Protein AF-A0A8G1XB97-F1 (afdb_monomer_lite)

Radius of gyration: 34.18 Å; chains: 1; bounding box: 66×77×103 Å

Organism: NCBI:txid88074

InterPro domains:
  IPR006314 Dyp-type peroxidase [PS51404] (11-512)
  IPR006314 Dyp-type peroxidase [PTHR30521] (11-510)
  IPR006314 Dyp-type peroxidase [TIGR01413] (148-508)
  IPR011008 Dimeric alpha-beta barrel [SSF54909] (10-513)
  IPR049509 DyP dimeric alpha+beta barrel domain [PF21105] (11-187)

Foldseek 3Di:
DAQQQQLQDQWAQQCQALRQPAQKKKKQQKDAPALQLVLQLLQVCLVQGHGSNNSSVLVVVQVVVCVVVVNDGDPPRKDKHKFKWFQPVLLCRNLVNPCVQVVLDDPQAQSVCRNCKCLNPVNCVLLLCDDLNHLVLALDAYPVFPDGTMIMMIGINDPVSSVVVVVVSCVSCVVSRMDRRDMDIFGAADDPSGQHWQLQARPPQAAAAERSNFDFDPVAWDDDDPLIWTAGPVAAQHIYAYCCFFFPQTDHQPLADPVRFSNPRDDPQLGSWWKKKWFDKWFQSVVVLVQLVVQVVVCVVVQQDDPPDDSQLSVCLLAQHGSLQAGQLVVQPDHPPVVNNNHPNDQCPDVVVNLCCQRRACLHNVCLQQVGQSLQDVHGDDRSLSSSQGKGWNKGKDFHHADCPDPDCRRHNNHTIGMGTMIIGSICSSYVSCSSNVRQQDQCPSHDDVPGQGHRQAANFDRPSGGHRKGWNWYAHPVRHTDTDIGHHDHRIHTRHMTIIMRTTSVSSNCSSVSNNPPPDDDDDDDDDDDDFFFFLEWADQLQDFQWIWTQGQQWTFIWGFDPVLLVCVQPPDDQFFGTEGPDGLTGLCVAQQSVPARGFQYKDWPLVQRCDVQKTKIWTWGDDPNFIWTFIKIFGNDPVGHIDTPDDTDGPQVAPLQPPPHHFGFWQEWDWDLAPCPPPQQWTKTFTWGADPVAIWTFIKTWHDDPPCGHIHGPGDTDDPVVAPQCVVARGWRYKDWRGPQSDPPDQKTWIFTDGDQWTFIKMFGDDDSRHIDGPGDIDGSSSHYDYD

Secondary structure (DSSP, 8-state):
----GGGG-SSSBTTTTT----SEEEEEEEEES-HHHHHHHHHHHGGGSPBHHHHHHHHHHHHHHHHHTTTPPPTT---EEEEEEEEHHHHHHHHT-TTTTTTT--TTSHHHHHHH-TTSHHHHHHHT--GGGSGGG-SBSSTTSPPP-EEEEEEESSHHHHHHHHHHHHHHHHHTTEEEEEEEEEEPPPGGGTTB-TTS-B-S--PPEETTTSPEEEEEEES-GGG-EEEESSSTTPBEE-GGGTSTTSPPPTTS-TTTS-TTTS-GGGTT-EEEEEEEEEE-HHHHHHHHHHHHHHHHHTTSS-TT--HHHHHHHHHTB-TTS-BTTT-SSS---GGGGG-----SSSTT--TT-SSS-TT-HHHHS--GGG-EESEEPPHHHHHTT--EE--EEESPPP-TT---TTTSTT---EEEEEEEES-TIIIIIHIIIIIIS-TTPSSS-SS---S-TTTT--BTTTB--EEEEEEE-TTS-EEEEEEE----EEEEEEEEEEE--HHHHHHHHHT-SSS-------S--S---PPPSEEEE-TTSTTEEEEEETTEEEEEE--HHHHHHHHH--------EEEEEEEEGGGSGGGTT-S-EEEEEE-GGGSSBTTEEEEEEEEEETTEEEEEEEEEESSTT--EEEEEEEEEGGG-GGG-SSS----EEEEEE-TT-TT-TTS-EEEEEEEEETTEEEEEEEEE---STT--EEEEEEEEEGGG-GGGTT-S---EEEEPTT-S-SSSSEEEEEEEETTEEEEEEEESSTT--EEEEEEEEEGGGG-B--

Sequence (790 aa):
MADLSLRQDTEIQGDIVAGFKKDHMTLLLLQFGDAQAARSWLEKITPRIATTKAVAGFNEDYSQARQASGGDDPATLRATWLGLSFTYPGLQFLTGQPDLLKDRARTGDTLQAFIQGPADPGRSMVLGDTDDNDPKHWVFGCATKPTVHAVLTVASDTENGLAGALEEQKAAASQAGAVVVYEQKGAALPGEKKGKEHFGFKDGVSEPEVEGFDEPDPDRFTGEGPDKVFYSKKHPGTRILPAGEFVVGKKLTAAHNRATAAVETVPDWMHDGSFQVVRRLEQDVAGWWAQVDAQLRRLKDLKAVPEDTTRDWFAARLVGRWRDGSPVCKHPDRPGGTAAGSDNDFKYLGDPDDPDGLITPLFSHLRKTNPRAGLVAGTPVDESFIDARRIIRRGAPYGQPFDPTSSDELNGPDAERGLLFVCYQSDLVAQFEFIQVNWINDPDFPPGRKPEPGPDPLVSGQLATVNDGRTSWEGTSPAGERQTTVLDFRPFVHTRGALYCFTPSITTLRRLAQGRLTGELEEETGHRPVAQDLPVDCVLPLPDAPGRYWTFQQGTIRLIGTGDTEVRRLTTGTVDDRTGVVVKDVGPYSSWPALKGVTRIDTVLPVFDEQRVDGKSAYWVFHTVGGNQFYRYVTIGAAEPYASRLEADDQPVSRWRSFGGATPVTHVDAFLPVPDQRPAGDGSFWYWMFHNTPVGQRYRLISIGRSGNAHPDRLQRDDRQLSQWRSLEGVTRVDAFLPVPGKDDPGGGQHWYWAFHQDKYRVIMVDHGGNHQDDLLREDRPTAVWCRKP

Structure (mmCIF, N/CA/C/O backbone):
data_AF-A0A8G1XB97-F1
#
_entry.id   AF-A0A8G1XB97-F1
#
loop_
_atom_site.group_PDB
_atom_site.id
_atom_site.type_symbol
_atom_site.label_atom_id
_atom_site.label_alt_id
_atom_site.label_comp_id
_atom_site.label_asym_id
_atom_site.label_entity_id
_atom_site.label_seq_id
_atom_site.pdbx_PDB_ins_code
_atom_site.Cartn_x
_atom_site.Cartn_y
_atom_site.Cartn_z
_atom_site.occupancy
_atom_site.B_iso_or_equiv
_atom_site.auth_seq_id
_atom_site.auth_comp_id
_atom_site.auth_asym_id
_atom_site.auth_atom_id
_atom_site.pdbx_PDB_model_num
ATOM 1 N N . MET A 1 1 ? 21.319 12.777 13.810 1.00 54.28 1 MET A N 1
ATOM 2 C CA . MET A 1 1 ? 20.837 11.410 13.522 1.00 54.28 1 MET A CA 1
ATOM 3 C C . MET A 1 1 ? 19.634 11.545 12.612 1.00 54.28 1 MET A C 1
ATOM 5 O O . MET A 1 1 ? 18.895 12.504 12.801 1.00 54.28 1 MET A O 1
ATOM 9 N N . ALA A 1 2 ? 19.498 10.677 11.610 1.00 74.81 2 ALA A N 1
ATOM 10 C CA . ALA A 1 2 ? 18.320 10.675 10.745 1.00 74.81 2 ALA A CA 1
ATOM 11 C C . ALA A 1 2 ? 17.058 10.379 11.574 1.00 74.81 2 ALA A C 1
ATOM 13 O O . ALA A 1 2 ? 17.132 9.618 12.541 1.00 74.81 2 ALA A O 1
ATOM 14 N N . ASP A 1 3 ? 15.932 10.999 11.221 1.00 85.81 3 ASP A N 1
ATOM 15 C CA . ASP A 1 3 ? 14.632 10.639 11.785 1.00 85.81 3 ASP A CA 1
ATOM 16 C C . ASP A 1 3 ? 14.231 9.267 11.229 1.00 85.81 3 ASP A C 1
ATOM 18 O O . ASP A 1 3 ? 14.040 9.118 10.026 1.00 85.81 3 ASP A O 1
ATOM 22 N N . LEU A 1 4 ? 14.175 8.261 12.103 1.00 93.12 4 LEU A N 1
ATOM 23 C CA . LEU A 1 4 ? 13.762 6.889 11.785 1.00 93.12 4 LEU A CA 1
ATOM 24 C C . LEU A 1 4 ? 12.494 6.505 12.566 1.00 93.12 4 LEU A C 1
ATOM 26 O O . LEU A 1 4 ? 12.304 5.345 12.942 1.00 93.12 4 LEU A O 1
ATOM 30 N N . SER A 1 5 ? 11.653 7.493 12.882 1.00 92.75 5 SER A N 1
ATOM 31 C CA . SER A 1 5 ? 10.461 7.330 13.718 1.00 92.75 5 SER A CA 1
ATOM 32 C C . SER A 1 5 ? 9.464 6.293 13.190 1.00 92.75 5 SER A C 1
ATOM 34 O O . SER A 1 5 ? 8.852 5.600 14.004 1.00 92.75 5 SER A O 1
ATOM 36 N N . LEU A 1 6 ? 9.357 6.081 11.870 1.00 94.19 6 LEU A N 1
ATOM 37 C CA . LEU A 1 6 ? 8.458 5.063 11.305 1.00 94.19 6 LEU A CA 1
ATOM 38 C C . LEU A 1 6 ? 8.873 3.635 11.670 1.00 94.19 6 LEU A C 1
ATOM 40 O O . LEU A 1 6 ? 8.015 2.759 11.740 1.00 94.19 6 LEU A O 1
ATOM 44 N N . ARG A 1 7 ? 10.153 3.371 11.980 1.00 95.44 7 ARG A N 1
ATOM 45 C CA . ARG A 1 7 ? 10.569 2.048 12.493 1.00 95.44 7 ARG A CA 1
ATOM 46 C C . ARG A 1 7 ? 9.938 1.717 13.844 1.00 95.44 7 ARG A C 1
ATOM 48 O O . ARG A 1 7 ? 9.953 0.561 14.245 1.00 95.44 7 ARG A O 1
ATOM 55 N N . GLN A 1 8 ? 9.425 2.714 14.561 1.00 94.94 8 GLN A N 1
ATOM 56 C CA . GLN A 1 8 ? 8.768 2.545 15.856 1.00 94.94 8 GLN A CA 1
ATOM 57 C C . GLN A 1 8 ? 7.239 2.633 15.761 1.00 94.94 8 GLN A C 1
ATOM 59 O O . GLN A 1 8 ? 6.570 2.581 16.794 1.00 94.94 8 GLN A O 1
ATOM 64 N N . ASP A 1 9 ? 6.691 2.729 14.548 1.00 95.25 9 ASP A N 1
ATOM 65 C CA . ASP A 1 9 ? 5.263 2.906 14.309 1.00 95.25 9 ASP A CA 1
ATOM 66 C C . ASP A 1 9 ? 4.462 1.632 14.633 1.00 95.25 9 ASP A C 1
ATOM 68 O O . ASP A 1 9 ? 4.781 0.522 14.187 1.00 95.25 9 ASP A O 1
ATOM 72 N N . THR A 1 10 ? 3.421 1.795 15.451 1.00 96.25 10 THR A N 1
ATOM 73 C CA . THR A 1 10 ? 2.525 0.716 15.889 1.00 96.25 10 THR A CA 1
ATOM 74 C C . THR A 1 10 ? 1.166 0.732 15.195 1.00 96.25 10 THR A C 1
ATOM 76 O O . THR A 1 10 ? 0.357 -0.151 15.464 1.00 96.25 10 THR A O 1
ATOM 79 N N . GLU A 1 11 ? 0.905 1.709 14.329 1.00 96.56 11 GLU A N 1
ATOM 80 C CA . GLU A 1 11 ? -0.369 1.890 13.633 1.00 96.56 11 GLU A CA 1
ATOM 81 C C . GLU A 1 11 ? -0.334 1.318 12.215 1.00 96.56 11 GLU A C 1
ATOM 83 O O . GLU A 1 11 ? -1.316 0.728 11.770 1.00 96.56 11 GLU A O 1
ATOM 88 N N . ILE A 1 12 ? 0.799 1.415 11.522 1.00 98.50 12 ILE A N 1
ATOM 89 C CA . ILE A 1 12 ? 0.967 0.920 10.154 1.00 98.50 12 ILE A CA 1
ATOM 90 C C . ILE A 1 12 ? 1.235 -0.588 10.181 1.00 98.50 12 ILE A C 1
ATOM 92 O O . ILE A 1 12 ? 2.174 -1.053 10.839 1.00 98.50 12 ILE A O 1
ATOM 96 N N . GLN A 1 13 ? 0.464 -1.364 9.415 1.00 98.75 13 GLN A N 1
ATOM 97 C CA . GLN A 1 13 ? 0.709 -2.800 9.250 1.00 98.75 13 GLN A CA 1
ATOM 98 C C . GLN A 1 13 ? 2.071 -3.070 8.597 1.00 98.75 13 GLN A C 1
ATOM 100 O O . GLN A 1 13 ? 2.466 -2.420 7.629 1.00 98.75 13 GLN A O 1
ATOM 105 N N . GLY A 1 14 ? 2.796 -4.056 9.121 1.00 97.81 14 GLY A N 1
ATOM 106 C CA . GLY A 1 14 ? 4.224 -4.216 8.862 1.00 97.81 14 GLY A CA 1
ATOM 107 C C . GLY A 1 14 ? 4.594 -4.631 7.442 1.00 97.81 14 GLY A C 1
ATOM 108 O O . GLY A 1 14 ? 5.727 -4.388 7.035 1.00 97.81 14 GLY A O 1
ATOM 109 N N . ASP A 1 15 ? 3.671 -5.202 6.664 1.00 97.94 15 ASP A N 1
ATOM 110 C CA . ASP A 1 15 ? 3.973 -5.584 5.279 1.00 97.94 15 ASP A CA 1
ATOM 111 C C . ASP A 1 15 ? 4.067 -4.376 4.327 1.00 97.94 15 ASP A C 1
ATOM 113 O O . ASP A 1 15 ? 4.756 -4.452 3.310 1.00 97.94 15 ASP A O 1
ATOM 117 N N . ILE A 1 16 ? 3.459 -3.238 4.702 1.00 98.00 16 ILE A N 1
ATOM 118 C CA . ILE A 1 16 ? 3.445 -2.004 3.901 1.00 98.00 16 ILE A CA 1
ATOM 119 C C . ILE A 1 16 ? 4.873 -1.462 3.761 1.00 98.00 16 ILE A C 1
ATOM 121 O O . ILE A 1 16 ? 5.449 -1.495 2.677 1.00 98.00 16 ILE A O 1
ATOM 125 N N . VAL A 1 17 ? 5.480 -1.000 4.860 1.00 96.56 17 VAL A N 1
ATOM 126 C CA . VAL A 1 17 ? 6.797 -0.337 4.816 1.00 96.56 17 VAL A CA 1
ATOM 127 C C . VAL A 1 17 ? 7.933 -1.325 5.096 1.00 96.56 17 VAL A C 1
ATOM 129 O O . VAL A 1 17 ? 8.840 -1.463 4.279 1.00 96.56 17 VAL A O 1
ATOM 132 N N . ALA A 1 18 ? 7.873 -2.081 6.200 1.00 96.75 18 ALA A N 1
ATOM 133 C CA . ALA A 1 18 ? 8.974 -2.965 6.600 1.00 96.75 18 ALA A CA 1
ATOM 134 C C . ALA A 1 18 ? 9.090 -4.238 5.736 1.00 96.75 18 ALA A C 1
ATOM 136 O O . ALA A 1 18 ? 10.206 -4.694 5.457 1.00 96.75 18 ALA A O 1
ATOM 137 N N . GLY A 1 19 ? 7.948 -4.782 5.303 1.00 96.19 19 GLY A N 1
ATOM 138 C CA . GLY A 1 19 ? 7.825 -6.015 4.527 1.00 96.19 19 GLY A CA 1
ATOM 139 C C . GLY A 1 19 ? 8.047 -7.270 5.370 1.00 96.19 19 GLY A C 1
ATOM 140 O O . GLY A 1 19 ? 9.038 -7.377 6.097 1.00 96.19 19 GLY A O 1
ATOM 141 N N . PHE A 1 20 ? 7.158 -8.257 5.241 1.00 96.44 20 PHE A N 1
ATOM 142 C CA . PHE A 1 20 ? 7.263 -9.511 5.993 1.00 96.44 20 PHE A CA 1
ATOM 143 C C . PHE A 1 20 ? 8.522 -10.316 5.646 1.00 96.44 20 PHE A C 1
ATOM 145 O O . PHE A 1 20 ? 9.087 -10.940 6.543 1.00 96.44 20 PHE A O 1
ATOM 152 N N . LYS A 1 21 ? 8.978 -10.271 4.383 1.00 91.56 21 LYS A N 1
ATOM 153 C CA . LYS A 1 21 ? 10.223 -10.904 3.892 1.00 91.56 21 LYS A CA 1
ATOM 154 C C . LYS A 1 21 ? 10.339 -12.380 4.292 1.00 91.56 21 LYS A C 1
ATOM 156 O O . LYS A 1 21 ? 11.334 -12.799 4.876 1.00 91.56 21 LYS A O 1
ATOM 161 N N . LYS A 1 22 ? 9.286 -13.148 4.004 1.00 93.06 22 LYS A N 1
ATOM 162 C CA . LYS A 1 22 ? 9.171 -14.571 4.343 1.00 93.06 22 LYS A CA 1
ATOM 163 C C . LYS A 1 22 ? 9.218 -15.451 3.105 1.00 93.06 22 LYS A C 1
ATOM 165 O O . LYS A 1 22 ? 8.777 -15.036 2.037 1.00 93.06 22 LYS A O 1
ATOM 170 N N . ASP A 1 23 ? 9.717 -16.671 3.280 1.00 90.50 23 ASP A N 1
ATOM 171 C CA . ASP A 1 23 ? 9.836 -17.658 2.203 1.00 90.50 23 ASP A CA 1
ATOM 172 C C . ASP A 1 23 ? 8.475 -18.246 1.795 1.00 90.50 23 ASP A C 1
ATOM 174 O O . ASP A 1 23 ? 8.310 -18.668 0.650 1.00 90.50 23 ASP A O 1
ATOM 178 N N . HIS A 1 24 ? 7.483 -18.235 2.692 1.00 95.12 24 HIS A N 1
ATOM 179 C CA . HIS A 1 24 ? 6.140 -18.746 2.422 1.00 95.12 24 HIS A CA 1
ATOM 180 C C . HIS A 1 24 ? 5.068 -17.712 2.768 1.00 95.12 24 HIS A C 1
ATOM 182 O O . HIS A 1 24 ? 5.125 -17.065 3.815 1.00 95.12 24 HIS A O 1
ATOM 188 N N . MET A 1 25 ? 4.055 -17.599 1.912 1.00 96.88 25 MET A N 1
ATOM 189 C CA . MET A 1 25 ? 2.908 -16.716 2.086 1.00 96.88 25 MET A CA 1
ATOM 190 C C . MET A 1 25 ? 1.627 -17.399 1.599 1.00 96.88 25 MET A C 1
ATOM 192 O O . MET A 1 25 ? 1.616 -18.167 0.642 1.00 96.88 25 MET A O 1
ATOM 196 N N . THR A 1 26 ? 0.501 -17.131 2.239 1.00 98.56 26 THR A N 1
ATOM 197 C CA . THR A 1 26 ? -0.814 -17.519 1.730 1.00 98.56 26 THR A CA 1
ATOM 198 C C . THR A 1 26 ? -1.801 -16.397 1.987 1.00 98.56 26 THR A C 1
ATOM 200 O O . THR A 1 26 ? -1.873 -15.872 3.097 1.00 98.56 26 THR A O 1
ATOM 203 N N . LEU A 1 27 ? -2.555 -16.032 0.953 1.00 98.75 27 LEU A N 1
ATOM 204 C CA . LEU A 1 27 ? -3.674 -15.108 1.061 1.00 98.75 27 LEU A CA 1
ATOM 205 C C . LEU A 1 27 ? -4.960 -15.916 1.218 1.00 98.75 27 LEU A C 1
ATOM 207 O O . LEU A 1 27 ? -5.340 -16.671 0.319 1.00 98.75 27 LEU A O 1
ATOM 211 N N . LEU A 1 28 ? -5.633 -15.747 2.352 1.00 98.69 28 LEU A N 1
ATOM 212 C CA . LEU A 1 28 ? -6.989 -16.243 2.556 1.00 98.69 28 LEU A CA 1
ATOM 213 C C . LEU A 1 28 ? -7.968 -15.142 2.155 1.00 98.69 28 LEU A C 1
ATOM 215 O O . LEU A 1 28 ? -8.034 -14.096 2.802 1.00 98.69 28 LEU A O 1
ATOM 219 N N . LEU A 1 29 ? -8.712 -15.373 1.076 1.00 98.69 29 LEU A N 1
ATOM 220 C CA . LEU A 1 29 ? -9.743 -14.462 0.595 1.00 98.69 29 LEU A CA 1
ATOM 221 C C . LEU A 1 29 ? -11.042 -14.843 1.299 1.00 98.69 29 LEU A C 1
ATOM 223 O O . LEU A 1 29 ? -11.553 -15.951 1.127 1.00 98.69 29 LEU A O 1
ATOM 227 N N . LEU A 1 30 ? -11.544 -13.936 2.128 1.00 98.50 30 LEU A N 1
ATOM 228 C CA . LEU A 1 30 ? -12.655 -14.183 3.037 1.00 98.50 30 LEU A CA 1
ATOM 229 C C . LEU A 1 30 ? -13.912 -13.459 2.563 1.00 98.50 30 LEU A C 1
ATOM 231 O O . LEU A 1 30 ? -13.859 -12.290 2.178 1.00 98.50 30 LEU A O 1
ATOM 235 N N . GLN A 1 31 ? -15.049 -14.136 2.668 1.00 98.19 31 GLN A N 1
ATOM 236 C CA . GLN A 1 31 ? -16.380 -13.550 2.576 1.00 98.19 31 GLN A CA 1
ATOM 237 C C . GLN A 1 31 ? -17.072 -13.687 3.932 1.00 98.19 31 GLN A C 1
ATOM 239 O O . GLN A 1 31 ? -17.070 -14.753 4.542 1.00 98.19 31 GLN A O 1
ATOM 244 N N . PHE A 1 32 ? -17.668 -12.603 4.413 1.00 95.31 32 PHE A N 1
ATOM 245 C CA . PHE A 1 32 ? -18.398 -12.585 5.680 1.00 95.31 32 PHE A CA 1
ATOM 246 C C . PHE A 1 32 ? -19.885 -12.867 5.450 1.00 95.31 32 PHE A C 1
ATOM 248 O O . PHE A 1 32 ? -20.466 -12.313 4.519 1.00 95.31 32 PHE A O 1
ATOM 255 N N . GLY A 1 33 ? -20.486 -13.706 6.300 1.00 87.19 33 GLY A N 1
ATOM 256 C CA . GLY A 1 33 ? -21.926 -13.992 6.277 1.00 87.19 33 GLY A CA 1
ATOM 257 C C . GLY A 1 33 ? -22.757 -13.118 7.223 1.00 87.19 33 GLY A C 1
ATOM 258 O O . GLY A 1 33 ? -23.908 -12.823 6.919 1.00 87.19 33 GLY A O 1
ATOM 259 N N . ASP A 1 34 ? -22.170 -12.661 8.333 1.00 89.94 34 ASP A N 1
ATOM 260 C CA . ASP A 1 34 ? -22.820 -11.800 9.328 1.00 89.94 34 ASP A CA 1
ATOM 261 C C . ASP A 1 34 ? -21.873 -10.685 9.798 1.00 89.94 34 ASP A C 1
ATOM 263 O O . ASP A 1 34 ? -20.698 -10.925 10.087 1.00 89.94 34 ASP A O 1
ATOM 267 N N . ALA A 1 35 ? -22.373 -9.448 9.858 1.00 88.31 35 ALA A N 1
ATOM 268 C CA . ALA A 1 35 ? -21.548 -8.278 10.152 1.00 88.31 35 ALA A CA 1
ATOM 269 C C . ALA A 1 35 ? -21.115 -8.202 11.622 1.00 88.31 35 ALA A C 1
ATOM 271 O O . ALA A 1 35 ? -20.040 -7.672 11.904 1.00 88.31 35 ALA A O 1
ATOM 272 N N . GLN A 1 36 ? -21.921 -8.712 12.560 1.00 85.56 36 GLN A N 1
ATOM 273 C CA . GLN A 1 36 ? -21.576 -8.721 13.981 1.00 85.56 36 GLN A CA 1
ATOM 274 C C . GLN A 1 36 ? -20.524 -9.797 14.272 1.00 85.56 36 GLN A C 1
ATOM 276 O O . GLN A 1 36 ? -19.523 -9.515 14.928 1.00 85.56 36 GLN A O 1
ATOM 281 N N . ALA A 1 37 ? -20.692 -11.001 13.727 1.00 86.12 37 ALA A N 1
ATOM 282 C CA . ALA A 1 37 ? -19.730 -12.085 13.865 1.00 86.12 37 ALA A CA 1
ATOM 283 C C . ALA A 1 37 ? -18.383 -11.743 13.205 1.00 86.12 37 ALA A C 1
ATOM 285 O O . ALA A 1 37 ? -17.329 -11.978 13.800 1.00 86.12 37 ALA A O 1
ATOM 286 N N . ALA A 1 38 ? -18.402 -11.105 12.028 1.00 90.19 38 ALA A N 1
ATOM 287 C CA . ALA A 1 38 ? -17.193 -10.607 11.371 1.00 90.19 38 ALA A CA 1
ATOM 288 C C . ALA A 1 38 ? -16.468 -9.543 12.210 1.00 90.19 38 ALA A C 1
ATOM 290 O O . ALA A 1 38 ? -15.243 -9.562 12.320 1.00 90.19 38 ALA A O 1
ATOM 291 N N . ARG A 1 39 ? -17.222 -8.652 12.862 1.00 90.62 39 ARG A N 1
ATOM 292 C CA . ARG A 1 39 ? -16.697 -7.663 13.809 1.00 90.62 39 ARG A CA 1
ATOM 293 C C . ARG A 1 39 ? -16.056 -8.303 15.042 1.00 90.62 39 ARG A C 1
ATOM 295 O O . ARG A 1 39 ? -14.935 -7.948 15.393 1.00 90.62 39 ARG A O 1
ATOM 302 N N . SER A 1 40 ? -16.693 -9.314 15.631 1.00 87.50 40 SER A N 1
ATOM 303 C CA . SER A 1 40 ? -16.112 -10.089 16.738 1.00 87.50 40 SER A CA 1
ATOM 304 C C . SER A 1 40 ? -14.868 -10.886 16.329 1.00 87.50 40 SER A C 1
ATOM 306 O O . SER A 1 40 ? -13.950 -11.064 17.127 1.00 87.50 40 SER A O 1
ATOM 308 N N . TRP A 1 41 ? -14.806 -11.385 15.092 1.00 94.75 41 TRP A N 1
ATOM 309 C CA . TRP A 1 41 ? -13.585 -11.984 14.546 1.00 94.75 41 TRP A CA 1
ATOM 310 C C . TRP A 1 41 ? -12.473 -10.948 14.394 1.00 94.75 41 TRP A C 1
ATOM 312 O O . TRP A 1 41 ? -11.333 -11.206 14.785 1.00 94.75 41 TRP A O 1
ATOM 322 N N . LEU A 1 42 ? -12.821 -9.758 13.901 1.00 94.88 42 LEU A N 1
ATOM 323 C CA . LEU A 1 42 ? -11.881 -8.662 13.734 1.00 94.88 42 LEU A CA 1
ATOM 324 C C . LEU A 1 42 ? -11.281 -8.217 15.074 1.00 94.88 42 LEU A C 1
ATOM 326 O O . LEU A 1 42 ? -10.070 -8.032 15.174 1.00 94.88 42 LEU A O 1
ATOM 330 N N . GLU A 1 43 ? -12.099 -8.127 16.122 1.00 92.31 43 GLU A N 1
ATOM 331 C CA . GLU A 1 43 ? -11.650 -7.824 17.486 1.00 92.31 43 GLU A CA 1
ATOM 332 C C . GLU A 1 43 ? -10.579 -8.818 17.966 1.00 92.31 43 GLU A C 1
ATOM 334 O O . GLU A 1 43 ? -9.556 -8.420 18.522 1.00 92.31 43 GLU A O 1
ATOM 339 N N . LYS A 1 44 ? -10.769 -10.114 17.686 1.00 92.00 44 LYS A N 1
ATOM 340 C CA . LYS A 1 44 ? -9.840 -11.182 18.089 1.00 92.00 44 LYS A CA 1
ATOM 341 C C . LYS A 1 44 ? -8.547 -11.200 17.276 1.00 92.00 44 LYS A C 1
ATOM 343 O O . LYS A 1 44 ? -7.493 -11.520 17.826 1.00 92.00 44 LYS A O 1
ATOM 348 N N . ILE A 1 45 ? -8.611 -10.910 15.975 1.00 96.00 45 ILE A N 1
ATOM 349 C CA . ILE A 1 45 ? -7.432 -10.977 15.099 1.00 96.00 45 ILE A CA 1
ATOM 350 C C . ILE A 1 45 ? -6.585 -9.702 15.157 1.00 96.00 45 ILE A C 1
ATOM 352 O O . ILE A 1 45 ? -5.368 -9.790 15.019 1.00 96.00 45 ILE A O 1
ATOM 356 N N . THR A 1 46 ? -7.186 -8.535 15.422 1.00 96.31 46 THR A N 1
ATOM 357 C CA . THR A 1 46 ? -6.498 -7.229 15.400 1.00 96.31 46 THR A CA 1
ATOM 358 C C . THR A 1 46 ? -5.220 -7.186 16.254 1.00 96.31 46 THR A C 1
ATOM 360 O O . THR A 1 46 ? -4.195 -6.752 15.732 1.00 96.31 46 THR A O 1
ATOM 363 N N . PRO A 1 47 ? -5.186 -7.691 17.508 1.00 94.56 47 PRO A N 1
ATOM 364 C CA . PRO A 1 47 ? -3.964 -7.704 18.322 1.00 94.56 47 PRO A CA 1
ATOM 365 C C . PRO A 1 47 ? -2.827 -8.575 17.764 1.00 94.56 47 PRO A C 1
ATOM 367 O O . PRO A 1 47 ? -1.699 -8.487 18.243 1.00 94.56 47 PRO A O 1
ATOM 370 N N . ARG A 1 48 ? -3.122 -9.449 16.795 1.00 95.81 48 ARG A N 1
ATOM 371 C CA . ARG A 1 48 ? -2.169 -10.375 16.168 1.00 95.81 48 ARG A CA 1
ATOM 372 C C . ARG A 1 48 ? -1.645 -9.873 14.826 1.00 95.81 48 ARG A C 1
ATOM 374 O O . ARG A 1 48 ? -0.737 -10.491 14.271 1.00 95.81 48 ARG A O 1
ATOM 381 N N . ILE A 1 49 ? -2.230 -8.802 14.292 1.00 98.31 49 ILE A N 1
ATOM 382 C CA . ILE A 1 49 ? -1.770 -8.184 13.052 1.00 98.31 49 ILE A CA 1
ATOM 383 C C . ILE A 1 49 ? -0.401 -7.554 13.300 1.00 98.31 49 ILE A C 1
ATOM 385 O O . ILE A 1 49 ? -0.198 -6.803 14.254 1.00 98.31 49 ILE A O 1
ATOM 389 N N . ALA A 1 50 ? 0.557 -7.898 12.446 1.00 98.25 50 ALA A N 1
ATOM 390 C CA . ALA A 1 50 ? 1.932 -7.458 12.583 1.00 98.25 50 ALA A CA 1
ATOM 391 C C . ALA A 1 50 ? 2.053 -5.969 12.230 1.00 98.25 50 ALA A C 1
ATOM 393 O O . ALA A 1 50 ? 1.595 -5.533 11.174 1.00 98.25 50 ALA A O 1
ATOM 394 N N . THR A 1 51 ? 2.699 -5.190 13.097 1.00 98.38 51 THR A N 1
ATOM 395 C CA . THR A 1 51 ? 2.940 -3.752 12.900 1.00 98.38 51 THR A CA 1
ATOM 396 C C . THR A 1 51 ? 4.318 -3.492 12.302 1.00 98.38 51 THR A C 1
ATOM 398 O O . THR A 1 51 ? 5.209 -4.345 12.367 1.00 98.38 51 THR A O 1
ATOM 401 N N . THR A 1 52 ? 4.521 -2.293 11.755 1.00 98.31 52 THR A N 1
ATOM 402 C CA . THR A 1 52 ? 5.819 -1.849 11.228 1.00 98.31 52 THR A CA 1
ATOM 403 C C . THR A 1 52 ? 6.910 -1.978 12.279 1.00 98.31 52 THR A C 1
ATOM 405 O O . THR A 1 52 ? 7.950 -2.555 11.979 1.00 98.31 52 THR A O 1
ATOM 408 N N . LYS A 1 53 ? 6.655 -1.572 13.528 1.00 97.88 53 LYS A N 1
ATOM 409 C CA . LYS A 1 53 ? 7.599 -1.747 14.637 1.00 97.88 53 LYS A CA 1
ATOM 410 C C . LYS A 1 53 ? 8.034 -3.194 14.852 1.00 97.88 53 LYS A C 1
ATOM 412 O O . LYS A 1 53 ? 9.229 -3.461 14.970 1.00 97.88 53 LYS A O 1
ATOM 417 N N . ALA A 1 54 ? 7.082 -4.126 14.916 1.00 97.38 54 ALA A N 1
ATOM 418 C CA . ALA A 1 54 ? 7.385 -5.533 15.176 1.00 97.38 54 ALA A CA 1
ATOM 419 C C . ALA A 1 54 ? 8.205 -6.153 14.035 1.00 97.38 54 ALA A C 1
ATOM 421 O O . ALA A 1 54 ? 9.207 -6.828 14.275 1.00 97.38 54 ALA A O 1
ATOM 422 N N . VAL A 1 55 ? 7.806 -5.880 12.791 1.00 98.12 55 VAL A N 1
ATOM 423 C CA . VAL A 1 55 ? 8.470 -6.422 11.601 1.00 98.12 55 VAL A CA 1
ATOM 424 C C . VAL A 1 55 ? 9.838 -5.773 11.382 1.00 98.12 55 VAL A C 1
ATOM 426 O O . VAL A 1 55 ? 10.795 -6.474 11.063 1.00 98.12 55 VAL A O 1
ATOM 429 N N . ALA A 1 56 ? 9.969 -4.460 11.592 1.00 97.00 56 ALA A N 1
ATOM 430 C CA . ALA A 1 56 ? 11.237 -3.747 11.463 1.00 97.00 56 ALA A CA 1
ATOM 431 C C . ALA A 1 56 ? 12.274 -4.241 12.478 1.00 97.00 56 ALA A C 1
ATOM 433 O O . ALA A 1 56 ? 13.396 -4.543 12.077 1.00 97.00 56 ALA A O 1
ATOM 434 N N . GLY A 1 57 ? 11.884 -4.394 13.751 1.00 96.38 57 GLY A N 1
ATOM 435 C CA . GLY A 1 57 ? 12.764 -4.936 14.790 1.00 96.38 57 GLY A CA 1
ATOM 436 C C . GLY A 1 57 ? 13.244 -6.350 14.460 1.00 96.38 57 GLY A C 1
ATOM 437 O O . GLY A 1 57 ? 14.444 -6.607 14.453 1.00 96.38 57 GLY A O 1
ATOM 438 N N . PHE A 1 58 ? 12.328 -7.243 14.063 1.00 96.44 58 PHE A N 1
ATOM 439 C CA . PHE A 1 58 ? 12.706 -8.595 13.640 1.00 96.44 58 PHE A CA 1
ATOM 440 C C . PHE A 1 58 ? 13.646 -8.585 12.424 1.00 96.44 58 PHE A C 1
ATOM 442 O O . PHE A 1 58 ? 14.621 -9.332 12.388 1.00 96.44 58 PHE A O 1
ATOM 449 N N . ASN A 1 59 ? 13.367 -7.753 11.415 1.00 94.81 59 ASN A N 1
ATOM 450 C CA . ASN A 1 59 ? 14.188 -7.662 10.206 1.00 94.81 59 ASN A CA 1
ATOM 451 C C . ASN A 1 59 ? 15.604 -7.143 10.506 1.00 94.81 59 ASN A C 1
ATOM 453 O O . ASN A 1 59 ? 16.560 -7.569 9.854 1.00 94.81 59 ASN A O 1
ATOM 457 N N . GLU A 1 60 ? 15.744 -6.234 11.470 1.00 93.31 60 GLU A N 1
ATOM 458 C CA . GLU A 1 60 ? 17.037 -5.736 11.936 1.00 93.31 60 GLU A CA 1
ATOM 459 C C . GLU A 1 60 ? 17.832 -6.840 12.645 1.00 93.31 60 GLU A C 1
ATOM 461 O O . GLU A 1 60 ? 18.953 -7.134 12.222 1.00 93.31 60 GLU A O 1
ATOM 466 N N . ASP A 1 61 ? 17.223 -7.526 13.615 1.00 92.88 61 ASP A N 1
ATOM 467 C CA . ASP A 1 61 ? 17.842 -8.647 14.334 1.00 92.88 61 ASP A CA 1
ATOM 468 C C . ASP A 1 61 ? 18.262 -9.772 13.375 1.00 92.88 61 ASP A C 1
ATOM 470 O O . ASP A 1 61 ? 19.384 -10.283 13.436 1.00 92.88 61 ASP A O 1
ATOM 474 N N . TYR A 1 62 ? 17.386 -10.121 12.428 1.00 91.75 62 TYR A N 1
ATOM 475 C CA . TYR A 1 62 ? 17.664 -11.120 11.400 1.00 91.75 62 TYR A CA 1
ATOM 476 C C . TYR A 1 62 ? 18.841 -10.700 10.513 1.00 91.75 62 TYR A C 1
ATOM 478 O O . TYR A 1 62 ? 19.745 -11.496 10.253 1.00 91.75 62 TYR A O 1
ATOM 486 N N . SER A 1 63 ? 18.863 -9.441 10.060 1.00 88.75 63 SER A N 1
ATOM 487 C CA . SER A 1 63 ? 19.946 -8.916 9.225 1.00 88.75 63 SER A CA 1
ATOM 488 C C . SER A 1 63 ? 21.286 -8.919 9.963 1.00 88.75 63 SER A C 1
ATOM 490 O O . SER A 1 63 ? 22.301 -9.253 9.354 1.00 88.75 63 SER A O 1
ATOM 492 N N . GLN A 1 64 ? 21.309 -8.558 11.248 1.00 89.69 64 GLN A N 1
ATOM 493 C CA . GLN A 1 64 ? 22.526 -8.570 12.064 1.00 89.69 64 GLN A CA 1
ATOM 494 C C . GLN A 1 64 ? 23.029 -10.000 12.293 1.00 89.69 64 GLN A C 1
ATOM 496 O O . GLN A 1 64 ? 24.212 -10.278 12.092 1.00 89.69 64 GLN A O 1
ATOM 501 N N . ALA A 1 65 ? 22.132 -10.929 12.634 1.00 89.56 65 ALA A N 1
ATOM 502 C CA . ALA A 1 65 ? 22.480 -12.334 12.824 1.00 89.56 65 ALA A CA 1
ATOM 503 C C . ALA A 1 65 ? 23.020 -12.973 11.533 1.00 89.56 65 ALA A C 1
ATOM 505 O O . ALA A 1 65 ? 24.024 -13.681 11.576 1.00 89.56 65 ALA A O 1
ATOM 506 N N . ARG A 1 66 ? 22.414 -12.660 10.380 1.00 88.19 66 ARG A N 1
ATOM 507 C CA . ARG A 1 66 ? 22.874 -13.126 9.065 1.00 88.19 66 ARG A CA 1
ATOM 508 C C . ARG A 1 66 ? 24.242 -12.558 8.676 1.00 88.19 66 ARG A C 1
ATOM 510 O O . ARG A 1 66 ? 25.049 -13.236 8.046 1.00 88.19 66 ARG A O 1
ATOM 517 N N . GLN A 1 67 ? 24.525 -11.305 9.030 1.00 86.69 67 GLN A N 1
ATOM 518 C CA . GLN A 1 67 ? 25.857 -10.727 8.824 1.00 86.69 67 GLN A CA 1
ATOM 519 C C . GLN A 1 67 ? 26.903 -11.415 9.709 1.00 86.69 67 GLN A C 1
ATOM 521 O O . GLN A 1 67 ? 27.992 -11.729 9.233 1.00 86.69 67 GLN A O 1
ATOM 526 N N . ALA A 1 68 ? 26.562 -11.701 10.968 1.00 87.44 68 ALA A N 1
ATOM 527 C CA . ALA A 1 68 ? 27.447 -12.393 11.902 1.00 87.44 68 ALA A CA 1
ATOM 528 C C . ALA A 1 68 ? 27.746 -13.849 11.493 1.00 87.44 68 ALA A C 1
ATOM 530 O O . ALA A 1 68 ? 28.827 -14.352 11.793 1.00 87.44 68 ALA A O 1
ATOM 531 N N . SER A 1 69 ? 26.826 -14.515 10.787 1.00 84.38 69 SER A N 1
ATOM 532 C CA . SER A 1 69 ? 26.997 -15.876 10.256 1.00 84.38 69 SER A CA 1
ATOM 533 C C . SER A 1 69 ? 27.677 -15.935 8.881 1.00 84.38 69 SER A C 1
ATOM 535 O O . SER A 1 69 ? 27.801 -17.014 8.313 1.00 84.38 69 SER A O 1
ATOM 537 N N . GLY A 1 70 ? 28.118 -14.804 8.316 1.00 79.69 70 GLY A N 1
ATOM 538 C CA . GLY A 1 70 ? 28.755 -14.784 6.994 1.00 79.69 70 GLY A CA 1
ATOM 539 C C . GLY A 1 70 ? 27.786 -14.969 5.819 1.00 79.69 70 GLY A C 1
ATOM 540 O O . GLY A 1 70 ? 28.227 -15.296 4.720 1.00 79.69 70 GLY A O 1
ATOM 541 N N . GLY A 1 71 ? 26.487 -14.727 6.025 1.00 77.94 71 GLY A N 1
ATOM 542 C CA . GLY A 1 71 ? 25.462 -14.753 4.977 1.00 77.94 71 GLY A CA 1
ATOM 543 C C . GLY A 1 71 ? 24.424 -15.867 5.111 1.00 77.94 71 GLY A C 1
ATOM 544 O O . GLY A 1 71 ? 23.428 -15.824 4.380 1.00 77.94 71 GLY A O 1
ATOM 545 N N . ASP A 1 72 ? 24.614 -16.799 6.048 1.00 79.44 72 ASP A N 1
ATOM 546 C CA . ASP A 1 72 ? 23.684 -17.899 6.312 1.00 79.44 72 ASP A CA 1
ATOM 547 C C . ASP A 1 72 ? 22.448 -17.427 7.085 1.00 79.44 72 ASP A C 1
ATOM 549 O O . ASP A 1 72 ? 22.550 -16.687 8.070 1.00 79.44 72 ASP A O 1
ATOM 553 N N . ASP A 1 73 ? 21.275 -17.891 6.661 1.00 81.38 73 ASP A N 1
ATOM 554 C CA . ASP A 1 73 ? 20.002 -17.568 7.303 1.00 81.38 73 ASP A CA 1
ATOM 555 C C . ASP A 1 73 ? 19.989 -18.074 8.771 1.00 81.38 73 ASP A C 1
ATOM 557 O O . ASP A 1 73 ? 20.268 -19.253 9.025 1.00 81.38 73 ASP A O 1
ATOM 561 N N . PRO A 1 74 ? 19.671 -17.224 9.771 1.00 82.56 74 PRO A N 1
ATOM 562 C CA . PRO A 1 74 ? 19.700 -17.612 11.180 1.00 82.56 74 PRO A CA 1
ATOM 563 C C . PRO A 1 74 ? 18.689 -18.721 11.510 1.00 82.56 74 PRO A C 1
ATOM 565 O O . PRO A 1 74 ? 17.478 -18.527 11.434 1.00 82.56 74 PRO A O 1
ATOM 568 N N . ALA A 1 75 ? 19.170 -19.881 11.968 1.00 78.00 75 ALA A N 1
ATOM 569 C CA . ALA A 1 75 ? 18.318 -21.052 12.205 1.00 78.00 75 ALA A CA 1
ATOM 570 C C . ALA A 1 75 ? 17.233 -20.854 13.288 1.00 78.00 75 ALA A C 1
ATOM 572 O O . ALA A 1 75 ? 16.183 -21.507 13.233 1.00 78.00 75 ALA A O 1
ATOM 573 N N . THR A 1 76 ? 17.489 -19.983 14.273 1.00 81.62 76 THR A N 1
ATOM 574 C CA . THR A 1 76 ? 16.648 -19.765 15.465 1.00 81.62 76 THR A CA 1
ATOM 575 C C . THR A 1 76 ? 15.716 -18.556 15.370 1.00 81.62 76 THR A C 1
ATOM 577 O O . THR A 1 76 ? 14.797 -18.456 16.181 1.00 81.62 76 THR A O 1
ATOM 580 N N . LEU A 1 77 ? 15.905 -17.655 14.399 1.00 87.19 77 LEU A N 1
ATOM 581 C CA . LEU A 1 77 ? 15.039 -16.489 14.207 1.00 87.19 77 LEU A CA 1
ATOM 582 C C . LEU A 1 77 ? 13.965 -16.821 13.176 1.00 87.19 77 LEU A C 1
ATOM 584 O O . LEU A 1 77 ? 14.198 -16.757 11.973 1.00 87.19 77 LEU A O 1
ATOM 588 N N . ARG A 1 78 ? 12.782 -17.197 13.666 1.00 89.94 78 ARG A N 1
ATOM 589 C CA . ARG A 1 78 ? 11.617 -17.534 12.844 1.00 89.94 78 ARG A CA 1
ATOM 590 C C . ARG A 1 78 ? 10.406 -16.748 13.320 1.00 89.94 78 ARG A C 1
ATOM 592 O O . ARG A 1 78 ? 10.192 -16.619 14.523 1.00 89.94 78 ARG A O 1
ATOM 599 N N . ALA A 1 79 ? 9.600 -16.274 12.384 1.00 93.81 79 ALA A N 1
ATOM 600 C CA . ALA A 1 79 ? 8.365 -15.562 12.648 1.00 93.81 79 ALA A CA 1
ATOM 601 C C . ALA A 1 79 ? 7.262 -15.991 11.678 1.00 93.81 79 ALA A C 1
ATOM 603 O O . ALA A 1 79 ? 7.512 -16.335 10.520 1.00 93.81 79 ALA A O 1
ATOM 604 N N . THR A 1 80 ? 6.029 -15.908 12.169 1.00 97.06 80 THR A N 1
ATOM 605 C CA . THR A 1 80 ? 4.821 -15.949 11.350 1.00 97.06 80 THR A CA 1
ATOM 606 C C . THR A 1 80 ? 4.086 -14.630 11.537 1.00 97.06 80 THR A C 1
ATOM 608 O O . THR A 1 80 ? 3.769 -14.253 12.665 1.00 97.06 80 THR A O 1
ATOM 611 N N . TRP A 1 81 ? 3.825 -13.934 10.438 1.00 98.31 81 TRP A N 1
ATOM 612 C CA . TRP A 1 81 ? 3.174 -12.634 10.413 1.00 98.31 81 TRP A CA 1
ATOM 613 C C . TRP A 1 81 ? 1.778 -12.722 9.810 1.00 98.31 81 TRP A C 1
ATOM 615 O O . TRP A 1 81 ? 1.530 -13.507 8.892 1.00 98.31 81 TRP A O 1
ATOM 625 N N . LEU A 1 82 ? 0.882 -11.886 10.335 1.00 98.69 82 LEU A N 1
ATOM 626 C CA . LEU A 1 82 ? -0.471 -11.695 9.832 1.00 98.69 82 LEU A CA 1
ATOM 627 C C . LEU A 1 82 ? -0.639 -10.251 9.357 1.00 98.69 82 LEU A C 1
ATOM 629 O O . LEU A 1 82 ? -0.263 -9.322 10.073 1.00 98.69 82 LEU A O 1
ATOM 633 N N . GLY A 1 83 ? -1.222 -10.069 8.177 1.00 98.69 83 GLY A N 1
ATOM 634 C CA . GLY A 1 83 ? -1.648 -8.777 7.634 1.00 98.69 83 GLY A CA 1
ATOM 635 C C . GLY A 1 83 ? -3.088 -8.867 7.141 1.00 98.69 83 GLY A C 1
ATOM 636 O O . GLY A 1 83 ? -3.517 -9.933 6.708 1.00 98.69 83 GLY A O 1
ATOM 637 N N . LEU A 1 84 ? -3.851 -7.780 7.219 1.00 98.81 84 LEU A N 1
ATOM 638 C CA . LEU A 1 84 ? -5.274 -7.782 6.889 1.00 98.81 84 LEU A CA 1
ATOM 639 C C . LEU A 1 84 ? -5.661 -6.559 6.062 1.00 98.81 84 LEU A C 1
ATOM 641 O O . LEU A 1 84 ? -5.409 -5.420 6.456 1.00 98.81 84 LEU A O 1
ATOM 645 N N . SER A 1 85 ? -6.321 -6.794 4.934 1.00 98.81 85 SER A N 1
ATOM 646 C CA . SER A 1 85 ? -6.877 -5.747 4.079 1.00 98.81 85 SER A CA 1
ATOM 647 C C . SER A 1 85 ? -8.328 -6.043 3.709 1.00 98.81 85 SER A C 1
ATOM 649 O O . SER A 1 85 ? -8.794 -7.180 3.813 1.00 98.81 85 SER A O 1
ATOM 651 N N . PHE A 1 86 ? -9.055 -5.010 3.287 1.00 98.88 86 PHE A N 1
ATOM 652 C CA . PHE A 1 86 ? -10.466 -5.101 2.919 1.00 98.88 86 PHE A CA 1
ATOM 653 C C . PHE A 1 86 ? -10.705 -4.551 1.525 1.00 98.88 86 PHE A C 1
ATOM 655 O O . PHE A 1 86 ? -10.175 -3.504 1.163 1.00 98.88 86 PHE A O 1
ATOM 662 N N . THR A 1 87 ? -11.550 -5.224 0.757 1.00 98.81 87 THR A N 1
ATOM 663 C CA . THR A 1 87 ? -12.115 -4.646 -0.465 1.00 98.81 87 THR A CA 1
ATOM 664 C C . THR A 1 87 ? -13.187 -3.616 -0.092 1.00 98.81 87 THR A C 1
ATOM 666 O O . THR A 1 87 ? -13.705 -3.626 1.032 1.00 98.81 87 THR A O 1
ATOM 669 N N . TYR A 1 88 ? -13.577 -2.746 -1.028 1.00 98.00 88 TYR A N 1
ATOM 670 C CA . TYR A 1 88 ? -14.684 -1.817 -0.779 1.00 98.00 88 TYR A CA 1
ATOM 671 C C . TYR A 1 88 ? -15.998 -2.537 -0.392 1.00 98.00 88 TYR A C 1
ATOM 673 O O . TYR A 1 88 ? -16.571 -2.171 0.638 1.00 98.00 88 TYR A O 1
ATOM 681 N N . PRO A 1 89 ? -16.426 -3.624 -1.076 1.00 97.25 89 PRO A N 1
ATOM 682 C CA . PRO A 1 89 ? -17.558 -4.439 -0.625 1.00 97.25 89 PRO A CA 1
ATOM 683 C C . PRO A 1 89 ? -17.431 -4.964 0.809 1.00 97.25 89 PRO A C 1
ATOM 685 O O . PRO A 1 89 ? -18.413 -4.980 1.550 1.00 97.25 89 PRO A O 1
ATOM 688 N N . GLY A 1 90 ? -16.227 -5.355 1.237 1.00 97.62 90 GLY A N 1
ATOM 689 C CA . GLY A 1 90 ? -15.995 -5.793 2.612 1.00 97.62 90 GLY A CA 1
ATOM 690 C C . GLY A 1 90 ? -16.179 -4.684 3.645 1.00 97.62 90 GLY A C 1
ATOM 691 O O . GLY A 1 90 ? -16.789 -4.916 4.690 1.00 97.62 90 GLY A O 1
ATOM 692 N N . LEU A 1 91 ? -15.714 -3.469 3.343 1.00 97.25 91 LEU A N 1
ATOM 693 C CA . LEU A 1 91 ? -15.934 -2.302 4.202 1.00 97.25 91 LEU A CA 1
ATOM 694 C C . LEU A 1 91 ? -17.418 -1.921 4.272 1.00 97.25 91 LEU A C 1
ATOM 696 O O . LEU A 1 91 ? -17.926 -1.672 5.366 1.00 97.25 91 LEU A O 1
ATOM 700 N N . GLN A 1 92 ? -18.137 -1.937 3.144 1.00 94.81 92 GLN A N 1
ATOM 701 C CA . GLN A 1 92 ? -19.591 -1.724 3.124 1.00 94.81 92 GLN A CA 1
ATOM 702 C C . GLN A 1 92 ? -20.315 -2.769 3.984 1.00 94.81 92 GLN A C 1
ATOM 704 O O . GLN A 1 92 ? -21.191 -2.420 4.772 1.00 94.81 92 GLN A O 1
ATOM 709 N N . PHE A 1 93 ? -19.920 -4.042 3.877 1.00 94.38 93 PHE A N 1
ATOM 710 C CA . PHE A 1 93 ? -20.515 -5.133 4.645 1.00 94.38 93 PHE A CA 1
ATOM 711 C C . PHE A 1 93 ? -20.302 -4.968 6.157 1.00 94.38 93 PHE A C 1
ATOM 713 O O . PHE A 1 93 ? -21.246 -5.085 6.935 1.00 94.38 93 PHE A O 1
ATOM 720 N N . LEU A 1 94 ? -19.073 -4.663 6.586 1.00 92.50 94 LEU A N 1
ATOM 721 C CA . LEU A 1 94 ? -18.741 -4.500 8.006 1.00 92.50 94 LEU A CA 1
ATOM 722 C C . LEU A 1 94 ? -19.443 -3.295 8.640 1.00 92.50 94 LEU A C 1
ATOM 724 O O . LEU A 1 94 ? -19.917 -3.379 9.776 1.00 92.50 94 LEU A O 1
ATOM 728 N N . THR A 1 95 ? -19.516 -2.187 7.904 1.00 91.19 95 THR A N 1
ATOM 729 C CA . THR A 1 95 ? -20.099 -0.925 8.383 1.00 91.19 95 THR A CA 1
ATOM 730 C C . THR A 1 95 ? -21.616 -0.864 8.227 1.00 91.19 95 THR A C 1
ATOM 732 O O . THR A 1 95 ? -22.267 -0.088 8.921 1.00 91.19 95 THR A O 1
ATOM 735 N N . GLY A 1 96 ? -22.192 -1.665 7.327 1.00 87.81 96 GLY A N 1
ATOM 736 C CA . GLY A 1 96 ? -23.588 -1.538 6.913 1.00 87.81 96 GLY A CA 1
ATOM 737 C C . GLY A 1 96 ? -23.865 -0.278 6.084 1.00 87.81 96 GLY A C 1
ATOM 738 O O . GLY A 1 96 ? -25.026 0.100 5.942 1.00 87.81 96 GLY A O 1
ATOM 739 N N . GLN A 1 97 ? -22.830 0.389 5.555 1.00 88.44 97 GLN A N 1
ATOM 740 C CA . GLN A 1 97 ? -22.963 1.637 4.800 1.00 88.44 97 GLN A CA 1
ATOM 741 C C . GLN A 1 97 ? -22.656 1.433 3.309 1.00 88.44 97 GLN A C 1
ATOM 743 O O . GLN A 1 97 ? -21.488 1.343 2.928 1.00 88.44 97 GLN A O 1
ATOM 748 N N . PRO A 1 98 ? -23.672 1.396 2.426 1.00 83.31 98 PRO A N 1
ATOM 749 C CA . PRO A 1 98 ? -23.462 1.167 0.995 1.00 83.31 98 PRO A CA 1
ATOM 750 C C . PRO A 1 98 ? -22.779 2.346 0.280 1.00 83.31 98 PRO A C 1
ATOM 752 O O . PRO A 1 98 ? -22.172 2.162 -0.775 1.00 83.31 98 PRO A O 1
ATOM 755 N N . ASP A 1 99 ? -22.822 3.546 0.850 1.00 88.25 99 ASP A N 1
ATOM 756 C CA . ASP A 1 99 ? -22.269 4.751 0.227 1.00 88.25 99 ASP A CA 1
ATOM 757 C C . ASP A 1 99 ? -21.051 5.308 0.985 1.00 88.25 99 ASP A C 1
ATOM 759 O O . ASP A 1 99 ? -20.700 6.464 0.791 1.00 88.25 99 ASP A O 1
ATOM 763 N N . LEU A 1 100 ? -20.381 4.465 1.790 1.00 90.50 100 LEU A N 1
ATOM 764 C CA . LEU A 1 100 ? -19.286 4.801 2.720 1.00 90.50 100 LEU A CA 1
ATOM 765 C C . LEU A 1 100 ? -18.247 5.811 2.194 1.00 90.50 100 LEU A C 1
ATOM 767 O O . LEU A 1 100 ? -17.746 6.621 2.969 1.00 90.50 100 LEU A O 1
ATOM 771 N N . LEU A 1 101 ? -17.879 5.725 0.911 1.00 92.50 101 LEU A N 1
ATOM 772 C CA . LEU A 1 101 ? -16.886 6.608 0.278 1.00 92.50 101 LEU A CA 1
ATOM 773 C C . LEU A 1 101 ? -17.430 7.370 -0.941 1.00 92.50 101 LEU A C 1
ATOM 775 O O . LEU A 1 101 ? -16.685 8.112 -1.581 1.00 92.50 101 LEU A O 1
ATOM 779 N N . LYS A 1 102 ? -18.701 7.170 -1.314 1.00 88.12 102 LYS A N 1
ATOM 780 C CA . LYS A 1 102 ? -19.227 7.672 -2.595 1.00 88.12 102 LYS A CA 1
ATOM 781 C C . LYS A 1 102 ? -19.380 9.189 -2.630 1.00 88.12 102 LYS A C 1
ATOM 783 O O . LYS A 1 102 ? -19.231 9.776 -3.693 1.00 88.12 102 LYS A O 1
ATOM 788 N N . ASP A 1 103 ? -19.680 9.809 -1.494 1.00 87.44 103 ASP A N 1
ATOM 789 C CA . ASP A 1 103 ? -19.802 11.263 -1.340 1.00 87.44 103 ASP A CA 1
ATOM 790 C C . ASP A 1 103 ? -18.450 11.992 -1.438 1.00 87.44 103 ASP A C 1
ATOM 792 O O . ASP A 1 103 ? -18.398 13.180 -1.754 1.00 87.44 103 ASP A O 1
ATOM 796 N N . ARG A 1 104 ? -17.355 11.268 -1.188 1.00 88.81 104 ARG A N 1
ATOM 797 C CA . ARG A 1 104 ? -15.979 11.778 -1.186 1.00 88.81 104 ARG A CA 1
ATOM 798 C C . ARG A 1 104 ? -15.226 11.506 -2.480 1.00 88.81 104 ARG A C 1
ATOM 800 O O . ARG A 1 104 ? -14.334 12.278 -2.827 1.00 88.81 104 ARG A O 1
ATOM 807 N N . ALA A 1 105 ? -15.564 10.425 -3.177 1.00 91.62 105 ALA A N 1
ATOM 808 C CA . ALA A 1 105 ? -14.910 10.045 -4.420 1.00 91.62 105 ALA A CA 1
ATOM 809 C C . ALA A 1 105 ? -15.170 11.062 -5.540 1.00 91.62 105 ALA A C 1
ATOM 811 O O . ALA A 1 105 ? -16.303 11.481 -5.786 1.00 91.62 105 ALA A O 1
ATOM 812 N N . ARG A 1 106 ? -14.111 11.430 -6.259 1.00 90.81 106 ARG A N 1
ATOM 813 C CA . ARG A 1 106 ? -14.158 12.274 -7.457 1.00 90.81 106 ARG A CA 1
ATOM 814 C C . ARG A 1 106 ? -13.911 11.427 -8.701 1.00 90.81 106 ARG A C 1
ATOM 816 O O . ARG A 1 106 ? -13.276 10.377 -8.658 1.00 90.81 106 ARG A O 1
ATOM 823 N N . THR A 1 107 ? -14.402 11.893 -9.846 1.00 89.94 107 THR A N 1
ATOM 824 C CA . THR A 1 107 ? -14.143 11.222 -11.124 1.00 89.94 107 THR A CA 1
ATOM 825 C C . THR A 1 107 ? -12.641 11.134 -11.391 1.00 89.94 107 THR A C 1
ATOM 827 O O . THR A 1 107 ? -11.964 12.157 -11.450 1.00 89.94 107 THR A O 1
ATOM 830 N N . GLY A 1 108 ? -12.150 9.916 -11.599 1.00 88.81 108 GLY A N 1
ATOM 831 C CA . GLY A 1 108 ? -10.758 9.618 -11.911 1.00 88.81 108 GLY A CA 1
ATOM 832 C C . GLY A 1 108 ? -9.816 9.574 -10.708 1.00 88.81 108 GLY A C 1
ATOM 833 O O . GLY A 1 108 ? -8.613 9.489 -10.927 1.00 88.81 108 GLY A O 1
ATOM 834 N N . ASP A 1 109 ? -10.311 9.642 -9.468 1.00 93.88 109 ASP A N 1
ATOM 835 C CA . ASP A 1 109 ? -9.459 9.577 -8.275 1.00 93.88 109 ASP A CA 1
ATOM 836 C C . ASP A 1 109 ? -9.284 8.150 -7.719 1.00 93.88 109 ASP A C 1
ATOM 838 O O . ASP A 1 109 ? -9.944 7.188 -8.132 1.00 93.88 109 ASP A O 1
ATOM 842 N N . THR A 1 110 ? -8.369 8.010 -6.756 1.00 96.31 110 THR A N 1
ATOM 843 C CA . THR A 1 110 ? -8.075 6.728 -6.097 1.00 96.31 110 THR A CA 1
ATOM 844 C C . THR A 1 110 ? -9.272 6.142 -5.334 1.00 96.31 110 THR A C 1
ATOM 846 O O . THR A 1 110 ? -9.409 4.920 -5.263 1.00 96.31 110 THR A O 1
ATOM 849 N N . LEU A 1 111 ? -10.188 6.967 -4.803 1.00 96.62 111 LEU A N 1
ATOM 850 C CA . LEU A 1 111 ? -11.384 6.462 -4.116 1.00 96.62 111 LEU A CA 1
ATOM 851 C C . LEU A 1 111 ? -12.372 5.866 -5.116 1.00 96.62 111 LEU A C 1
ATOM 853 O O . LEU A 1 111 ? -12.902 4.786 -4.864 1.00 96.62 111 LEU A O 1
ATOM 857 N N . GLN A 1 112 ? -12.581 6.507 -6.268 1.00 95.88 112 GLN A N 1
ATOM 858 C CA . GLN A 1 112 ? -13.384 5.941 -7.347 1.00 95.88 112 GLN A CA 1
ATOM 859 C C . GLN A 1 112 ? -12.783 4.618 -7.828 1.00 95.88 112 GLN A C 1
ATOM 861 O O . GLN A 1 112 ? -13.524 3.646 -7.989 1.00 95.88 112 GLN A O 1
ATOM 866 N N . ALA A 1 113 ? -11.461 4.559 -8.016 1.00 97.25 113 ALA A N 1
ATOM 867 C CA . ALA A 1 113 ? -10.777 3.328 -8.401 1.00 97.25 113 ALA A CA 1
ATOM 868 C C . ALA A 1 113 ? -10.998 2.206 -7.380 1.00 97.25 113 ALA A C 1
ATOM 870 O O . ALA A 1 113 ? -11.374 1.095 -7.754 1.00 97.25 113 ALA A O 1
ATOM 871 N N . PHE A 1 114 ? -10.850 2.506 -6.089 1.00 97.94 114 PHE A N 1
ATOM 872 C CA . PHE A 1 114 ? -11.085 1.547 -5.012 1.00 97.94 114 PHE A CA 1
ATOM 873 C C . PHE A 1 114 ? -12.549 1.078 -4.925 1.00 97.94 114 PHE A C 1
ATOM 875 O O . PHE A 1 114 ? -12.793 -0.112 -4.731 1.00 97.94 114 PHE A O 1
ATOM 882 N N . ILE A 1 115 ? -13.517 1.984 -5.109 1.00 97.12 115 ILE A N 1
ATOM 883 C CA . ILE A 1 115 ? -14.956 1.669 -5.113 1.00 97.12 115 ILE A CA 1
ATOM 884 C C . ILE A 1 115 ? -15.321 0.746 -6.280 1.00 97.12 115 ILE A C 1
ATOM 886 O O . ILE A 1 115 ? -16.085 -0.200 -6.099 1.00 97.12 115 ILE A O 1
ATOM 890 N N . GLN A 1 116 ? -14.801 1.037 -7.474 1.00 96.62 116 GLN A N 1
ATOM 891 C CA . GLN A 1 116 ? -15.066 0.262 -8.689 1.00 96.62 116 GLN A CA 1
ATOM 892 C C . GLN A 1 116 ? -14.383 -1.110 -8.656 1.00 96.62 116 GLN A C 1
ATOM 894 O O . GLN A 1 116 ? -14.964 -2.108 -9.083 1.00 96.62 116 GLN A O 1
ATOM 899 N N . GLY A 1 117 ? -13.159 -1.164 -8.126 1.00 97.94 117 GLY A N 1
ATOM 900 C CA . GLY A 1 117 ? -12.307 -2.343 -8.192 1.00 97.94 117 GLY A CA 1
ATOM 901 C C . GLY A 1 117 ? -11.779 -2.620 -9.609 1.00 97.94 117 GLY A C 1
ATOM 902 O O . GLY A 1 117 ? -12.222 -2.018 -10.588 1.00 97.94 117 GLY A O 1
ATOM 903 N N . PRO A 1 118 ? -10.821 -3.552 -9.750 1.00 97.69 118 PRO A N 1
ATOM 904 C CA . PRO A 1 118 ? -10.115 -3.772 -11.013 1.00 97.69 118 PRO A CA 1
ATOM 905 C C . PRO A 1 118 ? -10.966 -4.466 -12.088 1.00 97.69 118 PRO A C 1
ATOM 907 O O . PRO A 1 118 ? -10.656 -4.353 -13.267 1.00 97.69 118 PRO A O 1
ATOM 910 N N . ALA A 1 119 ? -12.035 -5.173 -11.702 1.00 97.75 119 ALA A N 1
ATOM 911 C CA . ALA A 1 119 ? -12.935 -5.862 -12.633 1.00 97.75 119 ALA A CA 1
ATOM 912 C C . ALA A 1 119 ? -13.998 -4.947 -13.267 1.00 97.75 119 ALA A C 1
ATOM 914 O O . ALA A 1 119 ? -14.801 -5.427 -14.068 1.00 97.75 119 ALA A O 1
ATOM 915 N N . ASP A 1 120 ? -14.049 -3.660 -12.904 1.00 97.12 120 ASP A N 1
ATOM 916 C CA . ASP A 1 120 ? -14.932 -2.705 -13.573 1.00 97.12 120 ASP A CA 1
ATOM 917 C C . ASP A 1 120 ? -14.653 -2.701 -15.093 1.00 97.12 120 ASP A C 1
ATOM 919 O O . ASP A 1 120 ? -13.483 -2.704 -15.488 1.00 97.12 120 ASP A O 1
ATOM 923 N N . PRO A 1 121 ? -15.677 -2.716 -15.970 1.00 93.94 121 PRO A N 1
ATOM 924 C CA . PRO A 1 121 ? -15.467 -2.837 -17.415 1.00 93.94 121 PRO A CA 1
ATOM 925 C C . PRO A 1 121 ? -14.608 -1.724 -18.025 1.00 93.94 121 PRO A C 1
ATOM 927 O O . PRO A 1 121 ? -13.845 -1.980 -18.953 1.00 93.94 121 PRO A O 1
ATOM 930 N N . GLY A 1 122 ? -14.710 -0.493 -17.514 1.00 93.12 122 GLY A N 1
ATOM 931 C CA . GLY A 1 122 ? -13.869 0.606 -17.984 1.00 93.12 122 GLY A CA 1
ATOM 932 C C . GLY A 1 122 ? -12.425 0.437 -17.523 1.00 93.12 122 GLY A C 1
ATOM 933 O O . GLY A 1 122 ? -11.492 0.682 -18.287 1.00 93.12 122 GLY A O 1
ATOM 934 N N . ARG A 1 123 ? -12.245 -0.024 -16.283 1.00 95.25 123 ARG A N 1
ATOM 935 C CA . ARG A 1 123 ? -10.938 -0.151 -15.634 1.00 95.25 123 ARG A CA 1
ATOM 936 C C . ARG A 1 123 ? -10.141 -1.363 -16.111 1.00 95.25 123 ARG A C 1
ATOM 938 O O . ARG A 1 123 ? -8.991 -1.213 -16.506 1.00 95.25 123 ARG A O 1
ATOM 945 N N . SER A 1 124 ? -10.758 -2.541 -16.141 1.00 96.25 124 SER A N 1
ATOM 946 C CA . SER A 1 124 ? -10.148 -3.771 -16.671 1.00 96.25 124 SER A CA 1
ATOM 947 C C . SER A 1 124 ? -9.648 -3.577 -18.104 1.00 96.25 124 SER A C 1
ATOM 949 O O . SER A 1 124 ? -8.508 -3.921 -18.408 1.00 96.25 124 SER A O 1
ATOM 951 N N . MET A 1 125 ? -10.439 -2.915 -18.956 1.00 94.19 125 MET A N 1
ATOM 952 C CA . MET A 1 125 ? -10.046 -2.613 -20.331 1.00 94.19 125 MET A CA 1
ATOM 953 C C . MET A 1 125 ? -8.757 -1.783 -20.409 1.00 94.19 125 MET A C 1
ATOM 955 O O . MET A 1 125 ? -7.835 -2.168 -21.124 1.00 94.19 125 MET A O 1
ATOM 959 N N . VAL A 1 126 ? -8.655 -0.669 -19.669 1.00 91.81 126 VAL A N 1
ATOM 960 C CA . VAL A 1 126 ? -7.449 0.185 -19.720 1.00 91.81 126 VAL A CA 1
ATOM 961 C C . VAL A 1 126 ? -6.234 -0.477 -19.068 1.00 91.81 126 VAL A C 1
ATOM 963 O O . VAL A 1 126 ? -5.110 -0.291 -19.535 1.00 91.81 126 VAL A O 1
ATOM 966 N N . LEU A 1 127 ? -6.448 -1.306 -18.041 1.00 96.19 127 LEU A N 1
ATOM 967 C CA . LEU A 1 127 ? -5.393 -2.108 -17.416 1.00 96.19 127 LEU A CA 1
ATOM 968 C C . LEU A 1 127 ? -4.832 -3.192 -18.350 1.00 96.19 127 LEU A C 1
ATOM 970 O O . LEU A 1 127 ? -3.768 -3.738 -18.064 1.00 96.19 127 LEU A O 1
ATOM 974 N N . GLY A 1 128 ? -5.490 -3.474 -19.478 1.00 95.44 128 GLY A N 1
ATOM 975 C CA . GLY A 1 128 ? -5.102 -4.548 -20.392 1.00 95.44 128 GLY A CA 1
ATOM 976 C C . GLY A 1 128 ? -5.689 -5.911 -20.025 1.00 95.44 128 GLY A C 1
ATOM 977 O O . GLY A 1 128 ? -5.332 -6.921 -20.630 1.00 95.44 128 GLY A O 1
ATOM 978 N N . ASP A 1 129 ? -6.628 -5.946 -19.078 1.00 96.44 129 ASP A N 1
ATOM 979 C CA . ASP A 1 129 ? -7.372 -7.139 -18.677 1.00 96.44 129 ASP A CA 1
ATOM 980 C C . ASP A 1 129 ? -8.509 -7.412 -19.671 1.00 96.44 129 ASP A C 1
ATOM 982 O O . ASP A 1 129 ? -9.696 -7.312 -19.368 1.00 96.44 129 ASP A O 1
ATOM 986 N N . THR A 1 130 ? -8.102 -7.713 -20.901 1.00 93.94 130 THR A N 1
ATOM 987 C CA . THR A 1 130 ? -8.944 -7.999 -22.070 1.00 93.94 130 THR A CA 1
ATOM 988 C C . THR A 1 130 ? -8.541 -9.337 -22.684 1.00 93.94 130 THR A C 1
ATOM 990 O O . THR A 1 130 ? -7.550 -9.936 -22.265 1.00 93.94 130 THR A O 1
ATOM 993 N N . ASP A 1 131 ? -9.301 -9.827 -23.663 1.00 93.25 131 ASP A N 1
ATOM 994 C CA . ASP A 1 131 ? -9.027 -11.102 -24.334 1.00 93.25 131 ASP A CA 1
ATOM 995 C C . ASP A 1 131 ? -8.889 -12.259 -23.318 1.00 93.25 131 ASP A C 1
ATOM 997 O O . ASP A 1 131 ? -9.804 -12.491 -22.522 1.00 93.25 131 ASP A O 1
ATOM 1001 N N . ASP A 1 132 ? -7.756 -12.964 -23.301 1.00 93.19 132 ASP A N 1
ATOM 1002 C CA . ASP A 1 132 ? -7.489 -14.053 -22.352 1.00 93.19 132 ASP A CA 1
ATOM 1003 C C . ASP A 1 132 ? -7.299 -13.563 -20.908 1.00 93.19 132 ASP A C 1
ATOM 1005 O O . ASP A 1 132 ? -7.369 -14.364 -19.978 1.00 93.19 132 ASP A O 1
ATOM 1009 N N . ASN A 1 133 ? -7.075 -12.264 -20.694 1.00 95.50 133 ASN A N 1
ATOM 1010 C CA . ASN A 1 133 ? -6.934 -11.639 -19.373 1.00 95.50 133 ASN A CA 1
ATOM 1011 C C . ASN A 1 133 ? -8.258 -11.108 -18.811 1.00 95.50 133 ASN A C 1
ATOM 1013 O O . ASN A 1 133 ? -8.280 -10.615 -17.682 1.00 95.50 133 ASN A O 1
ATOM 1017 N N . ASP A 1 134 ? -9.344 -11.195 -19.584 1.00 96.19 134 ASP A N 1
ATOM 1018 C CA . ASP A 1 134 ? -10.664 -10.672 -19.231 1.00 96.19 134 ASP A CA 1
ATOM 1019 C C . ASP A 1 134 ? -11.144 -11.195 -17.860 1.00 96.19 134 ASP A C 1
ATOM 1021 O O . ASP A 1 134 ? -10.984 -12.390 -17.567 1.00 96.19 134 ASP A O 1
ATOM 1025 N N . PRO A 1 135 ? -11.783 -10.350 -17.023 1.00 97.62 135 PRO A N 1
ATOM 1026 C CA . PRO A 1 135 ? -12.326 -10.748 -15.726 1.00 97.62 135 PRO A CA 1
ATOM 1027 C C . PRO A 1 135 ? -13.197 -12.012 -15.722 1.00 97.62 135 PRO A C 1
ATOM 1029 O O . PRO A 1 135 ? -13.284 -12.691 -14.697 1.00 97.62 135 PRO A O 1
ATOM 1032 N N . LYS A 1 136 ? -13.823 -12.392 -16.842 1.00 95.94 136 LYS A N 1
ATOM 1033 C CA . LYS A 1 136 ? -14.576 -13.654 -16.968 1.00 95.94 136 LYS A CA 1
ATOM 1034 C C . LYS A 1 136 ? -13.710 -14.908 -16.772 1.00 95.94 136 LYS A C 1
ATOM 1036 O O . LYS A 1 136 ? -14.247 -15.953 -16.405 1.00 95.94 136 LYS A O 1
ATOM 1041 N N . HIS A 1 137 ? -12.400 -14.809 -17.002 1.00 96.31 137 HIS A N 1
ATOM 1042 C CA . HIS A 1 137 ? -11.422 -15.884 -16.812 1.00 96.31 137 HIS A CA 1
ATOM 1043 C C . HIS A 1 137 ? -10.795 -15.882 -15.414 1.00 96.31 137 HIS A C 1
ATOM 1045 O O . HIS A 1 137 ? -10.002 -16.766 -15.089 1.00 96.31 137 HIS A O 1
ATOM 1051 N N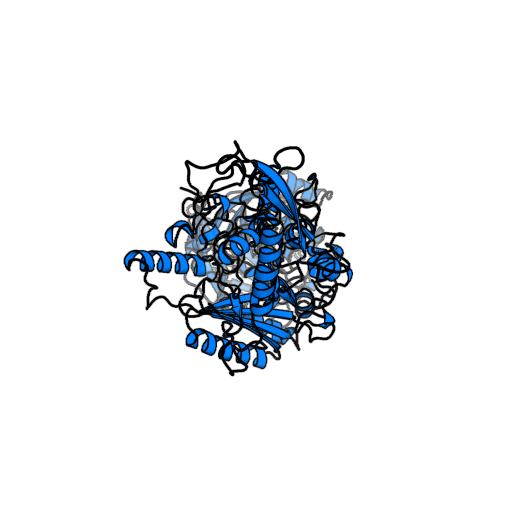 . TRP A 1 138 ? -11.134 -14.908 -14.567 1.00 98.00 138 TRP A N 1
ATOM 1052 C CA . TRP A 1 138 ? -10.551 -14.813 -13.237 1.00 98.00 138 TRP A CA 1
ATOM 1053 C C . TRP A 1 138 ? -11.134 -15.849 -12.273 1.00 98.00 138 TRP A C 1
ATOM 1055 O O . TRP A 1 138 ? -12.325 -16.164 -12.293 1.00 98.00 138 TRP A O 1
ATOM 1065 N N . VAL A 1 139 ? -10.289 -16.355 -11.376 1.00 97.69 139 VAL A N 1
ATOM 1066 C CA . VAL A 1 139 ? -10.654 -17.292 -10.308 1.00 97.69 139 VAL A CA 1
ATOM 1067 C C . VAL A 1 139 ? -11.209 -16.585 -9.065 1.00 97.69 139 VAL A C 1
ATOM 1069 O O . VAL A 1 139 ? -11.948 -17.204 -8.303 1.00 97.69 139 VAL A O 1
ATOM 1072 N N . PHE A 1 140 ? -10.935 -15.287 -8.892 1.00 98.25 140 PHE A N 1
ATOM 1073 C CA . PHE A 1 140 ? -11.513 -14.420 -7.857 1.00 98.25 140 PHE A CA 1
ATOM 1074 C C . PHE A 1 140 ? -11.584 -12.956 -8.324 1.00 98.25 140 PHE A C 1
ATOM 1076 O O . PHE A 1 140 ? -10.944 -12.575 -9.301 1.00 98.25 140 PHE A O 1
ATOM 1083 N N . GLY A 1 141 ? -12.322 -12.118 -7.587 1.00 96.81 141 GLY A N 1
ATOM 1084 C CA . GLY A 1 141 ? -12.319 -10.662 -7.789 1.00 96.81 141 GLY A CA 1
ATOM 1085 C C . GLY A 1 141 ? -13.167 -10.157 -8.960 1.00 96.81 141 GLY A C 1
ATOM 1086 O O . GLY A 1 141 ? -13.085 -8.982 -9.298 1.00 96.81 141 GLY A O 1
ATOM 1087 N N . CYS A 1 142 ? -13.998 -11.012 -9.561 1.00 94.50 142 CYS A N 1
ATOM 1088 C CA . CYS A 1 142 ? -14.926 -10.653 -10.632 1.00 94.50 142 CYS A CA 1
ATOM 1089 C C . CYS A 1 142 ? -16.372 -11.047 -10.287 1.00 94.50 142 CYS A C 1
ATOM 1091 O O . CYS A 1 142 ? -16.619 -11.851 -9.387 1.00 94.50 142 CYS A O 1
ATOM 1093 N N . ALA A 1 143 ? -17.340 -10.494 -11.025 1.00 90.19 143 ALA A N 1
ATOM 1094 C CA . ALA A 1 143 ? -18.770 -10.628 -10.729 1.00 90.19 143 ALA A CA 1
ATOM 1095 C C . ALA A 1 143 ? -19.317 -12.070 -10.794 1.00 90.19 143 ALA A C 1
ATOM 1097 O O . ALA A 1 143 ? -20.379 -12.347 -10.244 1.00 90.19 143 ALA A O 1
ATOM 1098 N N . THR A 1 144 ? -18.615 -12.993 -11.461 1.00 91.44 144 THR A N 1
ATOM 1099 C CA . THR A 1 144 ? -19.017 -14.409 -11.564 1.00 91.44 144 THR A CA 1
ATOM 1100 C C . THR A 1 144 ? -18.529 -15.260 -10.389 1.00 91.44 144 THR A C 1
ATOM 1102 O O . THR A 1 144 ? -18.868 -16.443 -10.304 1.00 91.44 144 THR A O 1
ATOM 1105 N N . LYS A 1 145 ? -17.723 -14.687 -9.487 1.00 95.81 145 LYS A N 1
ATOM 1106 C CA . LYS A 1 145 ? -17.150 -15.361 -8.317 1.00 95.81 145 LYS A CA 1
ATOM 1107 C C . LYS A 1 145 ? -17.746 -14.796 -7.026 1.00 95.81 145 LYS A C 1
ATOM 1109 O O . LYS A 1 145 ? -18.254 -13.674 -7.029 1.00 95.81 145 LYS A O 1
ATOM 1114 N N . PRO A 1 146 ? -17.686 -15.547 -5.909 1.00 96.62 146 PRO A N 1
ATOM 1115 C CA . PRO A 1 146 ? -18.072 -15.014 -4.610 1.00 96.62 146 PRO A CA 1
ATOM 1116 C C . PRO A 1 146 ? -17.332 -13.711 -4.294 1.00 96.62 146 PRO A C 1
ATOM 1118 O O . PRO A 1 146 ? -16.135 -13.577 -4.563 1.00 96.62 146 PRO A O 1
ATOM 1121 N N . THR A 1 147 ? -18.046 -12.751 -3.710 1.00 96.56 147 THR A N 1
ATOM 1122 C CA . THR A 1 147 ? -17.471 -11.462 -3.328 1.00 96.56 147 THR A CA 1
ATOM 1123 C C . THR A 1 147 ? -16.415 -11.661 -2.248 1.00 96.56 147 THR A C 1
ATOM 1125 O O . THR A 1 147 ? -16.690 -12.213 -1.186 1.00 96.56 147 THR A O 1
ATOM 1128 N N . VAL A 1 148 ? -15.208 -11.166 -2.500 1.00 98.56 148 VAL A N 1
ATOM 1129 C CA . VAL A 1 148 ? -14.146 -11.114 -1.494 1.00 98.56 148 VAL A CA 1
ATOM 1130 C C . VAL A 1 148 ? -14.372 -9.873 -0.638 1.00 98.56 148 VAL A C 1
ATOM 1132 O O . VAL A 1 148 ? -14.425 -8.773 -1.179 1.00 98.56 148 VAL A O 1
ATOM 1135 N N . HIS A 1 149 ? -14.509 -10.032 0.677 1.00 98.62 149 HIS A N 1
ATOM 1136 C CA . HIS A 1 149 ? -14.626 -8.926 1.634 1.00 98.62 149 HIS A CA 1
ATOM 1137 C C . HIS A 1 149 ? -13.270 -8.557 2.245 1.00 98.62 149 HIS A C 1
ATOM 1139 O O . HIS A 1 149 ? -12.966 -7.376 2.404 1.00 98.62 149 HIS A O 1
ATOM 1145 N N . ALA A 1 150 ? -12.449 -9.551 2.580 1.00 98.75 150 ALA A N 1
ATOM 1146 C CA . ALA A 1 150 ? -11.153 -9.334 3.210 1.00 98.75 150 ALA A CA 1
ATOM 1147 C C . ALA A 1 150 ? -10.075 -10.253 2.634 1.00 98.75 150 ALA A C 1
ATOM 1149 O O . ALA A 1 150 ? -10.370 -11.354 2.168 1.00 98.75 150 ALA A O 1
ATOM 1150 N N . VAL A 1 151 ? -8.825 -9.806 2.707 1.00 98.81 151 VAL A N 1
ATOM 1151 C CA . VAL A 1 151 ? -7.640 -10.600 2.389 1.00 98.81 151 VAL A CA 1
ATOM 1152 C C . VAL A 1 151 ? -6.788 -10.689 3.647 1.00 98.81 151 VAL A C 1
ATOM 1154 O O . VAL A 1 151 ? -6.246 -9.688 4.114 1.00 98.81 151 VAL A O 1
ATOM 1157 N N . LEU A 1 152 ? -6.689 -11.895 4.203 1.00 98.81 152 LEU A N 1
ATOM 1158 C CA . LEU A 1 152 ? -5.790 -12.197 5.311 1.00 98.81 152 LEU A CA 1
ATOM 1159 C C . LEU A 1 152 ? -4.493 -12.784 4.752 1.00 98.81 152 LEU A C 1
ATOM 1161 O O . LEU A 1 152 ? -4.473 -13.914 4.262 1.00 98.81 152 LEU A O 1
ATOM 1165 N N . THR A 1 153 ? -3.415 -12.014 4.839 1.00 98.75 153 THR A N 1
ATOM 1166 C CA . THR A 1 153 ? -2.059 -12.449 4.510 1.00 98.75 153 THR A CA 1
ATOM 1167 C C . THR A 1 153 ? -1.475 -13.201 5.696 1.00 98.75 153 THR A C 1
ATOM 1169 O O . THR A 1 153 ? -1.329 -12.629 6.775 1.00 98.75 153 THR A O 1
ATOM 1172 N N . VAL A 1 154 ? -1.095 -14.460 5.495 1.00 98.56 154 VAL A N 1
ATOM 1173 C CA . VAL A 1 154 ? -0.328 -15.255 6.461 1.00 98.56 154 VAL A CA 1
ATOM 1174 C C . VAL A 1 154 ? 1.031 -15.549 5.846 1.00 98.56 154 VAL A C 1
ATOM 1176 O O . VAL A 1 154 ? 1.097 -16.182 4.796 1.00 98.56 154 VAL A O 1
ATOM 1179 N N . ALA A 1 155 ? 2.113 -15.096 6.473 1.00 98.12 155 ALA A N 1
ATOM 1180 C CA . ALA A 1 155 ? 3.468 -15.284 5.961 1.00 98.12 155 ALA A CA 1
ATOM 1181 C C . ALA A 1 155 ? 4.374 -15.892 7.031 1.00 98.12 155 ALA A C 1
ATOM 1183 O O . ALA A 1 155 ? 4.313 -15.477 8.183 1.00 98.12 155 ALA A O 1
ATOM 1184 N N . SER A 1 156 ? 5.214 -16.865 6.681 1.00 96.88 156 SER A N 1
ATOM 1185 C CA . SER A 1 156 ? 6.079 -17.558 7.643 1.00 96.88 156 SER A CA 1
ATOM 1186 C C . SER A 1 156 ? 7.428 -17.933 7.042 1.00 96.88 156 SER A C 1
ATOM 1188 O O . SER A 1 156 ? 7.521 -18.258 5.859 1.00 96.88 156 SER A O 1
ATOM 1190 N N . ASP A 1 157 ? 8.466 -17.948 7.880 1.00 92.00 157 ASP A N 1
ATOM 1191 C CA . ASP A 1 157 ? 9.792 -18.466 7.510 1.00 92.00 157 ASP A CA 1
ATOM 1192 C C . ASP A 1 157 ? 9.780 -19.984 7.252 1.00 92.00 157 ASP A C 1
ATOM 1194 O O . ASP A 1 157 ? 10.739 -20.523 6.713 1.00 92.00 157 ASP A O 1
ATOM 1198 N N . THR A 1 158 ? 8.728 -20.703 7.668 1.00 91.81 158 THR A N 1
ATOM 1199 C CA . THR A 1 158 ? 8.661 -22.167 7.534 1.00 91.81 158 THR A CA 1
ATOM 1200 C C . THR A 1 158 ? 7.289 -22.654 7.098 1.00 91.81 158 THR A C 1
ATOM 1202 O O . THR A 1 158 ? 6.270 -22.126 7.543 1.00 91.81 158 THR A O 1
ATOM 1205 N N . GLU A 1 159 ? 7.257 -23.739 6.324 1.00 92.81 159 GLU A N 1
ATOM 1206 C CA . GLU A 1 159 ? 6.013 -24.405 5.917 1.00 92.81 159 GLU A CA 1
ATOM 1207 C C . GLU A 1 159 ? 5.157 -24.839 7.114 1.00 92.81 159 GLU A C 1
ATOM 1209 O O . GLU A 1 159 ? 3.956 -24.590 7.129 1.00 92.81 159 GLU A O 1
ATOM 1214 N N . ASN A 1 160 ? 5.767 -25.414 8.157 1.00 93.94 160 ASN A N 1
ATOM 1215 C CA . ASN A 1 160 ? 5.040 -25.845 9.358 1.00 93.94 160 ASN A CA 1
ATOM 1216 C C . ASN A 1 160 ? 4.429 -24.661 10.124 1.00 93.94 160 ASN A C 1
ATOM 1218 O O . ASN A 1 160 ? 3.291 -24.743 10.584 1.00 93.94 160 ASN A O 1
ATOM 1222 N N . GLY A 1 161 ? 5.174 -23.556 10.256 1.00 94.69 161 GLY A N 1
ATOM 1223 C CA . GLY A 1 161 ? 4.679 -22.334 10.890 1.00 94.69 161 GLY A CA 1
ATOM 1224 C C . GLY A 1 161 ? 3.531 -21.697 10.106 1.00 94.69 161 GLY A C 1
ATOM 1225 O O . GLY A 1 161 ? 2.575 -21.211 10.712 1.00 94.69 161 GLY A O 1
ATOM 1226 N N . LEU A 1 162 ? 3.595 -21.750 8.771 1.00 97.00 162 LEU A N 1
ATOM 1227 C CA . LEU A 1 162 ? 2.506 -21.328 7.896 1.00 97.00 162 LEU A CA 1
ATOM 1228 C C . LEU A 1 162 ? 1.282 -22.240 8.053 1.00 97.00 162 LEU A C 1
ATOM 1230 O O . LEU A 1 162 ? 0.185 -21.738 8.273 1.00 97.00 162 LEU A O 1
ATOM 1234 N N . ALA A 1 163 ? 1.460 -23.561 7.976 1.00 97.38 163 ALA A N 1
ATOM 1235 C CA . ALA A 1 163 ? 0.373 -24.534 8.065 1.00 97.38 163 ALA A CA 1
ATOM 1236 C C . ALA A 1 163 ? -0.400 -24.410 9.386 1.00 97.38 163 ALA A C 1
ATOM 1238 O O . ALA A 1 163 ? -1.623 -24.281 9.361 1.00 97.38 163 ALA A O 1
ATOM 1239 N N . GLY A 1 164 ? 0.306 -24.343 10.521 1.00 97.19 164 GLY A N 1
ATOM 1240 C CA . GLY A 1 164 ? -0.329 -24.175 11.831 1.00 97.19 164 GLY A CA 1
ATOM 1241 C C . GLY A 1 164 ? -1.108 -22.862 11.953 1.00 97.19 164 GLY A C 1
ATOM 1242 O O . GLY A 1 164 ? -2.237 -22.853 12.441 1.00 97.19 164 GLY A O 1
ATOM 1243 N N . ALA A 1 165 ? -0.554 -21.754 11.448 1.00 97.31 165 ALA A N 1
ATOM 1244 C CA . ALA A 1 165 ? -1.265 -20.479 11.438 1.00 97.31 165 ALA A CA 1
ATOM 1245 C C . ALA A 1 165 ? -2.486 -20.506 10.508 1.00 97.31 165 ALA A C 1
ATOM 1247 O O . ALA A 1 165 ? -3.537 -19.987 10.872 1.00 97.31 165 ALA A O 1
ATOM 1248 N N . LEU A 1 166 ? -2.391 -21.135 9.333 1.00 98.06 166 LEU A N 1
ATOM 1249 C CA . LEU A 1 166 ? -3.520 -21.273 8.414 1.00 98.06 166 LEU A CA 1
ATOM 1250 C C . LEU A 1 166 ? -4.653 -22.104 9.015 1.00 98.06 166 LEU A C 1
ATOM 1252 O O . LEU A 1 166 ? -5.808 -21.702 8.896 1.00 98.06 166 LEU A O 1
ATOM 1256 N N . GLU A 1 167 ? -4.349 -23.231 9.660 1.00 97.38 167 GLU A N 1
ATOM 1257 C CA . GLU A 1 167 ? -5.355 -24.043 10.356 1.00 97.38 167 GLU A CA 1
ATOM 1258 C C . GLU A 1 167 ? -6.080 -23.224 11.427 1.00 97.38 167 GLU A C 1
ATOM 1260 O O . GLU A 1 167 ? -7.313 -23.187 11.458 1.00 97.38 167 GLU A O 1
ATOM 1265 N N . GLU A 1 168 ? -5.323 -22.496 12.248 1.00 96.56 168 GLU A N 1
ATOM 1266 C CA . GLU A 1 168 ? -5.875 -21.636 13.288 1.00 96.56 168 GLU A CA 1
ATOM 1267 C C . GLU A 1 168 ? -6.768 -20.526 12.711 1.00 96.56 168 GLU A C 1
ATOM 1269 O O . GLU A 1 168 ? -7.896 -20.331 13.171 1.00 96.56 168 GLU A O 1
ATOM 1274 N N . GLN A 1 169 ? -6.300 -19.811 11.680 1.00 97.00 169 GLN A N 1
ATOM 1275 C CA . GLN A 1 169 ? -7.056 -18.702 11.093 1.00 97.00 169 GLN A CA 1
ATOM 1276 C C . GLN A 1 169 ? -8.298 -19.180 10.335 1.00 97.00 169 GLN A C 1
ATOM 1278 O O . GLN A 1 169 ? -9.343 -18.535 10.417 1.00 97.00 169 GLN A O 1
ATOM 1283 N N . LYS A 1 170 ? -8.233 -20.328 9.650 1.00 96.50 170 LYS A N 1
ATOM 1284 C CA . LYS A 1 170 ? -9.403 -20.946 9.003 1.00 96.50 170 LYS A CA 1
ATOM 1285 C C . LYS A 1 170 ? -10.447 -21.375 10.030 1.00 96.50 170 LYS A C 1
ATOM 1287 O O . LYS A 1 170 ? -11.634 -21.119 9.826 1.00 96.50 170 LYS A O 1
ATOM 1292 N N . ALA A 1 171 ? -10.023 -21.974 11.144 1.00 94.00 171 ALA A N 1
ATOM 1293 C CA . ALA A 1 171 ? -10.926 -22.336 12.233 1.00 94.00 171 ALA A CA 1
ATOM 1294 C C . ALA A 1 171 ? -11.582 -21.092 12.856 1.00 94.00 171 ALA A C 1
ATOM 1296 O O . ALA A 1 171 ? -12.799 -21.070 13.036 1.00 94.00 171 ALA A O 1
ATOM 1297 N N . ALA A 1 172 ? -10.806 -20.035 13.120 1.00 92.56 172 ALA A N 1
ATOM 1298 C CA . ALA A 1 172 ? -11.322 -18.774 13.654 1.00 92.56 172 ALA A CA 1
ATOM 1299 C C . ALA A 1 172 ? -12.314 -18.090 12.695 1.00 92.56 172 ALA A C 1
ATOM 1301 O O . ALA A 1 172 ? -13.362 -17.617 13.135 1.00 92.56 172 ALA A O 1
ATOM 1302 N N . ALA A 1 173 ? -12.013 -18.069 11.392 1.00 89.56 173 ALA A N 1
ATOM 1303 C CA . ALA A 1 173 ? -12.910 -17.546 10.362 1.00 89.56 173 ALA A CA 1
ATOM 1304 C C . ALA A 1 173 ? -14.222 -18.348 10.307 1.00 89.56 173 ALA A C 1
ATOM 1306 O O . ALA A 1 173 ? -15.305 -17.766 10.359 1.00 89.56 173 ALA A O 1
ATOM 1307 N N . SER A 1 174 ? -14.136 -19.682 10.301 1.00 89.31 174 SER A N 1
ATOM 1308 C CA . SER A 1 174 ? -15.309 -20.560 10.278 1.00 89.31 174 SER A CA 1
ATOM 1309 C C . SER A 1 174 ? -16.196 -20.398 11.518 1.00 89.31 174 SER A C 1
ATOM 1311 O O . SER A 1 174 ? -17.415 -20.325 11.381 1.00 89.31 174 SER A O 1
ATOM 1313 N N . GLN A 1 175 ? -15.611 -20.278 12.716 1.00 86.50 175 GLN A N 1
ATOM 1314 C CA . GLN A 1 175 ? -16.359 -20.029 13.959 1.00 86.50 175 GLN A CA 1
ATOM 1315 C C . GLN A 1 175 ? -17.110 -18.692 13.945 1.00 86.50 175 GLN A C 1
ATOM 1317 O O . GLN A 1 175 ? -18.133 -18.554 14.611 1.00 86.50 175 GLN A O 1
ATOM 1322 N N . ALA A 1 176 ? -16.613 -17.718 13.186 1.00 85.38 176 ALA A N 1
ATOM 1323 C CA . ALA A 1 176 ? -17.247 -16.422 12.991 1.00 85.38 176 ALA A CA 1
ATOM 1324 C C . ALA A 1 176 ? -18.213 -16.384 11.793 1.00 85.38 176 ALA A C 1
ATOM 1326 O O . ALA A 1 176 ? -18.672 -15.311 11.411 1.00 85.38 176 ALA A O 1
ATOM 1327 N N . GLY A 1 177 ? -18.502 -17.530 11.165 1.00 86.19 177 GLY A N 1
ATOM 1328 C CA . GLY A 1 177 ? -19.372 -17.596 9.990 1.00 86.19 177 GLY A CA 1
ATOM 1329 C C . GLY A 1 177 ? -18.778 -16.943 8.736 1.00 86.19 177 GLY A C 1
ATOM 1330 O O . GLY A 1 177 ? -19.518 -16.618 7.808 1.00 86.19 177 GLY A O 1
ATOM 1331 N N . ALA A 1 178 ? -17.459 -16.728 8.698 1.00 93.31 178 ALA A N 1
ATOM 1332 C CA . ALA A 1 178 ? -16.749 -16.309 7.499 1.00 93.31 178 ALA A CA 1
ATOM 1333 C C . ALA A 1 178 ? -16.370 -17.532 6.651 1.00 93.31 178 ALA A C 1
ATOM 1335 O O . ALA A 1 178 ? -15.992 -18.585 7.168 1.00 93.31 178 ALA A O 1
ATOM 1336 N N . VAL A 1 179 ? -16.447 -17.375 5.334 1.00 94.88 179 VAL A N 1
ATOM 1337 C CA . VAL A 1 179 ? -16.115 -18.405 4.348 1.00 94.88 179 VAL A CA 1
ATOM 1338 C C . VAL A 1 179 ? -14.812 -18.027 3.661 1.00 94.88 179 VAL A C 1
ATOM 1340 O O . VAL A 1 179 ? -14.658 -16.903 3.186 1.00 94.88 179 VAL A O 1
ATOM 1343 N N . VAL A 1 180 ? -13.878 -18.972 3.574 1.00 97.75 180 VAL A N 1
ATOM 1344 C CA . VAL A 1 180 ? -12.710 -18.838 2.697 1.00 97.75 180 VAL A CA 1
ATOM 1345 C C . VAL A 1 180 ? -13.178 -19.121 1.273 1.00 97.75 180 VAL A C 1
ATOM 1347 O O . VAL A 1 180 ? -13.446 -20.269 0.928 1.00 97.75 180 VAL A O 1
ATOM 1350 N N . VAL A 1 181 ? -13.320 -18.077 0.458 1.00 97.56 181 VAL A N 1
ATOM 1351 C CA . VAL A 1 181 ? -13.809 -18.202 -0.926 1.00 97.56 181 VAL A CA 1
ATOM 1352 C C . VAL A 1 181 ? -12.697 -18.549 -1.906 1.00 97.56 181 VAL A C 1
ATOM 1354 O O . VAL A 1 181 ? -12.967 -19.099 -2.971 1.00 97.56 181 VAL A O 1
ATOM 1357 N N . TYR A 1 182 ? -11.450 -18.246 -1.547 1.00 98.31 182 TYR A N 1
ATOM 1358 C CA . TYR A 1 182 ? -10.275 -18.643 -2.307 1.00 98.31 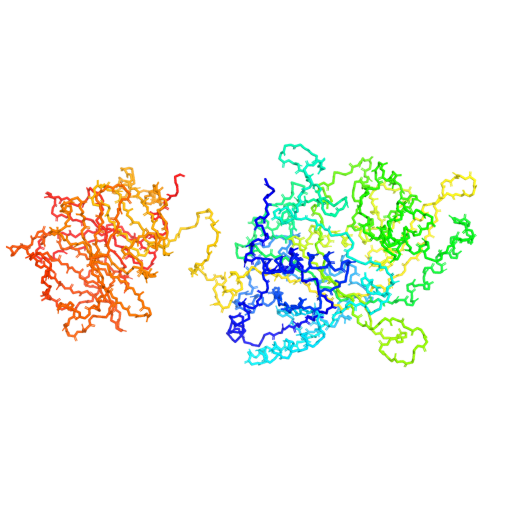182 TYR A CA 1
ATOM 1359 C C . TYR A 1 182 ? -9.026 -18.640 -1.414 1.00 98.31 182 TYR A C 1
ATOM 1361 O O . TYR A 1 182 ? -8.903 -17.830 -0.494 1.00 98.31 182 TYR A O 1
ATOM 1369 N N . GLU A 1 183 ? -8.086 -19.536 -1.698 1.00 97.81 183 GLU A N 1
ATOM 1370 C CA . GLU A 1 183 ? -6.787 -19.612 -1.028 1.00 97.81 183 GLU A CA 1
ATOM 1371 C C . GLU A 1 183 ? -5.684 -19.488 -2.074 1.00 97.81 183 GLU A C 1
ATOM 1373 O O . GLU A 1 183 ? -5.505 -20.376 -2.907 1.00 97.81 183 GLU A O 1
ATOM 1378 N N . GLN A 1 184 ? -4.926 -18.393 -2.026 1.00 97.81 184 GLN A N 1
ATOM 1379 C CA . GLN A 1 184 ? -3.789 -18.198 -2.917 1.00 97.81 184 GLN A CA 1
ATOM 1380 C C . GLN A 1 184 ? -2.489 -18.464 -2.166 1.00 97.81 184 GLN A C 1
ATOM 1382 O O . GLN A 1 184 ? -2.057 -17.656 -1.345 1.00 97.81 184 GLN A O 1
ATOM 1387 N N . LYS A 1 185 ? -1.841 -19.580 -2.492 1.00 97.06 185 LYS A N 1
ATOM 1388 C CA . LYS A 1 185 ? -0.509 -19.918 -1.981 1.00 97.06 185 LYS A CA 1
ATOM 1389 C C . LYS A 1 185 ? 0.564 -19.172 -2.769 1.00 97.06 185 LYS A C 1
ATOM 1391 O O . LYS A 1 185 ? 0.435 -19.014 -3.982 1.00 97.06 185 LYS A O 1
ATOM 1396 N N . GLY A 1 186 ? 1.621 -18.754 -2.088 1.00 96.00 186 GLY A N 1
ATOM 1397 C CA . GLY A 1 186 ? 2.834 -18.201 -2.673 1.00 96.00 186 GLY A CA 1
ATOM 1398 C C . GLY A 1 186 ? 4.059 -18.656 -1.883 1.00 96.00 186 GLY A C 1
ATOM 1399 O O . GLY A 1 186 ? 4.009 -18.798 -0.662 1.00 96.00 186 GLY A O 1
ATOM 1400 N N . ALA A 1 187 ? 5.159 -18.923 -2.569 1.00 95.06 187 ALA A N 1
ATOM 1401 C CA . ALA A 1 187 ? 6.405 -19.329 -1.942 1.00 95.06 187 ALA A CA 1
ATOM 1402 C C . ALA A 1 187 ? 7.597 -18.931 -2.809 1.00 95.06 187 ALA A C 1
ATOM 1404 O O . ALA A 1 187 ? 7.509 -18.887 -4.038 1.00 95.06 187 ALA A O 1
ATOM 1405 N N . ALA A 1 188 ? 8.733 -18.680 -2.165 1.00 93.81 188 ALA A N 1
ATOM 1406 C CA . ALA A 1 188 ? 10.003 -18.609 -2.863 1.00 93.81 188 ALA A CA 1
ATOM 1407 C C . ALA A 1 188 ? 10.254 -19.926 -3.616 1.00 93.81 188 ALA A C 1
ATOM 1409 O O . ALA A 1 188 ? 10.007 -21.015 -3.093 1.00 93.81 188 ALA A O 1
ATOM 1410 N N . LEU A 1 189 ? 10.762 -19.837 -4.847 1.00 94.12 189 LEU A N 1
ATOM 1411 C CA . LEU A 1 189 ? 11.122 -21.034 -5.604 1.00 94.12 189 LEU A CA 1
ATOM 1412 C C . LEU A 1 189 ? 12.295 -21.770 -4.924 1.00 94.12 189 LEU A C 1
ATOM 1414 O O . LEU A 1 189 ? 13.174 -21.123 -4.349 1.00 94.12 189 LEU A O 1
ATOM 1418 N N . PRO A 1 190 ? 12.350 -23.111 -4.997 1.00 91.50 190 PRO A N 1
ATOM 1419 C CA . PRO A 1 190 ? 13.381 -23.894 -4.323 1.00 91.50 190 PRO A CA 1
ATOM 1420 C C . PRO A 1 190 ? 14.751 -23.830 -5.025 1.00 91.50 190 PRO A C 1
ATOM 1422 O O . PRO A 1 190 ? 14.861 -23.549 -6.222 1.00 91.50 190 PRO A O 1
ATOM 1425 N N . GLY A 1 191 ? 15.808 -24.164 -4.276 1.00 89.00 191 GLY A N 1
ATOM 1426 C CA . GLY A 1 191 ? 17.172 -24.350 -4.789 1.00 89.00 191 GLY A CA 1
ATOM 1427 C C . GLY A 1 191 ? 17.752 -23.110 -5.480 1.00 89.00 191 GLY A C 1
ATOM 1428 O O . GLY A 1 191 ? 17.561 -21.984 -5.028 1.00 89.00 191 GLY A O 1
ATOM 1429 N N . GLU A 1 192 ? 18.416 -23.309 -6.622 1.00 86.06 192 GLU A N 1
ATOM 1430 C CA . GLU A 1 192 ? 19.048 -22.252 -7.441 1.00 86.06 192 GLU A CA 1
ATOM 1431 C C . GLU A 1 192 ? 18.060 -21.212 -8.020 1.00 86.06 192 GLU A C 1
ATOM 1433 O O . GLU A 1 192 ? 18.465 -20.214 -8.639 1.00 86.06 192 GLU A O 1
ATOM 1438 N N . LYS A 1 193 ? 16.750 -21.457 -7.865 1.00 88.62 193 LYS A N 1
ATOM 1439 C CA . LYS A 1 193 ? 15.674 -20.540 -8.252 1.00 88.62 193 LYS A CA 1
ATOM 1440 C C . LYS A 1 193 ? 15.213 -19.638 -7.094 1.00 88.62 193 LYS A C 1
ATOM 1442 O O . LYS A 1 193 ? 14.418 -18.736 -7.346 1.00 88.62 193 LYS A O 1
ATOM 1447 N N . LYS A 1 194 ? 15.725 -19.804 -5.863 1.00 89.62 194 LYS A N 1
ATOM 1448 C CA . LYS A 1 194 ? 15.391 -18.922 -4.726 1.00 89.62 194 LYS A CA 1
ATOM 1449 C C . LYS A 1 194 ? 15.690 -17.460 -5.077 1.00 89.62 194 LYS A C 1
ATOM 1451 O O . LYS A 1 194 ? 16.762 -17.134 -5.585 1.00 89.62 194 LYS A O 1
ATOM 1456 N N . GLY A 1 195 ? 14.718 -16.580 -4.829 1.00 89.06 195 GLY A N 1
ATOM 1457 C CA . GLY A 1 195 ? 14.796 -15.153 -5.170 1.00 89.06 195 GLY A CA 1
ATOM 1458 C C . GLY A 1 195 ? 14.589 -14.821 -6.654 1.00 89.06 195 GLY A C 1
ATOM 1459 O O . GLY A 1 195 ? 14.819 -13.677 -7.047 1.00 89.06 195 GLY A O 1
ATOM 1460 N N . LYS A 1 196 ? 14.176 -15.791 -7.480 1.00 94.50 196 LYS A N 1
ATOM 1461 C CA . LYS A 1 196 ? 13.804 -15.585 -8.885 1.00 94.50 196 LYS A CA 1
ATOM 1462 C C . LYS A 1 196 ? 12.313 -15.830 -9.107 1.00 94.50 196 LYS A C 1
ATOM 1464 O O . LYS A 1 196 ? 11.692 -16.595 -8.371 1.00 94.50 196 LYS A O 1
ATOM 1469 N N . GLU A 1 197 ? 11.765 -15.206 -10.143 1.00 95.56 197 GLU A N 1
ATOM 1470 C CA . GLU A 1 197 ? 10.444 -15.544 -10.686 1.00 95.56 197 GLU A CA 1
ATOM 1471 C C . GLU A 1 197 ? 10.532 -16.702 -11.708 1.00 95.56 197 GLU A C 1
ATOM 1473 O O . GLU A 1 197 ? 11.617 -17.245 -11.954 1.00 95.56 197 GLU A O 1
ATOM 1478 N N . HIS A 1 198 ? 9.397 -17.155 -12.257 1.00 96.69 198 HIS A N 1
ATOM 1479 C CA . HIS A 1 198 ? 9.342 -18.398 -13.045 1.00 96.69 198 HIS A CA 1
ATOM 1480 C C . HIS A 1 198 ? 10.029 -18.332 -14.412 1.00 96.69 198 HIS A C 1
ATOM 1482 O O . HIS A 1 198 ? 10.489 -19.372 -14.894 1.00 96.69 198 HIS A O 1
ATOM 1488 N N . PHE A 1 199 ? 10.175 -17.154 -15.022 1.00 96.25 199 PHE A N 1
ATOM 1489 C CA . PHE A 1 199 ? 11.019 -16.990 -16.209 1.00 96.25 199 PHE A CA 1
ATOM 1490 C C . PHE A 1 199 ? 12.519 -17.078 -15.874 1.00 96.25 199 PHE A C 1
ATOM 1492 O O . PHE A 1 199 ? 13.340 -17.289 -16.766 1.00 96.25 199 PHE A O 1
ATOM 1499 N N . GLY A 1 200 ? 12.894 -17.034 -14.594 1.00 95.38 200 GLY A N 1
ATOM 1500 C CA . GLY A 1 200 ? 14.245 -17.258 -14.092 1.00 95.38 200 GLY A CA 1
ATOM 1501 C C . GLY A 1 200 ? 15.040 -15.982 -13.825 1.00 95.38 200 GLY A C 1
ATOM 1502 O O . GLY A 1 200 ? 16.268 -16.062 -13.738 1.00 95.38 200 GLY A O 1
ATOM 1503 N N . PHE A 1 201 ? 14.385 -14.830 -13.698 1.00 96.06 201 PHE A N 1
ATOM 1504 C CA . PHE A 1 201 ? 15.011 -13.554 -13.366 1.00 96.06 201 PHE A CA 1
ATOM 1505 C C . PHE A 1 201 ? 14.939 -13.267 -11.874 1.00 96.06 201 PHE A C 1
ATOM 1507 O O . PHE A 1 201 ? 13.923 -13.518 -11.231 1.00 96.06 201 PHE A O 1
ATOM 1514 N N . LYS A 1 202 ? 16.027 -12.728 -11.316 1.00 94.00 202 LYS A N 1
ATOM 1515 C CA . LYS A 1 202 ? 16.050 -12.262 -9.930 1.00 94.00 202 LYS A CA 1
ATOM 1516 C C . LYS A 1 202 ? 15.042 -11.126 -9.748 1.00 94.00 202 LYS A C 1
ATOM 1518 O O . LYS A 1 202 ? 15.120 -10.122 -10.454 1.00 94.00 202 LYS A O 1
ATOM 1523 N N . ASP A 1 203 ? 14.154 -11.274 -8.774 1.00 90.12 203 ASP A N 1
ATOM 1524 C CA . ASP A 1 203 ? 13.143 -10.274 -8.431 1.00 90.12 203 ASP A CA 1
ATOM 1525 C C . ASP A 1 203 ? 13.467 -9.603 -7.078 1.00 90.12 203 ASP A C 1
ATOM 1527 O O . ASP A 1 203 ? 14.385 -10.007 -6.362 1.00 90.12 203 ASP A O 1
ATOM 1531 N N . GLY A 1 204 ? 12.759 -8.523 -6.745 1.00 85.75 204 GLY A N 1
ATOM 1532 C CA . GLY A 1 204 ? 12.896 -7.796 -5.479 1.00 85.75 204 GLY A CA 1
ATOM 1533 C C . GLY A 1 204 ? 14.182 -6.971 -5.350 1.00 85.75 204 GLY A C 1
ATOM 1534 O O . GLY A 1 204 ? 14.576 -6.630 -4.240 1.00 85.75 204 GLY A O 1
ATOM 1535 N N . VAL A 1 205 ? 14.866 -6.664 -6.462 1.00 85.94 205 VAL A N 1
ATOM 1536 C CA . VAL A 1 205 ? 16.135 -5.907 -6.443 1.00 85.94 205 VAL A CA 1
ATOM 1537 C C . VAL A 1 205 ? 15.919 -4.404 -6.240 1.00 85.94 205 VAL A C 1
ATOM 1539 O O . VAL A 1 205 ? 16.658 -3.778 -5.489 1.00 85.94 205 VAL A O 1
ATOM 1542 N N . SER A 1 206 ? 14.936 -3.812 -6.925 1.00 87.75 206 SER A N 1
ATOM 1543 C CA . SER A 1 206 ? 14.710 -2.361 -6.939 1.00 87.75 206 SER A CA 1
ATOM 1544 C C . SER A 1 206 ? 13.380 -2.004 -6.277 1.00 87.75 206 SER A C 1
ATOM 1546 O O . SER A 1 206 ? 12.377 -1.813 -6.963 1.00 87.75 206 SER A O 1
ATOM 1548 N N . GLU A 1 207 ? 13.392 -1.860 -4.957 1.00 90.88 207 GLU A N 1
ATOM 1549 C CA . GLU A 1 207 ? 12.285 -1.297 -4.175 1.00 90.88 207 GLU A CA 1
ATOM 1550 C C . GLU A 1 207 ? 12.540 0.194 -3.883 1.00 90.88 207 GLU A C 1
ATOM 1552 O O . GLU A 1 207 ? 13.696 0.625 -3.878 1.00 90.88 207 GLU A O 1
ATOM 1557 N N . PRO A 1 208 ? 11.503 1.031 -3.712 1.00 93.50 208 PRO A N 1
ATOM 1558 C CA . PRO A 1 208 ? 11.694 2.369 -3.161 1.00 93.50 208 PRO A CA 1
ATOM 1559 C C . PRO A 1 208 ? 12.067 2.288 -1.679 1.00 93.50 208 PRO A C 1
ATOM 1561 O O . PRO A 1 208 ? 11.654 1.366 -0.977 1.00 93.50 208 PRO A O 1
ATOM 1564 N N . GLU A 1 209 ? 12.816 3.282 -1.216 1.00 95.50 209 GLU A N 1
ATOM 1565 C CA . GLU A 1 209 ? 13.032 3.508 0.210 1.00 95.50 209 GLU A CA 1
ATOM 1566 C C . GLU A 1 209 ? 12.182 4.667 0.712 1.00 95.50 209 GLU A C 1
ATOM 1568 O O . GLU A 1 209 ? 11.753 5.519 -0.068 1.00 95.50 209 GLU A O 1
ATOM 1573 N N . VAL A 1 210 ? 11.928 4.682 2.017 1.00 97.25 210 VAL A N 1
ATOM 1574 C CA . VAL A 1 210 ? 10.906 5.519 2.641 1.00 97.25 210 VAL A CA 1
ATOM 1575 C C . VAL A 1 210 ? 11.516 6.445 3.691 1.00 97.25 210 VAL A C 1
ATOM 1577 O O . VAL A 1 210 ? 12.173 6.009 4.639 1.00 97.25 210 VAL A O 1
ATOM 1580 N N . GLU A 1 211 ? 11.263 7.744 3.543 1.00 95.62 211 GLU A N 1
ATOM 1581 C CA . GLU A 1 211 ? 11.640 8.781 4.504 1.00 95.62 211 GLU A CA 1
ATOM 1582 C C . GLU A 1 211 ? 11.015 8.484 5.872 1.00 95.62 211 GLU A C 1
ATOM 1584 O O . GLU A 1 211 ? 9.833 8.156 5.970 1.00 95.62 211 GLU A O 1
ATOM 1589 N N . GLY A 1 212 ? 11.806 8.583 6.941 1.00 94.81 212 GLY A N 1
ATOM 1590 C CA . GLY A 1 212 ? 11.366 8.220 8.289 1.00 94.81 212 GLY A CA 1
ATOM 1591 C C . GLY A 1 212 ? 11.523 6.733 8.624 1.00 94.81 212 GLY A C 1
ATOM 1592 O O . GLY A 1 212 ? 11.344 6.365 9.784 1.00 94.81 212 GLY A O 1
ATOM 1593 N N . PHE A 1 213 ? 11.863 5.873 7.655 1.00 96.56 213 PHE A N 1
ATOM 1594 C CA . PHE A 1 213 ? 12.075 4.434 7.859 1.00 96.56 213 PHE A CA 1
ATOM 1595 C C . PHE A 1 213 ? 13.483 3.978 7.455 1.00 96.56 213 PHE A C 1
ATOM 1597 O O . PHE A 1 213 ? 14.162 3.297 8.232 1.00 96.56 213 PHE A O 1
ATOM 1604 N N . ASP A 1 214 ? 13.937 4.350 6.261 1.00 96.25 214 ASP A N 1
ATOM 1605 C CA . ASP A 1 214 ? 15.250 3.978 5.740 1.00 96.25 214 ASP A CA 1
ATOM 1606 C C . ASP A 1 214 ? 16.321 5.024 6.074 1.00 96.25 214 ASP A C 1
ATOM 1608 O O . ASP A 1 214 ? 16.045 6.210 6.257 1.00 96.25 214 ASP A O 1
ATOM 1612 N N . GLU A 1 215 ? 17.570 4.570 6.203 1.00 95.06 215 GLU A N 1
ATOM 1613 C CA . GLU A 1 215 ? 18.689 5.442 6.564 1.00 95.06 215 GLU A CA 1
ATOM 1614 C C . GLU A 1 215 ? 19.230 6.199 5.343 1.00 95.06 215 GLU A C 1
ATOM 1616 O O . GLU A 1 215 ? 19.734 5.555 4.417 1.00 95.06 215 GLU A O 1
ATOM 1621 N N . PRO A 1 216 ? 19.228 7.546 5.360 1.00 95.25 216 PRO A N 1
ATOM 1622 C CA . PRO A 1 216 ? 19.839 8.335 4.303 1.00 95.25 216 PRO A CA 1
ATOM 1623 C C . PRO A 1 216 ? 21.365 8.296 4.371 1.00 95.25 216 PRO A C 1
ATOM 1625 O O . PRO A 1 216 ? 21.967 8.341 5.449 1.00 95.25 216 PRO A O 1
ATOM 1628 N N . ASP A 1 217 ? 21.988 8.277 3.198 1.00 94.06 217 ASP A N 1
ATOM 1629 C CA . ASP A 1 217 ? 23.386 8.644 3.015 1.00 94.06 217 ASP A CA 1
ATOM 1630 C C . ASP A 1 217 ? 23.502 10.180 3.105 1.00 94.06 217 ASP A C 1
ATOM 1632 O O . ASP A 1 217 ? 22.915 10.889 2.280 1.00 94.06 217 ASP A O 1
ATOM 1636 N N . PRO A 1 218 ? 24.216 10.732 4.105 1.00 91.56 218 PRO A N 1
ATOM 1637 C CA . PRO A 1 218 ? 24.313 12.179 4.288 1.00 91.56 218 PRO A CA 1
ATOM 1638 C C . PRO A 1 218 ? 25.047 12.885 3.138 1.00 91.56 218 PRO A C 1
ATOM 1640 O O . PRO A 1 218 ? 24.812 14.078 2.921 1.00 91.56 218 PRO A O 1
ATOM 1643 N N . ASP A 1 219 ? 25.891 12.158 2.401 1.00 93.12 219 ASP A N 1
ATOM 1644 C CA . ASP A 1 219 ? 26.768 12.694 1.361 1.00 93.12 219 ASP A CA 1
ATOM 1645 C C . ASP A 1 219 ? 26.182 12.517 -0.051 1.00 93.12 219 ASP A C 1
ATOM 1647 O O . ASP A 1 219 ? 26.700 13.086 -1.015 1.00 93.12 219 ASP A O 1
ATOM 1651 N N . ARG A 1 220 ? 25.078 11.768 -0.196 1.00 93.19 220 ARG A N 1
ATOM 1652 C CA . ARG A 1 220 ? 24.404 11.528 -1.482 1.00 93.19 220 ARG A CA 1
ATOM 1653 C C . ARG A 1 220 ? 22.966 12.038 -1.472 1.00 93.19 220 ARG A C 1
ATOM 1655 O O . ARG A 1 220 ? 22.069 11.440 -0.879 1.00 93.19 220 ARG A O 1
ATOM 1662 N N . PHE A 1 221 ? 22.725 13.124 -2.202 1.00 92.19 221 PHE A N 1
ATOM 1663 C CA . PHE A 1 221 ? 21.401 13.721 -2.379 1.00 92.19 221 PHE A CA 1
ATOM 1664 C C . PHE A 1 221 ? 21.282 14.475 -3.709 1.00 92.19 221 PHE A C 1
ATOM 1666 O O . PHE A 1 221 ? 22.276 14.806 -4.351 1.00 92.19 221 PHE A O 1
ATOM 1673 N N . THR A 1 222 ? 20.047 14.767 -4.105 1.00 89.00 222 THR A N 1
ATOM 1674 C CA . THR A 1 222 ? 19.700 15.677 -5.208 1.00 89.00 222 THR A CA 1
ATOM 1675 C C . THR A 1 222 ? 18.741 16.757 -4.717 1.00 89.00 222 THR A C 1
ATOM 1677 O O . THR A 1 222 ? 18.040 16.540 -3.730 1.00 89.00 222 THR A O 1
ATOM 1680 N N . GLY A 1 223 ? 18.678 17.887 -5.422 1.00 85.88 223 GLY A N 1
ATOM 1681 C CA . GLY A 1 223 ? 17.845 19.029 -5.035 1.00 85.88 223 GLY A CA 1
ATOM 1682 C C . GLY A 1 223 ? 18.465 19.875 -3.918 1.00 85.88 223 GLY A C 1
ATOM 1683 O O . GLY A 1 223 ? 19.513 19.541 -3.360 1.00 85.88 223 GLY A O 1
ATOM 1684 N N . GLU A 1 224 ? 17.809 20.986 -3.592 1.00 79.75 224 GLU A N 1
ATOM 1685 C CA . GLU A 1 224 ? 18.239 21.934 -2.561 1.00 79.75 224 GLU A CA 1
ATOM 1686 C C . GLU A 1 224 ? 17.079 22.287 -1.620 1.00 79.75 224 GLU A C 1
ATOM 1688 O O . GLU A 1 224 ? 15.905 22.176 -1.972 1.00 79.75 224 GLU A O 1
ATOM 1693 N N . GLY A 1 225 ? 17.409 22.725 -0.401 1.00 81.69 225 GLY A N 1
ATOM 1694 C CA . GLY A 1 225 ? 16.419 23.202 0.566 1.00 81.69 225 GLY A CA 1
ATOM 1695 C C . GLY A 1 225 ? 15.331 22.160 0.898 1.00 81.69 225 GLY A C 1
ATOM 1696 O O . GLY A 1 225 ? 15.677 21.036 1.264 1.00 81.69 225 GLY A O 1
ATOM 1697 N N . PRO A 1 226 ? 14.033 22.519 0.836 1.00 71.44 226 PRO A N 1
ATOM 1698 C CA . PRO A 1 226 ? 12.926 21.632 1.205 1.00 71.44 226 PRO A CA 1
ATOM 1699 C C . PRO A 1 226 ? 12.649 20.506 0.194 1.00 71.44 226 PRO A C 1
ATOM 1701 O O . PRO A 1 226 ? 11.942 19.562 0.546 1.00 71.44 226 PRO A O 1
ATOM 1704 N N . ASP A 1 227 ? 13.217 20.587 -1.014 1.00 77.56 227 ASP A N 1
ATOM 1705 C CA . ASP A 1 227 ? 13.053 19.605 -2.099 1.00 77.56 227 ASP A CA 1
ATOM 1706 C C . ASP A 1 227 ? 14.227 18.614 -2.166 1.00 77.56 227 ASP A C 1
ATOM 1708 O O . ASP A 1 227 ? 14.426 17.899 -3.150 1.00 77.56 227 ASP A O 1
ATOM 1712 N N . LYS A 1 228 ? 15.047 18.584 -1.113 1.00 88.06 228 LYS A N 1
ATOM 1713 C CA . LYS A 1 228 ? 16.198 17.697 -1.003 1.00 88.06 228 LYS A CA 1
ATOM 1714 C C . LYS A 1 228 ? 15.743 16.240 -0.897 1.00 88.06 228 LYS A C 1
ATOM 1716 O O . LYS A 1 228 ? 15.069 15.867 0.058 1.00 88.06 228 LYS A O 1
ATOM 1721 N N . VAL A 1 229 ? 16.187 15.409 -1.838 1.00 91.25 229 VAL A N 1
ATOM 1722 C CA . VAL A 1 229 ? 15.943 13.959 -1.852 1.00 91.25 229 VAL A CA 1
ATOM 1723 C C . VAL A 1 229 ? 17.257 13.227 -1.614 1.00 91.25 229 VAL A C 1
ATOM 1725 O O . VAL A 1 229 ? 18.208 13.382 -2.384 1.00 91.25 229 VAL A O 1
ATOM 1728 N N . PHE A 1 230 ? 17.315 12.440 -0.542 1.00 94.56 230 PHE A N 1
ATOM 1729 C CA . PHE A 1 230 ? 18.484 11.640 -0.179 1.00 94.56 230 PHE A CA 1
ATOM 1730 C C . PHE A 1 230 ? 18.480 10.282 -0.879 1.00 94.56 230 PHE A C 1
ATOM 1732 O O . PHE A 1 230 ? 17.433 9.768 -1.274 1.00 94.56 230 PHE A O 1
ATOM 1739 N N . TYR A 1 231 ? 19.663 9.688 -1.006 1.00 94.88 231 TYR A N 1
ATOM 1740 C CA . TYR A 1 231 ? 19.811 8.292 -1.405 1.00 94.88 231 TYR A CA 1
ATOM 1741 C C . TYR A 1 231 ? 19.965 7.412 -0.170 1.00 94.88 231 TYR A C 1
ATOM 1743 O O . TYR A 1 231 ? 20.414 7.861 0.884 1.00 94.88 231 TYR A O 1
ATOM 1751 N N . SER A 1 232 ? 19.610 6.146 -0.324 1.00 94.88 232 SER A N 1
ATOM 1752 C CA . SER A 1 232 ? 19.848 5.102 0.658 1.00 94.88 232 SER A CA 1
ATOM 1753 C C . SER A 1 232 ? 21.320 4.983 1.015 1.00 94.88 232 SER A C 1
ATOM 1755 O O . SER A 1 232 ? 22.183 4.903 0.137 1.00 94.88 232 SER A O 1
ATOM 1757 N N . LYS A 1 233 ? 21.592 4.816 2.306 1.00 93.38 233 LYS A N 1
ATOM 1758 C CA . LYS A 1 233 ? 22.895 4.375 2.808 1.00 93.38 233 LYS A CA 1
ATOM 1759 C C . LYS A 1 233 ? 23.171 2.891 2.536 1.00 93.38 233 LYS A C 1
ATOM 1761 O O . LYS A 1 233 ? 24.329 2.483 2.486 1.00 93.38 233 LYS A O 1
ATOM 1766 N N . LYS A 1 234 ? 22.128 2.062 2.411 1.00 90.69 234 LYS A N 1
ATOM 1767 C CA . LYS A 1 234 ? 22.240 0.594 2.319 1.00 90.69 234 LYS A CA 1
ATOM 1768 C C . LYS A 1 234 ? 22.134 0.069 0.888 1.00 90.69 234 LYS A C 1
ATOM 1770 O O . LYS A 1 234 ? 22.812 -0.900 0.554 1.00 90.69 234 LYS A O 1
ATOM 1775 N N . HIS A 1 235 ? 21.286 0.672 0.060 1.00 91.62 235 HIS A N 1
ATOM 1776 C CA . HIS A 1 235 ? 20.950 0.186 -1.277 1.00 91.62 235 HIS A CA 1
ATOM 1777 C C . HIS A 1 235 ? 21.392 1.197 -2.351 1.00 91.62 235 HIS A C 1
ATOM 1779 O O . HIS A 1 235 ? 20.690 2.182 -2.601 1.00 91.62 235 HIS A O 1
ATOM 1785 N N . PRO A 1 236 ? 22.534 0.959 -3.026 1.00 89.88 236 PRO A N 1
ATOM 1786 C CA . PRO A 1 236 ? 23.108 1.891 -3.998 1.00 89.88 236 PRO A CA 1
ATOM 1787 C C . PRO A 1 236 ? 22.098 2.363 -5.051 1.00 89.88 236 PRO A C 1
ATOM 1789 O O . PRO A 1 236 ? 21.335 1.557 -5.577 1.00 89.88 236 PRO A O 1
ATOM 1792 N N . GLY A 1 237 ? 22.080 3.662 -5.360 1.00 90.38 237 GLY A N 1
ATOM 1793 C CA . GLY A 1 237 ? 21.190 4.241 -6.377 1.00 90.38 237 GLY A CA 1
ATOM 1794 C C . GLY A 1 237 ? 19.732 4.431 -5.987 1.00 90.38 237 GLY A C 1
ATOM 1795 O O . GLY A 1 237 ? 18.951 4.947 -6.785 1.00 90.38 237 GLY A O 1
ATOM 1796 N N . THR A 1 238 ? 19.339 4.014 -4.785 1.00 94.50 238 THR A N 1
ATOM 1797 C CA . THR A 1 238 ? 17.936 4.047 -4.369 1.00 94.50 238 THR A CA 1
ATOM 1798 C C . THR A 1 238 ? 17.617 5.381 -3.711 1.00 94.50 238 THR A C 1
ATOM 1800 O O . THR A 1 238 ? 18.224 5.732 -2.706 1.00 94.50 238 THR A O 1
ATOM 1803 N N . ARG A 1 239 ? 16.682 6.136 -4.290 1.00 94.25 239 ARG A N 1
ATOM 1804 C CA . ARG A 1 239 ? 16.164 7.395 -3.730 1.00 94.25 239 ARG A CA 1
ATOM 1805 C C . ARG A 1 239 ? 15.214 7.103 -2.560 1.00 94.25 239 ARG A C 1
ATOM 1807 O O . ARG A 1 239 ? 14.422 6.162 -2.651 1.00 94.25 239 ARG A O 1
ATOM 1814 N N . ILE A 1 240 ? 15.288 7.915 -1.507 1.00 95.88 240 ILE A N 1
ATOM 1815 C CA . ILE A 1 240 ? 14.404 7.873 -0.334 1.00 95.88 240 ILE A CA 1
ATOM 1816 C C . ILE A 1 240 ? 13.234 8.822 -0.574 1.00 95.88 240 ILE A C 1
ATOM 1818 O O . ILE A 1 240 ? 13.435 10.025 -0.738 1.00 95.88 240 ILE A O 1
ATOM 1822 N N . LEU A 1 241 ? 12.021 8.282 -0.597 1.00 95.56 241 LEU A N 1
ATOM 1823 C CA . LEU A 1 241 ? 10.814 9.009 -0.978 1.00 95.56 241 LEU A CA 1
ATOM 1824 C C . LEU A 1 241 ? 9.960 9.349 0.243 1.00 95.56 241 LEU A C 1
ATOM 1826 O O . LEU A 1 241 ? 9.970 8.592 1.218 1.00 95.56 241 LEU A O 1
ATOM 1830 N N . PRO A 1 242 ? 9.173 10.437 0.195 1.00 95.25 242 PRO A N 1
ATOM 1831 C CA . PRO A 1 242 ? 8.238 10.765 1.260 1.00 95.25 242 PRO A CA 1
ATOM 1832 C C . PRO A 1 242 ? 7.289 9.600 1.563 1.00 95.25 242 PRO A C 1
ATOM 1834 O O . PRO A 1 242 ? 6.717 8.988 0.661 1.00 95.25 242 PRO A O 1
ATOM 1837 N N . ALA A 1 243 ? 7.064 9.310 2.845 1.00 95.94 243 ALA A N 1
ATOM 1838 C CA . ALA A 1 243 ? 6.210 8.191 3.251 1.00 95.94 243 ALA A CA 1
ATOM 1839 C C . ALA A 1 243 ? 4.756 8.298 2.763 1.00 95.94 243 ALA A C 1
ATOM 1841 O O . ALA A 1 243 ? 4.068 7.281 2.684 1.00 95.94 243 ALA A O 1
ATOM 1842 N N . GLY A 1 244 ? 4.297 9.503 2.401 1.00 95.12 244 GLY A N 1
ATOM 1843 C CA . GLY A 1 244 ? 2.980 9.725 1.811 1.00 95.12 244 GLY A CA 1
ATOM 1844 C C . GLY A 1 244 ? 2.773 9.040 0.472 1.00 95.12 244 GLY A C 1
ATOM 1845 O O . GLY A 1 244 ? 1.626 8.793 0.136 1.00 95.12 244 GLY A O 1
ATOM 1846 N N . GLU A 1 245 ? 3.828 8.670 -0.259 1.00 96.06 245 GLU A N 1
ATOM 1847 C CA . GLU A 1 245 ? 3.701 7.885 -1.500 1.00 96.06 245 GLU A CA 1
ATOM 1848 C C . GLU A 1 245 ? 3.167 6.467 -1.237 1.00 96.06 245 GLU A C 1
ATOM 1850 O O . GLU A 1 245 ? 2.583 5.828 -2.109 1.00 96.06 245 GLU A O 1
ATOM 1855 N N . PHE A 1 246 ? 3.333 5.953 -0.017 1.00 97.62 246 PHE A N 1
ATOM 1856 C CA . PHE A 1 246 ? 2.974 4.573 0.327 1.00 97.62 246 PHE A CA 1
ATOM 1857 C C . PHE A 1 246 ? 1.933 4.486 1.437 1.00 97.62 246 PHE A C 1
ATOM 1859 O O . PHE A 1 246 ? 1.204 3.497 1.512 1.00 97.62 246 PHE A O 1
ATOM 1866 N N . VAL A 1 247 ? 1.853 5.510 2.287 1.00 97.38 247 VAL A N 1
ATOM 1867 C CA . VAL A 1 247 ? 0.989 5.549 3.464 1.00 97.38 247 VAL A CA 1
ATOM 1868 C C . VAL A 1 247 ? 0.091 6.780 3.410 1.00 97.38 247 VAL A C 1
ATOM 1870 O O . VAL A 1 247 ? 0.557 7.920 3.423 1.00 97.38 247 VAL A O 1
ATOM 1873 N N . VAL A 1 248 ? -1.216 6.543 3.369 1.00 95.88 248 VAL A N 1
ATOM 1874 C CA . VAL A 1 248 ? -2.247 7.579 3.292 1.00 95.88 248 VAL A CA 1
ATOM 1875 C C . VAL A 1 248 ? -2.153 8.517 4.498 1.00 95.88 248 VAL A C 1
ATOM 1877 O O . VAL A 1 248 ? -1.951 8.088 5.635 1.00 95.88 248 VAL A O 1
ATOM 1880 N N . GLY A 1 249 ? -2.297 9.819 4.243 1.00 91.75 249 GLY A N 1
ATOM 1881 C CA . GLY A 1 249 ? -2.275 10.854 5.278 1.00 91.75 249 GLY A CA 1
ATOM 1882 C C . GLY A 1 249 ? -0.887 11.387 5.642 1.00 91.75 249 GLY A C 1
ATOM 1883 O O . GLY A 1 249 ? -0.791 12.340 6.417 1.00 91.75 249 GLY A O 1
ATOM 1884 N N . LYS A 1 250 ? 0.190 10.821 5.081 1.00 92.12 250 LYS A N 1
ATOM 1885 C CA . LYS A 1 250 ? 1.555 11.351 5.224 1.00 92.12 250 LYS A CA 1
ATOM 1886 C C . LYS A 1 250 ? 1.917 12.289 4.060 1.00 92.12 250 LYS A C 1
ATOM 1888 O O . LYS A 1 250 ? 1.189 12.409 3.077 1.00 92.12 250 LYS A O 1
ATOM 1893 N N . LYS A 1 251 ? 3.044 12.999 4.181 1.00 91.12 251 LYS A N 1
ATOM 1894 C CA . LYS A 1 251 ? 3.511 13.975 3.179 1.00 91.12 251 LYS A CA 1
ATOM 1895 C C . LYS A 1 251 ? 3.839 13.283 1.850 1.00 91.12 251 LYS A C 1
ATOM 1897 O O . LYS A 1 251 ? 4.647 12.361 1.840 1.00 91.12 251 LYS A O 1
ATOM 1902 N N . LEU A 1 252 ? 3.256 13.776 0.758 1.00 91.38 252 LEU A N 1
ATOM 1903 C CA . LEU A 1 252 ? 3.569 13.387 -0.622 1.00 91.38 252 LEU A CA 1
ATOM 1904 C C . LEU A 1 252 ? 4.740 14.198 -1.194 1.00 91.38 252 LEU A C 1
ATOM 1906 O O . LEU A 1 252 ? 5.054 15.299 -0.727 1.00 91.38 252 LEU A O 1
ATOM 1910 N N . THR A 1 253 ? 5.327 13.678 -2.264 1.00 89.75 253 THR A N 1
ATOM 1911 C CA . THR A 1 253 ? 6.247 14.388 -3.154 1.00 89.75 253 THR A CA 1
ATOM 1912 C C . THR A 1 253 ? 5.531 15.567 -3.810 1.00 89.75 253 THR A C 1
ATOM 1914 O O . THR A 1 253 ? 4.338 15.511 -4.115 1.00 89.75 253 THR A O 1
ATOM 1917 N N . ALA A 1 254 ? 6.256 16.657 -4.066 1.00 85.94 254 ALA A N 1
ATOM 1918 C CA . ALA A 1 254 ? 5.681 17.866 -4.657 1.00 85.94 254 ALA A CA 1
ATOM 1919 C C . ALA A 1 254 ? 5.041 17.626 -6.040 1.00 85.94 254 ALA A C 1
ATOM 1921 O O . ALA A 1 254 ? 4.016 18.229 -6.352 1.00 85.94 254 ALA A O 1
ATOM 1922 N N . ALA A 1 255 ? 5.613 16.722 -6.842 1.00 87.94 255 ALA A N 1
ATOM 1923 C CA . ALA A 1 255 ? 5.134 16.368 -8.179 1.00 87.94 255 ALA A CA 1
ATOM 1924 C C . ALA A 1 255 ? 4.000 15.319 -8.192 1.00 87.94 255 ALA A C 1
ATOM 1926 O O . ALA A 1 255 ? 3.581 14.872 -9.269 1.00 87.94 255 ALA A O 1
ATOM 1927 N N . HIS A 1 256 ? 3.492 14.910 -7.022 1.00 91.25 256 HIS A N 1
ATOM 1928 C CA . HIS A 1 256 ? 2.347 14.005 -6.953 1.00 91.25 256 HIS A CA 1
ATOM 1929 C C . HIS A 1 256 ? 1.080 14.692 -7.455 1.00 91.25 256 HIS A C 1
ATOM 1931 O O . HIS A 1 256 ? 0.772 15.828 -7.079 1.00 91.25 256 HIS A O 1
ATOM 1937 N N . ASN A 1 257 ? 0.316 14.002 -8.303 1.00 87.25 257 ASN A N 1
ATOM 1938 C CA . ASN A 1 257 ? -0.902 14.576 -8.857 1.00 87.25 257 ASN A CA 1
ATOM 1939 C C . ASN A 1 257 ? -2.012 14.605 -7.797 1.00 87.25 257 ASN A C 1
ATOM 1941 O O . ASN A 1 257 ? -2.684 13.611 -7.536 1.00 87.25 257 ASN A O 1
ATOM 1945 N N . ARG A 1 258 ? -2.254 15.778 -7.212 1.00 83.56 258 ARG A N 1
ATOM 1946 C CA . ARG A 1 258 ? -3.304 15.953 -6.197 1.00 83.56 258 ARG A CA 1
ATOM 1947 C C . ARG A 1 258 ? -4.730 15.793 -6.731 1.00 83.56 258 ARG A C 1
ATOM 1949 O O . ARG A 1 258 ? -5.645 15.681 -5.929 1.00 83.56 258 ARG A O 1
ATOM 1956 N N . ALA A 1 259 ? -4.935 15.804 -8.051 1.00 83.50 259 ALA A N 1
ATOM 1957 C CA . ALA A 1 259 ? -6.257 15.578 -8.633 1.00 83.50 259 ALA A CA 1
ATOM 1958 C C . ALA A 1 259 ? -6.677 14.100 -8.584 1.00 83.50 259 ALA A C 1
ATOM 1960 O O . ALA A 1 259 ? -7.870 13.818 -8.515 1.00 83.50 259 ALA A O 1
ATOM 1961 N N . THR A 1 260 ? -5.713 13.175 -8.621 1.00 83.88 260 THR A N 1
ATOM 1962 C CA . THR A 1 260 ? -5.955 11.726 -8.524 1.00 83.88 260 THR A CA 1
ATOM 1963 C C . THR A 1 260 ? -5.806 11.216 -7.092 1.00 83.88 260 THR A C 1
ATOM 1965 O O . THR A 1 260 ? -6.482 10.264 -6.698 1.00 83.88 260 THR A O 1
ATOM 1968 N N . ALA A 1 261 ? -4.972 11.886 -6.293 1.00 81.38 261 ALA A N 1
ATOM 1969 C CA . ALA A 1 261 ? -4.755 11.534 -4.901 1.00 81.38 261 ALA A CA 1
ATOM 1970 C C . ALA A 1 261 ? -5.919 11.981 -4.017 1.00 81.38 261 ALA A C 1
ATOM 1972 O O . ALA A 1 261 ? -6.375 13.122 -4.082 1.00 81.38 261 ALA A O 1
ATOM 1973 N N . ALA A 1 262 ? -6.336 11.122 -3.092 1.00 67.12 262 ALA A N 1
ATOM 1974 C CA . ALA A 1 262 ? -7.425 11.421 -2.166 1.00 67.12 262 ALA A CA 1
ATOM 1975 C C . ALA A 1 262 ? -6.999 12.300 -0.973 1.00 67.12 262 ALA A C 1
ATOM 1977 O O . ALA A 1 262 ? -7.547 12.171 0.111 1.00 67.12 262 ALA A O 1
ATOM 1978 N N . VAL A 1 263 ? -6.023 13.200 -1.125 1.00 68.44 263 VAL A N 1
ATOM 1979 C CA . VAL A 1 263 ? -5.408 13.925 0.012 1.00 68.44 263 VAL A CA 1
ATOM 1980 C C . VAL A 1 263 ? -6.428 14.730 0.826 1.00 68.44 263 VAL A C 1
ATOM 1982 O O . VAL A 1 263 ? -6.329 14.792 2.044 1.00 68.44 263 VAL A O 1
ATOM 1985 N N . GLU A 1 264 ? -7.404 15.345 0.156 1.00 69.88 264 GLU A N 1
ATOM 1986 C CA . GLU A 1 264 ? -8.428 16.192 0.792 1.00 69.88 264 GLU A CA 1
ATOM 1987 C C . GLU A 1 264 ? -9.785 15.492 0.942 1.00 69.88 264 GLU A C 1
ATOM 1989 O O . GLU A 1 264 ? -10.680 16.001 1.613 1.00 69.88 264 GLU A O 1
ATOM 1994 N N . THR A 1 265 ? -9.973 14.359 0.267 1.00 77.25 265 THR A N 1
ATOM 1995 C CA . THR A 1 265 ? -11.256 13.647 0.215 1.00 77.25 265 THR A CA 1
ATOM 1996 C C . THR A 1 265 ? -11.255 12.389 1.062 1.00 77.25 265 THR A C 1
ATOM 1998 O O . THR A 1 265 ? -12.324 11.950 1.492 1.00 77.25 265 THR A O 1
ATOM 2001 N N . VAL A 1 266 ? -10.079 11.822 1.337 1.00 85.44 266 VAL A N 1
ATOM 2002 C CA . VAL A 1 266 ? -9.958 10.614 2.136 1.00 85.44 266 VAL A CA 1
ATOM 2003 C C . VAL A 1 266 ? -10.433 10.879 3.570 1.00 85.44 266 VAL A C 1
ATOM 2005 O O . VAL A 1 266 ? -10.062 11.888 4.167 1.00 85.44 266 VAL A O 1
ATOM 2008 N N . PRO A 1 267 ? -11.287 10.016 4.143 1.00 89.25 267 PRO A N 1
ATOM 2009 C CA . PRO A 1 267 ? -11.626 10.105 5.555 1.00 89.25 267 PRO A CA 1
ATOM 2010 C C . PRO A 1 267 ? -10.409 9.902 6.465 1.00 89.25 267 PRO A C 1
ATOM 2012 O O . PRO A 1 267 ? -9.562 9.052 6.184 1.00 89.25 267 PRO A O 1
ATOM 2015 N N . ASP A 1 268 ? -10.410 10.560 7.626 1.00 88.81 268 ASP A N 1
ATOM 2016 C CA . ASP A 1 268 ? -9.359 10.435 8.648 1.00 88.81 268 ASP A CA 1
ATOM 2017 C C . ASP A 1 268 ? -9.073 8.975 9.046 1.00 88.81 268 ASP A C 1
ATOM 2019 O O . ASP A 1 268 ? -7.934 8.610 9.320 1.00 88.81 268 ASP A O 1
ATOM 2023 N N . TRP A 1 269 ? -10.083 8.094 9.033 1.00 91.75 269 TRP A N 1
ATOM 2024 C CA . TRP A 1 269 ? -9.903 6.676 9.370 1.00 91.75 269 TRP A CA 1
ATOM 2025 C C . TRP A 1 269 ? -9.047 5.899 8.354 1.00 91.75 269 TRP A C 1
ATOM 2027 O O . TRP A 1 269 ? -8.605 4.790 8.647 1.00 91.75 269 TRP A O 1
ATOM 2037 N N . MET A 1 270 ? -8.783 6.437 7.164 1.00 94.94 270 MET A N 1
ATOM 2038 C CA . MET A 1 270 ? -7.853 5.823 6.209 1.00 94.94 270 MET A CA 1
ATOM 2039 C C . MET A 1 270 ? -6.400 6.272 6.424 1.00 94.94 270 MET A C 1
ATOM 2041 O O . MET A 1 270 ? -5.505 5.768 5.750 1.00 94.94 270 MET A O 1
ATOM 2045 N N . HIS A 1 271 ? -6.130 7.201 7.343 1.00 94.56 271 HIS A N 1
ATOM 2046 C CA . HIS A 1 271 ? -4.756 7.582 7.659 1.00 94.56 271 HIS A CA 1
ATOM 2047 C C . HIS A 1 271 ? -3.972 6.397 8.235 1.00 94.56 271 HIS A C 1
ATOM 2049 O O . HIS A 1 271 ? -4.532 5.501 8.874 1.00 94.56 271 HIS A O 1
ATOM 2055 N N . ASP A 1 272 ? -2.667 6.384 7.959 1.00 96.62 272 ASP A N 1
ATOM 2056 C CA . ASP A 1 272 ? -1.732 5.316 8.337 1.00 96.62 272 ASP A CA 1
ATOM 2057 C C . ASP A 1 272 ? -2.054 3.936 7.725 1.00 96.62 272 ASP A C 1
ATOM 2059 O O . ASP A 1 272 ? -1.452 2.922 8.084 1.00 96.62 272 ASP A O 1
ATOM 2063 N N . GLY A 1 273 ? -2.972 3.899 6.755 1.00 97.94 273 GLY A N 1
ATOM 2064 C CA . GLY A 1 273 ? -3.215 2.753 5.888 1.00 97.94 273 GLY A CA 1
ATOM 2065 C C . GLY A 1 273 ? -2.598 2.913 4.497 1.00 97.94 273 GLY A C 1
ATOM 2066 O O . GLY A 1 273 ? -1.980 3.925 4.168 1.00 97.94 273 GLY A O 1
ATOM 2067 N N . SER A 1 274 ? -2.773 1.897 3.659 1.00 98.69 274 SER A N 1
ATOM 2068 C CA . SER A 1 274 ? -2.262 1.863 2.285 1.00 98.69 274 SER A CA 1
ATOM 2069 C C . SER A 1 274 ? -3.235 1.124 1.374 1.00 98.69 274 SER A C 1
ATOM 2071 O O . SER A 1 274 ? -3.882 0.167 1.806 1.00 98.69 274 SER A O 1
ATOM 2073 N N . PHE A 1 275 ? -3.351 1.532 0.113 1.00 98.69 275 PHE A N 1
ATOM 2074 C CA . PHE A 1 275 ? -4.041 0.715 -0.878 1.00 98.69 275 PHE A CA 1
ATOM 2075 C C . PHE A 1 275 ? -3.153 -0.468 -1.248 1.00 98.69 275 PHE A C 1
ATOM 2077 O O . PHE A 1 275 ? -1.960 -0.310 -1.487 1.00 98.69 275 PHE A O 1
ATOM 2084 N N . GLN A 1 276 ? -3.753 -1.648 -1.324 1.00 98.81 276 GLN A N 1
ATOM 2085 C CA . GLN A 1 276 ? -3.103 -2.882 -1.727 1.00 98.81 276 GLN A CA 1
ATOM 2086 C C . GLN A 1 276 ? -3.698 -3.346 -3.055 1.00 98.81 276 GLN A C 1
ATOM 2088 O O . GLN A 1 276 ? -4.911 -3.521 -3.175 1.00 98.81 276 GLN A O 1
ATOM 2093 N N . VAL A 1 277 ? -2.839 -3.599 -4.036 1.00 98.88 277 VAL A N 1
ATOM 2094 C CA . VAL A 1 277 ? -3.220 -4.297 -5.267 1.00 98.88 277 VAL A CA 1
ATOM 2095 C C . VAL A 1 277 ? -2.777 -5.740 -5.140 1.00 98.88 277 VAL A C 1
ATOM 2097 O O . VAL A 1 277 ? -1.624 -6.004 -4.808 1.00 98.88 277 VAL A O 1
ATOM 2100 N N . VAL A 1 278 ? -3.684 -6.671 -5.420 1.00 98.81 278 VAL A N 1
ATOM 2101 C CA . VAL A 1 278 ? -3.380 -8.099 -5.544 1.00 98.81 278 VAL A CA 1
ATOM 2102 C C . VAL A 1 278 ? -3.685 -8.507 -6.975 1.00 98.81 278 VAL A C 1
ATOM 2104 O O . VAL A 1 278 ? -4.805 -8.293 -7.427 1.00 98.81 278 VAL A O 1
ATOM 2107 N N . ARG A 1 279 ? -2.724 -9.105 -7.683 1.00 98.69 279 ARG A N 1
ATOM 2108 C CA . ARG A 1 279 ? -2.930 -9.709 -9.006 1.00 98.69 279 ARG A CA 1
ATOM 2109 C C . ARG A 1 279 ? -2.353 -11.116 -9.036 1.00 98.69 279 ARG A C 1
ATOM 2111 O O . ARG A 1 279 ? -1.184 -11.328 -8.726 1.00 98.69 279 ARG A O 1
ATOM 2118 N N . ARG A 1 280 ? -3.171 -12.086 -9.433 1.00 98.44 280 ARG A N 1
ATOM 2119 C CA . ARG A 1 280 ? -2.721 -13.438 -9.761 1.00 98.44 280 ARG A CA 1
ATOM 2120 C C . ARG A 1 280 ? -2.316 -13.449 -11.228 1.00 98.44 280 ARG A C 1
ATOM 2122 O O . ARG A 1 280 ? -3.182 -13.475 -12.100 1.00 98.44 280 ARG A O 1
ATOM 2129 N N . LEU A 1 281 ? -1.014 -13.407 -11.475 1.00 98.44 281 LEU A N 1
ATOM 2130 C CA . LEU A 1 281 ? -0.425 -13.382 -12.807 1.00 98.44 281 LEU A CA 1
ATOM 2131 C C . LEU A 1 281 ? 0.089 -14.783 -13.137 1.00 98.44 281 LEU A C 1
ATOM 2133 O O . LEU A 1 281 ? 1.082 -15.229 -12.578 1.00 98.44 281 LEU A O 1
ATOM 2137 N N . GLU A 1 282 ? -0.628 -15.520 -13.972 1.00 97.94 282 GLU A N 1
ATOM 2138 C CA . GLU A 1 282 ? -0.170 -16.791 -14.541 1.00 97.94 282 GLU A CA 1
ATOM 2139 C C . GLU A 1 282 ? 0.959 -16.547 -15.539 1.00 97.94 282 GLU A C 1
ATOM 2141 O O . GLU A 1 282 ? 0.920 -15.566 -16.271 1.00 97.94 282 GLU A O 1
ATOM 2146 N N . GLN A 1 283 ? 1.981 -17.403 -15.540 1.00 97.50 283 GLN A N 1
ATOM 2147 C CA . GLN A 1 283 ? 3.156 -17.265 -16.400 1.00 97.50 283 GLN A CA 1
ATOM 2148 C C . GLN A 1 283 ? 3.330 -18.513 -17.270 1.00 97.50 283 GLN A C 1
ATOM 2150 O O . GLN A 1 283 ? 3.674 -19.588 -16.767 1.00 97.50 283 GLN A O 1
ATOM 2155 N N . ASP A 1 284 ? 3.179 -18.355 -18.584 1.00 95.62 284 ASP A N 1
ATOM 2156 C CA . ASP A 1 284 ? 3.550 -19.380 -19.559 1.00 95.62 284 ASP A CA 1
ATOM 2157 C C . ASP A 1 284 ? 5.060 -19.319 -19.836 1.00 95.62 284 ASP A C 1
ATOM 2159 O O . ASP A 1 284 ? 5.556 -18.631 -20.733 1.00 95.62 284 ASP A O 1
ATOM 2163 N N . VAL A 1 285 ? 5.812 -20.049 -19.011 1.00 95.50 285 VAL A N 1
ATOM 2164 C CA . VAL A 1 285 ? 7.279 -20.113 -19.072 1.00 95.50 285 VAL A CA 1
ATOM 2165 C C . VAL A 1 285 ? 7.770 -20.675 -20.402 1.00 95.50 285 VAL A C 1
ATOM 2167 O O . VAL A 1 285 ? 8.752 -20.175 -20.952 1.00 95.50 285 VAL A O 1
ATOM 2170 N N . ALA A 1 286 ? 7.115 -21.715 -20.919 1.00 93.94 286 ALA A N 1
ATOM 2171 C CA . ALA A 1 286 ? 7.533 -22.362 -22.154 1.00 93.94 286 ALA A CA 1
ATOM 2172 C C . ALA A 1 286 ? 7.281 -21.446 -23.357 1.00 93.94 286 ALA A C 1
ATOM 2174 O O . ALA A 1 286 ? 8.182 -21.247 -24.178 1.00 93.94 286 ALA A O 1
ATOM 2175 N N . GLY A 1 287 ? 6.093 -20.845 -23.421 1.00 94.44 287 GLY A N 1
ATOM 2176 C CA . GLY A 1 287 ? 5.715 -19.897 -24.457 1.00 94.44 287 GLY A CA 1
ATOM 2177 C C . GLY A 1 287 ? 6.592 -18.649 -24.465 1.00 94.44 287 GLY A C 1
ATOM 2178 O O . GLY A 1 287 ? 7.079 -18.261 -25.531 1.00 94.44 287 GLY A O 1
ATOM 2179 N N . TRP A 1 288 ? 6.903 -18.086 -23.291 1.00 95.75 288 TRP A N 1
ATOM 2180 C CA . TRP A 1 288 ? 7.824 -16.953 -23.181 1.00 95.75 288 TRP A CA 1
ATOM 2181 C C . TRP A 1 288 ? 9.188 -17.267 -23.803 1.00 95.75 288 TRP A C 1
ATOM 2183 O O . TRP A 1 288 ? 9.646 -16.551 -24.695 1.00 95.75 288 TRP A O 1
ATOM 2193 N N . TRP A 1 289 ? 9.831 -18.367 -23.394 1.00 96.19 289 TRP A N 1
ATOM 2194 C CA . TRP A 1 289 ? 11.144 -18.735 -23.931 1.00 96.19 289 TRP A CA 1
ATOM 2195 C C . TRP A 1 289 ? 11.099 -19.071 -25.427 1.00 96.19 289 TRP A C 1
ATOM 2197 O O . TRP A 1 289 ? 12.016 -18.693 -26.157 1.00 96.19 289 TRP A O 1
ATOM 2207 N N . ALA A 1 290 ? 10.024 -19.702 -25.908 1.00 96.00 290 ALA A N 1
ATOM 2208 C CA . ALA A 1 290 ? 9.830 -19.955 -27.333 1.00 96.00 290 ALA A CA 1
ATOM 2209 C C . ALA A 1 290 ? 9.694 -18.652 -28.143 1.00 96.00 290 ALA A C 1
ATOM 2211 O O . ALA A 1 290 ? 10.251 -18.546 -29.241 1.00 96.00 290 ALA A O 1
ATOM 2212 N N . GLN A 1 291 ? 9.004 -17.642 -27.603 1.00 96.12 291 GLN A N 1
ATOM 2213 C CA . GLN A 1 291 ? 8.899 -16.320 -28.222 1.00 96.12 291 GLN A CA 1
ATOM 2214 C C . GLN A 1 291 ? 10.244 -15.588 -28.236 1.00 96.12 291 GLN A C 1
ATOM 2216 O O . GLN A 1 291 ? 10.611 -15.017 -29.265 1.00 96.12 291 GLN A O 1
ATOM 2221 N N . VAL A 1 292 ? 11.005 -15.641 -27.138 1.00 98.00 292 VAL A N 1
ATOM 2222 C CA . VAL A 1 292 ? 12.371 -15.095 -27.076 1.00 98.00 292 VAL A CA 1
ATOM 2223 C C . VAL A 1 292 ? 13.235 -15.707 -28.185 1.00 98.00 292 VAL A C 1
ATOM 2225 O O . VAL A 1 292 ? 13.891 -14.974 -28.924 1.00 98.00 292 VAL A O 1
ATOM 2228 N N . ASP A 1 293 ? 13.189 -17.030 -28.363 1.00 98.12 293 ASP A N 1
ATOM 2229 C CA . ASP A 1 293 ? 13.939 -17.731 -29.414 1.00 98.12 293 ASP A CA 1
ATOM 2230 C C . ASP A 1 293 ? 13.454 -17.383 -30.833 1.00 98.12 293 ASP A C 1
ATOM 2232 O O . ASP A 1 293 ? 14.245 -17.323 -31.779 1.00 98.12 293 ASP A O 1
ATOM 2236 N N . ALA A 1 294 ? 12.154 -17.151 -31.024 1.00 98.00 294 ALA A N 1
ATOM 2237 C CA . ALA A 1 294 ? 11.601 -16.722 -32.308 1.00 98.00 294 ALA A CA 1
ATOM 2238 C C . ALA A 1 294 ? 12.044 -15.298 -32.685 1.00 98.00 294 ALA A C 1
ATOM 2240 O O . ALA A 1 294 ? 12.534 -15.084 -33.796 1.00 98.00 294 ALA A O 1
ATOM 2241 N N . GLN A 1 295 ? 11.933 -14.343 -31.759 1.00 97.75 295 GLN A N 1
ATOM 2242 C CA . GLN A 1 295 ? 12.317 -12.951 -32.006 1.00 97.75 295 GLN A CA 1
ATOM 2243 C C . GLN A 1 295 ? 13.841 -12.781 -32.109 1.00 97.75 295 GLN A C 1
ATOM 2245 O O . GLN A 1 295 ? 14.314 -12.022 -32.953 1.00 97.75 295 GLN A O 1
ATOM 2250 N N . LEU A 1 296 ? 14.634 -13.553 -31.354 1.00 97.81 296 LEU A N 1
ATOM 2251 C CA . LEU A 1 296 ? 16.090 -13.570 -31.521 1.00 97.81 296 LEU A CA 1
ATOM 2252 C C . LEU A 1 296 ? 16.500 -14.085 -32.908 1.00 97.81 296 LEU A C 1
ATOM 2254 O O . LEU A 1 296 ? 17.367 -13.489 -33.543 1.00 97.81 296 LEU A O 1
ATOM 2258 N N . ARG A 1 297 ? 15.872 -15.159 -33.410 1.00 97.56 297 ARG A N 1
ATOM 2259 C CA . ARG A 1 297 ? 16.125 -15.642 -34.781 1.00 97.56 297 ARG A CA 1
ATOM 2260 C C . ARG A 1 297 ? 15.827 -14.563 -35.816 1.00 97.56 297 ARG A C 1
ATOM 2262 O O . ARG A 1 297 ? 16.666 -14.309 -36.670 1.00 97.56 297 ARG A O 1
ATOM 2269 N N . ARG A 1 298 ? 14.701 -13.858 -35.675 1.00 95.88 298 ARG A N 1
ATOM 2270 C CA . ARG A 1 298 ? 14.352 -12.724 -36.543 1.00 95.88 298 ARG A CA 1
ATOM 2271 C C . ARG A 1 298 ? 15.427 -11.630 -36.533 1.00 95.88 298 ARG A C 1
ATOM 2273 O O . ARG A 1 298 ? 15.799 -11.145 -37.597 1.00 95.88 298 ARG A O 1
ATOM 2280 N N . LEU A 1 299 ? 15.941 -11.253 -35.360 1.00 95.00 299 LEU A N 1
ATOM 2281 C CA . LEU A 1 299 ? 17.024 -10.266 -35.255 1.00 95.00 299 LEU A CA 1
ATOM 2282 C C . LEU A 1 299 ? 18.309 -10.737 -35.954 1.00 95.00 299 LEU A C 1
ATOM 2284 O O . LEU A 1 299 ? 18.960 -9.931 -36.619 1.00 95.00 299 LEU A O 1
ATOM 2288 N N . LYS A 1 300 ? 18.659 -12.024 -35.838 1.00 94.81 300 LYS A N 1
ATOM 2289 C CA . LYS A 1 300 ? 19.824 -12.616 -36.520 1.00 94.81 300 LYS A CA 1
ATOM 2290 C C . LYS A 1 300 ? 19.647 -12.662 -38.037 1.00 94.81 300 LYS A C 1
ATOM 2292 O O . LYS A 1 300 ? 20.526 -12.199 -38.760 1.00 94.81 300 LYS A O 1
ATOM 2297 N N . ASP A 1 301 ? 18.485 -13.103 -38.520 1.00 94.12 301 ASP A N 1
ATOM 2298 C CA . ASP A 1 301 ? 18.158 -13.156 -39.953 1.00 94.12 301 ASP A CA 1
ATOM 2299 C C . ASP A 1 301 ? 18.252 -11.767 -40.609 1.00 94.12 301 ASP A C 1
ATOM 2301 O O . ASP A 1 301 ? 18.735 -11.621 -41.735 1.00 94.12 301 ASP A O 1
ATOM 2305 N N . LEU A 1 302 ? 17.839 -10.726 -39.876 1.00 91.81 302 LEU A N 1
ATOM 2306 C CA . LEU A 1 302 ? 17.919 -9.323 -40.295 1.00 91.81 302 LEU A CA 1
ATOM 2307 C C . LEU A 1 302 ? 19.276 -8.665 -40.007 1.00 91.81 302 LEU A C 1
ATOM 2309 O O . LEU A 1 302 ? 19.459 -7.489 -40.329 1.00 91.81 302 LEU A O 1
ATOM 2313 N N . LYS A 1 303 ? 20.226 -9.407 -39.422 1.00 90.75 303 LYS A N 1
ATOM 2314 C CA . LYS A 1 303 ? 21.564 -8.939 -39.025 1.00 90.75 303 LYS A CA 1
ATOM 2315 C C . LYS A 1 303 ? 21.534 -7.710 -38.109 1.00 90.75 303 LYS A C 1
ATOM 2317 O O . LYS A 1 303 ? 22.455 -6.897 -38.132 1.00 90.75 303 LYS A O 1
ATOM 2322 N N . ALA A 1 304 ? 20.479 -7.587 -37.306 1.00 91.25 304 ALA A N 1
ATOM 2323 C CA . ALA A 1 304 ? 20.298 -6.515 -36.330 1.00 91.25 304 ALA A CA 1
ATOM 2324 C C . ALA A 1 304 ? 21.075 -6.768 -35.022 1.00 91.25 304 ALA A C 1
ATOM 2326 O O . ALA A 1 304 ? 21.203 -5.868 -34.193 1.00 91.25 304 ALA A O 1
ATOM 2327 N N . VAL A 1 305 ? 21.579 -7.993 -34.830 1.00 92.06 305 VAL A N 1
ATOM 2328 C CA . VAL A 1 305 ? 22.440 -8.413 -33.714 1.00 92.06 305 VAL A CA 1
ATOM 2329 C C . VAL A 1 305 ? 23.525 -9.383 -34.212 1.00 92.06 305 VAL A C 1
ATOM 2331 O O . VAL A 1 305 ? 23.339 -10.002 -35.264 1.00 92.06 305 VAL A O 1
ATOM 2334 N N . PRO A 1 306 ? 24.641 -9.559 -33.479 1.00 90.88 306 PRO A N 1
ATOM 2335 C CA . PRO A 1 306 ? 25.658 -10.564 -33.799 1.00 90.88 306 PRO A CA 1
ATOM 2336 C C . PRO A 1 306 ? 25.112 -12.000 -33.852 1.00 90.88 306 PRO A C 1
ATOM 2338 O O . PRO A 1 306 ? 24.234 -12.375 -33.070 1.00 90.88 306 PRO A O 1
ATOM 2341 N N . GLU A 1 307 ? 25.672 -12.835 -34.730 1.00 91.88 307 GLU A N 1
ATOM 2342 C CA . GLU A 1 307 ? 25.233 -14.228 -34.921 1.00 91.88 307 GLU A CA 1
ATOM 2343 C C . GLU A 1 307 ? 25.421 -15.094 -33.662 1.00 91.88 307 GLU A C 1
ATOM 2345 O O . GLU A 1 307 ? 24.630 -15.997 -33.385 1.00 91.88 307 GLU A O 1
ATOM 2350 N N . ASP A 1 308 ? 26.428 -14.789 -32.846 1.00 93.62 308 ASP A N 1
ATOM 2351 C CA . ASP A 1 308 ? 26.724 -15.452 -31.574 1.00 93.62 308 ASP A CA 1
ATOM 2352 C C . ASP A 1 308 ? 25.873 -14.939 -30.398 1.00 93.62 308 ASP A C 1
ATOM 2354 O O . ASP A 1 308 ? 25.986 -15.457 -29.284 1.00 93.62 308 ASP A O 1
ATOM 2358 N N . THR A 1 309 ? 24.961 -13.984 -30.636 1.00 94.88 309 THR A N 1
ATOM 2359 C CA . THR A 1 309 ? 24.026 -13.489 -29.614 1.00 94.88 309 THR A CA 1
ATOM 2360 C C . THR A 1 309 ? 23.231 -14.645 -29.015 1.00 94.88 309 THR A C 1
ATOM 2362 O O . THR A 1 309 ? 22.637 -15.465 -29.726 1.00 94.88 309 THR A O 1
ATOM 2365 N N . THR A 1 310 ? 23.202 -14.710 -27.687 1.00 97.00 310 THR A N 1
ATOM 2366 C CA . THR A 1 310 ? 22.551 -15.796 -26.953 1.00 97.00 310 THR A CA 1
ATOM 2367 C C . THR A 1 310 ? 21.114 -15.449 -26.575 1.00 97.00 310 THR A C 1
ATOM 2369 O O . THR A 1 310 ? 20.740 -14.281 -26.451 1.00 97.00 310 THR A O 1
ATOM 2372 N N . ARG A 1 311 ? 20.309 -16.487 -26.325 1.00 97.31 311 ARG A N 1
ATOM 2373 C CA . ARG A 1 311 ? 18.942 -16.354 -25.802 1.00 97.31 311 ARG A CA 1
ATOM 2374 C C . ARG A 1 311 ? 18.894 -15.535 -24.510 1.00 97.31 311 ARG A C 1
ATOM 2376 O O . ARG A 1 311 ? 18.052 -14.654 -24.370 1.00 97.31 311 ARG A O 1
ATOM 2383 N N . ASP A 1 312 ? 19.821 -15.798 -23.590 1.00 96.50 312 ASP A N 1
ATOM 2384 C CA . ASP A 1 312 ? 19.890 -15.107 -22.300 1.00 96.50 312 ASP A CA 1
ATOM 2385 C C . ASP A 1 312 ? 20.230 -13.616 -22.459 1.00 96.50 312 ASP A C 1
ATOM 2387 O O . ASP A 1 312 ? 19.666 -12.792 -21.743 1.00 96.50 312 ASP A O 1
ATOM 2391 N N . TRP A 1 313 ? 21.099 -13.257 -23.412 1.00 97.75 313 TRP A N 1
ATOM 2392 C CA . TRP A 1 313 ? 21.442 -11.859 -23.711 1.00 97.75 313 TRP A CA 1
ATOM 2393 C C . TRP A 1 313 ? 20.232 -11.065 -24.208 1.00 97.75 313 TRP A C 1
ATOM 2395 O O . TRP A 1 313 ? 20.027 -9.917 -23.803 1.00 97.75 313 TRP A O 1
ATOM 2405 N N . PHE A 1 314 ? 19.413 -11.683 -25.063 1.00 97.94 314 PHE A N 1
ATOM 2406 C CA . PHE A 1 314 ? 18.210 -11.050 -25.593 1.00 97.94 314 PHE A CA 1
ATOM 2407 C C . PHE A 1 314 ? 17.116 -10.960 -24.526 1.00 97.94 314 PHE A C 1
ATOM 2409 O O . PHE A 1 314 ? 16.577 -9.881 -24.296 1.00 97.94 314 PHE A O 1
ATOM 2416 N N . ALA A 1 315 ? 16.866 -12.044 -23.787 1.00 98.19 315 ALA A N 1
ATOM 2417 C CA . ALA A 1 315 ? 15.898 -12.045 -22.692 1.00 98.19 315 ALA A CA 1
ATOM 2418 C C . ALA A 1 315 ? 16.250 -11.012 -21.604 1.00 98.19 315 ALA A C 1
ATOM 2420 O O . ALA A 1 315 ? 15.369 -10.302 -21.122 1.00 98.19 315 ALA A O 1
ATOM 2421 N N . ALA A 1 316 ? 17.540 -10.849 -21.276 1.00 98.19 316 ALA A N 1
ATOM 2422 C CA . ALA A 1 316 ? 18.002 -9.819 -20.347 1.00 98.19 316 ALA A CA 1
ATOM 2423 C C . ALA A 1 316 ? 17.633 -8.400 -20.800 1.00 98.19 316 ALA A C 1
ATOM 2425 O O . ALA A 1 316 ? 17.326 -7.556 -19.964 1.00 98.19 316 ALA A O 1
ATOM 2426 N N . ARG A 1 317 ? 17.603 -8.135 -22.110 1.00 98.06 317 ARG A N 1
ATOM 2427 C CA . ARG A 1 317 ? 17.186 -6.846 -22.684 1.00 98.06 317 ARG A CA 1
ATOM 2428 C C . ARG A 1 317 ? 15.681 -6.659 -22.747 1.00 98.06 317 ARG A C 1
ATOM 2430 O O . ARG A 1 317 ? 15.230 -5.525 -22.685 1.00 98.06 317 ARG A O 1
ATOM 2437 N N . LEU A 1 318 ? 14.893 -7.726 -22.807 1.00 98.12 318 LEU A N 1
ATOM 2438 C CA . LEU A 1 318 ? 13.441 -7.607 -22.645 1.00 98.12 318 LEU A CA 1
ATOM 2439 C C . LEU A 1 318 ? 13.079 -7.228 -21.202 1.00 98.12 318 LEU A C 1
ATOM 2441 O O . LEU A 1 318 ? 12.155 -6.455 -20.978 1.00 98.12 318 LEU A O 1
ATOM 2445 N N . VAL A 1 319 ? 13.852 -7.708 -20.222 1.00 98.19 319 VAL A N 1
ATOM 2446 C CA . VAL A 1 319 ? 13.627 -7.416 -18.797 1.00 98.19 319 VAL A CA 1
ATOM 2447 C C . VAL A 1 319 ? 14.321 -6.124 -18.341 1.00 98.19 319 VAL A C 1
ATOM 2449 O O . VAL A 1 319 ? 13.767 -5.369 -17.551 1.00 98.19 319 VAL A O 1
ATOM 2452 N N . GLY A 1 320 ? 15.526 -5.838 -18.835 1.00 97.69 320 GLY A N 1
ATOM 2453 C CA . GLY A 1 320 ? 16.419 -4.759 -18.378 1.00 97.69 320 GLY A CA 1
ATOM 2454 C C . GLY A 1 320 ? 17.488 -5.208 -17.364 1.00 97.69 320 GLY A C 1
ATOM 2455 O O . GLY A 1 320 ? 18.362 -4.427 -16.978 1.00 97.69 320 GLY A O 1
ATOM 2456 N N . ARG A 1 321 ? 17.460 -6.478 -16.946 1.00 97.88 321 ARG A N 1
ATOM 2457 C CA . ARG A 1 321 ? 18.450 -7.123 -16.070 1.00 97.88 321 ARG A CA 1
ATOM 2458 C C . ARG A 1 321 ? 18.728 -8.543 -16.545 1.00 97.88 321 ARG A C 1
ATOM 2460 O O . ARG A 1 321 ? 17.845 -9.219 -17.068 1.00 97.88 321 ARG A O 1
ATOM 2467 N N . TRP A 1 322 ? 19.943 -9.017 -16.306 1.00 97.81 322 TRP A N 1
ATOM 2468 C CA . TRP A 1 322 ? 20.283 -10.430 -16.444 1.00 97.81 322 TRP A CA 1
ATOM 2469 C C . TRP A 1 322 ? 19.578 -11.279 -15.381 1.00 97.81 322 TRP A C 1
ATOM 2471 O O . TRP A 1 322 ? 19.116 -10.779 -14.355 1.00 97.81 322 TRP A O 1
ATOM 2481 N N . ARG A 1 323 ? 19.548 -12.600 -15.589 1.00 95.25 323 ARG A N 1
ATOM 2482 C CA . ARG A 1 323 ? 18.915 -13.551 -14.658 1.00 95.25 323 ARG A CA 1
ATOM 2483 C C . ARG A 1 323 ? 19.537 -13.576 -13.256 1.00 95.25 323 ARG A C 1
ATOM 2485 O O . ARG A 1 323 ? 18.860 -13.936 -12.297 1.00 95.25 323 ARG A O 1
ATOM 2492 N N . ASP A 1 324 ? 20.805 -13.189 -13.126 1.00 94.12 324 ASP A N 1
ATOM 2493 C CA . ASP A 1 324 ? 21.487 -13.025 -11.832 1.00 94.12 324 ASP A CA 1
ATOM 2494 C C . ASP A 1 324 ? 21.143 -11.699 -11.122 1.00 94.12 324 ASP A C 1
ATOM 2496 O O . ASP A 1 324 ? 21.519 -11.491 -9.968 1.00 94.12 324 ASP A O 1
ATOM 2500 N N . GLY A 1 325 ? 20.397 -10.822 -11.799 1.00 95.12 325 GLY A N 1
ATOM 2501 C CA . GLY A 1 325 ? 19.990 -9.501 -11.344 1.00 95.12 325 GLY A CA 1
ATOM 2502 C C . GLY A 1 325 ? 20.894 -8.365 -11.807 1.00 95.12 325 GLY A C 1
ATOM 2503 O O . GLY A 1 325 ? 20.545 -7.217 -11.557 1.00 95.12 325 GLY A O 1
ATOM 2504 N N . SER A 1 326 ? 22.030 -8.618 -12.462 1.00 96.38 326 SER A N 1
ATOM 2505 C CA . SER A 1 326 ? 22.932 -7.538 -12.886 1.00 96.38 326 SER A CA 1
ATOM 2506 C C . SER A 1 326 ? 22.270 -6.635 -13.947 1.00 96.38 326 SER A C 1
ATOM 2508 O O . SER A 1 326 ? 21.587 -7.141 -14.845 1.00 96.38 326 SER A O 1
ATOM 2510 N N . PRO A 1 327 ? 22.392 -5.295 -13.850 1.00 96.75 327 PRO A N 1
ATOM 2511 C CA . PRO A 1 327 ? 21.719 -4.382 -14.773 1.00 96.75 327 PRO A CA 1
ATOM 2512 C C . PRO A 1 327 ? 22.389 -4.363 -16.146 1.00 96.75 327 PRO A C 1
ATOM 2514 O O . PRO A 1 327 ? 23.601 -4.167 -16.247 1.00 96.75 327 PRO A O 1
ATOM 2517 N N . VAL A 1 328 ? 21.589 -4.522 -17.207 1.00 97.25 328 VAL A N 1
ATOM 2518 C CA . VAL A 1 328 ? 22.090 -4.582 -18.595 1.00 97.25 328 VAL A CA 1
ATOM 2519 C C . VAL A 1 328 ? 22.864 -3.320 -18.962 1.00 97.25 328 VAL A C 1
ATOM 2521 O O . VAL A 1 328 ? 23.910 -3.413 -19.592 1.00 97.25 328 VAL A O 1
ATOM 2524 N N . CYS A 1 329 ? 22.419 -2.151 -18.502 1.00 95.62 329 CYS A N 1
ATOM 2525 C CA . CYS A 1 329 ? 23.079 -0.883 -18.798 1.00 95.62 329 CYS A CA 1
ATOM 2526 C C . CYS A 1 329 ? 24.542 -0.815 -18.315 1.00 95.62 329 CYS A C 1
ATOM 2528 O O . CYS A 1 329 ? 25.352 -0.158 -18.957 1.00 95.62 329 CYS A O 1
ATOM 2530 N N . LYS A 1 330 ? 24.900 -1.503 -17.220 1.00 95.81 330 LYS A N 1
ATOM 2531 C CA . LYS A 1 330 ? 26.287 -1.578 -16.713 1.00 95.81 330 LYS A CA 1
ATOM 2532 C C . LYS A 1 330 ? 27.036 -2.822 -17.187 1.00 95.81 330 LYS A C 1
ATOM 2534 O O . LYS A 1 330 ? 28.262 -2.857 -17.179 1.00 95.81 330 LYS A O 1
ATOM 2539 N N . HIS A 1 331 ? 26.293 -3.850 -17.582 1.00 96.50 331 HIS A N 1
ATOM 2540 C CA . HIS A 1 331 ? 26.813 -5.142 -18.005 1.00 96.50 331 HIS A CA 1
ATOM 2541 C C . HIS A 1 331 ? 26.228 -5.518 -19.376 1.00 96.50 331 HIS A C 1
ATOM 2543 O O . HIS A 1 331 ? 25.460 -6.476 -19.473 1.00 96.50 331 HIS A O 1
ATOM 2549 N N . PRO A 1 332 ? 26.547 -4.766 -20.447 1.00 94.88 332 PRO A N 1
ATOM 2550 C CA . PRO A 1 332 ? 25.872 -4.910 -21.737 1.00 94.88 332 PRO A CA 1
ATOM 2551 C C . PRO A 1 332 ? 26.121 -6.269 -22.402 1.00 94.88 332 PRO A C 1
ATOM 2553 O O . PRO A 1 332 ? 25.215 -6.834 -23.018 1.00 94.88 332 PRO A O 1
ATOM 2556 N N . ASP A 1 333 ? 27.325 -6.821 -22.265 1.00 92.88 333 ASP A N 1
ATOM 2557 C CA . ASP A 1 333 ? 27.740 -7.985 -23.057 1.00 92.88 333 ASP A CA 1
ATOM 2558 C C . ASP A 1 333 ? 27.533 -9.320 -22.339 1.00 92.88 333 ASP A C 1
ATOM 2560 O O . ASP A 1 333 ? 27.282 -10.343 -22.974 1.00 92.88 333 ASP A O 1
ATOM 2564 N N . ARG A 1 334 ? 27.654 -9.333 -21.008 1.00 94.81 334 ARG A N 1
ATOM 2565 C CA . ARG A 1 334 ? 27.639 -10.554 -20.192 1.00 94.81 334 ARG A CA 1
ATOM 2566 C C . ARG A 1 334 ? 27.112 -10.264 -18.785 1.00 94.81 334 ARG A C 1
ATOM 2568 O O . ARG A 1 334 ? 27.301 -9.139 -18.331 1.00 94.81 334 ARG A O 1
ATOM 2575 N N . PRO A 1 335 ? 26.541 -11.249 -18.069 1.00 95.50 335 PRO A N 1
ATOM 2576 C CA . PRO A 1 335 ? 26.123 -11.066 -16.680 1.00 95.50 335 PRO A CA 1
ATOM 2577 C C . PRO A 1 335 ? 27.293 -10.628 -15.787 1.00 95.50 335 PRO A C 1
ATOM 2579 O O . PRO A 1 335 ? 28.423 -11.098 -15.945 1.00 95.50 335 PRO A O 1
ATOM 2582 N N . GLY A 1 336 ? 27.012 -9.732 -14.841 1.00 92.62 336 GLY A N 1
ATOM 2583 C CA . GLY A 1 336 ? 27.993 -9.196 -13.892 1.00 92.62 336 GLY A CA 1
ATOM 2584 C C . GLY A 1 336 ? 28.343 -10.141 -12.738 1.00 92.62 336 GLY A C 1
ATOM 2585 O O . GLY A 1 336 ? 29.267 -9.861 -11.975 1.00 92.62 336 GLY A O 1
ATOM 2586 N N . GLY A 1 337 ? 27.627 -11.259 -12.601 1.00 91.06 337 GLY A N 1
ATOM 2587 C CA . GLY A 1 337 ? 27.755 -12.189 -11.488 1.00 91.06 337 GLY A CA 1
ATOM 2588 C C . GLY A 1 337 ? 26.908 -11.777 -10.282 1.00 91.06 337 GLY A C 1
ATOM 2589 O O . GLY A 1 337 ? 26.344 -10.684 -10.210 1.00 91.06 337 GLY A O 1
ATOM 2590 N N . THR A 1 338 ? 26.840 -12.659 -9.283 1.00 82.00 338 THR A N 1
ATOM 2591 C CA . THR A 1 338 ? 25.973 -12.496 -8.102 1.00 82.00 338 THR A CA 1
ATOM 2592 C C . THR A 1 338 ? 26.233 -11.205 -7.320 1.00 82.00 338 THR A C 1
ATOM 2594 O O . THR A 1 338 ? 25.280 -10.610 -6.818 1.00 82.00 338 THR A O 1
ATOM 2597 N N . ALA A 1 339 ? 27.485 -10.733 -7.268 1.00 85.38 339 ALA A N 1
ATOM 2598 C CA . ALA A 1 339 ? 27.867 -9.480 -6.610 1.00 85.38 339 ALA A CA 1
ATOM 2599 C C . ALA A 1 339 ? 27.254 -8.236 -7.281 1.00 85.38 339 ALA A C 1
ATOM 2601 O O . ALA A 1 339 ? 26.862 -7.296 -6.595 1.00 85.38 339 ALA A O 1
ATOM 2602 N N . ALA A 1 340 ? 27.114 -8.247 -8.610 1.00 89.19 340 ALA A N 1
ATOM 2603 C CA . ALA A 1 340 ? 26.448 -7.183 -9.362 1.00 89.19 340 ALA A CA 1
ATOM 2604 C C . ALA A 1 340 ? 24.915 -7.313 -9.336 1.00 89.19 340 ALA A C 1
ATOM 2606 O O . ALA A 1 340 ? 24.194 -6.391 -9.714 1.00 89.19 340 ALA A O 1
ATOM 2607 N N . GLY A 1 341 ? 24.390 -8.449 -8.866 1.00 85.44 341 GLY A N 1
ATOM 2608 C CA . GLY A 1 341 ? 22.961 -8.749 -8.842 1.00 85.44 341 GLY A CA 1
ATOM 2609 C C . GLY A 1 341 ? 22.125 -7.876 -7.901 1.00 85.44 341 GLY A C 1
ATOM 2610 O O . GLY A 1 341 ? 20.899 -7.984 -7.910 1.00 85.44 341 GLY A O 1
ATOM 2611 N N . SER A 1 342 ? 22.749 -7.074 -7.038 1.00 87.38 342 SER A N 1
ATOM 2612 C CA . SER A 1 342 ? 22.085 -6.053 -6.211 1.00 87.38 342 SER A CA 1
ATOM 2613 C C . SER A 1 342 ? 22.428 -4.624 -6.633 1.00 87.38 342 SER A C 1
ATOM 2615 O O . SER A 1 342 ? 21.975 -3.684 -5.985 1.00 87.38 342 SER A O 1
ATOM 2617 N N . ASP A 1 343 ? 23.227 -4.437 -7.689 1.00 91.81 343 ASP A N 1
ATOM 2618 C CA . ASP A 1 343 ? 23.567 -3.103 -8.174 1.00 91.81 343 ASP A CA 1
ATOM 2619 C C . ASP A 1 343 ? 22.323 -2.429 -8.765 1.00 91.81 343 ASP A C 1
ATOM 2621 O O . ASP A 1 343 ? 21.664 -2.931 -9.689 1.00 91.81 343 ASP A O 1
ATOM 2625 N N . ASN A 1 344 ? 21.988 -1.279 -8.193 1.00 94.38 344 ASN A N 1
ATOM 2626 C CA . ASN A 1 344 ? 20.866 -0.450 -8.589 1.00 94.38 344 ASN A CA 1
ATOM 2627 C C . ASN A 1 344 ? 21.285 1.013 -8.840 1.00 94.38 344 ASN A C 1
ATOM 2629 O O . ASN A 1 344 ? 20.415 1.845 -9.083 1.00 94.38 344 ASN A O 1
ATOM 2633 N N . ASP A 1 345 ? 22.592 1.319 -8.845 1.00 94.25 345 ASP A N 1
ATOM 2634 C CA . ASP A 1 345 ? 23.151 2.679 -8.950 1.00 94.25 345 ASP A CA 1
ATOM 2635 C C . ASP A 1 345 ? 23.353 3.131 -10.398 1.00 94.25 345 ASP A C 1
ATOM 2637 O O . ASP A 1 345 ? 24.477 3.265 -10.872 1.00 94.25 345 ASP A O 1
ATOM 2641 N N . PHE A 1 346 ? 22.253 3.292 -11.132 1.00 94.62 346 PHE A N 1
ATOM 2642 C CA . PHE A 1 346 ? 22.224 3.806 -12.507 1.00 94.62 346 PHE A CA 1
ATOM 2643 C C . PHE A 1 346 ? 20.947 4.600 -12.762 1.00 94.62 346 PHE A C 1
ATOM 2645 O O . PHE A 1 346 ? 19.948 4.426 -12.061 1.00 94.62 346 PHE A O 1
ATOM 2652 N N . LYS A 1 347 ? 20.951 5.435 -13.805 1.00 93.81 347 LYS A N 1
ATOM 2653 C CA . LYS A 1 347 ? 19.797 6.278 -14.156 1.00 93.81 347 LYS A CA 1
ATOM 2654 C C . LYS A 1 347 ? 19.410 6.275 -15.635 1.00 93.81 347 LYS A C 1
ATOM 2656 O O . LYS A 1 347 ? 18.432 6.925 -15.980 1.00 93.81 347 LYS A O 1
ATOM 2661 N N . TYR A 1 348 ? 20.161 5.565 -16.482 1.00 95.31 348 TYR A N 1
ATOM 2662 C CA . TYR A 1 348 ? 20.075 5.596 -17.954 1.00 95.31 348 TYR A CA 1
ATOM 2663 C C . TYR A 1 348 ? 20.389 6.957 -18.608 1.00 95.31 348 TYR A C 1
ATOM 2665 O O . TYR A 1 348 ? 20.295 7.079 -19.825 1.00 95.31 348 TYR A O 1
ATOM 2673 N N . LEU A 1 349 ? 20.759 7.965 -17.818 1.00 93.06 349 LEU A N 1
ATOM 2674 C CA . LEU A 1 349 ? 21.228 9.273 -18.263 1.00 93.06 349 LEU A CA 1
ATOM 2675 C C . LEU A 1 349 ? 22.510 9.599 -17.487 1.00 93.06 349 LEU A C 1
ATOM 2677 O O . LEU A 1 349 ? 22.539 9.452 -16.260 1.00 93.06 349 LEU A O 1
ATOM 2681 N N . GLY A 1 350 ? 23.554 10.040 -18.186 1.00 89.44 350 GLY A N 1
ATOM 2682 C CA . GLY A 1 350 ? 24.858 10.352 -17.596 1.00 89.44 350 GLY A CA 1
ATOM 2683 C C . GLY A 1 350 ? 25.809 9.152 -17.540 1.00 89.44 350 GLY A C 1
ATOM 2684 O O . GLY A 1 350 ? 26.672 9.028 -18.400 1.00 89.44 350 GLY A O 1
ATOM 2685 N N . ASP A 1 351 ? 25.693 8.286 -16.527 1.00 86.62 351 ASP A N 1
ATOM 2686 C CA . ASP A 1 351 ? 26.543 7.088 -16.398 1.00 86.62 351 ASP A CA 1
ATOM 2687 C C . ASP A 1 351 ? 25.739 5.855 -15.920 1.00 86.62 351 ASP A C 1
ATOM 2689 O O . ASP A 1 351 ? 25.304 5.807 -14.762 1.00 86.62 351 ASP A O 1
ATOM 2693 N N . PRO A 1 352 ? 25.493 4.853 -16.789 1.00 89.94 352 PRO A N 1
ATOM 2694 C CA . PRO A 1 352 ? 25.724 4.881 -18.236 1.00 89.94 352 PRO A CA 1
ATOM 2695 C C . PRO A 1 352 ? 24.736 5.829 -18.940 1.00 89.94 352 PRO A C 1
ATOM 2697 O O . PRO A 1 352 ? 23.556 5.890 -18.573 1.00 89.94 352 PRO A O 1
ATOM 2700 N N . ASP A 1 353 ? 25.210 6.544 -19.963 1.00 93.00 353 ASP A N 1
ATOM 2701 C CA . ASP A 1 353 ? 24.375 7.400 -20.813 1.00 93.00 353 ASP A CA 1
ATOM 2702 C C . ASP A 1 353 ? 23.692 6.557 -21.896 1.00 93.00 353 ASP A C 1
ATOM 2704 O O . ASP A 1 353 ? 24.296 6.193 -22.903 1.00 93.00 353 ASP A O 1
ATOM 2708 N N . ASP A 1 354 ? 22.430 6.198 -21.666 1.00 94.06 354 ASP A N 1
ATOM 2709 C CA . ASP A 1 354 ? 21.634 5.380 -22.583 1.00 94.06 354 ASP A CA 1
ATOM 2710 C C . ASP A 1 354 ? 20.224 5.965 -22.799 1.00 94.06 354 ASP A C 1
ATOM 2712 O O . ASP A 1 354 ? 19.236 5.225 -22.733 1.00 94.06 354 ASP A O 1
ATOM 2716 N N . PRO A 1 355 ? 20.058 7.282 -23.049 1.00 91.69 355 PRO A N 1
ATOM 2717 C CA . PRO A 1 355 ? 18.735 7.891 -23.178 1.00 91.69 355 PRO A CA 1
ATOM 2718 C C . PRO A 1 355 ? 17.951 7.338 -24.373 1.00 91.69 355 PRO A C 1
ATOM 2720 O O . PRO A 1 355 ? 16.726 7.354 -24.341 1.00 91.69 355 PRO A O 1
ATOM 2723 N N . ASP A 1 356 ? 18.629 6.812 -25.393 1.00 89.94 356 ASP A N 1
ATOM 2724 C CA . ASP A 1 356 ? 18.018 6.260 -26.607 1.00 89.94 356 ASP A CA 1
ATOM 2725 C C . ASP A 1 356 ? 17.721 4.758 -26.542 1.00 89.94 356 ASP A C 1
ATOM 2727 O O . ASP A 1 356 ? 17.080 4.232 -27.450 1.00 89.94 356 ASP A O 1
ATOM 2731 N N . GLY A 1 357 ? 18.149 4.077 -25.475 1.00 93.19 357 GLY A N 1
ATOM 2732 C CA . GLY A 1 357 ? 17.906 2.649 -25.271 1.00 93.19 357 GLY A CA 1
ATOM 2733 C C . GLY A 1 357 ? 18.648 1.733 -26.239 1.00 93.19 357 GLY A C 1
ATOM 2734 O O . GLY A 1 357 ? 18.130 0.676 -26.587 1.00 93.19 357 GLY A O 1
ATOM 2735 N N . LEU A 1 358 ? 19.855 2.124 -26.654 1.00 92.50 358 LEU A N 1
ATOM 2736 C CA . LEU A 1 358 ? 20.739 1.291 -27.478 1.00 92.50 358 LEU A CA 1
ATOM 2737 C C . LEU A 1 358 ? 21.355 0.146 -26.664 1.00 92.50 358 LEU A C 1
ATOM 2739 O O . LEU A 1 358 ? 21.688 -0.903 -27.215 1.00 92.50 358 LEU A O 1
ATOM 2743 N N . ILE A 1 359 ? 21.513 0.336 -25.349 1.00 94.31 359 ILE A N 1
ATOM 2744 C CA . ILE A 1 359 ? 22.024 -0.701 -24.448 1.00 94.31 359 ILE A CA 1
ATOM 2745 C C . ILE A 1 359 ? 20.863 -1.450 -23.792 1.00 94.31 359 ILE A C 1
ATOM 2747 O O . ILE A 1 359 ? 20.773 -2.676 -23.888 1.00 94.31 359 ILE A O 1
ATOM 2751 N N . THR A 1 360 ? 19.987 -0.709 -23.114 1.00 96.69 360 THR A N 1
ATOM 2752 C CA . THR A 1 360 ? 18.777 -1.218 -22.465 1.00 96.69 360 THR A CA 1
ATOM 2753 C C . THR A 1 360 ? 17.564 -0.678 -23.218 1.00 96.69 360 THR A C 1
ATOM 2755 O O . THR A 1 360 ? 17.242 0.500 -23.035 1.00 96.69 360 THR A O 1
ATOM 2758 N N . PRO A 1 361 ? 16.893 -1.497 -24.050 1.00 97.19 361 PRO A N 1
ATOM 2759 C CA . PRO A 1 361 ? 15.776 -1.048 -24.874 1.00 97.19 361 PRO A CA 1
ATOM 2760 C C . PRO A 1 361 ? 14.741 -0.207 -24.123 1.00 97.19 361 PRO A C 1
ATOM 2762 O O . PRO A 1 361 ? 14.423 -0.447 -22.959 1.00 97.19 361 PRO A O 1
ATOM 2765 N N . LEU A 1 362 ? 14.170 0.786 -24.805 1.00 96.94 362 LEU A N 1
ATOM 2766 C CA . LEU A 1 362 ? 13.158 1.670 -24.213 1.00 96.94 362 LEU A CA 1
ATOM 2767 C C . LEU A 1 362 ? 11.900 0.912 -23.753 1.00 96.94 362 LEU A C 1
ATOM 2769 O O . LEU A 1 362 ? 11.259 1.320 -22.788 1.00 96.94 362 LEU A O 1
ATOM 2773 N N . PHE A 1 363 ? 11.589 -0.212 -24.402 1.00 97.44 363 PHE A N 1
ATOM 2774 C CA . PHE A 1 363 ? 10.488 -1.103 -24.041 1.00 97.44 363 PHE A CA 1
ATOM 2775 C C . PHE A 1 363 ? 10.857 -2.155 -22.976 1.00 97.44 363 PHE A C 1
ATOM 2777 O O . PHE A 1 363 ? 10.009 -2.971 -22.628 1.00 97.44 363 PHE A O 1
ATOM 2784 N N . SER A 1 364 ? 12.095 -2.192 -22.457 1.00 98.19 364 SER A N 1
ATOM 2785 C CA . SER A 1 364 ? 12.479 -3.152 -21.408 1.00 98.19 364 SER A CA 1
ATOM 2786 C C . SER A 1 364 ? 11.583 -3.012 -20.177 1.00 98.19 364 SER A C 1
ATOM 2788 O O . SER A 1 364 ? 11.386 -1.897 -19.694 1.00 98.19 364 SER A O 1
ATOM 2790 N N . HIS A 1 365 ? 11.141 -4.127 -19.593 1.00 98.19 365 HIS A N 1
ATOM 2791 C CA . HIS A 1 365 ? 10.191 -4.135 -18.474 1.00 98.19 365 HIS A CA 1
ATOM 2792 C C . HIS A 1 365 ? 10.593 -3.217 -17.305 1.00 98.19 365 HIS A C 1
ATOM 2794 O O . HIS A 1 365 ? 9.830 -2.356 -16.862 1.00 98.19 365 HIS A O 1
ATOM 2800 N N . LEU A 1 366 ? 11.834 -3.330 -16.824 1.00 97.06 366 LEU A N 1
ATOM 2801 C CA . LEU A 1 366 ? 12.331 -2.529 -15.698 1.00 97.06 366 LEU A CA 1
ATOM 2802 C C . LEU A 1 366 ? 12.615 -1.065 -16.057 1.00 97.06 366 LEU A C 1
ATOM 2804 O O . LEU A 1 366 ? 12.784 -0.241 -15.159 1.00 97.06 366 LEU A O 1
ATOM 2808 N N . ARG A 1 367 ? 12.686 -0.732 -17.350 1.00 97.44 367 ARG A N 1
ATOM 2809 C CA . ARG A 1 367 ? 12.814 0.647 -17.835 1.00 97.44 367 ARG A CA 1
ATOM 2810 C C . ARG A 1 367 ? 11.442 1.282 -18.062 1.00 97.44 367 ARG A C 1
ATOM 2812 O O . ARG A 1 367 ? 11.259 2.438 -17.704 1.00 97.44 367 ARG A O 1
ATOM 2819 N N . LYS A 1 368 ? 10.470 0.512 -18.559 1.00 97.69 368 LYS A N 1
ATOM 2820 C CA . LYS A 1 368 ? 9.051 0.881 -18.639 1.00 97.69 368 LYS A CA 1
ATOM 2821 C C . LYS A 1 368 ? 8.490 1.208 -17.256 1.00 97.69 368 LYS A C 1
ATOM 2823 O O . LYS A 1 368 ? 7.931 2.275 -17.051 1.00 97.69 368 LYS A O 1
ATOM 2828 N N . THR A 1 369 ? 8.705 0.322 -16.288 1.00 97.12 369 THR A N 1
ATOM 2829 C CA . THR A 1 369 ? 8.154 0.457 -14.927 1.00 97.12 369 THR A CA 1
ATOM 2830 C C . THR A 1 369 ? 8.900 1.450 -14.035 1.00 97.12 369 THR A C 1
ATOM 2832 O O . THR A 1 369 ? 8.351 1.913 -13.038 1.00 97.12 369 THR A O 1
ATOM 2835 N N . ASN A 1 370 ? 10.147 1.791 -14.371 1.00 96.88 370 ASN A N 1
ATOM 2836 C CA . ASN A 1 370 ? 10.910 2.851 -13.720 1.00 96.88 370 ASN A CA 1
ATOM 2837 C C . ASN A 1 370 ? 11.961 3.419 -14.695 1.00 96.88 370 ASN A C 1
ATOM 2839 O O . ASN A 1 370 ? 13.094 2.922 -14.741 1.00 96.88 370 ASN A O 1
ATOM 2843 N N . PRO A 1 371 ? 11.625 4.475 -15.458 1.00 95.75 371 PRO A N 1
ATOM 2844 C CA . PRO A 1 371 ? 12.531 5.047 -16.453 1.00 95.75 371 PRO A CA 1
ATOM 2845 C C . PRO A 1 371 ? 13.652 5.895 -15.831 1.00 95.75 371 PRO A C 1
ATOM 2847 O O . PRO A 1 371 ? 14.599 6.250 -16.534 1.00 95.75 371 PRO A O 1
ATOM 2850 N N . ARG A 1 372 ? 13.587 6.175 -14.515 1.00 94.94 372 ARG A N 1
ATOM 2851 C CA . ARG A 1 372 ? 14.566 6.979 -13.755 1.00 94.94 372 ARG A CA 1
ATOM 2852 C C . ARG A 1 372 ? 14.779 8.356 -14.403 1.00 94.94 372 ARG A C 1
ATOM 2854 O O . ARG A 1 372 ? 13.869 8.883 -15.035 1.00 94.94 372 ARG A O 1
ATOM 2861 N N . ALA A 1 373 ? 15.982 8.923 -14.296 1.00 93.12 373 ALA A N 1
ATOM 2862 C CA . ALA A 1 373 ? 16.354 10.135 -15.033 1.00 93.12 373 ALA A CA 1
ATOM 2863 C C . ALA A 1 373 ? 16.466 9.927 -16.560 1.00 93.12 373 ALA A C 1
ATOM 2865 O O . ALA A 1 373 ? 16.646 10.889 -17.299 1.00 93.12 373 ALA A O 1
ATOM 2866 N N . GLY A 1 374 ? 16.364 8.687 -17.049 1.00 92.31 374 GLY A N 1
ATOM 2867 C CA . GLY A 1 374 ? 16.399 8.345 -18.471 1.00 92.31 374 GLY A CA 1
ATOM 2868 C C . GLY A 1 374 ? 15.107 8.633 -19.229 1.00 92.31 374 GLY A C 1
ATOM 2869 O O . GLY A 1 374 ? 15.046 8.370 -20.433 1.00 92.31 374 GLY A O 1
ATOM 2870 N N . LEU A 1 375 ? 14.068 9.135 -18.553 1.00 94.31 375 LEU A N 1
ATOM 2871 C CA . LEU A 1 375 ? 12.849 9.603 -19.201 1.00 94.31 375 LEU A CA 1
ATOM 2872 C C . LEU A 1 375 ? 13.110 10.953 -19.882 1.00 94.31 375 LEU A C 1
ATOM 2874 O O . LEU A 1 375 ? 13.260 11.976 -19.219 1.00 94.31 375 LEU A O 1
ATOM 2878 N N . VAL A 1 376 ? 13.132 10.960 -21.215 1.00 89.31 376 VAL A N 1
ATOM 2879 C CA . VAL A 1 376 ? 13.325 12.168 -22.031 1.00 89.31 376 VAL A CA 1
ATOM 2880 C C . VAL A 1 376 ? 12.116 12.350 -22.943 1.00 89.31 376 VAL A C 1
ATOM 2882 O O . VAL A 1 376 ? 11.850 11.485 -23.775 1.00 89.31 376 VAL A O 1
ATOM 2885 N N . ALA A 1 377 ? 11.422 13.480 -22.799 1.00 84.75 377 ALA A N 1
ATOM 2886 C CA . ALA A 1 377 ? 10.278 13.893 -23.615 1.00 84.75 377 ALA A CA 1
ATOM 2887 C C . ALA A 1 377 ? 10.599 15.253 -24.260 1.00 84.75 377 ALA A C 1
ATOM 2889 O O . ALA A 1 377 ? 10.159 16.309 -23.809 1.00 84.75 377 ALA A O 1
ATOM 2890 N N . GLY A 1 378 ? 11.493 15.240 -25.253 1.00 83.38 378 GLY A N 1
ATOM 2891 C CA . GLY A 1 378 ? 12.165 16.440 -25.771 1.00 83.38 378 GLY A CA 1
ATOM 2892 C C . GLY A 1 378 ? 13.285 16.937 -24.847 1.00 83.38 378 GLY A C 1
ATOM 2893 O O . GLY A 1 378 ? 14.414 17.115 -25.297 1.00 83.38 378 GLY A O 1
ATOM 2894 N N . THR A 1 379 ? 13.004 17.079 -23.550 1.00 86.25 379 THR A N 1
ATOM 2895 C CA . THR A 1 379 ? 13.990 17.333 -22.485 1.00 86.25 379 THR A CA 1
ATOM 2896 C C . THR A 1 379 ? 13.899 16.264 -21.391 1.00 86.25 379 THR A C 1
ATOM 2898 O O . THR A 1 379 ? 12.866 15.593 -21.294 1.00 86.25 379 THR A O 1
ATOM 2901 N N . PRO A 1 380 ? 14.947 16.077 -20.562 1.00 90.69 380 PRO A N 1
ATOM 2902 C CA . PRO A 1 380 ? 14.870 15.202 -19.394 1.00 90.69 380 PRO A CA 1
ATOM 2903 C C . PRO A 1 380 ? 13.691 15.572 -18.489 1.00 90.69 380 PRO A C 1
ATOM 2905 O O . PRO A 1 380 ? 13.467 16.751 -18.206 1.00 90.69 380 PRO A O 1
ATOM 2908 N N . VAL A 1 381 ? 12.932 14.563 -18.064 1.00 92.94 381 VAL A N 1
ATOM 2909 C CA . VAL A 1 381 ? 11.834 14.705 -17.105 1.00 92.94 381 VAL A CA 1
ATOM 2910 C C . VAL A 1 381 ? 12.401 14.610 -15.693 1.00 92.94 381 VAL A C 1
ATOM 2912 O O . VAL A 1 381 ? 13.252 13.769 -15.409 1.00 92.94 381 VAL A O 1
ATOM 2915 N N . ASP A 1 382 ? 11.930 15.486 -14.810 1.00 90.75 382 ASP A N 1
ATOM 2916 C CA . ASP A 1 382 ? 12.389 15.543 -13.425 1.00 90.75 382 ASP A CA 1
ATOM 2917 C C . ASP A 1 382 ? 12.091 14.237 -12.667 1.00 90.75 382 ASP A C 1
ATOM 2919 O O . ASP A 1 382 ? 10.981 13.706 -12.747 1.00 90.75 382 ASP A O 1
ATOM 2923 N N . GLU A 1 383 ? 13.066 13.731 -11.899 1.00 91.62 383 GLU A N 1
ATOM 2924 C CA . GLU A 1 383 ? 12.929 12.469 -11.157 1.00 91.62 383 GLU A CA 1
ATOM 2925 C C . GLU A 1 383 ? 11.779 12.494 -10.135 1.00 91.62 383 GLU A C 1
ATOM 2927 O O . GLU A 1 383 ? 11.204 11.442 -9.869 1.00 91.62 383 GLU A O 1
ATOM 2932 N N . SER A 1 384 ? 11.360 13.662 -9.632 1.00 91.50 384 SER A N 1
ATOM 2933 C CA . SER A 1 384 ? 10.201 13.782 -8.734 1.00 91.50 384 SER A CA 1
ATOM 2934 C C . SER A 1 384 ? 8.890 13.331 -9.384 1.00 91.50 384 SER A C 1
ATOM 2936 O O . SER A 1 384 ? 8.005 12.812 -8.700 1.00 91.50 384 SE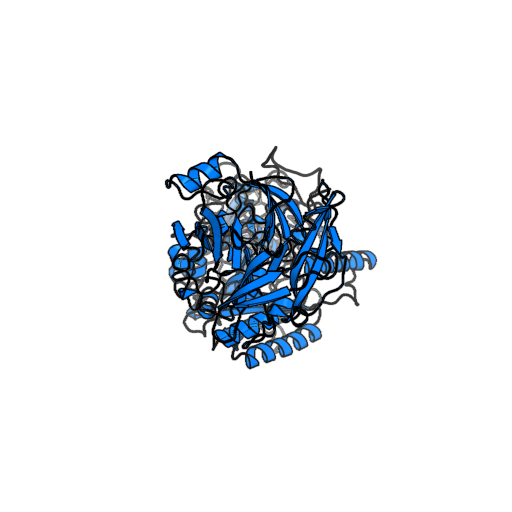R A O 1
ATOM 2938 N N . PHE A 1 385 ? 8.764 13.468 -10.711 1.00 93.75 385 PHE A N 1
ATOM 2939 C CA . PHE A 1 385 ? 7.632 12.907 -11.439 1.00 93.75 385 PHE A CA 1
ATOM 2940 C C . PHE A 1 385 ? 7.635 11.383 -11.325 1.00 93.75 385 PHE A C 1
ATOM 2942 O O . PHE A 1 385 ? 6.594 10.811 -11.011 1.00 93.75 385 PHE A O 1
ATOM 2949 N N . ILE A 1 386 ? 8.792 10.742 -11.528 1.00 94.81 386 ILE A N 1
ATOM 2950 C CA . ILE A 1 386 ? 8.962 9.289 -11.404 1.00 94.81 386 ILE A CA 1
ATOM 2951 C C . ILE A 1 386 ? 8.745 8.840 -9.956 1.00 94.81 386 ILE A C 1
ATOM 2953 O O . ILE A 1 386 ? 8.086 7.826 -9.734 1.00 94.81 386 ILE A O 1
ATOM 2957 N N . ASP A 1 387 ? 9.250 9.594 -8.979 1.00 94.38 387 ASP A N 1
ATOM 2958 C CA . ASP A 1 387 ? 9.118 9.302 -7.548 1.00 94.38 387 ASP A CA 1
ATOM 2959 C C . ASP A 1 387 ? 7.643 9.166 -7.126 1.00 94.38 387 ASP A C 1
ATOM 2961 O O . ASP A 1 387 ? 7.287 8.198 -6.457 1.00 94.38 387 ASP A O 1
ATOM 2965 N N . ALA A 1 388 ? 6.768 10.039 -7.632 1.00 94.81 388 ALA A N 1
ATOM 2966 C CA . ALA A 1 388 ? 5.321 10.008 -7.385 1.00 94.81 388 ALA A CA 1
ATOM 2967 C C . ALA A 1 388 ? 4.559 8.842 -8.062 1.00 94.81 388 ALA A C 1
ATOM 2969 O O . ALA A 1 388 ? 3.340 8.735 -7.953 1.00 94.81 388 ALA A O 1
ATOM 2970 N N . ARG A 1 389 ? 5.247 7.976 -8.822 1.00 96.62 389 ARG A N 1
ATOM 2971 C CA . ARG A 1 389 ? 4.660 6.778 -9.462 1.00 96.62 389 ARG A CA 1
ATOM 2972 C C . ARG A 1 389 ? 5.078 5.496 -8.751 1.00 96.62 389 ARG A C 1
ATOM 2974 O O . ARG A 1 389 ? 4.612 4.416 -9.097 1.00 96.62 389 ARG A O 1
ATOM 2981 N N . ARG A 1 390 ? 6.005 5.580 -7.796 1.00 96.69 390 ARG A N 1
ATOM 2982 C CA . ARG A 1 390 ? 6.670 4.408 -7.220 1.00 96.69 390 ARG A CA 1
ATOM 2983 C C . ARG A 1 390 ? 5.691 3.577 -6.406 1.00 96.69 390 ARG A C 1
ATOM 2985 O O . ARG A 1 390 ? 4.859 4.118 -5.701 1.00 96.69 390 ARG A O 1
ATOM 2992 N N . ILE A 1 391 ? 5.842 2.260 -6.460 1.00 98.06 391 ILE A N 1
ATOM 2993 C CA . ILE A 1 391 ? 5.075 1.294 -5.666 1.00 98.06 391 ILE A CA 1
ATOM 2994 C C . ILE A 1 391 ? 6.036 0.432 -4.848 1.00 98.06 391 ILE A C 1
ATOM 2996 O O . ILE A 1 391 ? 7.171 0.200 -5.273 1.00 98.06 391 ILE A O 1
ATOM 3000 N N . ILE A 1 392 ? 5.577 -0.068 -3.703 1.00 98.00 392 ILE A N 1
ATOM 3001 C CA . ILE A 1 392 ? 6.294 -1.084 -2.922 1.00 98.00 392 ILE A CA 1
ATOM 3002 C C . ILE A 1 392 ? 5.744 -2.458 -3.289 1.00 98.00 392 ILE A C 1
ATOM 3004 O O . ILE A 1 392 ? 4.542 -2.671 -3.166 1.00 98.00 392 ILE A O 1
ATOM 3008 N N . ARG A 1 393 ? 6.590 -3.413 -3.688 1.00 97.44 393 ARG A N 1
ATOM 3009 C CA . ARG A 1 393 ? 6.151 -4.765 -4.074 1.00 97.44 393 ARG A CA 1
ATOM 3010 C C . ARG A 1 393 ? 6.426 -5.783 -2.965 1.00 97.44 393 ARG A C 1
ATOM 3012 O O . ARG A 1 393 ? 7.462 -5.755 -2.298 1.00 97.44 393 ARG A O 1
ATOM 3019 N N . ARG A 1 394 ? 5.472 -6.694 -2.765 1.00 95.94 394 ARG A N 1
ATOM 3020 C CA . ARG A 1 394 ? 5.466 -7.782 -1.763 1.00 95.94 394 ARG A CA 1
ATOM 3021 C C . ARG A 1 394 ? 4.971 -9.105 -2.358 1.00 95.94 394 ARG A C 1
ATOM 3023 O O . ARG A 1 394 ? 4.413 -9.949 -1.664 1.00 95.94 394 ARG A O 1
ATOM 3030 N N . GLY A 1 395 ? 5.122 -9.254 -3.672 1.00 93.12 395 GLY A N 1
ATOM 3031 C CA . GLY A 1 395 ? 4.686 -10.449 -4.380 1.00 93.12 395 GLY A CA 1
ATOM 3032 C C . GLY A 1 395 ? 5.527 -11.687 -4.064 1.00 93.12 395 GLY A C 1
ATOM 3033 O O . GLY A 1 395 ? 6.632 -11.592 -3.532 1.00 93.12 395 GLY A O 1
ATOM 3034 N N . ALA A 1 396 ? 4.999 -12.852 -4.430 1.00 95.56 396 ALA A N 1
ATOM 3035 C CA . ALA A 1 396 ? 5.696 -14.131 -4.339 1.00 95.56 396 ALA A CA 1
ATOM 3036 C C . ALA A 1 396 ? 5.313 -15.041 -5.518 1.00 95.56 396 ALA A C 1
ATOM 3038 O O . ALA A 1 396 ? 4.165 -14.996 -5.970 1.00 95.56 396 ALA A O 1
ATOM 3039 N N . PRO A 1 397 ? 6.223 -15.892 -6.019 1.00 97.56 397 PRO A N 1
ATOM 3040 C CA . PRO A 1 397 ? 5.865 -16.923 -6.986 1.00 97.56 397 PRO A CA 1
ATOM 3041 C C . PRO A 1 397 ? 4.812 -17.895 -6.429 1.00 97.56 397 PRO A C 1
ATOM 3043 O O . PRO A 1 397 ? 4.722 -18.104 -5.221 1.00 97.56 397 PRO A O 1
ATOM 3046 N N . TYR A 1 398 ? 4.028 -18.522 -7.301 1.00 96.94 398 TYR A N 1
ATOM 3047 C CA . TYR A 1 398 ? 3.155 -19.650 -6.970 1.00 96.94 398 TYR A CA 1
ATOM 3048 C C . TYR A 1 398 ? 3.289 -20.765 -8.008 1.00 96.94 398 TYR A C 1
ATOM 3050 O O . TYR A 1 398 ? 3.665 -20.510 -9.152 1.00 96.94 398 TYR A O 1
ATOM 3058 N N . GLY A 1 399 ? 2.961 -21.997 -7.616 1.00 94.88 399 GLY A N 1
ATOM 3059 C CA . GLY A 1 399 ? 3.155 -23.185 -8.454 1.00 94.88 399 GLY A CA 1
ATOM 3060 C C . GLY A 1 399 ? 4.605 -23.678 -8.458 1.00 94.88 399 GLY A C 1
ATOM 3061 O O . GLY A 1 399 ? 5.527 -22.963 -8.058 1.00 94.88 399 GLY A O 1
ATOM 3062 N N . GLN A 1 400 ? 4.811 -24.926 -8.882 1.00 93.25 400 GLN A N 1
ATOM 3063 C CA . GLN A 1 400 ? 6.151 -25.511 -8.949 1.00 93.25 400 GLN A CA 1
ATOM 3064 C C . GLN A 1 400 ? 6.932 -24.969 -10.156 1.00 93.25 400 GLN A C 1
ATOM 3066 O O . GLN A 1 400 ? 6.334 -24.616 -11.183 1.00 93.25 400 GLN A O 1
ATOM 3071 N N . PRO A 1 401 ? 8.275 -24.916 -10.074 1.00 93.00 401 PRO A N 1
ATOM 3072 C CA . PRO A 1 401 ? 9.092 -24.520 -11.209 1.00 93.00 401 PRO A CA 1
ATOM 3073 C C . PRO A 1 401 ? 8.862 -25.435 -12.412 1.00 93.00 401 PRO A C 1
ATOM 3075 O O . PRO A 1 401 ? 8.880 -26.651 -12.263 1.00 93.00 401 PRO A O 1
ATOM 3078 N N . PHE A 1 402 ? 8.737 -24.848 -13.602 1.00 91.31 402 PHE A N 1
ATOM 3079 C CA . PHE A 1 402 ? 8.581 -25.601 -14.847 1.00 91.31 402 PHE A CA 1
ATOM 3080 C C . PHE A 1 402 ? 9.711 -26.626 -15.061 1.00 91.31 402 PHE A C 1
ATOM 3082 O O . PHE A 1 402 ? 10.896 -26.269 -14.986 1.00 91.31 402 PHE A O 1
ATOM 3089 N N . ASP A 1 403 ? 9.318 -27.866 -15.361 1.00 86.56 403 ASP A N 1
ATOM 3090 C CA . ASP A 1 403 ? 10.170 -28.960 -15.818 1.00 86.56 403 ASP A CA 1
ATOM 3091 C C . ASP A 1 403 ? 9.574 -29.567 -17.107 1.00 86.56 403 ASP A C 1
ATOM 3093 O O . ASP A 1 403 ? 8.562 -30.269 -17.046 1.00 86.56 403 ASP A O 1
ATOM 3097 N N . PRO A 1 404 ? 10.191 -29.336 -18.282 1.00 82.75 404 PRO A N 1
ATOM 3098 C CA . PRO A 1 404 ? 9.683 -29.845 -19.557 1.00 82.75 404 PRO A CA 1
ATOM 3099 C C . PRO A 1 404 ? 9.754 -31.374 -19.685 1.00 82.75 404 PRO A C 1
ATOM 3101 O O . PRO A 1 404 ? 9.184 -31.927 -20.621 1.00 82.75 404 PRO A O 1
ATOM 3104 N N . THR A 1 405 ? 10.496 -32.051 -18.805 1.00 83.75 405 THR A N 1
ATOM 3105 C CA . THR A 1 405 ? 10.691 -33.508 -18.831 1.00 83.75 405 THR A CA 1
ATOM 3106 C C . THR A 1 405 ? 9.830 -34.244 -17.814 1.00 83.75 405 THR A C 1
ATOM 3108 O O . THR A 1 405 ? 9.738 -35.473 -17.860 1.00 83.75 405 THR A O 1
ATOM 3111 N N . SER A 1 406 ? 9.190 -33.505 -16.908 1.00 84.06 406 SER A N 1
ATOM 3112 C CA . SER A 1 406 ? 8.314 -34.084 -15.906 1.00 84.06 406 SER A CA 1
ATOM 3113 C C . SER A 1 406 ? 6.977 -34.494 -16.517 1.00 84.06 406 SER A C 1
ATOM 3115 O O . SER A 1 406 ? 6.400 -33.786 -17.340 1.00 84.06 406 SER A O 1
ATOM 3117 N N . SER A 1 407 ? 6.479 -35.648 -16.078 1.00 79.44 407 SER A N 1
ATOM 3118 C CA . SER A 1 407 ? 5.108 -36.106 -16.344 1.00 79.44 407 SER A CA 1
ATOM 3119 C C . SER A 1 407 ? 4.148 -35.770 -15.198 1.00 79.44 407 SER A C 1
ATOM 3121 O O . SER A 1 407 ? 2.975 -36.125 -15.267 1.00 79.44 407 SER A O 1
ATOM 3123 N N . ASP A 1 408 ? 4.640 -35.107 -14.147 1.00 81.25 408 ASP A N 1
ATOM 3124 C CA . ASP A 1 408 ? 3.828 -34.650 -13.023 1.00 81.25 408 ASP A CA 1
ATOM 3125 C C . ASP A 1 408 ? 3.006 -33.419 -13.438 1.00 81.25 408 ASP A C 1
ATOM 3127 O O . ASP A 1 408 ? 3.542 -32.410 -13.911 1.00 81.25 408 ASP A O 1
ATOM 3131 N N . GLU A 1 409 ? 1.693 -33.501 -13.233 1.00 82.69 409 GLU A N 1
ATOM 3132 C CA . GLU A 1 409 ? 0.733 -32.425 -13.494 1.00 82.69 409 GLU A CA 1
ATOM 3133 C C . GLU A 1 409 ? 1.030 -31.153 -12.678 1.00 82.69 409 GLU A C 1
ATOM 3135 O O . GLU A 1 409 ? 0.519 -30.087 -13.004 1.00 82.69 409 GLU A O 1
ATOM 3140 N N . LEU A 1 410 ? 1.869 -31.231 -11.636 1.00 83.62 410 LEU A N 1
ATOM 3141 C CA . LEU A 1 410 ? 2.241 -30.096 -10.789 1.00 83.62 410 LEU A CA 1
ATOM 3142 C C . LEU A 1 410 ? 3.382 -29.237 -11.348 1.00 83.62 410 LEU A C 1
ATOM 3144 O O . LEU A 1 410 ? 3.498 -28.076 -10.952 1.00 83.62 410 LEU A O 1
ATOM 3148 N N . ASN A 1 411 ? 4.236 -29.763 -12.233 1.00 86.38 411 ASN A N 1
ATOM 3149 C CA . ASN A 1 411 ? 5.385 -29.023 -12.778 1.00 86.38 411 ASN A CA 1
ATOM 3150 C C . ASN A 1 411 ? 5.648 -29.230 -14.284 1.00 86.38 411 ASN A C 1
ATOM 3152 O O . ASN A 1 411 ? 6.550 -28.581 -14.822 1.00 86.38 411 ASN A O 1
ATOM 3156 N N . GLY A 1 412 ? 4.845 -30.054 -14.962 1.00 85.56 412 GLY A N 1
ATOM 3157 C CA . GLY A 1 412 ? 4.860 -30.230 -16.415 1.00 85.56 412 GLY A CA 1
ATOM 3158 C C . GLY A 1 412 ? 4.329 -29.017 -17.202 1.00 85.56 412 GLY A C 1
ATOM 3159 O O . GLY A 1 412 ? 4.021 -27.976 -16.617 1.00 85.56 412 GLY A O 1
ATOM 3160 N N . PRO A 1 413 ? 4.222 -29.107 -18.540 1.00 81.56 413 PRO A N 1
ATOM 3161 C CA . PRO A 1 413 ? 3.838 -27.990 -19.414 1.00 81.56 413 PRO A CA 1
ATOM 3162 C C . PRO A 1 413 ? 2.548 -27.273 -19.018 1.00 81.56 413 PRO A C 1
ATOM 3164 O O . PRO A 1 413 ? 2.559 -26.048 -18.911 1.00 81.56 413 PRO A O 1
ATOM 3167 N N . ASP A 1 414 ? 1.503 -28.033 -18.696 1.00 83.62 414 ASP A N 1
ATOM 3168 C CA . ASP A 1 414 ? 0.162 -27.502 -18.425 1.00 83.62 414 ASP A CA 1
ATOM 3169 C C . ASP A 1 414 ? -0.059 -27.100 -16.954 1.00 83.62 414 ASP A C 1
ATOM 3171 O O . ASP A 1 414 ? -1.151 -26.673 -16.583 1.00 83.62 414 ASP A O 1
ATOM 3175 N N . ALA A 1 415 ? 0.955 -27.242 -16.092 1.00 90.12 415 ALA A N 1
ATOM 3176 C CA . ALA A 1 415 ? 0.804 -26.942 -14.673 1.00 90.12 415 ALA A CA 1
ATOM 3177 C C . ALA A 1 415 ? 0.714 -25.431 -14.416 1.00 90.12 415 ALA A C 1
ATOM 3179 O O . ALA A 1 415 ? 1.571 -24.657 -14.862 1.00 90.12 415 ALA A O 1
ATOM 3180 N N . GLU A 1 416 ? -0.276 -25.023 -13.621 1.00 92.38 416 GLU A N 1
ATOM 3181 C CA . GLU A 1 416 ? -0.457 -23.623 -13.245 1.00 92.38 416 GLU A CA 1
ATOM 3182 C C . GLU A 1 416 ? 0.715 -23.106 -12.404 1.00 92.38 416 GLU A C 1
ATOM 3184 O O . GLU A 1 416 ? 1.101 -23.675 -11.375 1.00 92.38 416 GLU A O 1
ATOM 3189 N N . ARG A 1 417 ? 1.253 -21.962 -12.818 1.00 96.38 417 ARG A N 1
ATOM 3190 C CA . ARG A 1 417 ? 2.338 -21.269 -12.129 1.00 96.38 417 ARG A CA 1
ATOM 3191 C C . ARG A 1 417 ? 2.314 -19.791 -12.454 1.00 96.38 417 ARG A C 1
ATOM 3193 O O . ARG A 1 417 ? 1.773 -19.376 -13.476 1.00 96.38 417 ARG A O 1
ATOM 3200 N N . GLY A 1 418 ? 2.960 -18.999 -11.617 1.00 97.31 418 GLY A N 1
ATOM 3201 C CA . GLY A 1 418 ? 3.212 -17.609 -11.945 1.00 97.31 418 GLY A CA 1
ATOM 3202 C C . GLY A 1 418 ? 3.581 -16.770 -10.741 1.00 97.31 418 GLY A C 1
ATOM 3203 O O . GLY A 1 418 ? 4.192 -17.261 -9.793 1.00 97.31 418 GLY A O 1
ATOM 3204 N N . LEU A 1 419 ? 3.194 -15.501 -10.774 1.00 98.00 419 LEU A N 1
ATOM 3205 C CA . LEU A 1 419 ? 3.476 -14.524 -9.739 1.00 98.00 419 LEU A CA 1
ATOM 3206 C C . LEU A 1 419 ? 2.176 -14.078 -9.068 1.00 98.00 419 LEU A C 1
ATOM 3208 O O . LEU A 1 419 ? 1.252 -13.578 -9.710 1.00 98.00 419 LEU A O 1
ATOM 3212 N N . LEU A 1 420 ? 2.111 -14.223 -7.749 1.00 98.00 420 LEU A N 1
ATOM 3213 C CA . LEU A 1 420 ? 1.170 -13.469 -6.941 1.00 98.00 420 LEU A CA 1
ATOM 3214 C C . LEU A 1 420 ? 1.777 -12.082 -6.753 1.00 98.00 420 LEU A C 1
ATOM 3216 O O . LEU A 1 420 ? 2.622 -11.879 -5.885 1.00 98.00 420 LEU A O 1
ATOM 3220 N N . PHE A 1 421 ? 1.383 -11.141 -7.599 1.00 98.44 421 PHE A N 1
ATOM 3221 C CA . PHE A 1 421 ? 1.809 -9.758 -7.497 1.00 98.44 421 PHE A CA 1
ATOM 3222 C C . PHE A 1 421 ? 1.016 -9.064 -6.388 1.00 98.44 421 PHE A C 1
ATOM 3224 O O . PHE A 1 421 ? -0.216 -9.067 -6.394 1.00 98.44 421 PHE A O 1
ATOM 3231 N N . VAL A 1 422 ? 1.734 -8.467 -5.441 1.00 98.50 422 VAL A N 1
ATOM 3232 C CA . VAL A 1 422 ? 1.170 -7.635 -4.377 1.00 98.50 422 VAL A CA 1
ATOM 3233 C C . VAL A 1 422 ? 1.947 -6.332 -4.354 1.00 98.50 422 VAL A C 1
ATOM 3235 O O . VAL A 1 422 ? 3.180 -6.373 -4.325 1.00 98.50 422 VAL A O 1
ATOM 3238 N N . CYS A 1 423 ? 1.261 -5.193 -4.350 1.00 98.62 423 CYS A N 1
ATOM 3239 C CA . CYS A 1 423 ? 1.917 -3.909 -4.128 1.00 98.62 423 CYS A CA 1
ATOM 3240 C C . CYS A 1 423 ? 1.107 -2.948 -3.261 1.00 98.62 423 CYS A C 1
ATOM 3242 O O . CYS A 1 423 ? -0.114 -3.074 -3.148 1.00 98.62 423 CYS A O 1
ATOM 3244 N N . TYR A 1 424 ? 1.827 -2.007 -2.652 1.00 98.69 424 TYR A N 1
ATOM 3245 C CA . TYR A 1 424 ? 1.320 -0.994 -1.738 1.00 98.69 424 TYR A CA 1
ATOM 3246 C C . TYR A 1 424 ? 1.622 0.412 -2.253 1.00 98.69 424 TYR A C 1
ATOM 3248 O O . TYR A 1 424 ? 2.736 0.686 -2.716 1.00 98.69 424 TYR A O 1
ATOM 3256 N N . GLN A 1 425 ? 0.623 1.286 -2.144 1.00 98.25 425 GLN A N 1
ATOM 3257 C CA . GLN A 1 425 ? 0.670 2.682 -2.571 1.00 98.25 425 GLN A CA 1
ATOM 3258 C C . GLN A 1 425 ? -0.420 3.516 -1.879 1.00 98.25 425 GLN A C 1
ATOM 3260 O O . GLN A 1 425 ? -1.408 2.964 -1.390 1.00 98.25 425 GLN A O 1
ATOM 3265 N N . SER A 1 426 ? -0.282 4.841 -1.852 1.00 97.06 426 SER A N 1
ATOM 3266 C CA . SER A 1 426 ? -1.326 5.736 -1.326 1.00 97.06 426 SER A CA 1
ATOM 3267 C C . SER A 1 426 ? -2.320 6.223 -2.392 1.00 97.06 426 SER A C 1
ATOM 3269 O O . SER A 1 426 ? -3.408 6.679 -2.038 1.00 97.06 426 SER A O 1
ATOM 3271 N N . ASP A 1 427 ? -1.995 6.076 -3.679 1.00 97.25 427 ASP A N 1
ATOM 3272 C CA . ASP A 1 427 ? -2.823 6.476 -4.819 1.00 97.25 427 ASP A CA 1
ATOM 3273 C C . ASP A 1 427 ? -2.799 5.393 -5.915 1.00 97.25 427 ASP A C 1
ATOM 3275 O O . ASP A 1 427 ? -1.813 5.213 -6.631 1.00 97.25 427 ASP A O 1
ATOM 3279 N N . LEU A 1 428 ? -3.905 4.655 -6.062 1.00 97.88 428 LEU A N 1
ATOM 3280 C CA . LEU A 1 428 ? -4.046 3.610 -7.083 1.00 97.88 428 LEU A CA 1
ATOM 3281 C C . LEU A 1 428 ? -3.862 4.172 -8.496 1.00 97.88 428 LEU A C 1
ATOM 3283 O O . LEU A 1 428 ? -3.180 3.554 -9.315 1.00 97.88 428 LEU A O 1
ATOM 3287 N N . VAL A 1 429 ? -4.448 5.343 -8.761 1.00 97.38 429 VAL A N 1
ATOM 3288 C CA . VAL A 1 429 ? -4.528 5.932 -10.100 1.00 97.38 429 VAL A CA 1
ATOM 3289 C C . VAL A 1 429 ? -3.183 6.512 -10.510 1.00 97.38 429 VAL A C 1
ATOM 3291 O O . VAL A 1 429 ? -2.740 6.268 -11.627 1.00 97.38 429 VAL A O 1
ATOM 3294 N N . ALA A 1 430 ? -2.508 7.251 -9.624 1.00 96.25 430 ALA A N 1
ATOM 3295 C CA . ALA A 1 430 ? -1.218 7.867 -9.944 1.00 96.25 430 ALA A CA 1
ATOM 3296 C C . ALA A 1 430 ? -0.037 6.890 -9.944 1.00 96.25 430 ALA A C 1
ATOM 3298 O O . ALA A 1 430 ? 1.014 7.249 -10.470 1.00 96.25 430 ALA A O 1
ATOM 3299 N N . GLN A 1 431 ? -0.182 5.697 -9.358 1.00 97.75 431 GLN A N 1
ATOM 3300 C CA . GLN A 1 431 ? 0.932 4.764 -9.159 1.00 97.75 431 GLN A CA 1
ATOM 3301 C C . GLN A 1 431 ? 0.707 3.452 -9.917 1.00 97.75 431 GLN A C 1
ATOM 3303 O O . GLN A 1 431 ? 1.169 3.333 -11.050 1.00 97.75 431 GLN A O 1
ATOM 3308 N N . PHE A 1 432 ? -0.009 2.475 -9.347 1.00 98.44 432 PHE A N 1
ATOM 3309 C CA . PHE A 1 432 ? -0.187 1.163 -9.988 1.00 98.44 432 PHE A CA 1
ATOM 3310 C C . PHE A 1 432 ? -0.836 1.275 -11.376 1.00 98.44 432 PHE A C 1
ATOM 3312 O O . PHE A 1 432 ? -0.295 0.756 -12.355 1.00 98.44 432 PHE A O 1
ATOM 3319 N N . GLU A 1 433 ? -1.970 1.970 -11.477 1.00 98.38 433 GLU A N 1
ATOM 3320 C CA . GLU A 1 433 ? -2.678 2.094 -12.751 1.00 98.38 433 GLU A CA 1
ATOM 3321 C C . GLU A 1 433 ? -1.903 2.948 -13.738 1.00 98.38 433 GLU A C 1
ATOM 3323 O O . GLU A 1 433 ? -1.830 2.593 -14.906 1.00 98.38 433 GLU A O 1
ATOM 3328 N N . PHE A 1 434 ? -1.268 4.026 -13.278 1.00 98.19 434 PHE A N 1
ATOM 3329 C CA . PHE A 1 434 ? -0.429 4.852 -14.135 1.00 98.19 434 PHE A CA 1
ATOM 3330 C C . PHE A 1 434 ? 0.708 4.042 -14.763 1.00 98.19 434 PHE A C 1
ATOM 3332 O O . PHE A 1 434 ? 0.912 4.101 -15.973 1.00 98.19 434 PHE A O 1
ATOM 3339 N N . ILE A 1 435 ? 1.425 3.242 -13.965 1.00 98.44 435 ILE A N 1
ATOM 3340 C CA . ILE A 1 435 ? 2.485 2.368 -14.478 1.00 98.44 435 ILE A CA 1
ATOM 3341 C C . ILE A 1 435 ? 1.905 1.385 -15.504 1.00 98.44 435 ILE A C 1
ATOM 3343 O O . ILE A 1 435 ? 2.471 1.225 -16.584 1.00 98.44 435 ILE A O 1
ATOM 3347 N N . GLN A 1 436 ? 0.776 0.740 -15.200 1.00 98.38 436 GLN A N 1
ATOM 3348 C CA . GLN A 1 436 ? 0.175 -0.243 -16.101 1.00 98.38 436 GLN A CA 1
ATOM 3349 C C . GLN A 1 436 ? -0.319 0.393 -17.411 1.00 98.38 436 GLN A C 1
ATOM 3351 O O . GLN A 1 436 ? -0.001 -0.089 -18.495 1.00 98.38 436 GLN A O 1
ATOM 3356 N N . VAL A 1 437 ? -1.083 1.478 -17.319 1.00 97.31 437 VAL A N 1
ATOM 3357 C CA . VAL A 1 437 ? -1.778 2.107 -18.446 1.00 97.31 437 VAL A CA 1
ATOM 3358 C C . VAL A 1 437 ? -0.824 2.970 -19.263 1.00 97.31 437 VAL A C 1
ATOM 3360 O O . VAL A 1 437 ? -0.711 2.786 -20.470 1.00 97.31 437 VAL A O 1
ATOM 3363 N N . ASN A 1 438 ? -0.136 3.913 -18.617 1.00 96.94 438 ASN A N 1
ATOM 3364 C CA . ASN A 1 438 ? 0.618 4.961 -19.303 1.00 96.94 438 ASN A CA 1
ATOM 3365 C C . ASN A 1 438 ? 2.050 4.557 -19.641 1.00 96.94 438 ASN A C 1
ATOM 3367 O O . ASN A 1 438 ? 2.671 5.226 -20.462 1.00 96.94 438 ASN A O 1
ATOM 3371 N N . TRP A 1 439 ? 2.597 3.517 -19.004 1.00 97.94 439 TRP A N 1
ATOM 3372 C CA . TRP A 1 439 ? 3.964 3.066 -19.273 1.00 97.94 439 TRP A CA 1
ATOM 3373 C C . TRP A 1 439 ? 3.995 1.684 -19.914 1.00 97.94 439 TRP A C 1
ATOM 3375 O O . TRP A 1 439 ? 4.477 1.548 -21.037 1.00 97.94 439 TRP A O 1
ATOM 3385 N N . ILE A 1 440 ? 3.481 0.667 -19.221 1.00 98.06 440 ILE A N 1
ATOM 3386 C CA . ILE A 1 440 ? 3.532 -0.733 -19.658 1.00 98.06 440 ILE A CA 1
ATOM 3387 C C . ILE A 1 440 ? 2.725 -0.939 -20.950 1.00 98.06 440 ILE A C 1
ATOM 3389 O O . ILE A 1 440 ? 3.256 -1.490 -21.914 1.00 98.06 440 ILE A O 1
ATOM 3393 N N . ASN A 1 441 ? 1.469 -0.486 -20.980 1.00 97.56 441 ASN A N 1
ATOM 3394 C CA . ASN A 1 441 ? 0.551 -0.732 -22.095 1.00 97.56 441 ASN A CA 1
ATOM 3395 C C . ASN A 1 441 ? 0.701 0.261 -23.257 1.00 97.56 441 ASN A C 1
ATOM 3397 O O . ASN A 1 441 ? 0.318 -0.077 -24.377 1.00 97.56 441 ASN A O 1
ATOM 3401 N N . ASP A 1 442 ? 1.229 1.460 -22.996 1.00 97.00 442 ASP A N 1
ATOM 3402 C CA . ASP A 1 442 ? 1.330 2.541 -23.980 1.00 97.00 442 ASP A CA 1
ATOM 3403 C C . ASP A 1 442 ? 2.482 2.287 -24.978 1.00 97.00 442 ASP A C 1
ATOM 3405 O O . ASP A 1 442 ? 3.651 2.244 -24.563 1.00 97.00 442 ASP A O 1
ATOM 3409 N N . PRO A 1 443 ? 2.195 2.118 -26.284 1.00 95.44 443 PRO A N 1
ATOM 3410 C CA . PRO A 1 443 ? 3.226 1.918 -27.295 1.00 95.44 443 PRO A CA 1
ATOM 3411 C C . PRO A 1 443 ? 4.084 3.166 -27.560 1.00 95.44 443 PRO A C 1
ATOM 3413 O O . PRO A 1 443 ? 5.242 3.010 -27.950 1.00 95.44 443 PRO A O 1
ATOM 3416 N N . ASP A 1 444 ? 3.579 4.379 -27.306 1.00 95.06 444 ASP A N 1
ATOM 3417 C CA . ASP A 1 444 ? 4.347 5.621 -27.491 1.00 95.06 444 ASP A CA 1
ATOM 3418 C C . ASP A 1 444 ? 5.268 5.900 -26.297 1.00 95.06 444 ASP A C 1
ATOM 3420 O O . ASP A 1 444 ? 6.188 6.697 -26.404 1.00 95.06 444 ASP A O 1
ATOM 3424 N N . PHE A 1 445 ? 5.101 5.236 -25.148 1.00 96.25 445 PHE A N 1
ATOM 3425 C CA . PHE A 1 445 ? 5.952 5.501 -23.988 1.00 96.25 445 PHE A CA 1
ATOM 3426 C C . PHE A 1 445 ? 7.352 4.849 -24.099 1.00 96.25 445 PHE A C 1
ATOM 3428 O O . PHE A 1 445 ? 7.434 3.641 -24.338 1.00 96.25 445 PHE A O 1
ATOM 3435 N N . PRO A 1 446 ? 8.463 5.553 -23.779 1.00 94.69 446 PRO A N 1
ATOM 3436 C CA . PRO A 1 446 ? 8.571 6.988 -23.485 1.00 94.69 446 PRO A CA 1
ATOM 3437 C C . PRO A 1 446 ? 8.202 7.900 -24.667 1.00 94.69 446 PRO A C 1
ATOM 3439 O O . PRO A 1 446 ? 8.711 7.657 -25.761 1.00 94.69 446 PRO A O 1
ATOM 3442 N N . PRO A 1 447 ? 7.415 8.974 -24.445 1.00 93.19 447 PRO A N 1
ATOM 3443 C CA . PRO A 1 447 ? 6.782 9.743 -25.516 1.00 93.19 447 PRO A CA 1
ATOM 3444 C C . PRO A 1 447 ? 7.774 10.549 -26.354 1.00 93.19 447 PRO A C 1
ATOM 3446 O O . PRO A 1 447 ? 8.871 10.903 -25.911 1.00 93.19 447 PRO A O 1
ATOM 3449 N N . GLY A 1 448 ? 7.342 10.932 -27.557 1.00 89.56 448 GLY A N 1
ATOM 3450 C CA . GLY A 1 448 ? 8.110 11.823 -28.433 1.00 89.56 448 GLY A CA 1
ATOM 3451 C C . GLY A 1 448 ? 9.264 11.126 -29.155 1.00 89.56 448 GLY A C 1
ATOM 3452 O O . GLY A 1 448 ? 10.238 11.772 -29.550 1.00 89.56 448 GLY A O 1
ATOM 3453 N N . ARG A 1 449 ? 9.161 9.808 -29.332 1.00 89.50 449 ARG A N 1
ATOM 3454 C CA . ARG A 1 449 ? 10.138 8.975 -30.035 1.00 89.50 449 ARG A CA 1
ATOM 3455 C C . ARG A 1 449 ? 9.618 8.622 -31.426 1.00 89.50 449 ARG A C 1
ATOM 3457 O O . ARG A 1 449 ? 8.422 8.463 -31.640 1.00 89.50 449 ARG A O 1
ATOM 3464 N N . LYS A 1 450 ? 10.526 8.537 -32.399 1.00 89.00 450 LYS A N 1
ATOM 3465 C CA . LYS A 1 450 ? 10.227 8.034 -33.744 1.00 89.00 450 LYS A CA 1
ATOM 3466 C C . LYS A 1 450 ? 11.359 7.107 -34.191 1.00 89.00 450 LYS A C 1
ATOM 3468 O O . LYS A 1 450 ? 12.473 7.610 -34.349 1.00 89.00 450 LYS A O 1
ATOM 3473 N N . PRO A 1 451 ? 11.091 5.812 -34.429 1.00 90.44 451 PRO A N 1
ATOM 3474 C CA . PRO A 1 451 ? 9.798 5.131 -34.261 1.00 90.44 451 PRO A CA 1
ATOM 3475 C C . PRO A 1 451 ? 9.370 5.001 -32.786 1.00 90.44 451 PRO A C 1
ATOM 3477 O O . PRO A 1 451 ? 10.174 5.220 -31.879 1.00 90.44 451 PRO A O 1
ATOM 3480 N N . GLU A 1 452 ? 8.089 4.700 -32.561 1.00 94.81 452 GLU A N 1
ATOM 3481 C CA . GLU A 1 452 ? 7.528 4.460 -31.223 1.00 94.81 452 GLU A CA 1
ATOM 3482 C C . GLU A 1 452 ? 8.198 3.230 -30.577 1.00 94.81 452 GLU A C 1
ATOM 3484 O O . GLU A 1 452 ? 8.408 2.230 -31.274 1.00 94.81 452 GLU A O 1
ATOM 3489 N N . PRO A 1 453 ? 8.551 3.254 -29.276 1.00 96.00 453 PRO A N 1
ATOM 3490 C CA . PRO A 1 453 ? 9.240 2.140 -28.621 1.00 96.00 453 PRO A CA 1
ATOM 3491 C C . PRO A 1 453 ? 8.439 0.834 -28.603 1.00 96.00 453 PRO A C 1
ATOM 3493 O O . PRO A 1 453 ? 9.029 -0.243 -28.712 1.00 96.00 453 PRO A O 1
ATOM 3496 N N . GLY A 1 454 ? 7.115 0.927 -28.479 1.00 96.94 454 GLY A N 1
ATOM 3497 C CA . GLY A 1 454 ? 6.205 -0.198 -28.288 1.00 96.94 454 GLY A CA 1
ATOM 3498 C C . GLY A 1 454 ? 5.873 -0.483 -26.818 1.00 96.94 454 GLY A C 1
ATOM 3499 O O . GLY A 1 454 ? 6.469 0.110 -25.910 1.00 96.94 454 GLY A O 1
ATOM 3500 N N . PRO A 1 455 ? 4.900 -1.374 -26.557 1.00 97.31 455 PRO A N 1
ATOM 3501 C CA . PRO A 1 455 ? 4.498 -1.751 -25.208 1.00 97.31 455 PRO A CA 1
ATOM 3502 C C . PRO A 1 455 ? 5.561 -2.636 -24.542 1.00 97.31 455 PRO A C 1
ATOM 3504 O O . PRO A 1 455 ? 6.520 -3.094 -25.164 1.00 97.31 455 PRO A O 1
ATOM 3507 N N . ASP A 1 456 ? 5.383 -2.894 -23.253 1.00 97.81 456 ASP A N 1
ATOM 3508 C CA . ASP A 1 456 ? 6.186 -3.861 -22.511 1.00 97.81 456 ASP A CA 1
ATOM 3509 C C . ASP A 1 456 ? 6.017 -5.287 -23.089 1.00 97.81 456 ASP A C 1
ATOM 3511 O O . ASP A 1 456 ? 4.895 -5.808 -23.128 1.00 97.81 456 ASP A O 1
ATOM 3515 N N . PRO A 1 457 ? 7.100 -5.962 -23.516 1.00 95.81 457 PRO A N 1
ATOM 3516 C CA . PRO A 1 457 ? 7.007 -7.281 -24.133 1.00 95.81 457 PRO A CA 1
ATOM 3517 C C . PRO A 1 457 ? 6.764 -8.413 -23.126 1.00 95.81 457 PRO A C 1
ATOM 3519 O O . PRO A 1 457 ? 6.408 -9.511 -23.544 1.00 95.81 457 PRO A O 1
ATOM 3522 N N . LEU A 1 458 ? 7.001 -8.187 -21.829 1.00 94.56 458 LEU A N 1
ATOM 3523 C CA . LEU A 1 458 ? 6.933 -9.204 -20.782 1.00 94.56 458 LEU A CA 1
ATOM 3524 C C . LEU A 1 458 ? 5.513 -9.355 -20.234 1.00 94.56 458 LEU A C 1
ATOM 3526 O O . LEU A 1 458 ? 5.002 -10.470 -20.163 1.00 94.56 458 LEU A O 1
ATOM 3530 N N . VAL A 1 459 ? 4.891 -8.246 -19.825 1.00 94.38 459 VAL A N 1
ATOM 3531 C CA . VAL A 1 459 ? 3.604 -8.269 -19.099 1.00 94.38 459 VAL A CA 1
ATOM 3532 C C . VAL A 1 459 ? 2.427 -7.676 -19.878 1.00 94.38 459 VAL A C 1
ATOM 3534 O O . VAL A 1 459 ? 1.298 -7.783 -19.411 1.00 94.38 459 VAL A O 1
ATOM 3537 N N . SER A 1 460 ? 2.671 -7.061 -21.040 1.00 94.25 460 SER A N 1
ATOM 3538 C CA . SER A 1 460 ? 1.622 -6.522 -21.915 1.00 94.25 460 SER A CA 1
ATOM 3539 C C . SER A 1 460 ? 1.523 -7.346 -23.200 1.00 94.25 460 SER A C 1
ATOM 3541 O O . SER A 1 460 ? 0.633 -8.187 -23.313 1.00 94.25 460 SER A O 1
ATOM 3543 N N . GLY A 1 461 ? 2.472 -7.195 -24.134 1.00 91.44 461 GLY A N 1
ATOM 3544 C CA . GLY A 1 461 ? 2.363 -7.793 -25.471 1.00 91.44 461 GLY A CA 1
ATOM 3545 C C . GLY A 1 461 ? 1.110 -7.315 -26.219 1.00 91.44 461 GLY A C 1
ATOM 3546 O O . GLY A 1 461 ? 0.507 -6.317 -25.843 1.00 91.44 461 GLY A O 1
ATOM 3547 N N . GLN A 1 462 ? 0.721 -8.014 -27.287 1.00 94.44 462 GLN A N 1
ATOM 3548 C CA . GLN A 1 462 ? -0.451 -7.663 -28.094 1.00 94.44 462 GLN A CA 1
ATOM 3549 C C . GLN A 1 462 ? -1.762 -7.814 -27.310 1.00 94.44 462 GLN A C 1
ATOM 3551 O O . GLN A 1 462 ? -2.144 -8.926 -26.946 1.00 94.44 462 GLN A O 1
ATOM 3556 N N . LEU A 1 463 ? -2.491 -6.709 -27.158 1.00 92.50 463 LEU A N 1
ATOM 3557 C CA . LEU A 1 463 ? -3.791 -6.639 -26.487 1.00 92.50 463 LEU A CA 1
ATOM 3558 C C . LEU A 1 463 ? -4.782 -5.935 -27.418 1.00 92.50 463 LEU A C 1
ATOM 3560 O O . LEU A 1 463 ? -4.657 -4.731 -27.634 1.00 92.50 463 LEU A O 1
ATOM 3564 N N . ALA A 1 464 ? -5.751 -6.658 -27.991 1.00 86.75 464 ALA A N 1
ATOM 3565 C CA . ALA A 1 464 ? -6.440 -6.261 -29.229 1.00 86.75 464 ALA A CA 1
ATOM 3566 C C . ALA A 1 464 ? -7.077 -4.856 -29.213 1.00 86.75 464 ALA A C 1
ATOM 3568 O O . ALA A 1 464 ? -7.179 -4.210 -30.257 1.00 86.75 464 ALA A O 1
ATOM 3569 N N . THR A 1 465 ? -7.502 -4.378 -28.043 1.00 83.81 465 THR A N 1
ATOM 3570 C CA . THR A 1 465 ? -8.135 -3.062 -27.853 1.00 83.81 465 THR A CA 1
ATOM 3571 C C . THR A 1 465 ? -7.231 -2.019 -27.194 1.00 83.81 465 THR A C 1
ATOM 3573 O O . THR A 1 465 ? -7.683 -0.903 -26.950 1.00 83.81 465 THR A O 1
ATOM 3576 N N . VAL A 1 466 ? -5.987 -2.373 -26.870 1.00 91.00 466 VAL A N 1
ATOM 3577 C CA . VAL A 1 466 ? -5.052 -1.537 -26.102 1.00 91.00 466 VAL A CA 1
ATOM 3578 C C . VAL A 1 466 ? -3.802 -1.211 -26.918 1.00 91.00 466 VAL A C 1
ATOM 3580 O O . VAL A 1 466 ? -3.433 -0.044 -27.007 1.00 91.00 466 VAL A O 1
ATOM 3583 N N . ASN A 1 467 ? -3.164 -2.206 -27.542 1.00 93.69 467 ASN A N 1
ATOM 3584 C CA . ASN A 1 467 ? -1.971 -2.030 -28.377 1.00 93.69 467 ASN A CA 1
ATOM 3585 C C . ASN A 1 467 ? -1.767 -3.230 -29.335 1.00 93.69 467 ASN A C 1
ATOM 3587 O O . ASN A 1 467 ? -2.400 -4.276 -29.194 1.00 93.69 467 ASN A O 1
ATOM 3591 N N . ASP A 1 468 ? -0.870 -3.113 -30.318 1.00 94.19 468 ASP A N 1
ATOM 3592 C CA . ASP A 1 468 ? -0.628 -4.170 -31.315 1.00 94.19 468 ASP A CA 1
ATOM 3593 C C . ASP A 1 468 ? 0.528 -5.133 -30.969 1.00 94.19 468 ASP A C 1
ATOM 3595 O O . ASP A 1 468 ? 0.822 -6.040 -31.750 1.00 94.19 468 ASP A O 1
ATOM 3599 N N . GLY A 1 469 ? 1.164 -4.969 -29.803 1.00 95.50 469 GLY A N 1
ATOM 3600 C CA . GLY A 1 469 ? 2.286 -5.793 -29.344 1.00 95.50 469 GLY A CA 1
ATOM 3601 C C . GLY A 1 469 ? 3.601 -5.583 -30.097 1.00 95.50 469 GLY A C 1
ATOM 3602 O O . GLY A 1 469 ? 4.546 -6.349 -29.880 1.00 95.50 469 GLY A O 1
ATOM 3603 N N . ARG A 1 470 ? 3.688 -4.588 -30.989 1.00 97.12 470 ARG A N 1
ATOM 3604 C CA . ARG A 1 470 ? 4.912 -4.313 -31.746 1.00 97.12 470 ARG A CA 1
ATOM 3605 C C . ARG A 1 470 ? 5.878 -3.455 -30.960 1.00 97.12 470 ARG A C 1
ATOM 3607 O O . ARG A 1 470 ? 5.493 -2.423 -30.424 1.00 97.12 470 ARG A O 1
ATOM 3614 N N . THR A 1 471 ? 7.151 -3.833 -30.967 1.00 97.38 471 THR A N 1
ATOM 3615 C CA . THR A 1 471 ? 8.220 -3.033 -30.365 1.00 97.38 471 THR A CA 1
ATOM 3616 C C . THR A 1 471 ? 9.313 -2.691 -31.366 1.00 97.38 471 THR A C 1
ATOM 3618 O O . THR A 1 471 ? 9.597 -3.445 -32.303 1.00 97.38 471 THR A O 1
ATOM 3621 N N . SER A 1 472 ? 9.931 -1.529 -31.167 1.00 96.31 472 SER A N 1
ATOM 3622 C CA . SER A 1 472 ? 11.012 -1.017 -32.009 1.00 96.31 472 SER A CA 1
ATOM 3623 C C . SER A 1 472 ? 12.359 -1.327 -31.373 1.00 96.31 472 SER A C 1
ATOM 3625 O O . SER A 1 472 ? 12.815 -0.625 -30.471 1.00 96.31 472 SER A O 1
ATOM 3627 N N . TRP A 1 473 ? 13.007 -2.394 -31.837 1.00 95.81 473 TRP A N 1
ATOM 3628 C CA . TRP A 1 473 ? 14.380 -2.715 -31.462 1.00 95.81 473 TRP A CA 1
ATOM 3629 C C . TRP A 1 473 ? 15.345 -1.737 -32.121 1.00 95.81 473 TRP A C 1
ATOM 3631 O O . TRP A 1 473 ? 15.516 -1.755 -33.339 1.00 95.81 473 TRP A O 1
ATOM 3641 N N . GLU A 1 474 ? 16.008 -0.924 -31.309 1.00 93.19 474 GLU A N 1
ATOM 3642 C CA . GLU A 1 474 ? 17.058 -0.012 -31.744 1.00 93.19 474 GLU A CA 1
ATOM 3643 C C . GLU A 1 474 ? 18.423 -0.690 -31.579 1.00 93.19 474 GLU A C 1
ATOM 3645 O O . GLU A 1 474 ? 18.844 -1.010 -30.470 1.00 93.19 474 GLU A O 1
ATOM 3650 N N . GLY A 1 475 ? 19.111 -0.929 -32.695 1.00 86.38 475 GLY A N 1
ATOM 3651 C CA . GLY A 1 475 ? 20.447 -1.517 -32.719 1.00 86.38 475 GLY A CA 1
ATOM 3652 C C . GLY A 1 475 ? 21.399 -0.751 -33.630 1.00 86.38 475 GLY A C 1
ATOM 3653 O O . GLY A 1 475 ? 21.065 0.286 -34.208 1.00 86.38 475 GLY A O 1
ATOM 3654 N N . THR A 1 476 ? 22.605 -1.288 -33.776 1.00 81.75 476 THR A N 1
ATOM 3655 C CA . THR A 1 476 ? 23.611 -0.777 -34.707 1.00 81.75 476 THR A CA 1
ATOM 3656 C C . THR A 1 476 ? 23.948 -1.865 -35.715 1.00 81.75 476 THR A C 1
ATOM 3658 O O . THR A 1 476 ? 24.253 -2.995 -35.334 1.00 81.75 476 THR A O 1
ATOM 3661 N N . SER A 1 477 ? 23.892 -1.534 -37.002 1.00 74.69 477 SER A N 1
ATOM 3662 C CA . SER A 1 477 ? 24.302 -2.439 -38.070 1.00 74.69 477 SER A CA 1
ATOM 3663 C C . SER A 1 477 ? 25.808 -2.735 -37.979 1.00 74.69 477 SER A C 1
ATOM 3665 O O . SER A 1 477 ? 26.560 -1.963 -37.375 1.00 74.69 477 SER A O 1
ATOM 3667 N N . PRO A 1 478 ? 26.314 -3.790 -38.645 1.00 69.69 478 PRO A N 1
ATOM 3668 C CA . PRO A 1 478 ? 27.756 -4.040 -38.727 1.00 69.69 478 PRO A CA 1
ATOM 3669 C C . PRO A 1 478 ? 28.574 -2.871 -39.309 1.00 69.69 478 PRO A C 1
ATOM 3671 O O . PRO A 1 478 ? 29.783 -2.813 -39.101 1.00 69.69 478 PRO A O 1
ATOM 3674 N N . ALA A 1 479 ? 27.932 -1.947 -40.036 1.00 75.31 479 ALA A N 1
ATOM 3675 C CA . ALA A 1 479 ? 28.552 -0.743 -40.590 1.00 75.31 479 ALA A CA 1
ATOM 3676 C C . ALA A 1 479 ? 28.567 0.454 -39.614 1.00 75.31 479 ALA A C 1
ATOM 3678 O O . ALA A 1 479 ? 29.082 1.513 -39.966 1.00 75.31 479 ALA A O 1
ATOM 3679 N N . GLY A 1 480 ? 28.023 0.305 -38.400 1.00 75.50 480 GLY A N 1
ATOM 3680 C CA . GLY A 1 480 ? 27.954 1.375 -37.401 1.00 75.50 480 GLY A CA 1
ATOM 3681 C C . GLY A 1 480 ? 26.719 2.276 -37.514 1.00 75.50 480 GLY A C 1
ATOM 3682 O O . GLY A 1 480 ? 26.620 3.264 -36.791 1.00 75.50 480 GLY A O 1
ATOM 3683 N N . GLU A 1 481 ? 25.774 1.962 -38.404 1.00 83.19 481 GLU A N 1
ATOM 3684 C CA . GLU A 1 481 ? 24.567 2.770 -38.617 1.00 83.19 481 GLU A CA 1
ATOM 3685 C C . GLU A 1 481 ? 23.439 2.339 -37.678 1.00 83.19 481 GLU A C 1
ATOM 3687 O O . GLU A 1 481 ? 23.238 1.147 -37.444 1.00 83.19 481 GLU A O 1
ATOM 3692 N N . ARG A 1 482 ? 22.669 3.300 -37.161 1.00 86.25 482 ARG A N 1
ATOM 3693 C CA . ARG A 1 482 ? 21.478 3.009 -36.354 1.00 86.25 482 ARG A CA 1
ATOM 3694 C C . ARG A 1 482 ? 20.437 2.291 -37.214 1.00 86.25 482 ARG A C 1
ATOM 3696 O O . ARG A 1 482 ? 20.098 2.760 -38.298 1.00 86.25 482 ARG A O 1
ATOM 3703 N N . GLN A 1 483 ? 19.929 1.170 -36.720 1.00 88.94 483 GLN A N 1
ATOM 3704 C CA . GLN A 1 483 ? 18.947 0.344 -37.407 1.00 88.94 483 GLN A CA 1
ATOM 3705 C C . GLN A 1 483 ? 17.801 0.020 -36.451 1.00 88.94 483 GLN A C 1
ATOM 3707 O O . GLN A 1 483 ? 18.016 -0.616 -35.418 1.00 88.94 483 GLN A O 1
ATOM 3712 N N . THR A 1 484 ? 16.580 0.392 -36.831 1.00 93.50 484 THR A N 1
ATOM 3713 C CA . THR A 1 484 ? 15.371 -0.089 -36.158 1.00 93.50 484 THR A CA 1
ATOM 3714 C C . THR A 1 484 ? 14.932 -1.417 -36.767 1.00 93.50 484 THR A C 1
ATOM 3716 O O . THR A 1 484 ? 14.825 -1.545 -37.988 1.00 93.50 484 THR A O 1
ATOM 3719 N N . THR A 1 485 ? 14.609 -2.397 -35.926 1.00 95.12 485 THR A N 1
ATOM 3720 C CA . THR A 1 485 ? 13.917 -3.628 -36.323 1.00 95.12 485 THR A CA 1
ATOM 3721 C C . THR A 1 485 ? 12.615 -3.771 -35.546 1.00 95.12 485 THR A C 1
ATOM 3723 O O . THR A 1 485 ? 12.612 -3.688 -34.325 1.00 95.12 485 THR A O 1
ATOM 3726 N N . VAL A 1 486 ? 11.503 -4.021 -36.239 1.00 96.62 486 VAL A N 1
ATOM 3727 C CA . VAL A 1 486 ? 10.217 -4.275 -35.576 1.00 96.62 486 VAL A CA 1
ATOM 3728 C C . VAL A 1 486 ? 10.133 -5.732 -35.126 1.00 96.62 486 VAL A C 1
ATOM 3730 O O . VAL A 1 486 ? 10.338 -6.653 -35.934 1.00 96.62 486 VAL A O 1
ATOM 3733 N N . LEU A 1 487 ? 9.807 -5.913 -33.850 1.00 97.25 487 LEU A N 1
ATOM 3734 C CA . LEU A 1 487 ? 9.537 -7.189 -33.195 1.00 97.25 487 LEU A CA 1
ATOM 3735 C C . LEU A 1 487 ? 8.062 -7.269 -32.799 1.00 97.25 487 LEU A C 1
ATOM 3737 O O . LEU A 1 487 ? 7.435 -6.243 -32.556 1.00 97.25 487 LEU A O 1
ATOM 3741 N N . ASP A 1 488 ? 7.525 -8.483 -32.712 1.00 96.19 488 ASP A N 1
ATOM 3742 C CA . ASP A 1 488 ? 6.119 -8.728 -32.374 1.00 96.19 488 ASP A CA 1
ATOM 3743 C C . ASP A 1 488 ? 6.033 -9.621 -31.124 1.00 96.19 488 ASP A C 1
ATOM 3745 O O . ASP A 1 488 ? 6.574 -10.733 -31.110 1.00 96.19 488 ASP A O 1
ATOM 3749 N N . PHE A 1 489 ? 5.346 -9.162 -30.078 1.00 96.50 489 PHE A N 1
ATOM 3750 C CA . PHE A 1 489 ? 5.211 -9.890 -28.814 1.00 96.50 489 PHE A CA 1
ATOM 3751 C C . PHE A 1 489 ? 3.749 -10.204 -28.498 1.00 96.50 489 PHE A C 1
ATOM 3753 O O . PHE A 1 489 ? 2.877 -9.343 -28.574 1.00 96.50 489 PHE A O 1
ATOM 3760 N N . ARG A 1 490 ? 3.481 -11.449 -28.101 1.00 95.19 490 ARG A N 1
ATOM 3761 C CA . ARG A 1 490 ? 2.200 -11.898 -27.541 1.00 95.19 490 ARG A CA 1
ATOM 3762 C C . ARG A 1 490 ? 2.243 -11.915 -26.008 1.00 95.19 490 ARG A C 1
ATOM 3764 O O . ARG A 1 490 ? 3.342 -12.035 -25.459 1.00 95.19 490 ARG A O 1
ATOM 3771 N N . PRO A 1 491 ? 1.084 -11.841 -25.331 1.00 93.75 491 PRO A N 1
ATOM 3772 C CA . PRO A 1 491 ? 1.008 -12.000 -23.881 1.00 93.75 491 PRO A CA 1
ATOM 3773 C C . PRO A 1 491 ? 1.376 -13.430 -23.447 1.00 93.75 491 PRO A C 1
ATOM 3775 O O . PRO A 1 491 ? 0.843 -14.392 -23.993 1.00 93.75 491 PRO A O 1
ATOM 3778 N N . PHE A 1 492 ? 2.258 -13.558 -22.449 1.00 94.06 492 PHE A N 1
ATOM 3779 C CA . PHE A 1 492 ? 2.572 -14.820 -21.736 1.00 94.06 492 PHE A CA 1
ATOM 3780 C C . PHE A 1 492 ? 2.413 -14.692 -20.221 1.00 94.06 492 PHE A C 1
ATOM 3782 O O . PHE A 1 492 ? 2.654 -15.637 -19.465 1.00 94.06 492 PHE A O 1
ATOM 3789 N N . VAL A 1 493 ? 2.035 -13.497 -19.779 1.00 96.62 493 VAL A N 1
ATOM 3790 C CA . VAL A 1 493 ? 1.606 -13.227 -18.421 1.00 96.62 493 VAL A CA 1
ATOM 3791 C C . VAL A 1 493 ? 0.115 -12.979 -18.488 1.00 96.62 493 VAL A C 1
ATOM 3793 O O . VAL A 1 493 ? -0.320 -12.044 -19.161 1.00 96.62 493 VAL A O 1
ATOM 3796 N N . HIS A 1 494 ? -0.652 -13.825 -17.809 1.00 96.75 494 HIS A N 1
ATOM 3797 C CA . HIS A 1 494 ? -2.096 -13.756 -17.852 1.00 96.75 494 HIS A CA 1
ATOM 3798 C C . HIS A 1 494 ? -2.720 -13.404 -16.512 1.00 96.75 494 HIS A C 1
ATOM 3800 O O . HIS A 1 494 ? -2.451 -14.038 -15.489 1.00 96.75 494 HIS A O 1
ATOM 3806 N N . THR A 1 495 ? -3.621 -12.429 -16.509 1.00 97.88 495 THR A N 1
ATOM 3807 C CA . THR A 1 495 ? -4.374 -12.086 -15.303 1.00 97.88 495 THR A CA 1
ATOM 3808 C C . THR A 1 495 ? -5.444 -13.143 -15.050 1.00 97.88 495 THR A C 1
ATOM 3810 O O . THR A 1 495 ? -6.316 -13.402 -15.880 1.00 97.88 495 THR A O 1
ATOM 3813 N N . ARG A 1 496 ? -5.385 -13.764 -13.871 1.00 97.88 496 ARG A N 1
ATOM 3814 C CA . ARG A 1 496 ? -6.345 -14.778 -13.404 1.00 97.88 496 ARG A CA 1
ATOM 3815 C C . ARG A 1 496 ? -7.095 -14.338 -12.155 1.00 97.88 496 ARG A C 1
ATOM 3817 O O . ARG A 1 496 ? -7.845 -15.114 -11.584 1.00 97.88 496 ARG A O 1
ATOM 3824 N N . GLY A 1 497 ? -6.908 -13.112 -11.706 1.00 98.25 497 GLY A N 1
ATOM 3825 C CA . GLY A 1 497 ? -7.625 -12.555 -10.570 1.00 98.25 497 GLY A CA 1
ATOM 3826 C C . GLY A 1 497 ? -6.973 -11.267 -10.132 1.00 98.25 497 GLY A C 1
ATOM 3827 O O . GLY A 1 497 ? -5.745 -11.175 -10.115 1.00 98.25 497 GLY A O 1
ATOM 3828 N N . ALA A 1 498 ? -7.786 -10.283 -9.771 1.00 98.62 498 ALA A N 1
ATOM 3829 C CA . ALA A 1 498 ? -7.294 -9.033 -9.228 1.00 98.62 498 ALA A CA 1
ATOM 3830 C C . ALA A 1 498 ? -8.213 -8.501 -8.129 1.00 98.62 498 ALA A C 1
ATOM 3832 O O . ALA A 1 498 ? -9.427 -8.696 -8.166 1.00 98.62 498 ALA A O 1
ATOM 3833 N N . LEU A 1 499 ? -7.626 -7.817 -7.150 1.00 98.75 499 LEU A N 1
ATOM 3834 C CA . LEU A 1 499 ? -8.342 -7.099 -6.101 1.00 98.75 499 LEU A CA 1
ATOM 3835 C C . LEU A 1 499 ? -7.677 -5.748 -5.860 1.00 98.75 499 LEU A C 1
ATOM 3837 O O . LEU A 1 499 ? -6.449 -5.656 -5.806 1.00 98.75 499 LEU A O 1
ATOM 3841 N N . TYR A 1 500 ? -8.507 -4.731 -5.648 1.00 98.75 500 TYR A N 1
ATOM 3842 C CA . TYR A 1 500 ? -8.107 -3.521 -4.944 1.00 98.75 500 TYR A CA 1
ATOM 3843 C C . TYR A 1 500 ? -8.618 -3.620 -3.517 1.00 98.75 500 TYR A C 1
ATOM 3845 O O . TYR A 1 500 ? -9.819 -3.758 -3.272 1.00 98.75 500 TYR A O 1
ATOM 3853 N N . CYS A 1 501 ? -7.681 -3.569 -2.586 1.00 98.81 501 CYS A N 1
ATOM 3854 C CA . CYS A 1 501 ? -7.933 -3.613 -1.163 1.00 98.81 501 CYS A CA 1
ATOM 3855 C C . CYS A 1 501 ? -7.391 -2.340 -0.511 1.00 98.81 501 CYS A C 1
ATOM 3857 O O . CYS A 1 501 ? -6.530 -1.649 -1.053 1.00 98.81 501 CYS A O 1
ATOM 3859 N N . PHE A 1 502 ? -7.866 -2.055 0.689 1.00 98.75 502 PHE A N 1
ATOM 3860 C CA . PHE A 1 502 ? -7.282 -1.082 1.588 1.00 98.75 502 PHE A CA 1
ATOM 3861 C C . PHE A 1 502 ? -6.783 -1.818 2.831 1.00 98.75 502 PHE A C 1
ATOM 3863 O O . PHE A 1 502 ? -7.528 -2.581 3.448 1.00 98.75 502 PHE A O 1
ATOM 3870 N N . THR A 1 503 ? -5.513 -1.627 3.169 1.00 98.81 503 THR A N 1
ATOM 3871 C CA . THR A 1 503 ? -4.862 -2.138 4.376 1.00 98.81 503 THR A CA 1
ATOM 3872 C C . THR A 1 503 ? -4.919 -1.038 5.436 1.00 98.81 503 THR A C 1
ATOM 3874 O O . THR A 1 503 ? -4.099 -0.121 5.389 1.00 98.81 503 THR A O 1
ATOM 3877 N N . PRO A 1 504 ? -5.899 -1.073 6.358 1.00 98.44 504 PRO A N 1
ATOM 3878 C CA . PRO A 1 504 ? -6.099 -0.015 7.343 1.00 98.44 504 PRO A CA 1
ATOM 3879 C C . PRO A 1 504 ? -5.035 -0.028 8.444 1.00 98.44 504 PRO A C 1
ATOM 3881 O O . PRO A 1 504 ? -4.376 -1.046 8.676 1.00 98.44 504 PRO A O 1
ATOM 3884 N N . SER A 1 505 ? -4.934 1.082 9.174 1.00 98.38 505 SER A N 1
ATOM 3885 C CA . SER A 1 505 ? -4.166 1.151 10.417 1.00 98.38 505 SER A CA 1
ATOM 3886 C C . SER A 1 505 ? -4.748 0.243 11.507 1.00 98.38 505 SER A C 1
ATOM 3888 O O . SER A 1 505 ? -5.918 -0.159 11.454 1.00 98.38 505 SER A O 1
ATOM 3890 N N . ILE A 1 506 ? -3.953 -0.061 12.535 1.00 98.00 506 ILE A N 1
ATOM 3891 C CA . ILE A 1 506 ? -4.408 -0.853 13.685 1.00 98.00 506 ILE A CA 1
ATOM 3892 C C . ILE A 1 506 ? -5.583 -0.169 14.399 1.00 98.00 506 ILE A C 1
ATOM 3894 O O . ILE A 1 506 ? -6.561 -0.842 14.730 1.00 98.00 506 ILE A O 1
ATOM 3898 N N . THR A 1 507 ? -5.550 1.154 14.593 1.00 94.94 507 THR A N 1
ATOM 3899 C CA . THR A 1 507 ? -6.692 1.907 15.145 1.00 94.94 507 THR A CA 1
ATOM 3900 C C . THR A 1 507 ? -7.955 1.719 14.307 1.00 94.94 507 THR A C 1
ATOM 3902 O O . THR A 1 507 ? -9.031 1.459 14.848 1.00 94.94 507 THR A O 1
ATOM 3905 N N . THR A 1 508 ? -7.844 1.771 12.984 1.00 96.19 508 THR A N 1
ATOM 3906 C CA . THR A 1 508 ? -8.996 1.580 12.099 1.00 96.19 508 THR A CA 1
ATOM 3907 C C . THR A 1 508 ? -9.530 0.151 12.135 1.00 96.19 508 THR A C 1
ATOM 3909 O O . THR A 1 508 ? -10.748 -0.033 12.123 1.00 96.19 508 THR A O 1
ATOM 3912 N N . LEU A 1 509 ? -8.668 -0.8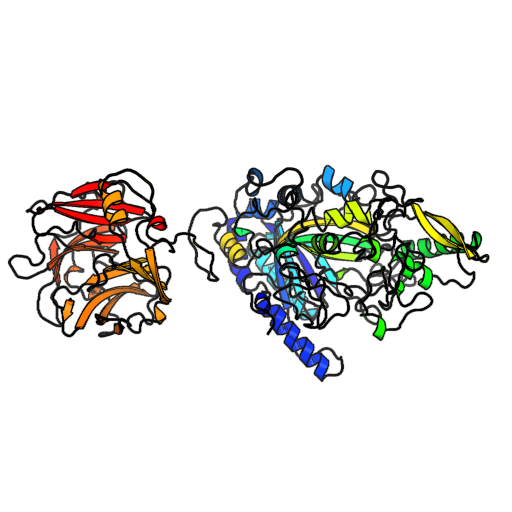63 12.274 1.00 97.50 509 LEU A N 1
ATOM 3913 C CA . LEU A 1 509 ? -9.107 -2.241 12.530 1.00 97.50 509 LEU A CA 1
ATOM 3914 C C . LEU A 1 509 ? -9.927 -2.350 13.827 1.00 97.50 509 LEU A C 1
ATOM 3916 O O . LEU A 1 509 ? -10.985 -2.981 13.823 1.00 97.50 509 LEU A O 1
ATOM 3920 N N . ARG A 1 510 ? -9.496 -1.689 14.913 1.00 94.25 510 ARG A N 1
ATOM 3921 C CA . ARG A 1 510 ? -10.249 -1.651 16.184 1.00 94.25 510 ARG A CA 1
ATOM 3922 C C . ARG A 1 510 ? -11.616 -0.984 16.011 1.00 94.25 510 ARG A C 1
ATOM 3924 O O . ARG A 1 510 ? -12.628 -1.546 16.424 1.00 94.25 510 ARG A O 1
ATOM 3931 N N . ARG A 1 511 ? -11.671 0.162 15.324 1.00 91.50 511 ARG A N 1
ATOM 3932 C CA . ARG A 1 511 ? -12.933 0.879 15.056 1.00 91.50 511 ARG A CA 1
ATOM 3933 C C . ARG A 1 511 ? -13.892 0.074 14.187 1.00 91.50 511 ARG A C 1
ATOM 3935 O O . ARG A 1 511 ? -15.093 0.042 14.459 1.00 91.50 511 ARG A O 1
ATOM 3942 N N . LEU A 1 512 ? -13.374 -0.603 13.162 1.00 92.94 512 LEU A N 1
ATOM 3943 C CA . LEU A 1 512 ? -14.147 -1.547 12.357 1.00 92.94 512 LEU A CA 1
ATOM 3944 C C . LEU A 1 512 ? -14.725 -2.656 13.239 1.00 92.94 512 LEU A C 1
ATOM 3946 O O . LEU A 1 512 ? -15.924 -2.912 13.157 1.00 92.94 512 LEU A O 1
ATOM 3950 N N . ALA A 1 513 ? -13.915 -3.260 14.116 1.00 90.62 513 ALA A N 1
ATOM 3951 C CA . ALA A 1 513 ? -14.348 -4.325 15.022 1.00 90.62 513 ALA A CA 1
ATOM 3952 C C . ALA A 1 513 ? -15.472 -3.871 15.964 1.00 90.62 513 ALA A C 1
ATOM 3954 O O . ALA A 1 513 ? -16.415 -4.611 16.219 1.00 90.62 513 ALA A O 1
ATOM 3955 N N . GLN A 1 514 ? -15.433 -2.622 16.419 1.00 86.56 514 GLN A N 1
ATOM 3956 C CA . GLN A 1 514 ? -16.468 -2.042 17.278 1.00 86.56 514 GLN A CA 1
ATOM 3957 C C . GLN A 1 514 ? -17.707 -1.568 16.508 1.00 86.56 514 GLN A C 1
ATOM 3959 O O . GLN A 1 514 ? -18.710 -1.196 17.116 1.00 86.56 514 GLN A O 1
ATOM 3964 N N . GLY A 1 515 ? -17.663 -1.553 15.171 1.00 83.19 515 GLY A N 1
ATOM 3965 C CA . GLY A 1 515 ? -18.732 -0.987 14.352 1.00 83.19 515 GLY A CA 1
ATOM 3966 C C . GLY A 1 515 ? -18.835 0.533 14.421 1.00 83.19 515 GLY A C 1
ATOM 3967 O O . GLY A 1 515 ? -19.912 1.068 14.183 1.00 83.19 515 GLY A O 1
ATOM 3968 N N . ARG A 1 516 ? -17.736 1.215 14.759 1.00 82.62 516 ARG A N 1
ATOM 3969 C CA . ARG A 1 516 ? -17.663 2.671 14.956 1.00 82.62 516 ARG A CA 1
ATOM 3970 C C . ARG A 1 516 ? -16.820 3.375 13.892 1.00 82.62 516 ARG A C 1
ATOM 3972 O O . ARG A 1 516 ? -16.302 4.455 14.132 1.00 82.62 516 ARG A O 1
ATOM 3979 N N . LEU A 1 517 ? -16.650 2.777 12.707 1.00 76.56 517 LEU A N 1
ATOM 3980 C CA . LEU A 1 517 ? -15.871 3.417 11.636 1.00 76.56 517 LEU A CA 1
ATOM 3981 C C . LEU A 1 517 ? -16.464 4.779 11.229 1.00 76.56 517 LEU A C 1
ATOM 3983 O O . LEU A 1 517 ? -15.727 5.716 10.942 1.00 76.56 517 LEU A O 1
ATOM 3987 N N . THR A 1 518 ? -17.796 4.857 11.207 1.00 59.66 518 THR A N 1
ATOM 3988 C CA . THR A 1 518 ? -18.587 5.996 10.714 1.00 59.66 518 THR A CA 1
ATOM 3989 C C . THR A 1 518 ? -19.621 6.514 11.709 1.00 59.66 518 THR A C 1
ATOM 3991 O O . THR A 1 518 ? -20.316 7.482 11.412 1.00 59.66 518 THR A O 1
ATOM 3994 N N . GLY A 1 519 ? -19.751 5.875 12.874 1.00 41.59 519 GLY A N 1
ATOM 3995 C CA . GLY A 1 519 ? -20.449 6.485 13.998 1.00 41.59 519 GLY A CA 1
ATOM 3996 C C . GLY A 1 519 ? -19.544 7.553 14.596 1.00 41.59 519 GLY A C 1
ATOM 3997 O O . GLY A 1 519 ? -18.385 7.264 14.886 1.00 41.59 519 GLY A O 1
ATOM 3998 N N . GLU A 1 520 ? -20.041 8.774 14.785 1.00 39.56 520 GLU A N 1
ATOM 3999 C CA . GLU A 1 520 ? -19.407 9.681 15.741 1.00 39.56 520 GLU A CA 1
ATOM 4000 C C . GLU A 1 520 ? -19.518 9.013 17.109 1.00 39.56 520 GLU A C 1
ATOM 4002 O O . GLU A 1 520 ? -20.624 8.905 17.620 1.00 39.56 520 GLU A O 1
ATOM 4007 N N . LEU A 1 521 ? -18.413 8.473 17.627 1.00 26.20 521 LEU A N 1
ATOM 4008 C CA . LEU A 1 521 ? -18.197 8.113 19.030 1.00 26.20 521 LEU A CA 1
ATOM 4009 C C . LEU A 1 521 ? -16.715 7.745 19.208 1.00 26.20 521 LEU A C 1
ATOM 4011 O O . LEU A 1 521 ? -16.249 6.712 18.727 1.00 26.20 521 LEU A O 1
ATOM 4015 N N . GLU A 1 522 ? -15.998 8.654 19.868 1.00 33.62 522 GLU A N 1
ATOM 4016 C CA . GLU A 1 522 ? -15.095 8.369 20.988 1.00 33.62 522 GLU A CA 1
ATOM 4017 C C . GLU A 1 522 ? -14.321 7.040 20.942 1.00 33.62 522 GLU A C 1
ATOM 4019 O O . GLU A 1 522 ? -14.876 5.983 21.235 1.00 33.62 522 GLU A O 1
ATOM 4024 N N . GLU A 1 523 ? -13.009 7.103 20.676 1.00 28.42 523 GLU A N 1
ATOM 4025 C CA . GLU A 1 523 ? -12.043 6.215 21.340 1.00 28.42 523 GLU A CA 1
ATOM 4026 C C . GLU A 1 523 ? -10.582 6.678 21.195 1.00 28.42 523 GLU A C 1
ATOM 4028 O O . GLU A 1 523 ? -10.125 7.105 20.128 1.00 28.42 523 GLU A O 1
ATOM 4033 N N . GLU A 1 524 ? -9.884 6.576 22.329 1.00 31.31 524 GLU A N 1
ATOM 4034 C CA . GLU A 1 524 ? -8.457 6.757 22.582 1.00 31.31 524 GLU A CA 1
ATOM 4035 C C . GLU A 1 524 ? -7.577 5.823 21.726 1.00 31.31 524 GLU A C 1
ATOM 4037 O O . GLU A 1 524 ? -7.722 4.611 21.809 1.00 31.31 524 GLU A O 1
ATOM 4042 N N . THR A 1 525 ? -6.569 6.360 21.027 1.00 26.78 525 THR A N 1
ATOM 4043 C CA . THR A 1 525 ? -5.183 5.842 21.078 1.00 26.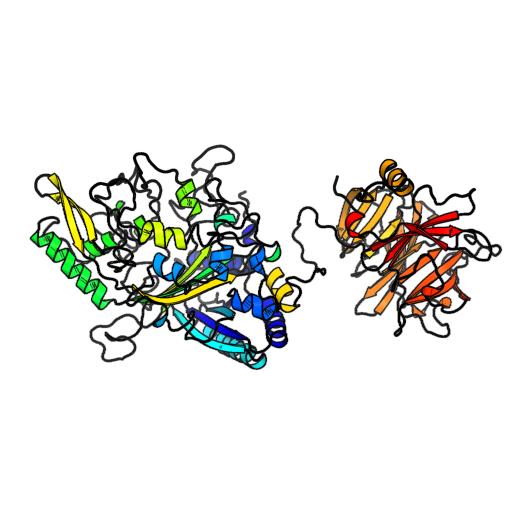78 525 THR A CA 1
ATOM 4044 C C . THR A 1 525 ? -4.204 6.911 20.590 1.00 26.78 525 THR A C 1
ATOM 4046 O O . THR A 1 525 ? -4.356 7.497 19.522 1.00 26.78 525 THR A O 1
ATOM 4049 N N . GLY A 1 526 ? -3.194 7.211 21.408 1.00 32.06 526 GLY A N 1
ATOM 4050 C CA . GLY A 1 526 ? -2.220 8.261 21.142 1.00 32.06 526 GLY A CA 1
ATOM 4051 C C . GLY A 1 526 ? -1.177 7.889 20.086 1.00 32.06 526 GLY A C 1
ATOM 4052 O O . GLY A 1 526 ? -0.373 6.993 20.308 1.00 32.06 526 GLY A O 1
ATOM 4053 N N . HIS A 1 527 ? -1.095 8.685 19.020 1.00 27.78 527 HIS A N 1
ATOM 4054 C CA . HIS A 1 527 ? -0.017 9.664 18.826 1.00 27.78 527 HIS A CA 1
ATOM 4055 C C . HIS A 1 527 ? -0.587 10.893 18.091 1.00 27.78 527 HIS A C 1
ATOM 4057 O O . HIS A 1 527 ? -1.111 10.809 16.990 1.00 27.78 527 HIS A O 1
ATOM 4063 N N . ARG A 1 528 ? -0.547 12.021 18.812 1.00 30.12 528 ARG A N 1
ATOM 4064 C CA . ARG A 1 528 ? -1.106 13.368 18.568 1.00 30.12 528 ARG A CA 1
ATOM 4065 C C . ARG A 1 528 ? -1.645 13.705 17.156 1.00 30.12 528 ARG A C 1
ATOM 4067 O O . ARG A 1 528 ? -0.848 14.046 16.284 1.00 30.12 528 ARG A O 1
ATOM 4074 N N . PRO A 1 529 ? -2.971 13.911 17.018 1.00 28.27 529 PRO A N 1
ATOM 4075 C CA . PRO A 1 529 ? -3.526 14.847 16.053 1.00 28.27 529 PRO A CA 1
ATOM 4076 C C . PRO A 1 529 ? -3.452 16.277 16.605 1.00 28.27 529 PRO A C 1
ATOM 4078 O O . PRO A 1 529 ? -3.665 16.554 17.796 1.00 28.27 529 PRO A O 1
ATOM 4081 N N . VAL A 1 530 ? -3.166 17.226 15.724 1.00 32.66 530 VAL A N 1
ATOM 4082 C CA . VAL A 1 530 ? -3.415 18.639 15.992 1.00 32.66 530 VAL A CA 1
ATOM 4083 C C . VAL A 1 530 ? -4.935 18.841 16.026 1.00 32.66 530 VAL A C 1
ATOM 4085 O O . VAL A 1 530 ? -5.585 18.807 14.996 1.00 32.66 530 VAL A O 1
ATOM 4088 N N . ALA A 1 531 ? -5.466 19.038 17.238 1.00 34.03 531 ALA A N 1
ATOM 4089 C CA . ALA A 1 531 ? -6.771 19.630 17.556 1.00 34.03 531 ALA A CA 1
ATOM 4090 C C . ALA A 1 531 ? -8.018 18.973 16.916 1.00 34.03 531 ALA A C 1
ATOM 4092 O O . ALA A 1 531 ? -8.639 19.550 16.030 1.00 34.03 531 ALA A O 1
ATOM 4093 N N . GLN A 1 532 ? -8.447 17.830 17.462 1.00 36.94 532 GLN A N 1
ATOM 4094 C CA . GLN A 1 532 ? -9.879 17.531 17.593 1.00 36.94 532 GLN A CA 1
ATOM 4095 C C . GLN A 1 532 ? -10.252 17.535 19.078 1.00 36.94 532 GLN A C 1
ATOM 4097 O O . GLN A 1 532 ? -9.447 17.191 19.949 1.00 36.94 532 GLN A O 1
ATOM 4102 N N . ASP A 1 533 ? -11.449 18.032 19.339 1.00 44.91 533 ASP A N 1
ATOM 4103 C CA . ASP A 1 533 ? -11.913 18.520 20.622 1.00 44.91 533 ASP A CA 1
ATOM 4104 C C . ASP A 1 533 ? -12.531 17.367 21.455 1.00 44.91 533 ASP A C 1
ATOM 4106 O O . ASP A 1 533 ? -13.594 16.849 21.127 1.00 44.91 533 ASP A O 1
ATOM 4110 N N . LEU A 1 534 ? -11.825 16.929 22.507 1.00 46.34 534 LEU A N 1
ATOM 4111 C CA . LEU A 1 534 ? -12.183 15.778 23.359 1.00 46.34 534 LEU A CA 1
ATOM 4112 C C . LEU A 1 534 ? -13.125 16.179 24.516 1.00 46.34 534 LEU A C 1
ATOM 4114 O O . LEU A 1 534 ? -12.950 17.279 25.057 1.00 46.34 534 LEU A O 1
ATOM 4118 N N . PRO A 1 535 ? -14.045 15.299 24.967 1.00 54.50 535 PRO A N 1
ATOM 4119 C CA . PRO A 1 535 ? -14.880 15.541 26.146 1.00 54.50 535 PRO A CA 1
ATOM 4120 C C . PRO A 1 535 ? -14.034 15.639 27.425 1.00 54.50 535 PRO A C 1
ATOM 4122 O O . PRO A 1 535 ? -12.900 15.156 27.499 1.00 54.50 535 PRO A O 1
ATOM 4125 N N . VAL A 1 536 ? -14.538 16.357 28.429 1.00 63.44 536 VAL A N 1
ATOM 4126 C CA . VAL A 1 536 ? -13.832 16.579 29.697 1.00 63.44 536 VAL A CA 1
ATOM 4127 C C . VAL A 1 536 ? -14.359 15.614 30.758 1.00 63.44 536 VAL A C 1
ATOM 4129 O O . VAL A 1 536 ? -15.531 15.708 31.099 1.00 63.44 536 VAL A O 1
ATOM 4132 N N . ASP A 1 537 ? -13.505 14.738 31.306 1.00 67.25 537 ASP A N 1
ATOM 4133 C CA . ASP A 1 537 ? -13.889 13.801 32.379 1.00 67.25 537 ASP A CA 1
ATOM 4134 C C . ASP A 1 537 ? -14.264 14.563 33.654 1.00 67.25 537 ASP A C 1
ATOM 4136 O O . ASP A 1 537 ? -15.250 14.268 34.317 1.00 67.25 537 ASP A O 1
ATOM 4140 N N . CYS A 1 538 ? -13.453 15.560 34.014 1.00 79.44 538 CYS A N 1
ATOM 4141 C CA . CYS A 1 538 ? -13.691 16.420 35.164 1.00 79.44 538 CYS A CA 1
ATOM 4142 C C . CYS A 1 538 ? -12.965 17.756 34.981 1.00 79.44 538 CYS A C 1
ATOM 4144 O O . CYS A 1 538 ? -11.871 17.818 34.414 1.00 79.44 538 CYS A O 1
ATOM 4146 N N . VAL A 1 539 ? -13.547 18.835 35.497 1.00 79.62 539 VAL A N 1
ATOM 4147 C CA . VAL A 1 539 ? -12.896 20.144 35.575 1.00 79.62 539 VAL A CA 1
ATOM 4148 C C . VAL A 1 539 ? -12.797 20.548 37.036 1.00 79.62 539 VAL A C 1
ATOM 4150 O O . VAL A 1 539 ? -13.777 20.487 37.774 1.00 79.62 539 VAL A O 1
ATOM 4153 N N . LEU A 1 540 ? -11.623 21.003 37.453 1.00 83.81 540 LEU A N 1
ATOM 4154 C CA . LEU A 1 540 ? -11.377 21.460 38.812 1.00 83.81 540 LEU A CA 1
ATOM 4155 C C . LEU A 1 540 ? -10.852 22.899 38.787 1.00 83.81 540 LEU A C 1
ATOM 4157 O O . LEU A 1 540 ? -9.793 23.140 38.206 1.00 83.81 540 LEU A O 1
ATOM 4161 N N . PRO A 1 541 ? -11.543 23.869 39.413 1.00 81.38 541 PRO A N 1
ATOM 4162 C CA . PRO A 1 541 ? -11.026 25.225 39.553 1.00 81.38 541 PRO A CA 1
ATOM 4163 C C . PRO A 1 541 ? -9.656 25.226 40.226 1.00 81.38 541 PRO A C 1
ATOM 4165 O O . PRO A 1 541 ? -9.449 24.541 41.230 1.00 81.38 541 PRO A O 1
ATOM 4168 N N . LEU A 1 542 ? -8.724 26.011 39.688 1.00 82.12 542 LEU A N 1
ATOM 4169 C CA . LEU A 1 542 ? -7.438 26.217 40.332 1.00 82.12 542 LEU A CA 1
ATOM 4170 C C . LEU A 1 542 ? -7.660 27.148 41.530 1.00 82.12 542 LEU A C 1
ATOM 4172 O O . LEU A 1 542 ? -8.059 28.298 41.320 1.00 82.12 542 LEU A O 1
ATOM 4176 N N . PRO A 1 543 ? -7.410 26.697 42.772 1.00 66.56 543 PRO A N 1
ATOM 4177 C CA . PRO A 1 543 ? -7.808 27.451 43.955 1.00 66.56 543 PRO A CA 1
ATOM 4178 C C . PRO A 1 543 ? -7.241 28.874 43.984 1.00 66.56 543 PRO A C 1
ATOM 4180 O O . PRO A 1 543 ? -7.939 29.765 44.444 1.00 66.56 543 PRO A O 1
ATOM 4183 N N . ASP A 1 544 ? -6.050 29.137 43.436 1.00 68.06 544 ASP A N 1
ATOM 4184 C CA . ASP A 1 544 ? -5.368 30.444 43.522 1.00 68.06 544 ASP A CA 1
ATOM 4185 C C . ASP A 1 544 ? -5.289 31.221 42.204 1.00 68.06 544 ASP A C 1
ATOM 4187 O O . ASP A 1 544 ? -4.540 32.191 42.085 1.00 68.06 544 ASP A O 1
ATOM 4191 N N . ALA A 1 545 ? -6.068 30.820 41.201 1.00 75.56 545 ALA A N 1
ATOM 4192 C CA . ALA A 1 545 ? -6.113 31.531 39.934 1.00 75.56 545 ALA A CA 1
ATOM 4193 C C . ALA A 1 545 ? -7.545 31.561 39.386 1.00 75.56 545 ALA A C 1
ATOM 4195 O O . ALA A 1 545 ? -7.960 30.623 38.701 1.00 75.56 545 ALA A O 1
ATOM 4196 N N . PRO A 1 546 ? -8.301 32.641 39.667 1.00 76.56 546 PRO A N 1
ATOM 4197 C CA . PRO A 1 546 ? -9.623 32.850 39.092 1.00 76.56 546 PRO A CA 1
ATOM 4198 C C . PRO A 1 546 ? -9.591 32.699 37.570 1.00 76.56 546 PRO A C 1
ATOM 4200 O O . PRO A 1 546 ? -8.687 33.204 36.903 1.00 76.56 546 PRO A O 1
ATOM 4203 N N . GLY A 1 547 ? -10.561 31.964 37.029 1.00 76.81 547 GLY A N 1
ATOM 4204 C CA . GLY A 1 547 ? -10.613 31.664 35.602 1.00 76.81 547 GLY A CA 1
ATOM 4205 C C . GLY A 1 547 ? -9.549 30.674 35.121 1.00 76.81 547 GLY A C 1
ATOM 4206 O O . GLY A 1 547 ? -9.428 30.480 33.918 1.00 76.81 547 GLY A O 1
ATOM 4207 N N . ARG A 1 548 ? -8.774 30.030 36.004 1.00 84.56 548 ARG A N 1
ATOM 4208 C CA . ARG A 1 548 ? -7.951 28.872 35.637 1.00 84.56 548 ARG A CA 1
ATOM 4209 C C . ARG A 1 548 ? -8.532 27.592 36.195 1.00 84.56 548 ARG A C 1
ATOM 4211 O O . ARG A 1 548 ? -9.019 27.553 37.322 1.00 84.56 548 ARG A O 1
ATOM 4218 N N . TYR A 1 549 ? -8.419 26.532 35.411 1.00 85.69 549 TYR A N 1
ATOM 4219 C CA . TYR A 1 549 ? -8.953 25.229 35.764 1.00 85.69 549 TYR A CA 1
ATOM 4220 C C . TYR A 1 549 ? -7.993 24.129 35.345 1.00 85.69 549 TYR A C 1
ATOM 4222 O O . TYR A 1 549 ? -7.340 24.215 34.308 1.00 85.69 549 TYR A O 1
ATOM 4230 N N . TRP A 1 550 ? -7.948 23.074 36.138 1.00 87.06 550 TRP A N 1
ATOM 4231 C CA . TRP A 1 550 ? -7.478 21.779 35.692 1.00 87.06 550 TRP A CA 1
ATOM 4232 C C . TRP A 1 550 ? -8.586 21.102 34.899 1.00 87.06 550 TRP A C 1
ATOM 4234 O O . TRP A 1 550 ? -9.708 21.011 35.390 1.00 87.06 550 TRP A O 1
ATOM 4244 N N . THR A 1 551 ? -8.287 20.611 33.704 1.00 85.06 551 THR A N 1
ATOM 4245 C CA . THR A 1 551 ? -9.153 19.657 33.012 1.00 85.06 551 THR A CA 1
ATOM 4246 C C . THR A 1 551 ? -8.497 18.289 33.027 1.00 85.06 551 THR A C 1
ATOM 4248 O O . THR A 1 551 ? -7.302 18.139 32.759 1.00 85.06 551 THR A O 1
ATOM 4251 N N . PHE A 1 552 ? -9.293 17.294 33.384 1.00 83.88 552 PHE A N 1
ATOM 4252 C CA . PHE A 1 552 ? -8.943 15.889 33.373 1.00 83.88 552 PHE A CA 1
ATOM 4253 C C . PHE A 1 552 ? -9.667 15.276 32.178 1.00 83.88 552 PHE A C 1
ATOM 4255 O O . PHE A 1 552 ? -10.888 15.366 32.104 1.00 83.88 552 PHE A O 1
ATOM 4262 N N . GLN A 1 553 ? -8.921 14.771 31.199 1.00 73.44 553 GLN A N 1
ATOM 4263 C CA . GLN A 1 553 ? -9.467 14.245 29.943 1.00 73.44 553 GLN A CA 1
ATOM 4264 C C . GLN A 1 553 ? -8.662 13.021 29.510 1.00 73.44 553 GLN A C 1
ATOM 4266 O O . GLN A 1 553 ? -7.461 13.159 29.260 1.00 73.44 553 GLN A O 1
ATOM 4271 N N . GLN A 1 554 ? -9.297 11.851 29.416 1.00 68.62 554 GLN A N 1
ATOM 4272 C CA . GLN A 1 554 ? -8.698 10.606 28.918 1.00 68.62 554 GLN A CA 1
ATOM 4273 C C . GLN A 1 554 ? -7.333 10.315 29.560 1.00 68.62 554 GLN A C 1
ATOM 4275 O O . GLN A 1 554 ? -6.291 10.212 28.905 1.00 68.62 554 GLN A O 1
ATOM 4280 N N . GLY A 1 555 ? -7.296 10.331 30.895 1.00 73.12 555 GLY A N 1
ATOM 4281 C CA . GLY A 1 555 ? -6.066 10.079 31.646 1.00 73.12 555 GLY A CA 1
ATOM 4282 C C . GLY A 1 555 ? -5.001 11.176 31.525 1.00 73.12 555 GLY A C 1
ATOM 4283 O O . GLY A 1 555 ? -3.864 10.949 31.936 1.00 73.12 555 GLY A O 1
ATOM 4284 N N . THR A 1 556 ? -5.331 12.357 30.990 1.00 79.69 556 THR A N 1
ATOM 4285 C CA . THR A 1 556 ? -4.436 13.520 30.861 1.00 79.69 556 THR A CA 1
ATOM 4286 C C . THR A 1 556 ? -4.935 14.707 31.676 1.00 79.69 556 THR A C 1
ATOM 4288 O O . THR A 1 556 ? -6.127 14.980 31.749 1.00 79.69 556 THR A O 1
ATOM 4291 N N . ILE A 1 557 ? -3.999 15.438 32.270 1.00 86.25 557 ILE A N 1
ATOM 4292 C CA . ILE A 1 557 ? -4.212 16.661 33.030 1.00 86.25 557 ILE A CA 1
ATOM 4293 C C . ILE A 1 557 ? -3.756 17.853 32.178 1.00 86.25 557 ILE A C 1
ATOM 4295 O O . ILE A 1 557 ? -2.608 17.904 31.718 1.00 86.25 557 ILE A O 1
ATOM 4299 N N . ARG A 1 558 ? -4.629 18.846 32.001 1.00 86.38 558 ARG A N 1
ATOM 4300 C CA . ARG A 1 558 ? -4.312 20.129 31.357 1.00 86.38 558 ARG A CA 1
ATOM 4301 C C . ARG A 1 558 ? -4.669 21.287 32.274 1.00 86.38 558 ARG A C 1
ATOM 4303 O O . ARG A 1 558 ? -5.602 21.194 33.062 1.00 86.38 558 ARG A O 1
ATOM 4310 N N . LEU A 1 559 ? -3.943 22.391 32.147 1.00 86.50 559 LEU A N 1
ATOM 4311 C CA . LEU A 1 559 ? -4.292 23.665 32.765 1.00 86.50 559 LEU A CA 1
ATOM 4312 C C . LEU A 1 559 ? -4.908 24.565 31.694 1.00 86.50 559 LEU A C 1
ATOM 4314 O O . LEU A 1 559 ? -4.248 24.881 30.701 1.00 86.50 559 LEU A O 1
ATOM 4318 N N . ILE A 1 560 ? -6.147 24.993 31.905 1.00 84.38 560 ILE A N 1
ATOM 4319 C CA . ILE A 1 560 ? -6.869 25.919 31.030 1.00 84.38 560 ILE A CA 1
ATOM 4320 C C . ILE A 1 560 ? -7.054 27.276 31.707 1.00 84.38 560 ILE A C 1
ATOM 4322 O O . ILE A 1 560 ? -7.092 27.369 32.934 1.00 84.38 560 ILE A O 1
ATOM 4326 N N . GLY A 1 561 ? -7.175 28.329 30.904 1.00 84.06 561 GLY A N 1
ATOM 4327 C CA . GLY A 1 561 ? -7.485 29.686 31.339 1.00 84.06 561 GLY A CA 1
ATOM 4328 C C . GLY A 1 561 ? -8.634 30.270 30.522 1.00 84.06 561 GLY A C 1
ATOM 4329 O O . GLY A 1 561 ? -8.599 30.216 29.296 1.00 84.06 561 GLY A O 1
ATOM 4330 N N . THR A 1 562 ? -9.634 30.840 31.185 1.00 78.31 562 THR A N 1
ATOM 4331 C CA . THR A 1 562 ? -10.772 31.536 30.573 1.00 78.31 562 THR A CA 1
ATOM 4332 C C . THR A 1 562 ? -10.535 33.044 30.617 1.00 78.31 562 THR A C 1
ATOM 4334 O O . THR A 1 562 ? -10.338 33.600 31.698 1.00 78.31 562 THR A O 1
ATOM 4337 N N . GLY A 1 563 ? -10.525 33.712 29.462 1.00 69.50 563 GLY A N 1
ATOM 4338 C CA . GLY A 1 563 ? -10.238 35.149 29.358 1.00 69.50 563 GLY A CA 1
ATOM 4339 C C . GLY A 1 563 ? -11.472 36.052 29.499 1.00 69.50 563 GLY A C 1
ATOM 4340 O O . GLY A 1 563 ? -12.595 35.639 29.216 1.00 69.50 563 GLY A O 1
ATOM 4341 N N . ASP A 1 564 ? -11.269 37.333 29.832 1.00 65.62 564 ASP A N 1
ATOM 4342 C CA . ASP A 1 564 ? -12.347 38.330 30.017 1.00 65.62 564 ASP A CA 1
ATOM 4343 C C . ASP A 1 564 ? -13.285 38.463 28.806 1.00 65.62 564 ASP A C 1
ATOM 4345 O O . ASP A 1 564 ? -14.485 38.706 28.941 1.00 65.62 564 ASP A O 1
ATOM 4349 N N . THR A 1 565 ? -12.746 38.312 27.593 1.00 63.00 565 THR A N 1
ATOM 4350 C CA . THR A 1 565 ? -13.540 38.361 26.356 1.00 63.00 565 THR A CA 1
ATOM 4351 C C . THR A 1 565 ? -14.470 37.155 26.223 1.00 63.00 565 THR A C 1
ATOM 4353 O O . THR A 1 565 ? -15.594 37.315 25.753 1.00 63.00 565 THR A O 1
ATOM 4356 N N . GLU A 1 566 ? -14.043 35.973 26.669 1.00 63.69 566 GLU A N 1
ATOM 4357 C CA . GLU A 1 566 ? -14.854 34.750 26.634 1.00 63.69 566 GLU A CA 1
ATOM 4358 C C . GLU A 1 566 ? -15.997 34.861 27.636 1.00 63.69 566 GLU A C 1
ATOM 4360 O O . GLU A 1 566 ? -17.155 34.707 27.255 1.00 63.69 566 GLU A O 1
ATOM 4365 N N . VAL A 1 567 ? -15.696 35.275 28.871 1.00 65.69 567 VAL A N 1
ATOM 4366 C CA . VAL A 1 567 ? -16.705 35.543 29.908 1.00 65.69 567 VAL A CA 1
ATOM 4367 C C . VAL A 1 567 ? -17.733 36.577 29.420 1.00 65.69 567 VAL A C 1
ATOM 4369 O O . VAL A 1 567 ? -18.936 36.376 29.581 1.00 65.69 567 VAL A O 1
ATOM 4372 N N . ARG A 1 568 ? -17.307 37.650 28.732 1.00 63.66 568 ARG A N 1
ATOM 4373 C CA . ARG A 1 568 ? -18.229 38.646 28.151 1.00 63.66 568 ARG A CA 1
ATOM 4374 C C . ARG A 1 568 ? -19.077 38.088 27.001 1.00 63.66 568 ARG A C 1
ATOM 4376 O O . ARG A 1 568 ? -20.293 38.264 27.032 1.00 63.66 568 ARG A O 1
ATOM 4383 N N . ARG A 1 569 ? -18.499 37.378 26.023 1.00 61.78 569 ARG A N 1
ATOM 4384 C CA . ARG A 1 569 ? -19.251 36.765 24.898 1.00 61.78 569 ARG A CA 1
ATOM 4385 C C . ARG A 1 569 ? -20.249 35.706 25.376 1.00 61.78 569 ARG A C 1
ATOM 4387 O O . ARG A 1 569 ? -21.355 35.587 24.838 1.00 61.78 569 ARG A O 1
ATOM 4394 N N . LEU A 1 570 ? -19.909 35.002 26.454 1.00 57.09 570 LEU A N 1
ATOM 4395 C CA . LEU A 1 570 ? -20.780 34.060 27.159 1.00 57.09 570 LEU A CA 1
ATOM 4396 C C . LEU A 1 570 ? -21.930 34.734 27.925 1.00 57.09 570 LEU A C 1
ATOM 4398 O O . LEU A 1 570 ? -22.867 34.053 28.327 1.00 57.09 570 LEU A O 1
ATOM 4402 N N . THR A 1 571 ? -21.954 36.066 28.022 1.00 55.47 571 THR A N 1
ATOM 4403 C CA . THR A 1 571 ? -23.066 36.820 28.631 1.00 55.47 571 THR A CA 1
ATOM 4404 C C . THR A 1 571 ? -23.912 37.614 27.626 1.00 55.47 571 THR A C 1
ATOM 4406 O O . THR A 1 571 ? -25.052 37.924 27.942 1.00 55.47 571 THR A O 1
ATOM 4409 N N . THR A 1 572 ? -23.428 37.881 26.400 1.00 55.72 572 THR A N 1
ATOM 4410 C CA . THR A 1 572 ? -24.097 38.786 25.427 1.00 55.72 572 THR A CA 1
ATOM 4411 C C . THR A 1 572 ? -24.683 38.140 24.155 1.00 55.72 572 THR A C 1
ATOM 4413 O O . THR A 1 572 ? -25.386 38.818 23.413 1.00 55.72 572 THR A O 1
ATOM 4416 N N . GLY A 1 573 ? -24.458 36.843 23.908 1.00 50.16 573 GLY A N 1
ATOM 4417 C CA . GLY A 1 573 ? -25.326 36.003 23.058 1.00 50.16 573 GLY A CA 1
ATOM 4418 C C . GLY A 1 573 ? -24.990 35.838 21.569 1.00 50.16 573 GLY A C 1
ATOM 4419 O O . GLY A 1 573 ? -25.873 35.409 20.838 1.00 50.16 573 GLY A O 1
ATOM 4420 N N . THR A 1 574 ? -23.781 36.151 21.081 1.00 46.44 574 THR A N 1
ATOM 4421 C CA . THR A 1 574 ? -23.618 36.410 19.630 1.00 46.44 574 THR A CA 1
ATOM 4422 C C . THR A 1 574 ? -22.756 35.478 18.766 1.00 46.44 574 THR A C 1
ATOM 4424 O O . THR A 1 574 ? -22.869 35.624 17.555 1.00 46.44 574 THR A O 1
ATOM 4427 N N . VAL A 1 575 ? -21.963 34.513 19.261 1.00 49.06 575 VAL A N 1
ATOM 4428 C CA . VAL A 1 575 ? -21.205 33.581 18.373 1.00 49.06 575 VAL A CA 1
ATOM 4429 C C . VAL A 1 575 ? -20.916 32.218 19.041 1.00 49.06 575 VAL A C 1
ATOM 4431 O O . VAL A 1 575 ? -20.924 32.086 20.275 1.00 49.06 575 VAL A O 1
ATOM 4434 N N . ASP A 1 576 ? -20.706 31.196 18.211 1.00 50.47 576 ASP A N 1
ATOM 4435 C CA . ASP A 1 576 ? -20.302 29.828 18.553 1.00 50.47 576 ASP A CA 1
ATOM 4436 C C . ASP A 1 576 ? -18.771 29.736 18.747 1.00 50.47 576 ASP A C 1
ATOM 4438 O O . ASP A 1 576 ? -18.029 29.317 17.863 1.00 50.47 576 ASP A O 1
ATOM 4442 N N . ASP A 1 577 ? -18.281 30.223 19.893 1.00 56.28 577 ASP A N 1
ATOM 4443 C CA . ASP A 1 577 ? -16.846 30.335 20.181 1.00 56.28 577 ASP A CA 1
ATOM 4444 C C . ASP A 1 577 ? -16.388 29.360 21.277 1.00 56.28 577 ASP A C 1
ATOM 4446 O O . ASP A 1 577 ? -17.076 29.149 22.281 1.00 56.28 577 ASP A O 1
ATOM 4450 N N . ARG A 1 578 ? -15.165 28.835 21.113 1.00 61.44 578 ARG A N 1
ATOM 4451 C CA . ARG A 1 578 ? -14.478 28.006 22.112 1.00 61.44 578 ARG A CA 1
ATOM 4452 C C . ARG A 1 578 ? -14.335 28.716 23.474 1.00 61.44 578 ARG A C 1
ATOM 4454 O O . ARG A 1 578 ? -13.981 29.894 23.513 1.00 61.44 578 ARG A O 1
ATOM 4461 N N . THR A 1 579 ? -14.569 28.003 24.581 1.00 64.69 579 THR A N 1
ATOM 4462 C CA . THR A 1 579 ? -14.624 28.519 25.966 1.00 64.69 579 THR A CA 1
ATOM 4463 C C . THR A 1 579 ? -13.372 28.155 26.767 1.00 64.69 579 THR A C 1
ATOM 4465 O O . THR A 1 579 ? -13.402 27.233 27.562 1.00 64.69 579 THR A O 1
ATOM 4468 N N . GLY A 1 580 ? -12.279 28.904 26.613 1.00 68.88 580 GLY A N 1
ATOM 4469 C CA . GLY A 1 580 ? -11.050 28.711 27.390 1.00 68.88 580 GLY A CA 1
ATOM 4470 C C . GLY A 1 580 ? -9.863 28.244 26.548 1.00 68.88 580 GLY A C 1
ATOM 4471 O O . GLY A 1 580 ? -10.008 27.547 25.545 1.00 68.88 580 GLY A O 1
ATOM 4472 N N . VAL A 1 581 ? -8.658 28.651 26.947 1.00 72.25 581 VAL A N 1
ATOM 4473 C CA . VAL A 1 581 ? -7.389 28.366 26.261 1.00 72.25 581 VAL A CA 1
ATOM 4474 C C . VAL A 1 581 ? -6.568 27.377 27.074 1.00 72.25 581 VAL A C 1
ATOM 4476 O O . VAL A 1 581 ? -6.385 27.573 28.273 1.00 72.25 581 VAL A O 1
ATOM 4479 N N . VAL A 1 582 ? -6.025 26.345 26.429 1.00 75.56 582 VAL A N 1
ATOM 4480 C CA . VAL A 1 582 ? -5.027 25.451 27.021 1.00 75.56 582 VAL A CA 1
ATOM 4481 C C . VAL A 1 582 ? -3.765 26.263 27.292 1.00 75.56 582 VAL A C 1
ATOM 4483 O O . VAL A 1 582 ? -3.041 26.643 26.375 1.00 75.56 582 VAL A O 1
ATOM 4486 N N . VAL A 1 583 ? -3.515 26.539 28.570 1.00 79.62 583 VAL A N 1
ATOM 4487 C CA . VAL A 1 583 ? -2.343 27.283 29.046 1.00 79.62 583 VAL A CA 1
ATOM 4488 C C . VAL A 1 583 ? -1.131 26.358 29.127 1.00 79.62 583 VAL A C 1
ATOM 4490 O O . VAL A 1 583 ? -0.015 26.780 28.834 1.00 79.62 583 VAL A O 1
ATOM 4493 N N . LYS A 1 584 ? -1.332 25.097 29.536 1.00 80.62 584 LYS A N 1
ATOM 4494 C CA . LYS A 1 584 ? -0.248 24.123 29.731 1.00 80.62 584 LYS A CA 1
ATOM 4495 C C . LYS A 1 584 ? -0.773 22.688 29.642 1.00 80.62 584 LYS A C 1
ATOM 4497 O O . LYS A 1 584 ? -1.727 22.341 30.337 1.00 80.62 584 LYS A O 1
ATOM 4502 N N . ASP A 1 585 ? -0.112 21.843 28.853 1.00 80.12 585 ASP A N 1
ATOM 4503 C CA . ASP A 1 585 ? -0.239 20.385 28.977 1.00 80.12 585 ASP A CA 1
ATOM 4504 C C . ASP A 1 585 ? 0.581 19.945 30.199 1.00 80.12 585 ASP A C 1
ATOM 4506 O O . ASP A 1 585 ? 1.799 20.133 30.223 1.00 80.12 585 ASP A O 1
ATOM 4510 N N . VAL A 1 586 ? -0.069 19.407 31.234 1.00 82.00 586 VAL A N 1
ATOM 4511 C CA . VAL A 1 586 ? 0.616 19.071 32.495 1.00 82.00 586 VAL A CA 1
ATOM 4512 C C . VAL A 1 586 ? 1.106 17.632 32.525 1.00 82.00 586 VAL A C 1
ATOM 4514 O O . VAL A 1 586 ? 2.189 17.384 33.050 1.00 82.00 586 VAL A O 1
ATOM 4517 N N . GLY A 1 587 ? 0.388 16.707 31.891 1.00 81.94 587 GLY A N 1
ATOM 4518 C CA . GLY A 1 587 ? 0.844 15.329 31.700 1.00 81.94 587 GLY A CA 1
ATOM 4519 C C . GLY A 1 587 ? -0.229 14.298 32.037 1.00 81.94 587 GLY A C 1
ATOM 4520 O O . GLY A 1 587 ? -1.365 14.669 32.313 1.00 81.94 587 GLY A O 1
ATOM 4521 N N . PRO A 1 588 ? 0.093 12.998 32.006 1.00 82.69 588 PRO A N 1
ATOM 4522 C CA . PRO A 1 588 ? -0.867 11.947 32.338 1.00 82.69 588 PRO A CA 1
ATOM 4523 C C . PRO A 1 588 ? -1.275 12.000 33.820 1.00 82.69 588 PRO A C 1
ATOM 4525 O O . PRO A 1 588 ? -0.523 12.519 34.642 1.00 82.69 588 PRO A O 1
ATOM 4528 N N . TYR A 1 589 ? -2.405 11.402 34.207 1.00 85.75 589 TYR A N 1
ATOM 4529 C CA . TYR A 1 589 ? -2.838 11.275 35.608 1.00 85.75 589 TYR A CA 1
ATOM 4530 C C . TYR A 1 589 ? -1.736 10.671 36.484 1.00 85.75 589 TYR A C 1
ATOM 4532 O O . TYR A 1 589 ? -1.502 11.122 37.602 1.00 85.75 589 TYR A O 1
ATOM 4540 N N . SER A 1 590 ? -0.988 9.707 35.938 1.00 81.69 590 SER A N 1
ATOM 4541 C CA . SER A 1 590 ? 0.153 9.067 36.600 1.00 81.69 590 SER A CA 1
ATOM 4542 C C . SER A 1 590 ? 1.285 10.030 36.979 1.00 81.69 590 SER A C 1
ATOM 4544 O O . SER A 1 590 ? 2.108 9.680 37.824 1.00 81.69 590 SER A O 1
ATOM 4546 N N . SER A 1 591 ? 1.325 11.236 36.402 1.00 85.62 591 SER A N 1
ATOM 4547 C CA . SER A 1 591 ? 2.264 12.293 36.796 1.00 85.62 591 SER A CA 1
ATOM 4548 C C . SER A 1 591 ? 1.936 12.905 38.160 1.00 85.62 591 SER A C 1
ATOM 4550 O O . SER A 1 591 ? 2.817 13.471 38.804 1.00 85.62 591 SER A O 1
ATOM 4552 N N . TRP A 1 592 ? 0.689 12.781 38.623 1.00 89.50 592 TRP A N 1
ATOM 4553 C CA . TRP A 1 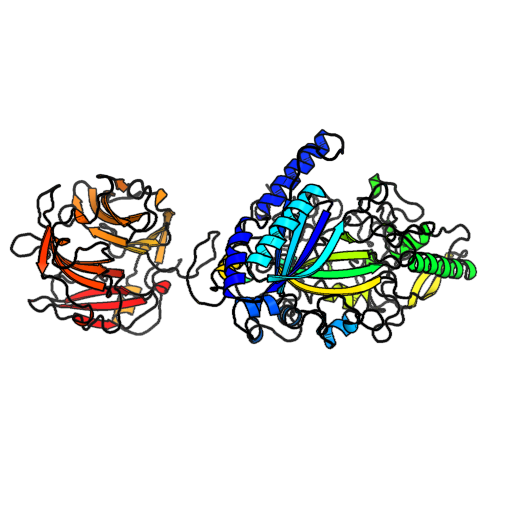592 ? 0.252 13.229 39.938 1.00 89.50 592 TRP A CA 1
ATOM 4554 C C . TRP A 1 592 ? 0.279 12.056 40.920 1.00 89.50 592 TRP A C 1
ATOM 4556 O O . TRP A 1 592 ? -0.520 11.128 40.772 1.00 89.50 592 TRP A O 1
ATOM 4566 N N . PRO A 1 593 ? 1.130 12.085 41.967 1.00 89.06 593 PRO A N 1
ATOM 4567 C CA . PRO A 1 593 ? 1.167 11.019 42.967 1.00 89.06 593 PRO A CA 1
ATOM 4568 C C . PRO A 1 593 ? -0.203 10.722 43.593 1.00 89.06 593 PRO A C 1
ATOM 4570 O O . PRO A 1 593 ? -0.516 9.566 43.866 1.00 89.06 593 PRO A O 1
ATOM 4573 N N . ALA A 1 594 ? -1.043 11.750 43.755 1.00 90.62 594 ALA A N 1
ATOM 4574 C CA . ALA A 1 594 ? -2.412 11.629 44.256 1.00 90.62 594 ALA A CA 1
ATOM 4575 C C . ALA A 1 594 ? -3.342 10.769 43.372 1.00 90.62 594 ALA A C 1
ATOM 4577 O O . ALA A 1 594 ? -4.283 10.154 43.876 1.00 90.62 594 ALA A O 1
ATOM 4578 N N . LEU A 1 595 ? -3.075 10.701 42.065 1.00 90.06 595 LEU A N 1
ATOM 4579 C CA . LEU A 1 595 ? -3.901 10.013 41.066 1.00 90.06 595 LEU A CA 1
ATOM 4580 C C . LEU A 1 595 ? -3.280 8.692 40.597 1.00 90.06 595 LEU A C 1
ATOM 4582 O O . LEU A 1 595 ? -3.720 8.094 39.616 1.00 90.06 595 LEU A O 1
ATOM 4586 N N . LYS A 1 596 ? -2.259 8.186 41.297 1.00 85.00 596 LYS A N 1
ATOM 4587 C CA . LYS A 1 596 ? -1.671 6.885 40.973 1.00 85.00 596 LYS A CA 1
ATOM 4588 C C . LYS A 1 596 ? -2.743 5.788 41.024 1.00 85.00 596 LYS A C 1
ATOM 4590 O O . LYS A 1 596 ? -3.459 5.660 42.020 1.00 85.00 596 LYS A O 1
ATOM 4595 N N . GLY A 1 597 ? -2.822 5.001 39.950 1.00 81.56 597 GLY A N 1
ATOM 4596 C CA . GLY A 1 597 ? -3.800 3.919 39.792 1.00 81.56 597 GLY A CA 1
ATOM 4597 C C . GLY A 1 597 ? -5.212 4.381 39.420 1.00 81.56 597 GLY A C 1
ATOM 4598 O O . GLY A 1 597 ? -6.068 3.531 39.207 1.00 81.56 597 GLY A O 1
ATOM 4599 N N . VAL A 1 598 ? -5.450 5.692 39.313 1.00 84.75 598 VAL A N 1
ATOM 4600 C CA . VAL A 1 598 ? -6.718 6.245 38.833 1.00 84.75 598 VAL A CA 1
ATOM 4601 C C . VAL A 1 598 ? -6.717 6.209 37.312 1.00 84.75 598 VAL A C 1
ATOM 4603 O O . VAL A 1 598 ? -5.839 6.789 36.675 1.00 84.75 598 VAL A O 1
ATOM 4606 N N . THR A 1 599 ? -7.704 5.533 36.734 1.00 74.50 599 THR A N 1
ATOM 4607 C CA . THR A 1 599 ? -7.898 5.461 35.278 1.00 74.50 599 THR A CA 1
ATOM 4608 C C . THR A 1 599 ? -8.963 6.433 34.780 1.00 74.50 599 THR A C 1
ATOM 4610 O O . THR A 1 599 ? -8.905 6.849 33.631 1.00 74.50 599 THR A O 1
ATOM 4613 N N . ARG A 1 600 ? -9.913 6.823 35.639 1.00 82.81 600 ARG A N 1
ATOM 4614 C CA . ARG A 1 600 ? -11.002 7.758 35.330 1.00 82.81 600 ARG A CA 1
ATOM 4615 C C . ARG A 1 600 ? -11.408 8.508 36.590 1.00 82.81 600 ARG A C 1
ATOM 4617 O O . ARG A 1 600 ? -11.736 7.861 37.579 1.00 82.81 600 ARG A O 1
ATOM 4624 N N . ILE A 1 601 ? -11.414 9.837 36.550 1.00 88.44 601 ILE A N 1
ATOM 4625 C CA . ILE A 1 601 ? -12.021 10.661 37.604 1.00 88.44 601 ILE A CA 1
ATOM 4626 C C . ILE A 1 601 ? -13.491 10.853 37.241 1.00 88.44 601 ILE A C 1
ATOM 4628 O O . ILE A 1 601 ? -13.784 11.280 36.131 1.00 88.44 601 ILE A O 1
ATOM 4632 N N . ASP A 1 602 ? -14.394 10.532 38.163 1.00 86.62 602 ASP A N 1
ATOM 4633 C CA . ASP A 1 602 ? -15.833 10.704 37.950 1.00 86.62 602 ASP A CA 1
ATOM 4634 C C . ASP A 1 602 ? -16.288 12.088 38.423 1.00 86.62 602 ASP A C 1
ATOM 4636 O O . ASP A 1 602 ? -16.985 12.790 37.709 1.00 86.62 602 ASP A O 1
ATOM 4640 N N . THR A 1 603 ? -15.848 12.518 39.611 1.00 90.56 603 THR A N 1
ATOM 4641 C CA . THR A 1 603 ? -16.089 13.877 40.118 1.00 90.56 603 THR A CA 1
ATOM 4642 C C . THR A 1 603 ? -15.099 14.238 41.220 1.00 90.56 603 THR A C 1
ATOM 4644 O O . THR A 1 603 ? -14.532 13.373 41.894 1.00 90.56 603 THR A O 1
ATOM 4647 N N . VAL A 1 604 ? -14.909 15.537 41.447 1.00 91.06 604 VAL A N 1
ATOM 4648 C CA . VAL A 1 604 ? -14.083 16.066 42.534 1.00 91.06 604 VAL A CA 1
ATOM 4649 C C . VAL A 1 604 ? -14.922 16.982 43.413 1.00 91.06 604 VAL A C 1
ATOM 4651 O O . VAL A 1 604 ? -15.603 17.881 42.926 1.00 91.06 604 VAL A O 1
ATOM 4654 N N . LEU A 1 605 ? -14.852 16.768 44.723 1.00 91.12 605 LEU A N 1
ATOM 4655 C CA . LEU A 1 605 ? -15.532 17.584 45.720 1.00 91.12 605 LEU A CA 1
ATOM 4656 C C . LEU A 1 605 ? -14.498 18.338 46.571 1.00 91.12 605 LEU A C 1
ATOM 4658 O O . LEU A 1 605 ? -13.726 17.698 47.290 1.00 91.12 605 LEU A O 1
ATOM 4662 N N . PRO A 1 606 ? -14.464 19.683 46.523 1.00 88.94 606 PRO A N 1
ATOM 4663 C CA . PRO A 1 606 ? -13.610 20.474 47.404 1.00 88.94 606 PRO A CA 1
ATOM 4664 C C . PRO A 1 606 ? -13.982 20.298 48.876 1.00 88.94 606 PRO A C 1
ATOM 4666 O O . PRO A 1 606 ? -15.157 20.358 49.243 1.00 88.94 606 PRO A O 1
ATOM 4669 N N . VAL A 1 607 ? -12.971 20.154 49.729 1.00 89.06 607 VAL A N 1
ATOM 4670 C CA . VAL A 1 607 ? -13.131 20.171 51.186 1.00 89.06 607 VAL A CA 1
ATOM 4671 C C . VAL A 1 607 ? -13.129 21.634 51.625 1.00 89.06 607 VAL A C 1
ATOM 4673 O O . VAL A 1 607 ? -12.073 22.252 51.748 1.00 89.06 607 VAL A O 1
ATOM 4676 N N . PHE A 1 608 ? -14.310 22.240 51.753 1.00 82.88 608 PHE A N 1
ATOM 4677 C CA . PHE A 1 608 ? -14.447 23.704 51.797 1.00 82.88 608 PHE A CA 1
ATOM 4678 C C . PHE A 1 608 ? -13.697 24.398 52.941 1.00 82.88 608 PHE A C 1
ATOM 4680 O O . PHE A 1 608 ? -13.218 25.514 52.750 1.00 82.88 608 PHE A O 1
ATOM 4687 N N . ASP A 1 609 ? -13.592 23.775 54.113 1.00 84.19 609 ASP A N 1
ATOM 4688 C CA . ASP A 1 609 ? -12.847 24.310 55.258 1.00 84.19 609 ASP A CA 1
ATOM 4689 C C . ASP A 1 609 ? -11.334 24.035 55.194 1.00 84.19 609 ASP A C 1
ATOM 4691 O O . ASP A 1 609 ? -10.581 24.615 55.971 1.00 84.19 609 ASP A O 1
ATOM 4695 N N . GLU A 1 610 ? -10.881 23.233 54.227 1.00 88.56 610 GLU A N 1
ATOM 4696 C CA . GLU A 1 610 ? -9.470 22.918 53.964 1.00 88.56 610 GLU A CA 1
ATOM 4697 C C . GLU A 1 610 ? -8.998 23.431 52.593 1.00 88.56 610 GLU A C 1
ATOM 4699 O O . GLU A 1 610 ? -8.120 22.856 51.946 1.00 88.56 610 GLU A O 1
ATOM 4704 N N . GLN A 1 611 ? -9.581 24.534 52.121 1.00 87.38 611 GLN A N 1
ATOM 4705 C CA . GLN A 1 611 ? -9.060 25.264 50.966 1.00 87.38 611 GLN A CA 1
ATOM 4706 C C . GLN A 1 611 ? -8.013 26.282 51.432 1.00 87.38 611 GLN A C 1
ATOM 4708 O O . GLN A 1 611 ? -8.299 27.131 52.275 1.00 87.38 611 GLN A O 1
ATOM 4713 N N . ARG A 1 612 ? -6.809 26.222 50.850 1.00 84.50 612 ARG A N 1
ATOM 4714 C CA . ARG A 1 612 ? -5.657 27.101 51.150 1.00 84.50 612 ARG A CA 1
ATOM 4715 C C . ARG A 1 612 ? -5.127 27.036 52.592 1.00 84.50 612 ARG A C 1
ATOM 4717 O O . ARG A 1 612 ? -4.458 27.967 53.043 1.00 84.50 612 ARG A O 1
ATOM 4724 N N . VAL A 1 613 ? -5.368 25.944 53.310 1.00 84.56 613 VAL A N 1
ATOM 4725 C CA . VAL A 1 613 ? -4.788 25.721 54.642 1.00 84.56 613 VAL A CA 1
ATOM 4726 C C . VAL A 1 613 ? -3.329 25.287 54.477 1.00 84.56 613 VAL A C 1
ATOM 4728 O O . VAL A 1 613 ? -3.029 24.374 53.710 1.00 84.56 613 VAL A O 1
ATOM 4731 N N . ASP A 1 614 ? -2.405 25.994 55.133 1.00 86.00 614 ASP A N 1
ATOM 4732 C CA . ASP A 1 614 ? -0.953 25.760 55.052 1.00 86.00 614 ASP A CA 1
ATOM 4733 C C . ASP A 1 614 ? -0.401 25.681 53.613 1.00 86.00 614 ASP A C 1
ATOM 4735 O O . ASP A 1 614 ? 0.500 24.899 53.297 1.00 86.00 614 ASP A O 1
ATOM 4739 N N . GLY A 1 615 ? -0.958 26.497 52.711 1.00 86.06 615 GLY A N 1
ATOM 4740 C CA . GLY A 1 615 ? -0.540 26.547 51.307 1.00 86.06 615 GLY A CA 1
ATOM 4741 C C . GLY A 1 615 ? -0.968 25.331 50.480 1.00 86.06 615 GLY A C 1
ATOM 4742 O O . GLY A 1 615 ? -0.365 25.061 49.440 1.00 86.06 615 GLY A O 1
ATOM 4743 N N . LYS A 1 616 ? -1.987 24.587 50.925 1.00 89.31 616 LYS A N 1
ATOM 4744 C CA . LYS A 1 616 ? -2.578 23.450 50.208 1.00 89.31 616 LYS A CA 1
ATOM 4745 C C . LYS A 1 616 ? -4.097 23.550 50.185 1.00 89.31 616 LYS A C 1
ATOM 4747 O O . LYS A 1 616 ? -4.698 24.171 51.053 1.00 89.31 616 LYS A O 1
ATOM 4752 N N . SER A 1 617 ? -4.711 22.906 49.203 1.00 90.19 617 SER A N 1
ATOM 4753 C CA . SER A 1 617 ? -6.160 22.713 49.147 1.00 90.19 617 SER A CA 1
ATOM 4754 C C . SER A 1 617 ? -6.485 21.229 49.091 1.00 90.19 617 SER A C 1
ATOM 4756 O O . SER A 1 617 ? -5.802 20.477 48.388 1.00 90.19 617 SER A O 1
ATOM 4758 N N . ALA A 1 618 ? -7.498 20.811 49.847 1.00 90.50 618 ALA A N 1
ATOM 4759 C CA . ALA A 1 618 ? -7.902 19.416 49.943 1.00 90.50 618 ALA A CA 1
ATOM 4760 C C . ALA A 1 618 ? -9.160 19.095 49.124 1.00 90.50 618 ALA A C 1
ATOM 4762 O O . ALA A 1 618 ? -10.060 19.926 48.963 1.00 90.50 618 ALA A O 1
ATOM 4763 N N . TYR A 1 619 ? -9.220 17.869 48.610 1.00 91.88 619 TYR A N 1
ATOM 4764 C CA . TYR A 1 619 ? -10.301 17.391 47.754 1.00 91.88 619 TYR A CA 1
ATOM 4765 C C . TYR A 1 619 ? -10.620 15.923 48.041 1.00 91.88 619 TYR A C 1
ATOM 4767 O O . TYR A 1 619 ? -9.716 15.107 48.236 1.00 91.88 619 TYR A O 1
ATOM 4775 N N . TRP A 1 620 ? -11.903 15.571 47.967 1.00 93.31 620 TRP A N 1
ATOM 4776 C CA . TRP A 1 620 ? -12.319 14.189 47.746 1.00 93.31 620 TRP A CA 1
ATOM 4777 C C . TRP A 1 620 ? -12.406 13.931 46.245 1.00 93.31 620 TRP A C 1
ATOM 4779 O O . TRP A 1 620 ? -13.179 14.582 45.541 1.00 93.31 620 TRP A O 1
ATOM 4789 N N . VAL A 1 621 ? -11.613 12.982 45.754 1.00 93.38 621 VAL A N 1
ATOM 4790 C CA . VAL A 1 621 ? -11.624 12.554 44.349 1.00 93.38 621 VAL A CA 1
ATOM 4791 C C . VAL A 1 621 ? -12.380 11.240 44.260 1.00 93.38 621 VAL A C 1
ATOM 4793 O O . VAL A 1 621 ? -11.931 10.246 44.832 1.00 93.38 621 VAL A O 1
ATOM 4796 N N . PHE A 1 622 ? -13.507 11.244 43.553 1.00 93.81 622 PHE A N 1
ATOM 4797 C CA . PHE A 1 622 ? -14.294 10.055 43.239 1.00 93.81 622 PHE A CA 1
ATOM 4798 C C . PHE A 1 622 ? -13.832 9.505 41.890 1.00 93.81 622 PHE A C 1
ATOM 4800 O O . PHE A 1 622 ? -13.699 10.255 40.921 1.00 93.81 622 PHE A O 1
ATOM 4807 N N . HIS A 1 623 ? -13.531 8.213 41.837 1.00 91.44 623 HIS A N 1
ATOM 4808 C CA . HIS A 1 623 ? -12.942 7.576 40.663 1.00 91.44 623 HIS A CA 1
ATOM 4809 C C . HIS A 1 623 ? -13.340 6.108 40.552 1.00 91.44 623 HIS A C 1
ATOM 4811 O O . HIS A 1 623 ? -13.611 5.451 41.559 1.00 91.44 623 HIS A O 1
ATOM 4817 N N . THR A 1 624 ? -13.353 5.584 39.328 1.00 84.62 624 THR A N 1
ATOM 4818 C CA . THR A 1 624 ? -13.804 4.217 39.053 1.00 84.62 624 THR A CA 1
ATOM 4819 C C . THR A 1 624 ? -12.646 3.298 38.695 1.00 84.62 624 THR A C 1
ATOM 4821 O O . THR A 1 624 ? -11.889 3.558 37.759 1.00 84.62 624 THR A O 1
ATOM 4824 N N . VAL A 1 625 ? -12.564 2.166 39.401 1.00 77.88 625 VAL A N 1
ATOM 4825 C CA . VAL A 1 625 ? -11.595 1.089 39.164 1.00 77.88 625 VAL A CA 1
ATOM 4826 C C . VAL A 1 625 ? -12.345 -0.234 39.048 1.00 77.88 625 VAL A C 1
ATOM 4828 O O . VAL A 1 625 ? -13.060 -0.644 39.963 1.00 77.88 625 VAL A O 1
ATOM 4831 N N . GLY A 1 626 ? -12.205 -0.918 37.908 1.00 69.38 626 GLY A N 1
ATOM 4832 C CA . GLY A 1 626 ? -12.842 -2.223 37.685 1.00 69.38 626 GLY A CA 1
ATOM 4833 C C . GLY A 1 626 ? -14.371 -2.200 37.824 1.00 69.38 626 GLY A C 1
ATOM 4834 O O . GLY A 1 626 ? -14.947 -3.145 38.356 1.00 69.38 626 GLY A O 1
ATOM 4835 N N . GLY A 1 627 ? -15.015 -1.100 37.412 1.00 74.94 627 GLY A N 1
ATOM 4836 C CA . GLY A 1 627 ? -16.470 -0.911 37.480 1.00 74.94 627 GLY A CA 1
ATOM 4837 C C . GLY A 1 627 ? -17.018 -0.503 38.852 1.00 74.94 627 GLY A C 1
ATOM 4838 O O . GLY A 1 627 ? -18.213 -0.250 38.966 1.00 74.94 627 GLY A O 1
ATOM 4839 N N . ASN A 1 628 ? -16.169 -0.398 39.878 1.00 82.12 628 ASN A N 1
ATOM 4840 C CA . ASN A 1 628 ? -16.558 0.064 41.209 1.00 82.12 628 ASN A CA 1
ATOM 4841 C C . ASN A 1 628 ? -16.014 1.471 41.461 1.00 82.12 628 ASN A C 1
ATOM 4843 O O . ASN A 1 628 ? -14.840 1.734 41.189 1.00 82.12 628 ASN A O 1
ATOM 4847 N N . GLN A 1 629 ? -16.850 2.358 42.003 1.00 91.88 629 GLN A N 1
ATOM 4848 C CA . GLN A 1 629 ? -16.418 3.699 42.381 1.00 91.88 629 GLN A CA 1
ATOM 4849 C C . GLN A 1 629 ? -15.832 3.706 43.795 1.00 91.88 629 GLN A C 1
ATOM 4851 O O . GLN A 1 629 ? -16.422 3.197 44.755 1.00 91.88 629 GLN A O 1
ATOM 4856 N N . PHE A 1 630 ? -14.675 4.337 43.913 1.00 94.25 630 PHE A N 1
ATOM 4857 C CA . PHE A 1 630 ? -13.987 4.632 45.156 1.00 94.25 630 PHE A CA 1
ATOM 4858 C C . PHE A 1 630 ? -13.854 6.142 45.308 1.00 94.25 630 PHE A C 1
ATOM 4860 O O . PHE A 1 630 ? -13.989 6.901 44.348 1.00 94.25 630 PHE A O 1
ATOM 4867 N N . TYR A 1 631 ? -13.564 6.586 46.523 1.00 94.69 631 TYR A N 1
ATOM 4868 C CA . TYR A 1 631 ? -13.112 7.945 46.763 1.00 94.69 631 TYR A CA 1
ATOM 4869 C C . TYR A 1 631 ? -11.807 7.935 47.550 1.00 94.69 631 TYR A C 1
ATOM 4871 O O . TYR A 1 631 ? -11.542 7.028 48.341 1.00 94.69 631 TYR A O 1
ATOM 4879 N N . ARG A 1 632 ? -10.995 8.967 47.346 1.00 93.56 632 ARG A N 1
ATOM 4880 C CA . ARG A 1 632 ? -9.749 9.192 48.085 1.00 93.56 632 ARG A CA 1
ATOM 4881 C C . ARG A 1 632 ? -9.619 10.646 48.499 1.00 93.56 632 ARG A C 1
ATOM 4883 O O . ARG A 1 632 ? -10.164 11.534 47.844 1.00 93.56 632 ARG A O 1
ATOM 4890 N N . TYR A 1 633 ? -8.886 10.872 49.583 1.00 92.75 633 TYR A N 1
ATOM 4891 C CA . TYR A 1 633 ? -8.559 12.209 50.068 1.00 92.75 633 TYR A CA 1
ATOM 4892 C C . TYR A 1 633 ? -7.206 12.643 49.517 1.00 92.75 633 TYR A C 1
ATOM 4894 O O . TYR A 1 633 ? -6.204 11.942 49.701 1.00 92.75 633 TYR A O 1
ATOM 4902 N N . VAL A 1 634 ? -7.167 13.794 48.851 1.00 92.81 634 VAL A N 1
ATOM 4903 C CA . VAL A 1 634 ? -5.944 14.317 48.237 1.00 92.81 634 VAL A CA 1
ATOM 4904 C C . VAL A 1 634 ? -5.722 15.772 48.613 1.00 92.81 634 VAL A C 1
ATOM 4906 O O . VAL A 1 634 ? -6.675 16.523 48.814 1.00 92.81 634 VAL A O 1
ATOM 4909 N N . THR A 1 635 ? -4.458 16.185 48.656 1.00 91.94 635 THR A N 1
ATOM 4910 C CA . THR A 1 635 ? -4.077 17.595 48.775 1.00 91.94 635 THR A CA 1
ATOM 4911 C C . THR A 1 635 ? -3.280 18.036 47.557 1.00 91.94 635 THR A C 1
ATOM 4913 O O . THR A 1 635 ? -2.517 17.259 46.977 1.00 91.94 635 THR A O 1
ATOM 4916 N N . ILE A 1 636 ? -3.466 19.292 47.154 1.00 90.12 636 ILE A N 1
ATOM 4917 C CA . ILE A 1 636 ? -2.739 19.931 46.054 1.00 90.12 636 ILE A CA 1
ATOM 4918 C C . ILE A 1 636 ? -2.133 21.230 46.589 1.00 90.12 636 ILE A C 1
ATOM 4920 O O . ILE A 1 636 ? -2.830 22.032 47.212 1.00 90.12 636 ILE A O 1
ATOM 4924 N N . GLY A 1 637 ? -0.830 21.432 46.381 1.00 87.50 637 GLY A N 1
ATOM 4925 C CA . GLY A 1 637 ? -0.151 22.678 46.749 1.00 87.50 637 GLY A CA 1
ATOM 4926 C C . GLY A 1 637 ? -0.712 23.893 46.002 1.00 87.50 637 GLY A C 1
ATOM 4927 O O . GLY A 1 637 ? -1.158 23.763 44.872 1.00 87.50 637 GLY A O 1
ATOM 4928 N N . ALA A 1 638 ? -0.661 25.072 46.618 1.00 80.94 638 ALA A N 1
ATOM 4929 C CA . ALA A 1 638 ? -1.194 26.336 46.091 1.00 80.94 638 ALA A CA 1
ATOM 4930 C C . ALA A 1 638 ? -0.354 26.972 44.959 1.00 80.94 638 ALA A C 1
ATOM 4932 O O . ALA A 1 638 ? -0.823 27.851 44.238 1.00 80.94 638 ALA A O 1
ATOM 4933 N N . ALA A 1 639 ? 0.900 26.544 44.782 1.00 80.50 639 ALA A N 1
ATOM 4934 C CA . ALA A 1 639 ? 1.843 27.130 43.826 1.00 80.50 639 ALA A CA 1
ATOM 4935 C C . ALA A 1 639 ? 2.485 26.072 42.921 1.00 80.50 639 ALA A C 1
ATOM 4937 O O . ALA A 1 639 ? 2.637 24.916 43.325 1.00 80.50 639 ALA A O 1
ATOM 4938 N N . GLU A 1 640 ? 2.904 26.478 41.715 1.00 75.69 640 GLU A N 1
ATOM 4939 C CA . GLU A 1 640 ? 3.647 25.613 40.791 1.00 75.69 640 GLU A CA 1
ATOM 4940 C C . GLU A 1 640 ? 4.897 25.020 41.473 1.00 75.69 640 GLU A C 1
ATOM 4942 O O . GLU A 1 640 ? 5.617 25.745 42.162 1.00 75.69 640 GLU A O 1
ATOM 4947 N N . PRO A 1 641 ? 5.166 23.709 41.312 1.00 78.19 641 PRO A N 1
ATOM 4948 C CA . PRO A 1 641 ? 4.580 22.784 40.333 1.00 78.19 641 PRO A CA 1
ATOM 4949 C C . PRO A 1 641 ? 3.263 22.095 40.759 1.00 78.19 641 PRO A C 1
ATOM 4951 O O . PRO A 1 641 ? 2.905 21.085 40.164 1.00 78.19 641 PRO A O 1
ATOM 4954 N N . TYR A 1 642 ? 2.535 22.620 41.753 1.00 83.94 642 TYR A N 1
ATOM 4955 C CA . TYR A 1 642 ? 1.264 22.082 42.263 1.00 83.94 642 TYR A CA 1
ATOM 4956 C C . TYR A 1 642 ? 1.402 20.634 42.746 1.00 83.94 642 TYR A C 1
ATOM 4958 O O . TYR A 1 642 ? 0.722 19.725 42.276 1.00 83.94 642 TYR A O 1
ATOM 4966 N N . ALA A 1 643 ? 2.326 20.413 43.687 1.00 85.94 643 ALA A N 1
ATOM 4967 C CA . ALA A 1 643 ? 2.594 19.089 44.238 1.00 85.94 643 ALA A CA 1
ATOM 4968 C C . ALA A 1 643 ? 1.304 18.446 44.773 1.00 85.94 643 ALA A C 1
ATOM 4970 O O . ALA A 1 643 ? 0.669 18.991 45.679 1.00 85.94 643 ALA A O 1
ATOM 4971 N N . SER A 1 644 ? 0.935 17.293 44.212 1.00 91.00 644 SER A N 1
ATOM 4972 C CA . SER A 1 644 ? -0.241 16.529 44.620 1.00 91.00 644 SER A CA 1
ATOM 4973 C C . SER A 1 644 ? 0.151 15.358 45.518 1.00 91.00 644 SER A C 1
ATOM 4975 O O . SER A 1 644 ? 1.161 14.683 45.290 1.00 91.00 644 SER A O 1
ATOM 4977 N N . ARG A 1 645 ? -0.644 15.112 46.561 1.00 91.81 645 ARG A N 1
ATOM 4978 C CA . ARG A 1 645 ? -0.403 14.054 47.545 1.00 91.81 645 ARG A CA 1
ATOM 4979 C C . ARG A 1 645 ? -1.676 13.276 47.846 1.00 91.81 645 ARG A C 1
ATOM 4981 O O . ARG A 1 645 ? -2.739 13.859 48.030 1.00 91.81 645 ARG A O 1
ATOM 4988 N N . LEU A 1 646 ? -1.534 11.954 47.916 1.00 91.88 646 LEU A N 1
ATOM 4989 C CA . LEU A 1 646 ? -2.533 11.060 48.490 1.00 91.88 646 LEU A CA 1
ATOM 4990 C C . LEU A 1 646 ? -2.407 11.111 50.015 1.00 91.88 646 LEU A C 1
ATOM 4992 O O . LEU A 1 646 ? -1.343 10.782 50.539 1.00 91.88 646 LEU A O 1
ATOM 4996 N N . GLU A 1 647 ? -3.454 11.537 50.718 1.00 89.38 647 GLU A N 1
ATOM 4997 C CA . GLU A 1 647 ? -3.450 11.554 52.190 1.00 89.38 647 GLU A CA 1
ATOM 4998 C C . GLU A 1 647 ? -4.126 10.310 52.784 1.00 89.38 647 GLU A C 1
ATOM 5000 O O . GLU A 1 647 ? -3.838 9.942 53.921 1.00 89.38 647 GLU A O 1
ATOM 5005 N N . ALA A 1 648 ? -5.003 9.647 52.023 1.00 82.56 648 ALA A N 1
ATOM 5006 C CA . ALA A 1 648 ? -5.656 8.405 52.423 1.00 82.56 648 ALA A CA 1
ATOM 5007 C C . ALA A 1 648 ? -5.891 7.484 51.219 1.00 82.56 648 ALA A C 1
ATOM 5009 O O . ALA A 1 648 ? -6.247 7.961 50.140 1.00 82.56 648 ALA A O 1
ATOM 5010 N N . ASP A 1 649 ? -5.728 6.176 51.428 1.00 83.81 649 ASP A N 1
ATOM 5011 C CA . ASP A 1 649 ? -6.009 5.145 50.423 1.00 83.81 649 ASP A CA 1
ATOM 5012 C C . ASP A 1 649 ? -7.491 5.107 50.028 1.00 83.81 649 ASP A C 1
ATOM 5014 O O . ASP A 1 649 ? -8.365 5.566 50.773 1.00 83.81 649 ASP A O 1
ATOM 5018 N N . ASP A 1 650 ? -7.766 4.490 48.877 1.00 91.06 650 ASP A N 1
ATOM 5019 C CA . ASP A 1 650 ? -9.112 4.325 48.330 1.00 91.06 650 ASP A CA 1
ATOM 5020 C C . ASP A 1 650 ? -10.094 3.735 49.339 1.00 91.06 650 ASP A C 1
ATOM 5022 O O . ASP A 1 650 ? -9.905 2.646 49.884 1.00 91.06 650 ASP A O 1
ATOM 5026 N N . GLN A 1 651 ? -11.188 4.460 49.546 1.00 93.44 651 GLN A N 1
ATOM 5027 C CA . GLN A 1 651 ? -12.314 4.035 50.356 1.00 93.44 651 GLN A CA 1
ATOM 5028 C C . GLN A 1 651 ? -13.529 3.781 49.458 1.00 93.44 651 GLN A C 1
ATOM 5030 O O . GLN A 1 651 ? -13.758 4.516 48.494 1.00 93.44 651 GLN A O 1
ATOM 5035 N N . PRO A 1 652 ? -14.347 2.759 49.754 1.00 92.25 652 PRO A N 1
ATOM 5036 C CA . PRO A 1 652 ? -15.590 2.548 49.026 1.00 92.25 652 PRO A CA 1
ATOM 5037 C C . PRO A 1 652 ? -16.581 3.671 49.344 1.00 92.25 652 PRO A C 1
ATOM 5039 O O . PRO A 1 652 ? -16.698 4.096 50.498 1.00 92.25 652 PRO A O 1
ATOM 5042 N N . VAL A 1 653 ? -17.354 4.107 48.347 1.00 92.50 653 VAL A N 1
ATOM 5043 C CA . VAL A 1 653 ? -18.352 5.186 48.504 1.00 92.50 653 VAL A CA 1
ATOM 5044 C C . VAL A 1 653 ? -19.398 4.906 49.592 1.00 92.50 653 VAL A C 1
ATOM 5046 O O . VAL A 1 653 ? -19.931 5.835 50.186 1.00 92.50 653 VAL A O 1
ATOM 5049 N N . SER A 1 654 ? -19.610 3.639 49.959 1.00 88.00 654 SER A N 1
ATOM 5050 C CA . SER A 1 654 ? -20.485 3.219 51.063 1.00 88.00 654 SER A CA 1
ATOM 5051 C C . SER A 1 654 ? -20.073 3.727 52.454 1.00 88.00 654 SER A C 1
ATOM 5053 O O . SER A 1 654 ? -20.845 3.592 53.403 1.00 88.00 654 SER A O 1
ATOM 5055 N N . ARG A 1 655 ? -18.877 4.314 52.610 1.00 91.69 655 ARG A N 1
ATOM 5056 C CA . ARG A 1 655 ? -18.451 4.974 53.858 1.00 91.69 655 ARG A CA 1
ATOM 5057 C C . ARG A 1 655 ? -19.175 6.295 54.130 1.00 91.69 655 ARG A C 1
ATOM 5059 O O . ARG A 1 655 ? -19.232 6.699 55.291 1.00 91.69 655 ARG A O 1
ATOM 5066 N N . TRP A 1 656 ? -19.725 6.936 53.102 1.00 92.56 656 TRP A N 1
ATOM 5067 C CA . TRP A 1 656 ? -20.514 8.159 53.237 1.00 92.56 656 TRP A CA 1
ATOM 5068 C C . TRP A 1 656 ? -21.892 7.828 53.813 1.00 92.56 656 TRP A C 1
ATOM 5070 O O . TRP A 1 656 ? -22.657 7.051 53.238 1.00 92.56 656 TRP A O 1
ATOM 5080 N N . ARG A 1 657 ? -22.243 8.404 54.966 1.00 91.00 657 ARG A N 1
ATOM 5081 C CA . ARG A 1 657 ? -23.527 8.114 55.631 1.00 91.00 657 ARG A CA 1
ATOM 5082 C C . ARG A 1 657 ? -24.718 8.627 54.830 1.00 91.00 657 ARG A C 1
ATOM 5084 O O . ARG A 1 657 ? -25.769 7.993 54.806 1.00 91.00 657 ARG A O 1
ATOM 5091 N N . SER A 1 658 ? -24.548 9.752 54.149 1.00 92.25 658 SER A N 1
ATOM 5092 C CA . SER A 1 658 ? -25.538 10.366 53.265 1.00 92.25 658 SER A CA 1
ATOM 5093 C C . SER A 1 658 ? -25.881 9.505 52.039 1.00 92.25 658 SER A C 1
ATOM 5095 O O . SER A 1 658 ? -26.894 9.747 51.375 1.00 92.25 658 SER A O 1
ATOM 5097 N N . PHE A 1 659 ? -25.087 8.466 51.757 1.00 92.62 659 PHE A N 1
ATOM 5098 C CA . PHE A 1 659 ? -25.270 7.581 50.604 1.00 92.62 659 PHE A CA 1
ATOM 5099 C C . PHE A 1 659 ? -26.160 6.368 50.928 1.00 92.62 659 PHE A C 1
ATOM 5101 O O . PHE A 1 659 ? -26.675 5.731 50.011 1.00 92.62 659 PHE A O 1
ATOM 5108 N N . GLY A 1 660 ? -26.410 6.081 52.213 1.00 77.31 660 GLY A N 1
ATOM 5109 C CA . GLY A 1 660 ? -27.194 4.935 52.703 1.00 77.31 660 GLY A CA 1
ATOM 5110 C C . GLY A 1 660 ? -28.712 5.151 52.833 1.00 77.31 660 GLY A C 1
ATOM 5111 O O . GLY A 1 660 ? -29.324 4.517 53.688 1.00 77.31 660 GLY A O 1
ATOM 5112 N N . GLY A 1 661 ? -29.301 6.067 52.049 1.00 76.06 661 GLY A N 1
ATOM 5113 C CA . GLY A 1 661 ? -30.750 6.360 52.009 1.00 76.06 661 GLY A CA 1
ATOM 5114 C C . GLY A 1 661 ? -31.612 5.231 51.417 1.00 76.06 661 GLY A C 1
ATOM 5115 O O . GLY A 1 661 ? -31.161 4.092 51.321 1.00 76.06 661 GLY A O 1
ATOM 5116 N N . ALA A 1 662 ? -32.851 5.530 50.993 1.00 76.56 662 ALA A N 1
ATOM 5117 C CA . ALA A 1 662 ? -33.774 4.508 50.467 1.00 76.56 662 ALA A CA 1
ATOM 5118 C C . ALA A 1 662 ? -33.203 3.745 49.257 1.00 76.56 662 ALA A C 1
ATOM 5120 O O . ALA A 1 662 ? -33.403 2.536 49.130 1.00 76.56 662 ALA A O 1
ATOM 5121 N N . THR A 1 663 ? -32.447 4.448 48.410 1.00 77.88 663 THR A N 1
ATOM 5122 C CA . THR A 1 663 ? -31.624 3.857 47.351 1.00 77.88 663 THR A CA 1
ATOM 5123 C C . THR A 1 663 ? -30.149 4.048 47.711 1.00 77.88 663 THR A C 1
ATOM 5125 O O . THR A 1 663 ? -29.699 5.199 47.796 1.00 77.88 663 THR A O 1
ATOM 5128 N N . PRO A 1 664 ? -29.380 2.966 47.926 1.00 84.94 664 PRO A N 1
ATOM 5129 C CA . PRO A 1 664 ? -27.942 3.065 48.142 1.00 84.94 664 PRO A CA 1
ATOM 5130 C C . PRO A 1 664 ? -27.235 3.668 46.926 1.00 84.94 664 PRO A C 1
ATOM 5132 O O . PRO A 1 664 ? -27.458 3.235 45.796 1.00 84.94 664 PRO A O 1
ATOM 5135 N N . VAL A 1 665 ? -26.369 4.651 47.164 1.00 90.62 665 VAL A N 1
ATOM 5136 C CA . VAL A 1 665 ? -25.566 5.283 46.109 1.00 90.62 665 VAL A CA 1
ATOM 5137 C C . VAL A 1 665 ? -24.327 4.437 45.849 1.00 90.62 665 VAL A C 1
ATOM 5139 O O . VAL A 1 665 ? -23.516 4.223 46.751 1.00 90.62 665 VAL A O 1
ATOM 5142 N N . THR A 1 666 ? -24.170 3.972 44.613 1.00 87.19 666 THR A N 1
ATOM 5143 C CA . THR A 1 666 ? -22.995 3.197 44.181 1.00 87.19 666 THR A CA 1
ATOM 5144 C C . THR A 1 666 ? -22.067 3.980 43.260 1.00 87.19 666 THR A C 1
ATOM 5146 O O . THR A 1 666 ? -20.928 3.563 43.064 1.00 87.19 666 THR A O 1
ATOM 5149 N N . HIS A 1 667 ? -22.542 5.088 42.682 1.00 90.38 667 HIS A N 1
ATOM 5150 C CA . HIS A 1 667 ? -21.765 5.918 41.769 1.00 90.38 667 HIS A CA 1
ATOM 5151 C C . HIS A 1 667 ? -22.278 7.362 41.775 1.00 90.38 667 HIS A C 1
ATOM 5153 O O . HIS A 1 667 ? -23.422 7.615 41.397 1.00 90.38 667 HIS A O 1
ATOM 5159 N N . VAL A 1 668 ? -21.438 8.294 42.210 1.00 93.06 668 VAL A N 1
ATOM 5160 C CA . VAL A 1 668 ? -21.684 9.736 42.209 1.00 93.06 668 VAL A CA 1
ATOM 5161 C C . VAL A 1 668 ? -21.140 10.336 40.920 1.00 93.06 668 VAL A C 1
ATOM 5163 O O . VAL A 1 668 ? -19.991 10.070 40.570 1.00 93.06 668 VAL A O 1
ATOM 5166 N N . ASP A 1 669 ? -21.950 11.152 40.249 1.00 89.19 669 ASP A N 1
ATOM 5167 C CA . ASP A 1 669 ? -21.571 11.815 38.999 1.00 89.19 669 ASP A CA 1
ATOM 5168 C C . ASP A 1 669 ? -21.174 13.274 39.216 1.00 89.19 669 ASP A C 1
ATOM 5170 O O . ASP A 1 669 ? -20.219 13.733 38.617 1.00 89.19 669 ASP A O 1
ATOM 5174 N N . ALA A 1 670 ? -21.887 14.021 40.068 1.00 92.75 670 ALA A N 1
ATOM 5175 C CA . ALA A 1 670 ? -21.615 15.446 40.238 1.00 92.75 670 ALA A CA 1
ATOM 5176 C C . ALA A 1 670 ? -22.088 15.993 41.587 1.00 92.75 670 ALA A C 1
ATOM 5178 O O . ALA A 1 670 ? -23.038 15.498 42.201 1.00 92.75 670 ALA A O 1
ATOM 5179 N N . PHE A 1 671 ? -21.467 17.095 42.005 1.00 93.19 671 PHE A N 1
ATOM 5180 C CA . PHE A 1 671 ? -21.918 17.911 43.127 1.00 93.19 671 PHE A CA 1
ATOM 5181 C C . PHE A 1 671 ? -22.177 19.340 42.657 1.00 93.19 671 PHE A C 1
ATOM 5183 O O . PHE A 1 671 ? -21.292 19.985 42.097 1.00 93.19 671 PHE A O 1
ATOM 5190 N N . LEU A 1 672 ? -23.368 19.860 42.943 1.00 92.62 672 LEU A N 1
ATOM 5191 C CA . LEU A 1 672 ? -23.688 21.276 42.803 1.00 92.62 672 LEU A CA 1
ATOM 5192 C C . LEU A 1 672 ? -23.846 21.878 44.196 1.00 92.62 672 LEU A C 1
ATOM 5194 O O . LEU A 1 672 ? -24.762 21.490 44.928 1.00 92.62 672 LEU A O 1
ATOM 5198 N N . PRO A 1 673 ? -22.986 22.816 44.603 1.00 90.12 673 PRO A N 1
ATOM 5199 C CA . PRO A 1 673 ? -23.136 23.407 45.913 1.00 90.12 673 PRO A CA 1
ATOM 5200 C C . PRO A 1 673 ? -24.311 24.391 45.961 1.00 90.12 673 PRO A C 1
ATOM 5202 O O . PRO A 1 673 ? -24.539 25.156 45.023 1.00 90.12 673 PRO A O 1
ATOM 5205 N N . VAL A 1 674 ? -25.022 24.412 47.086 1.00 90.94 674 VAL A N 1
ATOM 5206 C CA . VAL A 1 674 ? -26.178 25.292 47.285 1.00 90.94 674 VAL A CA 1
ATOM 5207 C C . VAL A 1 674 ? -25.690 26.730 47.532 1.00 90.94 674 VAL A C 1
ATOM 5209 O O . VAL A 1 674 ? -24.930 26.947 48.479 1.00 90.94 674 VAL A O 1
ATOM 5212 N N . PRO A 1 675 ? -26.074 27.720 46.702 1.00 83.25 675 PRO A N 1
ATOM 5213 C CA . PRO A 1 675 ? -25.546 29.083 46.741 1.00 83.25 675 PRO A CA 1
ATOM 5214 C C . PRO A 1 675 ? -25.429 29.739 48.120 1.00 83.25 675 PRO A C 1
ATOM 5216 O O . PRO A 1 675 ? -24.330 30.123 48.514 1.00 83.25 675 PRO A O 1
ATOM 5219 N N . ASP A 1 676 ? -26.535 29.800 48.854 1.00 84.94 676 ASP A N 1
ATOM 5220 C CA . ASP A 1 676 ? -26.719 30.503 50.129 1.00 84.94 676 ASP A CA 1
ATOM 5221 C C . ASP A 1 676 ? -26.542 29.599 51.366 1.00 84.94 676 ASP A C 1
ATOM 5223 O O . ASP A 1 676 ? -26.778 30.031 52.491 1.00 84.94 676 ASP A O 1
ATOM 5227 N N . GLN A 1 677 ? -26.096 28.350 51.181 1.00 88.00 677 GLN A N 1
ATOM 5228 C CA . GLN A 1 677 ? -25.843 27.380 52.260 1.00 88.00 677 GLN A CA 1
ATOM 5229 C C . GLN A 1 677 ? -24.365 26.948 52.287 1.00 88.00 677 GLN A C 1
ATOM 5231 O O . GLN A 1 677 ? -24.027 25.772 52.467 1.00 88.00 677 GLN A O 1
ATOM 5236 N N . ARG A 1 678 ? -23.464 27.919 52.081 1.00 82.00 678 ARG A N 1
ATOM 5237 C CA . ARG A 1 678 ? -22.002 27.743 52.056 1.00 82.00 678 ARG A CA 1
ATOM 5238 C C . ARG A 1 678 ? -21.257 28.813 52.880 1.00 82.00 678 ARG A C 1
ATOM 5240 O O . ARG A 1 678 ? -20.591 29.671 52.303 1.00 82.00 678 ARG A O 1
ATOM 5247 N N . PRO A 1 679 ? -21.292 28.751 54.222 1.00 84.81 679 PRO A N 1
ATOM 5248 C CA . PRO A 1 679 ? -21.963 27.736 55.031 1.00 84.81 679 PRO A CA 1
ATOM 5249 C C . PRO A 1 679 ? -23.445 28.055 55.282 1.00 84.81 679 PRO A C 1
ATOM 5251 O O . PRO A 1 679 ? -23.866 29.207 55.232 1.00 84.81 679 PRO A O 1
ATOM 5254 N N . ALA A 1 680 ? -24.211 27.021 55.611 1.00 86.12 680 ALA A N 1
ATOM 5255 C CA . ALA A 1 680 ? -25.526 27.121 56.224 1.00 86.12 680 ALA A CA 1
ATOM 5256 C C . ALA A 1 680 ? -25.444 27.716 57.641 1.00 86.12 680 ALA A C 1
ATOM 5258 O O . ALA A 1 680 ? -24.365 27.851 58.226 1.00 86.12 680 ALA A O 1
ATOM 5259 N N . GLY A 1 681 ? -26.602 28.016 58.238 1.00 83.75 681 GLY A N 1
ATOM 5260 C CA . GLY A 1 681 ? -26.685 28.585 59.591 1.00 83.75 681 GLY A CA 1
ATOM 5261 C C . GLY A 1 681 ? -26.043 27.729 60.697 1.00 83.75 681 GLY A C 1
ATOM 5262 O O . GLY A 1 681 ? -25.649 28.268 61.726 1.00 83.75 681 GLY A O 1
ATOM 5263 N N . ASP A 1 682 ? -25.894 26.416 60.486 1.00 84.62 682 ASP A N 1
ATOM 5264 C CA . ASP A 1 682 ? -25.232 25.480 61.408 1.00 84.62 682 ASP A CA 1
ATOM 5265 C C . ASP A 1 682 ? -23.733 25.267 61.108 1.00 84.62 682 ASP A C 1
ATOM 5267 O O . ASP A 1 682 ? -23.076 24.441 61.743 1.00 84.62 682 ASP A O 1
ATOM 5271 N N . GLY A 1 683 ? -23.180 26.001 60.138 1.00 85.25 683 GLY A N 1
ATOM 5272 C CA . GLY A 1 683 ? -21.787 25.891 59.712 1.00 85.25 683 GLY A CA 1
ATOM 5273 C C . GLY A 1 683 ? -21.510 24.779 58.695 1.00 85.25 683 GLY A C 1
ATOM 5274 O O . GLY A 1 683 ? -20.379 24.704 58.209 1.00 85.25 683 GLY A O 1
ATOM 5275 N N . SER A 1 684 ? -22.493 23.936 58.357 1.00 90.81 684 SER A N 1
ATOM 5276 C CA . SER A 1 684 ? -22.354 22.895 57.330 1.00 90.81 684 SER A CA 1
ATOM 5277 C C . SER A 1 684 ? -22.408 23.470 55.912 1.00 90.81 684 SER A C 1
ATOM 5279 O O . SER A 1 684 ? -22.885 24.581 55.693 1.00 90.81 684 SER A O 1
ATOM 5281 N N . PHE A 1 685 ? -21.915 22.719 54.932 1.00 91.62 685 PHE A N 1
ATOM 5282 C CA . PHE A 1 685 ? -21.976 23.077 53.516 1.00 91.62 685 PHE A CA 1
ATOM 5283 C C . PHE A 1 685 ? -22.931 22.136 52.794 1.00 91.62 685 PHE A C 1
ATOM 5285 O O . PHE A 1 685 ? -22.797 20.917 52.917 1.00 91.62 685 PHE A O 1
ATOM 5292 N N . TRP A 1 686 ? -23.911 22.688 52.081 1.00 93.56 686 TRP A N 1
ATOM 5293 C CA . TRP A 1 686 ? -24.957 21.898 51.431 1.00 93.56 686 TRP A CA 1
ATOM 5294 C C . TRP A 1 686 ? -24.688 21.716 49.937 1.00 93.56 686 TRP A C 1
ATOM 5296 O O . TRP A 1 686 ? -24.219 22.634 49.259 1.00 93.56 686 TRP A O 1
ATOM 5306 N N . TYR A 1 687 ? -25.040 20.537 49.421 1.00 94.88 687 TYR A N 1
ATOM 5307 C CA . TYR A 1 687 ? -24.881 20.169 48.014 1.00 94.88 687 TYR A CA 1
ATOM 5308 C C . TYR A 1 687 ? -26.096 19.409 47.509 1.00 94.88 687 TYR A C 1
ATOM 5310 O O . TYR A 1 687 ? -26.595 18.497 48.176 1.00 94.88 687 TYR A O 1
ATOM 5318 N N . TRP A 1 688 ? -26.508 19.717 46.285 1.00 96.06 688 TRP A N 1
ATOM 5319 C CA . TRP A 1 688 ? -27.226 18.754 45.468 1.00 96.06 688 TRP A CA 1
ATOM 5320 C C . TRP A 1 688 ? -26.209 17.771 44.893 1.00 96.06 688 TRP A C 1
ATOM 5322 O O . TRP A 1 688 ? -25.327 18.150 44.125 1.00 96.06 688 TRP A O 1
ATOM 5332 N N . MET A 1 689 ? -26.315 16.513 45.303 1.00 95.88 689 MET A N 1
ATOM 5333 C CA . MET A 1 689 ? -25.485 15.426 44.801 1.00 95.88 689 MET A CA 1
ATOM 5334 C C . MET A 1 689 ? -26.265 14.642 43.754 1.00 95.88 689 MET A C 1
ATOM 5336 O O . MET A 1 689 ? -27.348 14.134 44.055 1.00 95.88 689 MET A O 1
ATOM 5340 N N . PHE A 1 690 ? -25.692 14.527 42.561 1.00 95.38 690 PHE A N 1
ATOM 5341 C CA . PHE A 1 690 ? -26.227 13.794 41.421 1.00 95.38 690 PHE A CA 1
ATOM 5342 C C . PHE A 1 690 ? -25.540 12.433 41.333 1.00 95.38 690 PHE A C 1
ATOM 5344 O O . PHE A 1 690 ? -24.317 12.338 41.450 1.00 95.38 690 PHE A O 1
ATOM 5351 N N . HIS A 1 691 ? -26.328 11.371 41.189 1.00 93.06 691 HIS A N 1
ATOM 5352 C CA . HIS A 1 691 ? -25.830 9.999 41.228 1.00 93.06 691 HIS A CA 1
ATOM 5353 C C . HIS A 1 691 ? -26.686 9.048 40.395 1.00 93.06 691 HIS A C 1
ATOM 5355 O O . HIS A 1 691 ? -27.878 9.291 40.166 1.00 93.06 691 HIS A O 1
ATOM 5361 N N . ASN A 1 692 ? -26.076 7.948 39.960 1.00 86.81 692 ASN A N 1
ATOM 5362 C CA . ASN A 1 692 ? -26.722 6.975 39.092 1.00 86.81 692 ASN A CA 1
ATOM 5363 C C . ASN A 1 692 ? -27.485 5.909 39.875 1.00 86.81 692 ASN A C 1
ATOM 5365 O O . ASN A 1 692 ? -26.981 5.297 40.816 1.00 86.81 692 ASN A O 1
ATOM 5369 N N . THR A 1 693 ? -28.689 5.614 39.388 1.00 81.12 693 THR A N 1
ATOM 5370 C CA . THR A 1 693 ? -29.491 4.463 39.809 1.00 81.12 693 THR A CA 1
ATOM 5371 C C . THR A 1 693 ? -29.808 3.588 38.590 1.00 81.12 693 THR A C 1
ATOM 5373 O O . THR A 1 693 ? -29.728 4.075 37.459 1.00 81.12 693 THR A O 1
ATOM 5376 N N . PRO A 1 694 ? -30.241 2.325 38.766 1.00 73.62 694 PRO A N 1
ATOM 5377 C CA . PRO A 1 694 ? -30.631 1.464 37.642 1.00 73.62 694 PRO A CA 1
ATOM 5378 C C . PRO A 1 694 ? -31.746 2.029 36.745 1.00 73.62 694 PRO A C 1
ATOM 5380 O O . PRO A 1 694 ? -31.923 1.567 35.624 1.00 73.62 694 PRO A O 1
ATOM 5383 N N . VAL A 1 695 ? -32.508 3.015 37.230 1.00 76.69 695 VAL A N 1
ATOM 5384 C CA . VAL A 1 695 ? -33.620 3.657 36.507 1.00 76.69 695 VAL A CA 1
ATOM 5385 C C . VAL A 1 695 ? -33.273 5.065 36.000 1.00 76.69 695 VAL A C 1
ATOM 5387 O O . VAL A 1 695 ? -34.172 5.831 35.653 1.00 76.69 695 VAL A O 1
ATOM 5390 N N . GLY A 1 696 ? -31.985 5.418 35.978 1.00 83.81 696 GLY A N 1
ATOM 5391 C CA . GLY A 1 696 ? -31.469 6.718 35.542 1.00 83.81 696 GLY A CA 1
ATOM 5392 C C . GLY A 1 696 ? -30.905 7.564 36.684 1.00 83.81 696 GLY A C 1
ATOM 5393 O O . GLY A 1 696 ? -30.954 7.176 37.857 1.00 83.81 696 GLY A O 1
ATOM 5394 N N . GLN A 1 697 ? -30.354 8.729 36.342 1.00 91.81 697 GLN A N 1
ATOM 5395 C CA . GLN A 1 697 ? -29.749 9.618 37.327 1.00 91.81 697 GLN A CA 1
ATOM 5396 C C . GLN A 1 697 ? -30.815 10.226 38.254 1.00 91.81 697 GLN A C 1
ATOM 5398 O O . GLN A 1 697 ? -31.958 10.506 37.866 1.00 91.81 697 GLN A O 1
ATOM 5403 N N . ARG A 1 698 ? -30.441 10.411 39.515 1.00 94.19 698 ARG A N 1
ATOM 5404 C CA . ARG A 1 698 ? -31.218 11.105 40.542 1.00 94.19 698 ARG A CA 1
ATOM 5405 C C . ARG A 1 698 ? -30.344 12.168 41.185 1.00 94.19 698 ARG A C 1
ATOM 5407 O O . ARG A 1 698 ? -29.122 12.117 41.090 1.00 94.19 698 ARG A O 1
ATOM 5414 N N . TYR A 1 699 ? -30.976 13.104 41.879 1.00 95.06 699 TYR A N 1
ATOM 5415 C CA . TYR A 1 699 ? -30.258 13.996 42.779 1.00 95.06 699 TYR A CA 1
ATOM 5416 C C . TYR A 1 699 ? -30.875 13.978 44.173 1.00 95.06 699 TYR A C 1
ATOM 5418 O O . TYR A 1 699 ? -32.083 13.800 44.331 1.00 95.06 699 TYR A O 1
ATOM 5426 N N . ARG A 1 700 ? -30.047 14.202 45.189 1.00 94.88 700 ARG A N 1
ATOM 5427 C CA . ARG A 1 700 ? -30.459 14.322 46.592 1.00 94.88 700 ARG A CA 1
ATOM 5428 C C . ARG A 1 700 ? -29.741 15.485 47.262 1.00 94.88 700 ARG A C 1
ATOM 5430 O O . ARG A 1 700 ? -28.757 15.993 46.730 1.00 94.88 700 ARG A O 1
ATOM 5437 N N . LEU A 1 701 ? -30.250 15.934 48.406 1.00 94.94 701 LEU A N 1
ATOM 5438 C CA . LEU A 1 701 ? -29.659 17.046 49.152 1.00 94.94 701 LEU A CA 1
ATOM 5439 C C . LEU A 1 701 ? -28.847 16.488 50.315 1.00 94.94 701 LEU A C 1
ATOM 5441 O O . LEU A 1 701 ? -29.391 15.766 51.154 1.00 94.94 701 LEU A O 1
ATOM 5445 N N . ILE A 1 702 ? -27.565 16.830 50.371 1.00 95.56 702 ILE A N 1
ATOM 5446 C CA . ILE A 1 702 ? -26.652 16.409 51.434 1.00 95.56 702 ILE A CA 1
ATOM 5447 C C . ILE A 1 702 ? -25.999 17.627 52.085 1.00 95.56 702 ILE A C 1
ATOM 5449 O O . ILE A 1 702 ? -25.929 18.700 51.487 1.00 95.56 702 ILE A O 1
ATOM 5453 N N . SER A 1 703 ? -25.494 17.453 53.301 1.00 94.25 703 SER A N 1
ATOM 5454 C CA . SER A 1 703 ? -24.675 18.454 53.986 1.00 94.25 703 SER A CA 1
ATOM 5455 C C . SER A 1 703 ? -23.393 17.835 54.525 1.00 94.25 703 SER A C 1
ATOM 5457 O O . SER A 1 703 ? -23.441 16.720 55.048 1.00 94.25 703 SER A O 1
ATOM 5459 N N . ILE A 1 704 ? -22.298 18.588 54.499 1.00 93.56 704 ILE A N 1
ATOM 5460 C CA . ILE A 1 704 ? -20.997 18.195 55.049 1.00 93.56 704 ILE A CA 1
ATOM 5461 C C . ILE A 1 704 ? -20.612 19.185 56.152 1.00 93.56 704 ILE A C 1
ATOM 5463 O O . ILE A 1 704 ? -20.603 20.397 55.931 1.00 93.56 704 ILE A O 1
ATOM 5467 N N . GLY A 1 705 ? -20.356 18.687 57.362 1.00 88.81 705 GLY A N 1
ATOM 5468 C CA . GLY A 1 705 ? -20.000 19.509 58.523 1.00 88.81 705 GLY A CA 1
ATOM 5469 C C . GLY A 1 705 ? -18.516 19.895 58.584 1.00 88.81 705 GLY A C 1
ATOM 5470 O O . GLY A 1 705 ? -17.662 19.189 58.054 1.00 88.81 705 GLY A O 1
ATOM 5471 N N . ARG A 1 706 ? -18.212 20.988 59.300 1.00 80.62 706 ARG A N 1
ATOM 5472 C CA . ARG A 1 706 ? -16.844 21.405 59.673 1.00 80.62 706 ARG A CA 1
ATOM 5473 C C . ARG A 1 706 ? -16.365 20.584 60.870 1.00 80.62 706 ARG A C 1
ATOM 5475 O O . ARG A 1 706 ? -17.035 20.608 61.903 1.00 80.62 706 ARG A O 1
ATOM 5482 N N . SER A 1 707 ? -15.239 19.875 60.785 1.00 62.03 707 SER A N 1
ATOM 5483 C CA . SER A 1 707 ? -14.715 19.152 61.965 1.00 62.03 707 SER A CA 1
ATOM 5484 C C . SER A 1 707 ? -13.232 18.752 61.926 1.00 62.03 707 SER A C 1
ATOM 5486 O O . SER A 1 707 ? -12.816 17.945 62.757 1.00 62.03 707 SER A O 1
ATOM 5488 N N . GLY A 1 708 ? -12.430 19.250 60.977 1.00 64.88 708 GLY A N 1
ATOM 5489 C CA . GLY A 1 708 ? -11.137 18.623 60.648 1.00 64.88 708 GLY A CA 1
ATOM 5490 C C . GLY A 1 708 ? -11.350 17.244 60.005 1.00 64.88 708 GLY A C 1
ATOM 5491 O O . GLY A 1 708 ? -12.425 17.016 59.462 1.00 64.88 708 GLY A O 1
ATOM 5492 N N . ASN A 1 709 ? -10.405 16.302 60.145 1.00 56.66 709 ASN A N 1
ATOM 5493 C CA . ASN A 1 709 ? -10.320 15.003 59.428 1.00 56.66 709 ASN A CA 1
ATOM 5494 C C . ASN A 1 709 ? -11.576 14.086 59.375 1.00 56.66 709 ASN A C 1
ATOM 5496 O O . ASN A 1 709 ? -11.510 13.019 58.767 1.00 56.66 709 ASN A O 1
ATOM 5500 N N . ALA A 1 710 ? -12.680 14.407 60.054 1.00 68.31 710 ALA A N 1
ATOM 5501 C CA . ALA A 1 710 ? -13.869 13.558 60.168 1.00 68.31 710 ALA A CA 1
ATOM 5502 C C . ALA A 1 710 ? -15.103 14.026 59.366 1.00 68.31 710 ALA A C 1
ATOM 5504 O O . ALA A 1 710 ? -16.107 13.318 59.430 1.00 68.31 710 ALA A O 1
ATOM 5505 N N . HIS A 1 711 ? -15.048 15.184 58.684 1.00 87.88 711 HIS A N 1
ATOM 5506 C CA . HIS A 1 711 ? -16.136 15.872 57.948 1.00 87.88 711 HIS A CA 1
ATOM 5507 C C . HIS A 1 711 ? -17.472 15.107 57.869 1.00 87.88 711 HIS A C 1
ATOM 5509 O O . HIS A 1 711 ? -17.732 14.414 56.883 1.00 87.88 711 HIS A O 1
ATOM 5515 N N . PRO A 1 712 ? -18.337 15.184 58.901 1.00 88.81 712 PRO A N 1
ATOM 5516 C CA . PRO A 1 712 ? -19.516 14.337 58.970 1.00 88.81 712 PRO A CA 1
ATOM 5517 C C . PRO A 1 712 ? -20.508 14.717 57.875 1.00 88.81 712 PRO A C 1
ATOM 5519 O O . PRO A 1 712 ? -20.944 15.869 57.794 1.00 88.81 712 PRO A O 1
ATOM 5522 N N . ASP A 1 713 ? -20.914 13.732 57.084 1.00 92.62 713 ASP A N 1
ATOM 5523 C CA . ASP A 1 713 ? -21.889 13.893 56.018 1.00 92.62 713 ASP A CA 1
ATOM 5524 C C . ASP A 1 713 ? -23.293 13.446 56.464 1.00 92.62 713 ASP A C 1
ATOM 5526 O O . ASP A 1 713 ? -23.466 12.499 57.240 1.00 92.62 713 ASP A O 1
ATOM 5530 N N . ARG A 1 714 ? -24.329 14.162 56.015 1.00 93.62 714 ARG A N 1
ATOM 5531 C CA . ARG A 1 714 ? -25.734 13.877 56.355 1.00 93.62 714 ARG A CA 1
ATOM 5532 C C . ARG A 1 714 ? -26.633 14.003 55.137 1.00 93.62 714 ARG A C 1
ATOM 5534 O O . ARG A 1 714 ? -26.484 14.929 54.343 1.00 93.62 714 ARG A O 1
ATOM 5541 N N . LEU A 1 715 ? -27.600 13.094 55.032 1.00 94.69 715 LEU A N 1
ATOM 5542 C CA . LEU A 1 715 ? -28.701 13.201 54.081 1.00 94.69 715 LEU A CA 1
ATOM 5543 C C . LEU A 1 715 ? -29.723 14.215 54.609 1.00 94.69 715 LEU A C 1
ATOM 5545 O O . LEU A 1 715 ? -30.305 14.001 55.669 1.00 94.69 715 LEU A O 1
ATOM 5549 N N . GLN A 1 716 ? -29.936 15.304 53.874 1.00 94.25 716 GLN A N 1
ATOM 5550 C CA . GLN A 1 716 ? -30.929 16.336 54.197 1.00 94.25 716 GLN A CA 1
ATOM 5551 C C . GLN A 1 716 ? -32.263 16.065 53.500 1.00 94.25 716 GLN A C 1
ATOM 5553 O O . GLN A 1 716 ? -33.333 16.346 54.038 1.00 94.25 716 GLN A O 1
ATOM 5558 N N . ARG A 1 717 ? -32.211 15.503 52.287 1.00 92.88 717 ARG A N 1
ATOM 5559 C CA . ARG A 1 717 ? -33.392 15.126 51.507 1.00 92.88 717 ARG A CA 1
ATOM 5560 C C . ARG A 1 717 ? -33.056 13.983 50.564 1.00 92.88 717 ARG A C 1
ATOM 5562 O O . ARG A 1 717 ? -32.025 14.053 49.909 1.00 92.88 717 ARG A O 1
ATOM 5569 N N . ASP A 1 718 ? -33.942 12.995 50.479 1.00 92.75 718 ASP A N 1
ATOM 5570 C CA . ASP A 1 718 ? -33.788 11.812 49.621 1.00 92.75 718 ASP A CA 1
ATOM 5571 C C . ASP A 1 718 ? -33.972 12.120 48.116 1.00 92.75 718 ASP A C 1
ATOM 5573 O O . ASP A 1 718 ? -34.223 13.268 47.724 1.00 92.75 718 ASP A O 1
ATOM 5577 N N . ASP A 1 719 ? -33.832 11.083 47.287 1.00 93.44 719 ASP A N 1
ATOM 5578 C CA . ASP A 1 719 ? -33.785 11.136 45.826 1.00 93.44 719 ASP A CA 1
ATOM 5579 C C . ASP A 1 719 ? -34.972 11.836 45.164 1.00 93.44 719 ASP A C 1
ATOM 5581 O O . ASP A 1 719 ? -36.147 11.589 45.446 1.00 93.44 719 ASP A O 1
ATOM 5585 N N . ARG A 1 720 ? -34.639 12.663 44.175 1.00 92.88 720 ARG A N 1
ATOM 5586 C CA . ARG A 1 720 ? -35.570 13.314 43.259 1.00 92.88 720 ARG A CA 1
ATOM 5587 C C . ARG A 1 720 ? -35.129 13.129 41.814 1.00 92.88 720 ARG A C 1
ATOM 5589 O O . ARG A 1 720 ? -33.967 12.855 41.514 1.00 92.88 720 ARG A O 1
ATOM 5596 N N . GLN A 1 721 ? -36.093 13.257 40.909 1.00 92.50 721 GLN A N 1
ATOM 5597 C CA . GLN A 1 721 ? -35.849 13.171 39.472 1.00 92.50 721 GLN A CA 1
ATOM 5598 C C . GLN A 1 721 ? -35.195 14.454 38.954 1.00 92.50 721 GLN A C 1
ATOM 5600 O O . GLN A 1 721 ? -35.578 15.534 39.400 1.00 92.50 721 GLN A O 1
ATOM 5605 N N . LEU A 1 722 ? -34.297 14.351 37.969 1.00 92.88 722 LEU A N 1
ATOM 5606 C CA . LEU A 1 722 ? -33.696 15.522 37.312 1.00 92.88 722 LEU A CA 1
ATOM 5607 C C . LEU A 1 722 ? -34.742 16.484 36.739 1.00 92.88 722 LEU A C 1
ATOM 5609 O O . LEU A 1 722 ? -34.537 17.684 36.808 1.00 92.88 722 LEU A O 1
ATOM 5613 N N . SER A 1 723 ? -35.894 15.977 36.289 1.00 89.50 723 SER A N 1
ATOM 5614 C CA . SER A 1 723 ? -37.028 16.768 35.781 1.00 89.50 723 SER A CA 1
ATOM 5615 C C . SER A 1 723 ? -37.605 17.794 36.768 1.00 89.50 723 SER A C 1
ATOM 5617 O O . SER A 1 723 ? -38.469 18.578 36.399 1.00 89.50 723 SER A O 1
ATOM 5619 N N . GLN A 1 724 ? -37.168 17.785 38.032 1.00 93.56 724 GLN A N 1
ATOM 5620 C CA . GLN A 1 724 ? -37.490 18.835 39.001 1.00 93.56 724 GLN A CA 1
ATOM 5621 C C . GLN A 1 724 ? -36.654 20.109 38.818 1.00 93.56 724 GLN A C 1
ATOM 5623 O O . GLN A 1 724 ? -37.005 21.124 39.407 1.00 93.56 724 GLN A O 1
ATOM 5628 N N . TRP A 1 725 ? -35.561 20.041 38.059 1.00 94.75 725 TRP A N 1
ATOM 5629 C CA . TRP A 1 725 ? -34.771 21.189 37.629 1.00 94.75 725 TRP A CA 1
ATOM 5630 C C . TRP A 1 725 ? -35.267 21.623 36.259 1.00 94.75 725 TRP A C 1
ATOM 5632 O O . TRP A 1 725 ? -35.145 20.874 35.285 1.00 94.75 725 TRP A O 1
ATOM 5642 N N . ARG A 1 726 ? -35.822 22.828 36.172 1.00 93.56 726 ARG A N 1
ATOM 5643 C CA . ARG A 1 726 ? -36.318 23.376 34.906 1.00 93.56 726 ARG A CA 1
ATOM 5644 C C . ARG A 1 726 ? -35.177 23.599 33.913 1.00 93.56 726 ARG A C 1
ATOM 5646 O O . ARG A 1 726 ? -35.310 23.318 32.728 1.00 93.56 726 ARG A O 1
ATOM 5653 N N . SER A 1 727 ? -34.033 24.055 34.404 1.00 94.12 727 SER A N 1
ATOM 5654 C CA . SER A 1 727 ? -32.820 24.299 33.623 1.00 94.12 727 SER A CA 1
ATOM 5655 C C . SER A 1 727 ? -32.180 23.023 33.050 1.00 94.12 727 SER A C 1
ATOM 5657 O O . SER A 1 727 ? -31.405 23.089 32.090 1.00 94.12 727 SER A O 1
ATOM 5659 N N . LEU A 1 728 ? -32.538 21.850 33.587 1.00 94.38 728 LEU A N 1
ATOM 5660 C CA . LEU A 1 728 ? -32.071 20.534 33.139 1.00 94.38 728 LEU A CA 1
ATOM 5661 C C . LEU A 1 728 ? -33.125 19.777 32.318 1.00 94.38 728 LEU A C 1
ATOM 5663 O O . LEU A 1 728 ? -33.034 18.560 32.156 1.00 94.38 728 LEU A O 1
ATOM 5667 N N . GLU A 1 729 ? -34.130 20.468 31.778 1.00 91.75 729 GLU A N 1
ATOM 5668 C CA . GLU A 1 729 ? -35.090 19.841 30.873 1.00 91.75 729 GLU A CA 1
ATOM 5669 C C . GLU A 1 729 ? -34.369 19.201 29.671 1.00 91.75 729 GLU A C 1
ATOM 5671 O O . GLU A 1 729 ? -33.479 19.797 29.054 1.00 91.75 729 GLU A O 1
ATOM 5676 N N . GLY A 1 730 ? -34.718 17.944 29.383 1.00 87.75 730 GLY A N 1
ATOM 5677 C CA . GLY A 1 730 ? -34.083 17.128 28.343 1.00 87.75 730 GLY A CA 1
ATOM 5678 C C . GLY A 1 730 ? -32.742 16.492 28.733 1.00 87.75 730 GLY A C 1
ATOM 5679 O O . GLY A 1 730 ? -32.275 15.620 28.005 1.00 87.75 730 GLY A O 1
ATOM 5680 N N . VAL A 1 731 ? -32.151 16.857 29.876 1.00 91.25 731 VAL A N 1
ATOM 5681 C CA . VAL A 1 731 ? -30.891 16.274 30.359 1.00 91.25 731 VAL A CA 1
ATOM 5682 C C . VAL A 1 731 ? -31.169 14.950 31.060 1.00 91.25 731 VAL A C 1
ATOM 5684 O O . VAL A 1 731 ? -31.875 14.902 32.071 1.00 91.25 731 VAL A O 1
ATOM 5687 N N . THR A 1 732 ? -30.598 13.856 30.552 1.00 87.81 732 THR A N 1
ATOM 5688 C CA . THR A 1 732 ? -30.786 12.530 31.171 1.00 87.81 732 THR A CA 1
ATOM 5689 C C . THR A 1 732 ? -29.722 12.194 32.212 1.00 87.81 732 THR A C 1
ATOM 5691 O O . THR A 1 732 ? -29.947 11.319 33.051 1.00 87.81 732 THR A O 1
ATOM 5694 N N . ARG A 1 733 ? -28.569 12.869 32.159 1.00 89.19 733 ARG A N 1
ATOM 5695 C CA . ARG A 1 733 ? -27.446 12.697 33.086 1.00 89.19 733 ARG A CA 1
ATOM 5696 C C . ARG A 1 733 ? -26.608 13.967 33.118 1.00 89.19 733 ARG A C 1
ATOM 5698 O O . ARG A 1 733 ? -26.149 14.394 32.073 1.00 89.19 733 ARG A O 1
ATOM 5705 N N . VAL A 1 734 ? -26.392 14.532 34.297 1.00 91.44 734 VAL A N 1
ATOM 5706 C CA . VAL A 1 734 ? -25.416 15.598 34.522 1.00 91.44 734 VAL A CA 1
ATOM 5707 C C . VAL A 1 734 ? -24.068 14.990 34.884 1.00 91.44 734 VAL A C 1
ATOM 5709 O O . VAL A 1 734 ? -23.999 14.139 35.771 1.00 91.44 734 VAL A O 1
ATOM 5712 N N . ASP A 1 735 ? -23.018 15.469 34.229 1.00 86.25 735 ASP A N 1
ATOM 5713 C CA . ASP A 1 735 ? -21.643 15.007 34.405 1.00 86.25 735 ASP A CA 1
ATOM 5714 C C . ASP A 1 735 ? -20.843 15.936 35.331 1.00 86.25 735 ASP A C 1
ATOM 5716 O O . ASP A 1 735 ? -20.028 15.472 36.116 1.00 86.25 735 ASP A O 1
ATOM 5720 N N . ALA A 1 736 ? -21.080 17.254 35.295 1.00 88.44 736 ALA A N 1
ATOM 5721 C CA . ALA A 1 736 ? -20.412 18.196 36.197 1.00 88.44 736 ALA A CA 1
ATOM 5722 C C . ALA A 1 736 ? -21.133 19.546 36.294 1.00 88.44 736 ALA A C 1
ATOM 5724 O O . ALA A 1 736 ? -21.856 19.959 35.386 1.00 88.44 736 ALA A O 1
ATOM 5725 N N . PHE A 1 737 ? -20.847 20.282 37.371 1.00 89.44 737 PHE A N 1
ATOM 5726 C CA . PHE A 1 737 ? -21.188 21.696 37.496 1.00 89.44 737 PHE A CA 1
ATOM 5727 C C . PHE A 1 737 ? -19.953 22.525 37.813 1.00 89.44 737 PHE A C 1
ATOM 5729 O O . PHE A 1 737 ? -19.173 22.176 38.699 1.00 89.44 737 PHE A O 1
ATOM 5736 N N . LEU A 1 738 ? -19.817 23.671 37.149 1.00 85.12 738 LEU A N 1
ATOM 5737 C CA . LEU A 1 738 ? -18.752 24.629 37.429 1.00 85.12 738 LEU A CA 1
ATOM 5738 C C . LEU A 1 738 ? -19.299 26.041 37.574 1.00 85.12 738 LEU A C 1
ATOM 5740 O O . LEU A 1 738 ? -20.094 26.458 36.734 1.00 85.12 738 LEU A O 1
ATOM 5744 N N . PRO A 1 739 ? -18.852 26.811 38.577 1.00 84.31 739 PRO A N 1
ATOM 5745 C CA . PRO A 1 739 ? -19.204 28.218 38.657 1.00 84.31 739 PRO A CA 1
ATOM 5746 C C . PRO A 1 739 ? -18.597 28.982 37.474 1.00 84.31 739 PRO A C 1
ATOM 5748 O O . PRO A 1 739 ? -17.417 28.815 37.147 1.00 84.31 739 PRO A O 1
ATOM 5751 N N . VAL A 1 740 ? -19.405 29.843 36.858 1.00 81.94 740 VAL A N 1
ATOM 5752 C CA . VAL A 1 740 ? -18.949 30.757 35.805 1.00 81.94 740 VAL A CA 1
ATOM 5753 C C . VAL A 1 740 ? -18.119 31.885 36.449 1.00 81.94 740 VAL A C 1
ATOM 5755 O O . VAL A 1 740 ? -18.644 32.574 37.329 1.00 81.94 740 VAL A O 1
ATOM 5758 N N . PRO A 1 741 ? -16.854 32.126 36.036 1.00 78.19 741 PRO A N 1
ATOM 5759 C CA . PRO A 1 741 ? -16.002 33.175 36.599 1.00 78.19 741 PRO A CA 1
ATOM 5760 C C . PRO A 1 741 ? -16.662 34.548 36.625 1.00 78.19 741 PRO A C 1
ATOM 5762 O O . PRO A 1 741 ? -17.145 35.030 35.599 1.00 78.19 741 PRO A O 1
ATOM 5765 N N . GLY A 1 742 ? -16.643 35.204 37.787 1.00 74.06 742 GLY A N 1
ATOM 5766 C CA . GLY A 1 742 ? -17.174 36.560 37.946 1.00 74.06 742 GLY A CA 1
ATOM 5767 C C . GLY A 1 742 ? -18.702 36.644 37.870 1.00 74.06 742 GLY A C 1
ATOM 5768 O O . GLY A 1 742 ? -19.247 37.744 37.771 1.00 74.06 742 GLY A O 1
ATOM 5769 N N . LYS A 1 743 ? -19.393 35.498 37.886 1.00 77.69 743 LYS A N 1
ATOM 5770 C CA . LYS A 1 743 ? -20.858 35.353 37.973 1.00 77.69 743 LYS A CA 1
ATOM 5771 C C . LYS A 1 743 ? -21.279 34.490 39.167 1.00 77.69 743 LYS A C 1
ATOM 5773 O O . LYS A 1 743 ? -22.402 33.999 39.244 1.00 77.69 743 LYS A O 1
ATOM 5778 N N . ASP A 1 744 ? -20.365 34.338 40.108 1.00 66.56 744 ASP A N 1
ATOM 5779 C CA . ASP A 1 744 ? -20.515 33.744 41.427 1.00 66.56 744 ASP A CA 1
ATOM 5780 C C . ASP A 1 744 ? -20.905 34.797 42.488 1.00 66.56 744 ASP A C 1
ATOM 5782 O O . ASP A 1 744 ? -20.519 34.674 43.647 1.00 66.56 744 ASP A O 1
ATOM 5786 N N . ASP A 1 745 ? -21.652 35.835 42.077 1.00 64.44 745 ASP A N 1
ATOM 5787 C CA . ASP A 1 745 ? -21.797 37.119 42.778 1.00 64.44 745 ASP A CA 1
ATOM 5788 C C . ASP A 1 745 ? -22.178 36.999 44.274 1.00 64.44 745 ASP A C 1
ATOM 5790 O O . ASP A 1 745 ? -23.270 36.529 44.606 1.00 64.44 745 ASP A O 1
ATOM 5794 N N . PRO A 1 746 ? -21.334 37.533 45.178 1.00 48.19 746 PRO A N 1
ATOM 5795 C CA . PRO A 1 746 ? -21.629 37.708 46.600 1.00 48.19 746 PRO A CA 1
ATOM 5796 C C . PRO A 1 746 ? -22.716 38.749 46.954 1.00 48.19 746 PRO A C 1
ATOM 5798 O O . PRO A 1 746 ? -23.048 38.864 48.133 1.00 48.19 746 PRO A O 1
ATOM 5801 N N . GLY A 1 747 ? -23.246 39.538 46.007 1.00 53.06 747 GLY A N 1
ATOM 5802 C CA . GLY A 1 747 ? -24.197 40.636 46.271 1.00 53.06 747 GLY A CA 1
ATOM 5803 C C . GLY A 1 747 ? -25.505 40.640 45.463 1.00 53.06 747 GLY A C 1
ATOM 5804 O O . GLY A 1 747 ? -26.351 41.500 45.712 1.00 53.06 747 GLY A O 1
ATOM 5805 N N . GLY A 1 748 ? -25.692 39.709 44.522 1.00 60.06 748 GLY A N 1
ATOM 5806 C CA . GLY A 1 748 ? -26.773 39.745 43.523 1.00 60.06 748 GLY A CA 1
ATOM 5807 C C . GLY A 1 748 ? -27.833 38.647 43.636 1.00 60.06 748 GLY A C 1
ATOM 5808 O O . GLY A 1 748 ? -28.758 38.622 42.832 1.00 60.06 748 GLY A O 1
ATOM 5809 N N . GLY A 1 749 ? -27.719 37.739 44.611 1.00 77.31 749 GLY A N 1
ATOM 5810 C CA . GLY A 1 749 ? -28.722 36.702 44.886 1.00 77.31 749 GLY A CA 1
ATOM 5811 C C . GLY A 1 749 ? -28.837 35.585 43.839 1.00 77.31 749 GLY A C 1
ATOM 5812 O O . GLY A 1 749 ? -29.761 34.787 43.942 1.00 77.31 749 GLY A O 1
ATOM 5813 N N . GLN A 1 750 ? -27.934 35.502 42.854 1.00 83.88 750 GLN A N 1
ATOM 5814 C CA . GLN A 1 750 ? -27.970 34.501 41.777 1.00 83.88 750 GLN A CA 1
ATOM 5815 C C . GLN A 1 750 ? -26.567 33.959 41.489 1.00 83.88 750 GLN A C 1
ATOM 5817 O O . GLN A 1 750 ? -25.603 34.721 41.465 1.00 83.88 750 GLN A O 1
ATOM 5822 N N . HIS A 1 751 ? -26.445 32.655 41.224 1.00 87.25 751 HIS A N 1
ATOM 5823 C CA . HIS A 1 751 ? -25.182 32.013 40.839 1.00 87.25 751 HIS A CA 1
ATOM 5824 C C . HIS A 1 751 ? -25.312 31.313 39.498 1.00 87.25 751 HIS A C 1
ATOM 5826 O O . HIS A 1 751 ? -26.252 30.550 39.279 1.00 87.25 751 HIS A O 1
ATOM 5832 N N . TRP A 1 752 ? -24.349 31.550 38.612 1.00 87.75 752 TRP A N 1
ATOM 5833 C CA . TRP A 1 752 ? -24.341 30.942 37.288 1.00 87.75 752 TRP A CA 1
ATOM 5834 C C . TRP A 1 752 ? -23.415 29.735 37.266 1.00 87.75 752 TRP A C 1
ATOM 5836 O O . TRP A 1 752 ? -22.288 29.791 37.769 1.00 87.75 752 TRP A O 1
ATOM 5846 N N . TYR A 1 753 ? -23.878 28.668 36.624 1.00 88.94 753 TYR A N 1
ATOM 5847 C CA . TYR A 1 753 ? -23.127 27.436 36.472 1.00 88.94 753 TYR A CA 1
ATOM 5848 C C . TYR A 1 753 ? -23.091 26.988 35.019 1.00 88.94 753 TYR A C 1
ATOM 5850 O O . TYR A 1 753 ? -24.083 27.047 34.295 1.00 88.94 753 TYR A O 1
ATOM 5858 N N . TRP A 1 754 ? -21.937 26.484 34.613 1.00 87.94 754 TRP A N 1
ATOM 5859 C CA . TRP A 1 754 ? -21.830 25.593 33.475 1.00 87.94 754 TRP A CA 1
ATOM 5860 C C . TRP A 1 754 ? -22.262 24.202 33.928 1.00 87.94 754 TRP A C 1
ATOM 5862 O O . TRP A 1 754 ? -21.633 23.629 34.818 1.00 87.94 754 TRP A O 1
ATOM 5872 N N . ALA A 1 755 ? -23.352 23.698 33.356 1.00 90.56 755 ALA A N 1
ATOM 5873 C CA . ALA A 1 755 ? -23.854 22.352 33.595 1.00 90.56 755 ALA A CA 1
ATOM 5874 C C . ALA A 1 755 ? -23.448 21.470 32.415 1.00 90.56 755 ALA A C 1
ATOM 5876 O O . ALA A 1 755 ? -23.941 21.664 31.303 1.00 90.56 755 ALA A O 1
ATOM 5877 N N . PHE A 1 756 ? -22.523 20.547 32.659 1.00 87.69 756 PHE A N 1
ATOM 5878 C CA . PHE A 1 756 ? -22.004 19.599 31.677 1.00 87.69 756 PHE A CA 1
ATOM 5879 C C . PHE A 1 756 ? -22.867 18.346 31.680 1.00 87.69 756 PHE A C 1
ATOM 5881 O O . PHE A 1 756 ? -23.207 17.837 32.747 1.00 87.69 756 PHE A O 1
ATOM 5888 N N . HIS A 1 757 ? -23.236 17.869 30.502 1.00 87.12 757 HIS A N 1
ATOM 5889 C CA . HIS A 1 757 ? -24.064 16.687 30.315 1.00 87.12 757 HIS A CA 1
ATOM 5890 C C . HIS A 1 757 ? -23.906 16.147 28.893 1.00 87.12 757 HIS A C 1
ATOM 5892 O O . HIS A 1 757 ? -23.974 16.924 27.949 1.00 87.12 757 HIS A O 1
ATOM 5898 N N . GLN A 1 758 ? -23.751 14.834 28.720 1.00 82.06 758 GLN A N 1
ATOM 5899 C CA . GLN A 1 758 ? -23.912 14.148 27.423 1.00 82.06 758 GLN A CA 1
ATOM 5900 C C . GLN A 1 758 ? -23.124 14.812 26.274 1.00 82.06 758 GLN A C 1
ATOM 5902 O O . GLN A 1 758 ? -23.692 15.160 25.234 1.00 82.06 758 GLN A O 1
ATOM 5907 N N . ASP A 1 759 ? -21.834 15.070 26.511 1.00 75.69 759 ASP A N 1
ATOM 5908 C CA . ASP A 1 759 ? -20.907 15.758 25.591 1.00 75.69 759 ASP A CA 1
ATOM 5909 C C . ASP A 1 759 ? -21.317 17.177 25.205 1.00 75.69 759 ASP A C 1
ATOM 5911 O O . ASP A 1 759 ? -20.839 17.769 24.233 1.00 75.69 759 ASP A O 1
ATOM 5915 N N . LYS A 1 760 ? -22.193 17.762 26.014 1.00 84.06 760 LYS A N 1
ATOM 5916 C CA . LYS A 1 760 ? -22.652 19.132 25.919 1.00 84.06 760 LYS A CA 1
ATOM 5917 C C . LYS A 1 760 ? -22.446 19.857 27.240 1.00 84.06 760 LYS A C 1
ATOM 5919 O O . LYS A 1 760 ? -22.224 19.278 28.299 1.00 84.06 760 LYS A O 1
ATOM 5924 N N . TYR A 1 761 ? -22.520 21.170 27.182 1.00 86.44 761 TYR A N 1
ATOM 5925 C CA . TYR A 1 761 ? -22.733 21.999 28.345 1.00 86.44 761 TYR A CA 1
ATOM 5926 C C . TYR A 1 761 ? -23.788 23.046 28.027 1.00 86.44 761 TYR A C 1
ATOM 5928 O O . TYR A 1 761 ? -23.933 23.493 26.889 1.00 86.44 761 TYR A O 1
ATOM 5936 N N . ARG A 1 762 ? -24.497 23.469 29.062 1.00 88.00 762 ARG A N 1
ATOM 5937 C CA . ARG A 1 762 ? -25.421 24.603 29.039 1.00 88.00 762 ARG A CA 1
ATOM 5938 C C . ARG A 1 762 ? -25.081 25.562 30.170 1.00 88.00 762 ARG A C 1
ATOM 5940 O O . ARG A 1 762 ? -24.352 25.202 31.098 1.00 88.00 762 ARG A O 1
ATOM 5947 N N . VAL A 1 763 ? -25.578 26.793 30.095 1.00 88.19 763 VAL A N 1
ATOM 5948 C CA . VAL A 1 763 ? -25.433 27.756 31.198 1.00 88.19 763 VAL A CA 1
ATOM 5949 C C . VAL A 1 763 ? -26.747 27.809 31.948 1.00 88.19 763 VAL A C 1
ATOM 5951 O O . VAL A 1 763 ? -27.778 28.124 31.356 1.00 88.19 763 VAL A O 1
ATOM 5954 N N . ILE A 1 764 ? -26.696 27.536 33.244 1.00 91.38 764 ILE A N 1
ATOM 5955 C CA . ILE A 1 764 ? -27.844 27.623 34.140 1.00 91.38 764 ILE A CA 1
ATOM 5956 C C . ILE A 1 764 ? -27.592 28.687 35.203 1.00 91.38 764 ILE A C 1
ATOM 5958 O O . ILE A 1 764 ? -26.448 29.051 35.488 1.00 91.38 764 ILE A O 1
ATOM 5962 N N . MET A 1 765 ? -28.663 29.166 35.809 1.00 90.94 765 MET A N 1
ATOM 5963 C CA . MET A 1 765 ? -28.634 30.063 36.956 1.00 90.94 765 MET A CA 1
ATOM 5964 C C . MET A 1 765 ? -29.427 29.445 38.092 1.00 90.94 765 MET A C 1
ATOM 5966 O O . MET A 1 765 ? -30.453 28.827 37.840 1.00 90.94 765 MET A O 1
ATOM 5970 N N . VAL A 1 766 ? -28.954 29.639 39.321 1.00 92.25 766 VAL A N 1
ATOM 5971 C CA . VAL A 1 766 ? -29.654 29.249 40.546 1.00 92.25 766 VAL A CA 1
ATOM 5972 C C . VAL A 1 766 ? -29.759 30.450 41.478 1.00 92.25 766 VAL A C 1
ATOM 5974 O O . VAL A 1 766 ? -28.737 31.030 41.863 1.00 92.25 766 VAL A O 1
ATOM 5977 N N . ASP A 1 767 ? -30.986 30.799 41.852 1.00 89.12 767 ASP A N 1
ATOM 5978 C CA . ASP A 1 767 ? -31.289 31.878 42.793 1.00 89.12 767 ASP A CA 1
ATOM 5979 C C . ASP A 1 767 ? -31.007 31.479 44.252 1.00 89.12 767 ASP A C 1
ATOM 5981 O O . ASP A 1 767 ? -31.054 30.308 44.637 1.00 89.12 767 ASP A O 1
ATOM 5985 N N . HIS A 1 768 ? -30.751 32.475 45.097 1.00 86.62 768 HIS A N 1
ATOM 5986 C CA . HIS A 1 768 ? -30.794 32.354 46.555 1.00 86.62 768 HIS A CA 1
ATOM 5987 C C . HIS A 1 768 ? -32.240 32.225 47.054 1.00 86.62 768 HIS A C 1
ATOM 5989 O O . HIS A 1 768 ? -33.201 32.593 46.375 1.00 86.62 768 HIS A O 1
ATOM 5995 N N . GLY A 1 769 ? -32.400 31.773 48.298 1.00 81.88 769 GLY A N 1
ATOM 5996 C CA . GLY A 1 769 ? -33.699 31.667 48.952 1.00 81.88 769 GLY A CA 1
ATOM 5997 C C . GLY A 1 769 ? -34.284 30.259 48.895 1.00 81.88 769 GLY A C 1
ATOM 5998 O O . GLY A 1 769 ? -33.822 29.386 48.173 1.00 81.88 769 GLY A O 1
ATOM 5999 N N . GLY A 1 770 ? -35.334 30.020 49.686 1.00 77.81 770 GLY A N 1
ATOM 6000 C CA . GLY A 1 770 ? -35.759 28.660 50.051 1.00 77.81 770 GLY A CA 1
ATOM 6001 C C . GLY A 1 770 ? -36.220 27.741 48.912 1.00 77.81 770 GLY A C 1
ATOM 6002 O O . GLY A 1 770 ? -36.314 26.536 49.131 1.00 77.81 770 GLY A O 1
ATOM 6003 N N . ASN A 1 771 ? -36.511 28.284 47.726 1.00 80.75 771 ASN A N 1
ATOM 6004 C CA . ASN A 1 771 ? -36.925 27.500 46.560 1.00 80.75 771 ASN A CA 1
ATOM 6005 C C . ASN A 1 771 ? -35.803 27.265 45.543 1.00 80.75 771 ASN A C 1
ATOM 6007 O O . ASN A 1 771 ? -36.007 26.422 44.676 1.00 80.75 771 ASN A O 1
ATOM 6011 N N . HIS A 1 772 ? -34.683 28.000 45.629 1.00 89.44 772 HIS A N 1
ATOM 6012 C CA . HIS A 1 772 ? -33.549 27.926 44.696 1.00 89.44 772 HIS A CA 1
ATOM 6013 C C . HIS A 1 772 ? -33.988 27.801 43.232 1.00 89.44 772 HIS A C 1
ATOM 6015 O O . HIS A 1 772 ? -33.688 26.800 42.586 1.00 89.44 772 HIS A O 1
ATOM 6021 N N . GLN A 1 773 ? -34.768 28.778 42.747 1.00 89.06 773 GLN A N 1
ATOM 6022 C CA . GLN A 1 773 ? -35.278 28.760 41.372 1.00 89.06 773 GLN A CA 1
ATOM 6023 C C . GLN A 1 773 ? -34.121 28.609 40.387 1.00 89.06 773 GLN A C 1
ATOM 6025 O O . GLN A 1 773 ? -33.088 29.269 40.537 1.00 89.06 773 GLN A O 1
ATOM 6030 N N . ASP A 1 774 ? -34.304 27.725 39.410 1.00 93.25 774 ASP A N 1
ATOM 6031 C CA . ASP A 1 774 ? -33.299 27.409 38.413 1.00 93.25 774 ASP A CA 1
ATOM 6032 C C . ASP A 1 774 ? -33.795 27.732 37.000 1.00 93.25 774 ASP A C 1
ATOM 6034 O O . ASP A 1 774 ? -34.850 27.263 36.571 1.00 93.25 774 ASP A O 1
ATOM 6038 N N . ASP A 1 775 ? -33.020 28.520 36.257 1.00 91.06 775 ASP A N 1
ATOM 6039 C CA . ASP A 1 775 ? -33.353 28.897 34.882 1.00 91.06 775 ASP A CA 1
ATOM 6040 C C . ASP A 1 775 ? -32.234 28.529 33.909 1.00 91.06 775 ASP A C 1
ATOM 6042 O O . ASP A 1 775 ? -31.037 28.619 34.208 1.00 91.06 775 ASP A O 1
ATOM 6046 N N . LEU A 1 776 ? -32.647 28.126 32.707 1.00 90.88 776 LEU A N 1
ATOM 6047 C CA . LEU A 1 776 ? -31.755 27.942 31.573 1.00 90.88 776 LEU A CA 1
ATOM 6048 C C . LEU A 1 776 ? -31.388 29.314 31.006 1.00 90.88 776 LEU A C 1
ATOM 6050 O O . LEU A 1 776 ? -32.230 30.011 30.445 1.00 90.88 776 LEU A O 1
ATOM 6054 N N . LEU A 1 777 ? -30.122 29.699 31.135 1.00 86.06 777 LEU A N 1
ATOM 6055 C CA . LEU A 1 777 ? -29.619 30.941 30.554 1.00 86.06 777 LEU A CA 1
ATOM 6056 C C . LEU A 1 777 ? -29.131 30.750 29.121 1.00 86.06 777 LEU A C 1
ATOM 6058 O O . LEU A 1 777 ? -29.164 31.696 28.331 1.00 86.06 777 LEU A O 1
ATOM 6062 N N . ARG A 1 778 ? -28.633 29.552 28.790 1.00 81.50 778 ARG A N 1
ATOM 6063 C CA . ARG A 1 778 ? -28.187 29.189 27.441 1.00 81.50 778 ARG A CA 1
ATOM 6064 C C . ARG A 1 778 ? -28.389 27.717 27.153 1.00 81.50 778 ARG A C 1
ATOM 6066 O O . ARG A 1 778 ? -28.020 26.899 27.982 1.00 81.50 778 ARG A O 1
ATOM 6073 N N . GLU A 1 779 ? -28.850 27.439 25.941 1.00 85.19 779 GLU A N 1
ATOM 6074 C CA . GLU A 1 779 ? -28.991 26.101 25.363 1.00 85.19 779 GLU A CA 1
ATOM 6075 C C . GLU A 1 779 ? -27.663 25.340 25.240 1.00 85.19 779 GLU A C 1
ATOM 6077 O O . GLU A 1 779 ? -26.571 25.901 25.390 1.00 85.19 779 GLU A O 1
ATOM 6082 N N . ASP A 1 780 ? -27.790 24.054 24.922 1.00 86.06 780 ASP A N 1
ATOM 6083 C CA . ASP A 1 780 ? -26.687 23.111 24.773 1.00 86.06 780 ASP A CA 1
ATOM 6084 C C . ASP A 1 780 ? -25.656 23.507 23.724 1.00 86.06 780 ASP A C 1
ATOM 6086 O O . ASP A 1 780 ? -25.977 23.874 22.592 1.00 86.06 780 ASP A O 1
ATOM 6090 N N . ARG A 1 781 ? -24.391 23.316 24.089 1.00 77.12 781 ARG A N 1
ATOM 6091 C CA . ARG A 1 781 ? -23.227 23.435 23.213 1.00 77.12 781 ARG A CA 1
ATOM 6092 C C . ARG A 1 781 ? -22.299 22.248 23.406 1.00 77.12 781 ARG A C 1
ATOM 6094 O O . ARG A 1 781 ? -22.212 21.778 24.532 1.00 77.12 781 ARG A O 1
ATOM 6101 N N . PRO A 1 782 ? -21.563 21.793 22.384 1.00 71.50 782 PRO A N 1
ATOM 6102 C CA . PRO A 1 782 ? -20.606 20.700 22.546 1.00 71.50 782 PRO A CA 1
ATOM 6103 C C . PRO A 1 782 ? -19.536 21.005 23.611 1.00 71.50 782 PRO A C 1
ATOM 6105 O O . PRO A 1 782 ? -18.960 22.091 23.616 1.00 71.50 782 PRO A O 1
ATOM 6108 N N . THR A 1 783 ? -19.198 20.055 24.486 1.00 70.00 783 THR A N 1
ATOM 6109 C CA . THR A 1 783 ? -18.049 20.179 25.414 1.00 70.00 783 THR A CA 1
ATOM 6110 C C . THR A 1 783 ? -16.720 20.253 24.681 1.00 70.00 783 THR A C 1
ATOM 6112 O O . THR A 1 783 ? -15.774 20.847 25.190 1.00 70.00 783 THR A O 1
ATOM 6115 N N . ALA A 1 784 ? -16.672 19.733 23.457 1.00 58.78 784 ALA A N 1
ATOM 6116 C CA . ALA A 1 784 ? -15.580 19.901 22.516 1.00 58.78 784 ALA A CA 1
ATOM 6117 C C . ALA A 1 784 ? -15.087 21.364 22.433 1.00 58.78 784 ALA A C 1
ATOM 6119 O O . ALA A 1 784 ? -13.891 21.647 22.523 1.00 58.78 784 ALA A O 1
ATOM 6120 N N . VAL A 1 785 ? -15.997 22.340 22.379 1.00 57.94 785 VAL A N 1
ATOM 6121 C CA . VAL A 1 785 ? -15.578 23.741 22.262 1.00 57.94 785 VAL A CA 1
ATOM 6122 C C . VAL A 1 785 ? -15.010 24.309 23.574 1.00 57.94 785 VAL A C 1
ATOM 6124 O O . VAL A 1 785 ? -14.576 25.450 23.598 1.00 57.94 785 VAL A O 1
ATOM 6127 N N . TRP A 1 786 ? -14.945 23.558 24.678 1.00 65.88 786 TRP A N 1
ATOM 6128 C CA . TRP A 1 786 ? -14.444 24.035 25.976 1.00 65.88 786 TRP A CA 1
ATOM 6129 C C . TRP A 1 786 ? -12.935 24.318 26.024 1.00 65.88 786 TRP A C 1
ATOM 6131 O O . TRP A 1 786 ? -12.426 24.876 26.986 1.00 65.88 786 TRP A O 1
ATOM 6141 N N . CYS A 1 787 ? -12.145 23.891 25.046 1.00 63.50 787 CYS A N 1
ATOM 6142 C CA . CYS A 1 787 ? -10.695 24.079 25.089 1.00 63.50 787 CYS A CA 1
ATOM 6143 C C . CYS A 1 787 ? -10.178 24.487 23.712 1.00 63.50 787 CYS A C 1
ATOM 6145 O O . CYS A 1 787 ? -10.478 23.838 22.719 1.00 63.50 787 CYS A O 1
ATOM 6147 N N . ARG A 1 788 ? -9.342 25.528 23.631 1.00 63.84 788 ARG A N 1
ATOM 6148 C CA . ARG A 1 788 ? -8.576 25.852 22.415 1.00 63.84 788 ARG A CA 1
ATOM 6149 C C . ARG A 1 788 ? -7.077 25.811 22.672 1.00 63.84 788 ARG A C 1
ATOM 6151 O O . ARG A 1 788 ? -6.628 26.242 23.729 1.00 63.84 788 ARG A O 1
ATOM 6158 N N . LYS A 1 789 ? -6.288 25.337 21.707 1.00 57.91 789 LYS A N 1
ATOM 6159 C CA . LYS A 1 789 ? -4.836 25.577 21.722 1.00 57.91 789 LYS A CA 1
ATOM 6160 C C . LYS A 1 789 ? -4.573 27.051 21.338 1.00 57.91 789 LYS A C 1
ATOM 6162 O O . LYS A 1 789 ? -5.359 27.566 20.541 1.00 57.91 789 LYS A O 1
ATOM 6167 N N . PRO A 1 790 ? -3.580 27.726 21.954 1.00 48.81 790 PRO A N 1
ATOM 6168 C CA . PRO A 1 790 ? -3.217 29.112 21.647 1.00 48.81 790 PRO A CA 1
ATOM 6169 C C . PRO A 1 790 ? -2.993 29.384 20.162 1.00 48.81 790 PRO A C 1
ATOM 6171 O O . PRO A 1 790 ? -2.496 28.462 19.472 1.00 48.81 790 PRO A O 1
#

pLDDT: mean 88.49, std 12.3, range [26.2, 98.88]